Protein AF-A0A918XNC2-F1 (afdb_monomer)

Nearest PDB structures (foldseek):
  1omj-assembly1_A  TM=8.671E-01  e=4.650E-04  Pseudomonas sp. 'TAC II 18'
  7usl-assembly1_C  TM=2.680E-01  e=1.022E-06  Bordetella pertussis
  1af0-assembly1_A  TM=7.422E-01  e=6.118E-03  Serratia marcescens
  7rah-assembly1_E  TM=3.497E-01  e=1.943E-05  Bordetella pertussis
  5cxl-assembly2_B  TM=3.955E-01  e=1.218E-01  Bordetella pertussis Tohama I

Structure (mmCIF, N/CA/C/O backbone):
data_AF-A0A918XNC2-F1
#
_entry.id   AF-A0A918XNC2-F1
#
loop_
_atom_site.group_PDB
_atom_site.id
_atom_site.type_symbol
_atom_site.label_atom_id
_atom_site.label_alt_id
_atom_site.label_comp_id
_atom_site.label_asym_id
_atom_site.label_entity_id
_atom_site.label_seq_id
_atom_site.pdbx_PDB_ins_code
_atom_site.Cartn_x
_atom_site.Cartn_y
_atom_site.Cartn_z
_atom_site.occupancy
_atom_site.B_iso_or_equiv
_atom_site.auth_seq_id
_atom_site.auth_comp_id
_atom_site.auth_asym_id
_atom_site.auth_atom_id
_atom_site.pdbx_PDB_model_num
ATOM 1 N N . MET A 1 1 ? 1.686 5.655 -58.170 1.00 87.06 1 MET A N 1
ATOM 2 C CA . MET A 1 1 ? 1.444 5.160 -56.796 1.00 87.06 1 MET A CA 1
ATOM 3 C C . MET A 1 1 ? 0.431 4.028 -56.811 1.00 87.06 1 MET A C 1
ATOM 5 O O . MET A 1 1 ? -0.743 4.266 -57.095 1.00 87.06 1 MET A O 1
ATOM 9 N N . LEU A 1 2 ? 0.915 2.822 -56.535 1.00 92.19 2 LEU A N 1
ATOM 10 C CA . LEU A 1 2 ? 0.178 1.571 -56.367 1.00 92.19 2 LEU A CA 1
ATOM 11 C C . LEU A 1 2 ? 0.489 1.044 -54.958 1.00 92.19 2 LEU A C 1
ATOM 13 O O . LEU A 1 2 ? 1.611 1.211 -54.494 1.00 92.19 2 LEU A O 1
ATOM 17 N N . SER A 1 3 ? -0.498 0.458 -54.287 1.00 93.25 3 SER A N 1
ATOM 18 C CA . SER A 1 3 ? -0.344 -0.104 -52.941 1.00 93.25 3 SER A CA 1
ATOM 19 C C . SER A 1 3 ? -1.076 -1.437 -52.876 1.00 93.25 3 SER A C 1
ATOM 21 O O . SER A 1 3 ? -2.236 -1.491 -53.307 1.00 93.25 3 SER A O 1
ATOM 23 N N . GLY A 1 4 ? -0.407 -2.462 -52.362 1.00 91.00 4 GLY A N 1
ATOM 24 C CA . GLY A 1 4 ? -0.988 -3.749 -52.005 1.00 91.00 4 GLY A CA 1
ATOM 25 C C . GLY A 1 4 ? -1.605 -3.737 -50.603 1.00 91.00 4 GLY A C 1
ATOM 26 O O . GLY A 1 4 ? -1.755 -2.678 -49.976 1.00 91.00 4 GLY A O 1
ATOM 27 N N . GLY A 1 5 ? -2.094 -4.903 -50.194 1.00 85.38 5 GLY A N 1
ATOM 28 C CA . GLY A 1 5 ? -2.739 -5.200 -48.921 1.00 85.38 5 GLY A CA 1
ATOM 29 C C . GLY A 1 5 ? -1.841 -6.040 -48.013 1.00 85.38 5 GLY A C 1
ATOM 30 O O . GLY A 1 5 ? -0.660 -5.778 -47.903 1.00 85.38 5 GLY A O 1
ATOM 31 N N . ALA A 1 6 ? -2.429 -7.001 -47.298 1.00 90.50 6 ALA A N 1
ATOM 32 C CA . ALA A 1 6 ? -1.711 -7.905 -46.385 1.00 90.50 6 ALA A CA 1
ATOM 33 C C . ALA A 1 6 ? -1.581 -9.339 -46.942 1.00 90.50 6 ALA A C 1
ATOM 35 O O . ALA A 1 6 ? -1.271 -10.268 -46.199 1.00 90.50 6 ALA A O 1
ATOM 36 N N . ASP A 1 7 ? -1.912 -9.524 -48.222 1.00 94.31 7 ASP A N 1
ATOM 37 C CA . ASP A 1 7 ? -1.807 -10.786 -48.950 1.00 94.31 7 ASP A CA 1
ATOM 38 C C . ASP A 1 7 ? -0.800 -10.598 -50.096 1.00 94.31 7 ASP A C 1
ATOM 40 O O . ASP A 1 7 ? -0.662 -9.491 -50.592 1.00 94.31 7 ASP A O 1
ATOM 44 N N . ALA A 1 8 ? -0.231 -11.693 -50.611 1.00 94.38 8 ALA A N 1
ATOM 45 C CA . ALA A 1 8 ? 0.672 -11.664 -51.765 1.00 94.38 8 ALA A CA 1
ATOM 46 C C . ALA A 1 8 ? 0.061 -10.969 -53.003 1.00 94.38 8 ALA A C 1
ATOM 48 O O . ALA A 1 8 ? -0.864 -11.487 -53.652 1.00 94.38 8 ALA A O 1
ATOM 49 N N . ASP A 1 9 ? 0.643 -9.835 -53.367 1.00 95.25 9 ASP A N 1
ATOM 50 C CA . ASP A 1 9 ? 0.221 -8.919 -54.408 1.00 95.25 9 ASP A CA 1
ATOM 51 C C . ASP A 1 9 ? 1.178 -8.906 -55.610 1.00 95.25 9 ASP A C 1
ATOM 53 O O . ASP A 1 9 ? 2.337 -9.315 -55.573 1.00 95.25 9 ASP A O 1
ATOM 57 N N . SER A 1 10 ? 0.660 -8.448 -56.753 1.00 96.44 10 SER A N 1
ATOM 58 C CA . SER A 1 10 ? 1.456 -8.247 -57.966 1.00 96.44 10 SER A CA 1
ATOM 59 C C . SER A 1 10 ? 1.188 -6.864 -58.539 1.00 96.44 10 SER A C 1
ATOM 61 O O . SER A 1 10 ? 0.093 -6.585 -59.048 1.00 96.44 10 SER A O 1
ATOM 63 N N . LEU A 1 11 ? 2.194 -5.995 -58.445 1.00 95.19 11 LEU A N 1
ATOM 64 C CA . LEU A 1 11 ? 2.107 -4.576 -58.781 1.00 95.19 11 LEU A CA 1
ATOM 65 C C . LEU A 1 11 ? 3.068 -4.233 -59.926 1.00 95.19 11 LEU A C 1
ATOM 67 O O . LEU A 1 11 ? 4.197 -4.708 -59.974 1.00 95.19 11 LEU A O 1
ATOM 71 N N . SER A 1 12 ? 2.618 -3.390 -60.862 1.00 95.88 12 SER A N 1
ATOM 72 C CA . SER A 1 12 ? 3.438 -2.928 -61.990 1.00 95.88 12 SER A CA 1
ATOM 73 C C . SER A 1 12 ? 3.177 -1.449 -62.295 1.00 95.88 12 SER A C 1
ATOM 75 O O . SER A 1 12 ? 2.021 -1.089 -62.548 1.00 95.88 12 SER A O 1
ATOM 77 N N . GLY A 1 13 ? 4.227 -0.617 -62.253 1.00 92.62 13 GLY A N 1
ATOM 78 C CA . GLY A 1 13 ? 4.177 0.839 -62.474 1.00 92.62 13 GLY A CA 1
ATOM 79 C C . GLY A 1 13 ? 4.018 1.217 -63.948 1.00 92.62 13 GLY A C 1
ATOM 80 O O . GLY A 1 13 ? 3.048 1.875 -64.337 1.00 92.62 13 GLY A O 1
ATOM 81 N N . GLY A 1 14 ? 4.859 0.650 -64.812 1.00 91.06 14 GLY A N 1
ATOM 82 C CA . GLY A 1 14 ? 4.747 0.787 -66.261 1.00 91.06 14 GLY A CA 1
ATOM 83 C C . GLY A 1 14 ? 5.755 1.776 -66.835 1.00 91.06 14 GLY A C 1
ATOM 84 O O . GLY A 1 14 ? 6.889 1.395 -67.061 1.00 91.06 14 GLY A O 1
ATOM 85 N N . SER A 1 15 ? 5.335 2.989 -67.204 1.00 93.56 15 SER A N 1
ATOM 86 C CA . SER A 1 15 ? 6.259 4.014 -67.718 1.00 93.56 15 SER A CA 1
ATOM 87 C C . SER A 1 15 ? 6.060 5.335 -66.975 1.00 93.56 15 SER A C 1
ATOM 89 O O . SER A 1 15 ? 4.929 5.827 -66.904 1.00 93.56 15 SER A O 1
ATOM 91 N N . GLY A 1 16 ? 7.163 5.988 -66.616 1.00 93.19 16 GLY A N 1
ATOM 92 C CA . GLY A 1 16 ? 7.232 7.183 -65.775 1.00 93.19 16 GLY A CA 1
ATOM 93 C C . GLY A 1 16 ? 7.634 6.841 -64.338 1.00 93.19 16 GLY A C 1
ATOM 94 O O . GLY A 1 16 ? 7.610 5.687 -63.970 1.00 93.19 16 GLY A O 1
ATOM 95 N N . ASP A 1 17 ? 7.967 7.864 -63.550 1.00 96.69 17 ASP A N 1
ATOM 96 C CA . ASP A 1 17 ? 8.388 7.708 -62.151 1.00 96.69 17 ASP A CA 1
ATOM 97 C C . ASP A 1 17 ? 7.206 7.258 -61.271 1.00 96.69 17 ASP A C 1
ATOM 99 O O . ASP A 1 17 ? 6.263 8.026 -61.006 1.00 96.69 17 ASP A O 1
ATOM 103 N N . ASP A 1 18 ? 7.250 6.012 -60.822 1.00 95.56 18 ASP A N 1
ATOM 104 C CA . ASP A 1 18 ? 6.209 5.343 -60.063 1.00 95.56 18 ASP A CA 1
ATOM 105 C C . ASP A 1 18 ? 6.592 5.119 -58.590 1.00 95.56 18 ASP A C 1
ATOM 107 O O . ASP A 1 18 ? 7.724 5.262 -58.141 1.00 95.56 18 ASP A O 1
ATOM 111 N N . THR A 1 19 ? 5.579 4.818 -57.778 1.00 96.38 19 THR A N 1
ATOM 112 C CA . THR A 1 19 ? 5.758 4.438 -56.369 1.00 96.38 19 THR A CA 1
ATOM 113 C C . THR A 1 19 ? 4.922 3.199 -56.125 1.00 96.38 19 THR A C 1
ATOM 115 O O . THR A 1 19 ? 3.707 3.246 -56.352 1.00 96.38 19 THR A O 1
ATOM 118 N N . LEU A 1 20 ? 5.541 2.102 -55.721 1.00 95.94 20 LEU A N 1
ATOM 119 C CA . LEU A 1 20 ? 4.896 0.824 -55.451 1.00 95.94 20 LEU A CA 1
ATOM 120 C C . LEU A 1 20 ? 5.161 0.460 -53.988 1.00 95.94 20 LEU A C 1
ATOM 122 O O . LEU A 1 20 ? 6.293 0.569 -53.534 1.00 95.94 20 LEU A O 1
ATOM 126 N N . ILE A 1 21 ? 4.115 0.062 -53.267 1.00 96.75 21 ILE A N 1
ATOM 127 C CA . ILE A 1 21 ? 4.198 -0.403 -51.877 1.00 96.75 21 ILE A CA 1
ATOM 128 C C . ILE A 1 21 ? 3.485 -1.754 -51.808 1.00 96.75 21 ILE A C 1
ATOM 130 O O . ILE A 1 21 ? 2.306 -1.806 -52.161 1.00 96.75 21 ILE A O 1
ATOM 134 N N . GLY A 1 22 ? 4.187 -2.813 -51.416 1.00 91.44 22 GLY A N 1
ATOM 135 C CA . GLY A 1 22 ? 3.682 -4.185 -51.331 1.00 91.44 22 GLY A CA 1
ATOM 136 C C . GLY A 1 22 ? 2.703 -4.339 -50.176 1.00 91.44 22 GLY A C 1
ATOM 137 O O . GLY A 1 22 ? 1.495 -4.401 -50.399 1.00 91.44 22 GLY A O 1
ATOM 138 N N . GLY A 1 23 ? 3.202 -4.184 -48.952 1.00 89.12 23 GLY A N 1
ATOM 139 C CA . GLY A 1 23 ? 2.403 -4.281 -47.737 1.00 89.12 23 GLY A CA 1
ATOM 140 C C . GLY A 1 23 ? 2.787 -5.528 -46.953 1.00 89.12 23 GLY A C 1
ATOM 141 O O . GLY A 1 23 ? 3.908 -5.622 -46.484 1.00 89.12 23 GLY A O 1
ATOM 142 N N . GLY A 1 24 ? 1.854 -6.441 -46.716 1.00 88.06 24 GLY A N 1
ATOM 143 C CA . GLY A 1 24 ? 2.170 -7.713 -46.068 1.00 88.06 24 GLY A CA 1
ATOM 144 C C . GLY A 1 24 ? 2.040 -8.878 -47.039 1.00 88.06 24 GLY A C 1
ATOM 145 O O . GLY A 1 24 ? 1.103 -8.907 -47.834 1.00 88.06 24 GLY A O 1
ATOM 146 N N . GLY A 1 25 ? 2.885 -9.892 -46.879 1.00 94.06 25 GLY A N 1
ATOM 147 C CA . GLY A 1 25 ? 2.891 -11.091 -47.717 1.00 94.06 25 GLY A CA 1
ATOM 148 C C . GLY A 1 25 ? 3.968 -11.032 -48.798 1.00 94.06 25 GLY A C 1
ATOM 149 O O . GLY A 1 25 ? 4.604 -10.019 -48.988 1.00 94.06 25 GLY A O 1
ATOM 150 N N . ASN A 1 26 ? 4.189 -12.154 -49.487 1.00 97.06 26 ASN A N 1
ATOM 151 C CA . ASN A 1 26 ? 5.270 -12.273 -50.470 1.00 97.06 26 ASN A CA 1
ATOM 152 C C . ASN A 1 26 ? 4.850 -11.672 -51.816 1.00 97.06 26 ASN A C 1
ATOM 154 O O . ASN A 1 26 ? 4.156 -12.324 -52.616 1.00 97.06 26 ASN A O 1
ATOM 158 N N . ASP A 1 27 ? 5.284 -10.452 -52.066 1.00 95.44 27 ASP A N 1
ATOM 159 C CA . ASP A 1 27 ? 4.835 -9.605 -53.152 1.00 95.44 27 ASP A CA 1
ATOM 160 C C . ASP A 1 27 ? 5.763 -9.656 -54.372 1.00 95.44 27 ASP A C 1
ATOM 162 O O . ASP A 1 27 ? 6.948 -9.982 -54.316 1.00 95.44 27 ASP A O 1
ATOM 166 N N . SER A 1 28 ? 5.210 -9.330 -55.542 1.00 96.62 28 SER A N 1
ATOM 167 C CA . SER A 1 28 ? 5.969 -9.175 -56.786 1.00 96.62 28 SER A CA 1
ATOM 168 C C . SER A 1 28 ? 5.746 -7.783 -57.362 1.00 96.62 28 SER A C 1
ATOM 170 O O . SER A 1 28 ? 4.681 -7.484 -57.920 1.00 96.62 28 SER A O 1
ATOM 172 N N . LEU A 1 29 ? 6.762 -6.931 -57.240 1.00 96.69 29 LEU A N 1
ATOM 173 C CA . LEU A 1 29 ? 6.691 -5.516 -57.578 1.00 96.69 29 LEU A CA 1
ATOM 174 C C . LEU A 1 29 ? 7.632 -5.188 -58.739 1.00 96.69 29 LEU A C 1
ATOM 176 O O . LEU A 1 29 ? 8.803 -5.556 -58.731 1.00 96.69 29 LEU A O 1
ATOM 180 N N . SER A 1 30 ? 7.124 -4.471 -59.744 1.00 96.06 30 SER A N 1
ATOM 181 C CA . SER A 1 30 ? 7.909 -4.041 -60.906 1.00 96.06 30 SER A CA 1
ATOM 182 C C . SER A 1 30 ? 7.679 -2.561 -61.224 1.00 96.06 30 SER A C 1
ATOM 184 O O . SER A 1 30 ? 6.563 -2.186 -61.591 1.00 96.06 30 SER A O 1
ATOM 186 N N . GLY A 1 31 ? 8.720 -1.733 -61.102 1.00 93.94 31 GLY A N 1
ATOM 187 C CA . GLY A 1 31 ? 8.690 -0.296 -61.403 1.00 93.94 31 GLY A CA 1
ATOM 188 C C . GLY A 1 31 ? 8.383 -0.035 -62.878 1.00 93.94 31 GLY A C 1
ATOM 189 O O . GLY A 1 31 ? 7.278 0.402 -63.217 1.00 93.94 31 GLY A O 1
ATOM 190 N N . GLY A 1 32 ? 9.265 -0.481 -63.771 1.00 93.62 32 GLY A N 1
ATOM 191 C CA . GLY A 1 32 ? 9.098 -0.350 -65.219 1.00 93.62 32 GLY A CA 1
ATOM 192 C C . GLY A 1 32 ? 10.123 0.605 -65.824 1.00 93.62 32 GLY A C 1
ATOM 193 O O . GLY A 1 32 ? 11.305 0.458 -65.567 1.00 93.62 32 GLY A O 1
ATOM 194 N N . ASP A 1 33 ? 9.714 1.507 -66.717 1.00 94.94 33 ASP A N 1
ATOM 195 C CA . ASP A 1 33 ? 10.599 2.580 -67.194 1.00 94.94 33 ASP A CA 1
ATOM 196 C C . ASP A 1 33 ? 10.407 3.812 -66.293 1.00 94.94 33 ASP A C 1
ATOM 198 O O . ASP A 1 33 ? 9.296 4.333 -66.276 1.00 94.94 33 ASP A O 1
ATOM 202 N N . GLY A 1 34 ? 11.434 4.399 -65.682 1.00 95.06 34 GLY A N 1
ATOM 203 C CA . GLY A 1 34 ? 11.236 5.557 -64.796 1.00 95.06 34 GLY A CA 1
ATOM 204 C C . GLY A 1 34 ? 12.312 5.679 -63.729 1.00 95.06 34 GLY A C 1
ATOM 205 O O . GLY A 1 34 ? 13.247 4.904 -63.723 1.00 95.06 34 GLY A O 1
ATOM 206 N N . ALA A 1 35 ? 12.235 6.703 -62.879 1.00 95.62 35 ALA A N 1
ATOM 207 C CA . ALA A 1 35 ? 12.927 6.683 -61.590 1.00 95.62 35 ALA A CA 1
ATOM 208 C C . ALA A 1 35 ? 11.908 6.297 -60.513 1.00 95.62 35 ALA A C 1
ATOM 210 O O . ALA A 1 35 ? 11.160 7.149 -60.017 1.00 95.62 35 ALA A O 1
ATOM 211 N N . ASP A 1 36 ? 11.854 5.011 -60.205 1.00 95.44 36 ASP A N 1
ATOM 212 C CA . ASP A 1 36 ? 10.796 4.387 -59.429 1.00 95.44 36 ASP A CA 1
ATOM 213 C C . ASP A 1 36 ? 11.193 4.206 -57.959 1.00 95.44 36 ASP A C 1
ATOM 215 O O . ASP A 1 36 ? 12.361 4.078 -57.598 1.00 95.44 36 ASP A O 1
ATOM 219 N N . SER A 1 37 ? 10.196 4.198 -57.077 1.00 96.50 37 SER A N 1
ATOM 220 C CA . SER A 1 37 ? 10.351 3.829 -55.667 1.00 96.50 37 SER A CA 1
ATOM 221 C C . SER A 1 37 ? 9.527 2.578 -55.396 1.00 96.50 37 SER A C 1
ATOM 223 O O . SER A 1 37 ? 8.297 2.620 -55.463 1.00 96.50 37 SER A O 1
ATOM 225 N N . VAL A 1 38 ? 10.198 1.465 -55.118 1.00 96.06 38 VAL A N 1
ATOM 226 C CA . VAL A 1 38 ? 9.575 0.150 -54.938 1.00 96.06 38 VAL A CA 1
ATOM 227 C C . VAL A 1 38 ? 9.862 -0.333 -53.521 1.00 96.06 38 VAL A C 1
ATOM 229 O O . VAL A 1 38 ? 11.021 -0.466 -53.145 1.00 96.06 38 VAL A O 1
ATOM 232 N N . VAL A 1 39 ? 8.810 -0.553 -52.734 1.00 97.31 39 VAL A N 1
ATOM 233 C CA . VAL A 1 39 ? 8.890 -0.927 -51.315 1.00 97.31 39 VAL A CA 1
ATOM 234 C C . VAL A 1 39 ? 8.127 -2.232 -51.096 1.00 97.31 39 VAL A C 1
ATOM 236 O O . VAL A 1 39 ? 6.921 -2.246 -51.340 1.00 97.31 39 VAL A O 1
ATOM 239 N N . GLY A 1 40 ? 8.804 -3.293 -50.657 1.00 91.12 40 GLY A N 1
ATOM 240 C CA . GLY A 1 40 ? 8.215 -4.600 -50.331 1.00 91.12 40 GLY A CA 1
ATOM 241 C C . GLY A 1 40 ? 7.408 -4.545 -49.033 1.00 91.12 40 GLY A C 1
ATOM 242 O O . GLY A 1 40 ? 6.178 -4.511 -49.071 1.00 91.12 40 GLY A O 1
ATOM 243 N N . SER A 1 41 ? 8.091 -4.216 -47.933 1.00 94.19 41 SER A N 1
ATOM 244 C CA . SER A 1 41 ? 7.587 -4.161 -46.547 1.00 94.19 41 SER A CA 1
ATOM 245 C C . SER A 1 41 ? 7.701 -5.516 -45.831 1.00 94.19 41 SER A C 1
ATOM 247 O O . SER A 1 41 ? 8.828 -5.902 -45.569 1.00 94.19 41 SER A O 1
ATOM 249 N N . ASP A 1 42 ? 6.630 -6.212 -45.440 1.00 93.50 42 ASP A N 1
ATOM 250 C CA . ASP A 1 42 ? 6.758 -7.481 -44.698 1.00 93.50 42 ASP A CA 1
ATOM 251 C C . ASP A 1 42 ? 6.547 -8.683 -45.634 1.00 93.50 42 ASP A C 1
ATOM 253 O O . ASP A 1 42 ? 5.429 -8.886 -46.111 1.00 93.50 42 ASP A O 1
ATOM 257 N N . GLY A 1 43 ? 7.532 -9.566 -45.803 1.00 93.56 43 GLY A N 1
ATOM 258 C CA . GLY A 1 43 ? 7.397 -10.744 -46.668 1.00 93.56 43 GLY A CA 1
ATOM 259 C C . GLY A 1 43 ? 8.710 -11.154 -47.324 1.00 93.56 43 GLY A C 1
ATOM 260 O O . GLY A 1 43 ? 9.716 -10.488 -47.173 1.00 93.56 43 GLY A O 1
ATOM 261 N N . GLU A 1 44 ? 8.726 -12.287 -48.033 1.00 96.69 44 GLU A N 1
ATOM 262 C CA . GLU A 1 44 ? 9.828 -12.574 -48.970 1.00 96.69 44 GLU A CA 1
ATOM 263 C C . GLU A 1 44 ? 9.437 -12.036 -50.349 1.00 96.69 44 GLU A C 1
ATOM 265 O O . GLU A 1 44 ? 8.710 -12.706 -51.102 1.00 96.69 44 GLU A O 1
ATOM 270 N N . ASP A 1 45 ? 9.897 -10.831 -50.664 1.00 95.81 45 ASP A N 1
ATOM 271 C CA . ASP A 1 45 ? 9.427 -10.064 -51.808 1.00 95.81 45 ASP A CA 1
ATOM 272 C C . ASP A 1 45 ? 10.367 -10.158 -53.012 1.00 95.81 45 ASP A C 1
ATOM 274 O O . ASP A 1 45 ? 11.575 -10.384 -52.913 1.00 95.81 45 ASP A O 1
ATOM 278 N N . VAL A 1 46 ? 9.801 -9.975 -54.207 1.00 96.56 46 VAL A N 1
ATOM 279 C CA . VAL A 1 46 ? 10.559 -9.867 -55.460 1.00 96.56 46 VAL A CA 1
ATOM 280 C C . VAL A 1 46 ? 10.388 -8.468 -56.030 1.00 96.56 46 VAL A C 1
ATOM 282 O O . VAL A 1 46 ? 9.321 -8.125 -56.553 1.00 96.56 46 VAL A O 1
ATOM 285 N N . LEU A 1 47 ? 11.461 -7.680 -55.973 1.00 97.00 47 LEU A N 1
ATOM 286 C CA . LEU A 1 47 ? 11.489 -6.285 -56.402 1.00 97.00 47 LEU A CA 1
ATOM 287 C C . LEU A 1 47 ? 12.290 -6.137 -57.695 1.00 97.00 47 LEU A C 1
ATOM 289 O O . LEU A 1 47 ? 13.446 -6.542 -57.771 1.00 97.00 47 LEU A O 1
ATOM 293 N N . VAL A 1 48 ? 11.678 -5.511 -58.699 1.00 96.00 48 VAL A N 1
ATOM 294 C CA . VAL A 1 48 ? 12.310 -5.157 -59.977 1.00 96.00 48 VAL A CA 1
ATOM 295 C C . VAL A 1 48 ? 12.167 -3.649 -60.180 1.00 96.00 48 VAL A C 1
ATOM 297 O O . VAL A 1 48 ? 11.043 -3.179 -60.355 1.00 96.00 48 VAL A O 1
ATOM 300 N N . GLY A 1 49 ? 13.273 -2.900 -60.181 1.00 92.88 49 GLY A N 1
ATOM 301 C CA . GLY A 1 49 ? 13.275 -1.469 -60.528 1.00 92.88 49 GLY A CA 1
ATOM 302 C C . GLY A 1 49 ? 12.876 -1.277 -61.987 1.00 92.88 49 GLY A C 1
ATOM 303 O O . GLY A 1 49 ? 11.738 -0.915 -62.292 1.00 92.88 49 GLY A O 1
ATOM 304 N N . GLY A 1 50 ? 13.744 -1.737 -62.885 1.00 92.38 50 GLY A N 1
ATOM 305 C CA . GLY A 1 50 ? 13.529 -1.680 -64.323 1.00 92.38 50 GLY A CA 1
ATOM 306 C C . GLY A 1 50 ? 14.486 -0.683 -64.963 1.00 92.38 50 GLY A C 1
ATOM 307 O O . GLY A 1 50 ? 15.653 -0.620 -64.608 1.00 92.38 50 GLY A O 1
ATOM 308 N N . ALA A 1 51 ? 14.039 0.033 -65.988 1.00 93.12 51 ALA A N 1
ATOM 309 C CA . ALA A 1 51 ? 14.903 0.956 -66.705 1.00 93.12 51 ALA A CA 1
ATOM 310 C C . ALA A 1 51 ? 14.864 2.351 -66.071 1.00 93.12 51 ALA A C 1
ATOM 312 O O . ALA A 1 51 ? 13.934 3.118 -66.325 1.00 93.12 51 ALA A O 1
ATOM 313 N N . GLY A 1 52 ? 15.948 2.740 -65.408 1.00 93.56 52 GLY A N 1
ATOM 314 C CA . GLY A 1 52 ? 16.163 4.098 -64.926 1.00 93.56 52 GLY A CA 1
ATOM 315 C C . GLY A 1 52 ? 17.055 4.123 -63.699 1.00 93.56 52 GLY A C 1
ATOM 316 O O . GLY A 1 52 ? 18.061 3.437 -63.699 1.00 93.56 52 GLY A O 1
ATOM 317 N N . THR A 1 53 ? 16.769 5.006 -62.744 1.00 95.25 53 THR A N 1
ATOM 318 C CA . THR A 1 53 ? 17.517 5.069 -61.477 1.00 95.25 53 THR A CA 1
ATOM 319 C C . THR A 1 53 ? 16.517 4.929 -60.351 1.00 95.25 53 THR A C 1
ATOM 321 O O . THR A 1 53 ? 15.851 5.910 -59.988 1.00 95.25 53 THR A O 1
ATOM 324 N N . ASP A 1 54 ? 16.409 3.718 -59.841 1.00 95.94 54 ASP A N 1
ATOM 325 C CA . ASP A 1 54 ? 15.334 3.299 -58.962 1.00 95.94 54 ASP A CA 1
ATOM 326 C C . ASP A 1 54 ? 15.808 3.217 -57.509 1.00 95.94 54 ASP A C 1
ATOM 328 O O . ASP A 1 54 ? 16.998 3.135 -57.198 1.00 95.94 54 ASP A O 1
ATOM 332 N N . THR A 1 55 ? 14.861 3.292 -56.579 1.00 96.50 55 THR A N 1
ATOM 333 C CA . THR A 1 55 ? 15.093 3.057 -55.151 1.00 96.50 55 THR A CA 1
ATOM 334 C C . THR A 1 55 ? 14.272 1.856 -54.714 1.00 96.50 55 THR A C 1
ATOM 336 O O . THR A 1 55 ? 13.040 1.909 -54.735 1.00 96.50 55 THR A O 1
ATOM 339 N N . LEU A 1 56 ? 14.961 0.793 -54.310 1.00 95.88 56 LEU A N 1
ATOM 340 C CA . LEU A 1 56 ? 14.375 -0.475 -53.892 1.00 95.88 56 LEU A CA 1
ATOM 341 C C . LEU A 1 56 ? 14.537 -0.631 -52.377 1.00 95.88 56 LEU A C 1
ATOM 343 O O . LEU A 1 56 ? 15.625 -0.407 -51.845 1.00 95.88 56 LEU A O 1
ATOM 347 N N . VAL A 1 57 ? 13.449 -0.984 -51.700 1.00 96.25 57 VAL A N 1
ATOM 348 C CA . VAL A 1 57 ? 13.392 -1.202 -50.249 1.00 96.25 57 VAL A CA 1
ATOM 349 C C . VAL A 1 57 ? 12.724 -2.554 -50.021 1.00 96.25 57 VAL A C 1
ATOM 351 O O . VAL A 1 57 ? 11.539 -2.674 -50.326 1.00 96.25 57 VAL A O 1
ATOM 354 N N . GLY A 1 58 ? 13.471 -3.558 -49.571 1.00 88.81 58 GLY A N 1
ATOM 355 C CA . GLY A 1 58 ? 12.950 -4.912 -49.340 1.00 88.81 58 GLY A CA 1
ATOM 356 C C . GLY A 1 58 ? 11.994 -4.943 -48.150 1.00 88.81 58 GLY A C 1
ATOM 357 O O . GLY A 1 58 ? 10.804 -5.199 -48.313 1.00 88.81 58 GLY A O 1
ATOM 358 N N . GLY A 1 59 ? 12.472 -4.471 -47.000 1.00 88.12 59 GLY A N 1
ATOM 359 C CA . GLY A 1 59 ? 11.780 -4.533 -45.723 1.00 88.12 59 GLY A CA 1
ATOM 360 C C . GLY A 1 59 ? 12.182 -5.766 -44.910 1.00 88.12 59 GLY A C 1
ATOM 361 O O . GLY A 1 59 ? 13.363 -6.077 -44.781 1.00 88.12 59 GLY A O 1
ATOM 362 N N . ALA A 1 60 ? 11.219 -6.400 -44.247 1.00 89.19 60 ALA A N 1
ATOM 363 C CA . ALA A 1 60 ? 11.448 -7.552 -43.388 1.00 89.19 60 ALA A CA 1
ATOM 364 C C . ALA A 1 60 ? 11.218 -8.861 -44.153 1.00 89.19 60 ALA A C 1
ATOM 366 O O . ALA A 1 60 ? 10.084 -9.195 -44.482 1.00 89.19 60 ALA A O 1
ATOM 367 N N . GLY A 1 61 ? 12.270 -9.661 -44.315 1.00 91.44 61 GLY A N 1
ATOM 368 C CA . GLY A 1 61 ? 12.209 -10.965 -44.969 1.00 91.44 61 GLY A CA 1
ATOM 369 C C . GLY A 1 61 ? 13.526 -11.307 -45.650 1.00 91.44 61 GLY A C 1
ATOM 370 O O . GLY A 1 61 ? 14.539 -10.677 -45.377 1.00 91.44 61 GLY A O 1
ATOM 371 N N . ASN A 1 62 ? 13.521 -12.353 -46.480 1.00 94.25 62 ASN A N 1
ATOM 372 C CA . ASN A 1 62 ? 14.633 -12.633 -47.389 1.00 94.25 62 ASN A CA 1
ATOM 373 C C . ASN A 1 62 ? 14.206 -12.194 -48.786 1.00 94.25 62 ASN A C 1
ATOM 375 O O . ASN A 1 62 ? 13.493 -12.933 -49.479 1.00 94.25 62 ASN A O 1
ATOM 379 N N . ASP A 1 63 ? 14.638 -11.010 -49.189 1.00 95.81 63 ASP A N 1
ATOM 380 C CA . ASP A 1 63 ? 14.131 -10.373 -50.394 1.00 95.81 63 ASP A CA 1
ATOM 381 C C . ASP A 1 63 ? 15.011 -10.643 -51.612 1.00 95.81 63 ASP A C 1
ATOM 383 O O . ASP A 1 63 ? 16.226 -10.862 -51.539 1.00 95.81 63 ASP A O 1
ATOM 387 N N . THR A 1 64 ? 14.377 -10.640 -52.782 1.00 95.56 64 THR A N 1
ATOM 388 C CA . THR A 1 64 ? 15.053 -10.791 -54.070 1.00 95.56 64 THR A CA 1
ATOM 389 C C . THR A 1 64 ? 14.952 -9.502 -54.873 1.00 95.56 64 THR A C 1
ATOM 391 O O . THR A 1 64 ? 13.909 -9.179 -55.447 1.00 95.56 64 THR A O 1
ATOM 394 N N . PHE A 1 65 ? 16.078 -8.805 -55.002 1.00 95.75 65 PHE A N 1
ATOM 395 C CA . PHE A 1 65 ? 16.231 -7.666 -55.905 1.00 95.75 65 PHE A CA 1
ATOM 396 C C . PHE A 1 65 ? 16.587 -8.198 -57.294 1.00 95.75 65 PHE A C 1
ATOM 398 O O . PHE A 1 65 ? 17.744 -8.511 -57.590 1.00 95.75 65 PHE A O 1
ATOM 405 N N . ALA A 1 66 ? 15.563 -8.391 -58.122 1.00 91.81 66 ALA A N 1
ATOM 406 C CA . ALA A 1 66 ? 15.673 -9.057 -59.408 1.00 91.81 66 ALA A CA 1
ATOM 407 C C . ALA A 1 66 ? 15.865 -8.055 -60.551 1.00 91.81 66 ALA A C 1
ATOM 409 O O . ALA A 1 66 ? 15.095 -7.112 -60.729 1.00 91.81 66 ALA A O 1
ATOM 410 N N . ALA A 1 67 ? 16.853 -8.331 -61.395 1.00 87.75 67 ALA A N 1
ATOM 411 C CA . ALA A 1 67 ? 17.156 -7.558 -62.583 1.00 87.75 67 ALA A CA 1
ATOM 412 C C . ALA A 1 67 ? 17.188 -8.456 -63.819 1.00 87.75 67 ALA A C 1
ATOM 414 O O . ALA A 1 67 ? 17.940 -9.434 -63.896 1.00 87.75 67 ALA A O 1
ATOM 415 N N . GLY A 1 68 ? 16.378 -8.098 -64.818 1.00 82.06 68 GLY A N 1
ATOM 416 C CA . GLY A 1 68 ? 16.336 -8.818 -66.091 1.00 82.06 68 GLY A CA 1
ATOM 417 C C . GLY A 1 68 ? 17.631 -8.671 -66.893 1.00 82.06 68 GLY A C 1
ATOM 418 O O . GLY A 1 68 ? 17.988 -9.558 -67.664 1.00 82.06 68 GLY A O 1
ATOM 419 N N . SER A 1 69 ? 18.352 -7.566 -66.706 1.00 87.12 69 SER A N 1
ATOM 420 C CA . SER A 1 69 ? 19.664 -7.322 -67.293 1.00 87.12 69 SER A CA 1
ATOM 421 C C . SER A 1 69 ? 20.504 -6.413 -66.397 1.00 87.12 69 SER A C 1
ATOM 423 O O . SER A 1 69 ? 19.971 -5.703 -65.552 1.00 87.12 69 SER A O 1
ATOM 425 N N . LEU A 1 70 ? 21.823 -6.373 -66.617 1.00 86.50 70 LEU A N 1
ATOM 426 C CA . LEU A 1 70 ? 22.712 -5.445 -65.900 1.00 86.50 70 LEU A CA 1
ATOM 427 C C . LEU A 1 70 ? 22.322 -3.972 -66.087 1.00 86.50 70 LEU A C 1
ATOM 429 O O . LEU A 1 70 ? 22.566 -3.160 -65.205 1.00 86.50 70 LEU A O 1
ATOM 433 N N . ALA A 1 71 ? 21.715 -3.628 -67.225 1.00 87.19 71 ALA A N 1
ATOM 434 C CA . ALA A 1 71 ? 21.275 -2.265 -67.498 1.00 87.19 71 ALA A CA 1
ATOM 435 C C . ALA A 1 71 ? 20.088 -1.838 -66.623 1.00 87.19 71 ALA A C 1
ATOM 437 O O . ALA A 1 71 ? 19.907 -0.642 -66.433 1.00 87.19 71 ALA A O 1
ATOM 438 N N . ASP A 1 72 ? 19.319 -2.799 -66.103 1.00 90.25 72 ASP A N 1
ATOM 439 C CA . ASP A 1 72 ? 18.171 -2.549 -65.226 1.00 90.25 72 ASP A CA 1
ATOM 440 C C . ASP A 1 72 ? 18.582 -2.414 -63.746 1.00 90.25 72 ASP A C 1
ATOM 442 O O . ASP A 1 72 ? 17.718 -2.346 -62.889 1.00 90.25 72 ASP A O 1
ATOM 446 N N . LEU A 1 73 ? 19.888 -2.460 -63.443 1.00 90.12 73 LEU A N 1
ATOM 447 C CA . LEU A 1 73 ? 20.454 -2.120 -62.128 1.00 90.12 73 LEU A CA 1
ATOM 448 C C . LEU A 1 73 ? 21.303 -0.847 -62.180 1.00 90.12 73 LEU A C 1
ATOM 450 O O . LEU A 1 73 ? 21.714 -0.339 -61.141 1.00 90.12 73 LEU A O 1
ATOM 454 N N . ASP A 1 74 ? 21.675 -0.370 -63.371 1.00 92.81 74 ASP A N 1
ATOM 455 C CA . ASP A 1 74 ? 22.673 0.691 -63.494 1.00 92.81 74 ASP A CA 1
ATOM 456 C C . ASP A 1 74 ? 22.131 2.039 -62.999 1.00 92.81 74 ASP A C 1
ATOM 458 O O . ASP A 1 74 ? 21.322 2.690 -63.655 1.00 92.81 74 ASP A O 1
ATOM 462 N N . GLY A 1 75 ? 22.655 2.493 -61.863 1.00 90.62 75 GLY A N 1
ATOM 463 C CA . GLY A 1 75 ? 22.267 3.721 -61.181 1.00 90.62 75 GLY A CA 1
ATOM 464 C C . GLY A 1 75 ? 21.219 3.536 -60.083 1.00 90.62 75 GLY A C 1
ATOM 465 O O . GLY A 1 75 ? 20.830 4.537 -59.476 1.00 90.62 75 GLY A O 1
ATOM 466 N N . ASP A 1 76 ? 20.802 2.302 -59.805 1.00 96.25 76 ASP A N 1
ATOM 467 C CA . ASP A 1 76 ? 19.826 1.996 -58.762 1.00 96.25 76 ASP A CA 1
ATOM 468 C C . ASP A 1 76 ? 20.424 2.064 -57.357 1.00 96.25 76 ASP A C 1
ATOM 470 O O . ASP A 1 76 ? 21.637 1.969 -57.146 1.00 96.25 76 ASP A O 1
ATOM 474 N N . THR A 1 77 ? 19.546 2.221 -56.369 1.00 96.25 77 THR A N 1
ATOM 475 C CA . THR A 1 77 ? 19.876 2.158 -54.945 1.00 96.25 77 THR A CA 1
ATOM 476 C C . THR A 1 77 ? 19.006 1.123 -54.246 1.00 96.25 77 THR A C 1
ATOM 478 O O . THR A 1 77 ? 17.783 1.256 -54.219 1.00 96.25 77 THR A O 1
ATOM 481 N N . ILE A 1 78 ? 19.638 0.144 -53.603 1.00 96.62 78 ILE A N 1
ATOM 482 C CA . ILE A 1 78 ? 18.980 -0.736 -52.634 1.00 96.62 78 ILE A CA 1
ATOM 483 C C . ILE A 1 78 ? 19.212 -0.134 -51.246 1.00 96.62 78 ILE A C 1
ATOM 485 O O . ILE A 1 78 ? 20.355 0.042 -50.803 1.00 96.62 78 ILE A O 1
ATOM 489 N N . ALA A 1 79 ? 18.130 0.279 -50.592 1.00 90.06 79 ALA A N 1
ATOM 490 C CA . ALA A 1 79 ? 18.195 1.158 -49.428 1.00 90.06 79 ALA A CA 1
ATOM 491 C C . ALA A 1 79 ? 18.366 0.427 -48.085 1.00 90.06 79 ALA A C 1
ATOM 493 O O . ALA A 1 79 ? 18.740 1.071 -47.106 1.00 90.06 79 ALA A O 1
ATOM 494 N N . ASP A 1 80 ? 18.103 -0.876 -48.032 1.00 86.62 80 ASP A N 1
ATOM 495 C CA . ASP A 1 80 ? 17.992 -1.643 -46.785 1.00 86.62 80 ASP A CA 1
ATOM 496 C C . ASP A 1 80 ? 18.477 -3.100 -46.901 1.00 86.62 80 ASP A C 1
ATOM 498 O O . ASP A 1 80 ? 18.038 -3.947 -46.136 1.00 86.62 80 ASP A O 1
ATOM 502 N N . TYR A 1 81 ? 19.413 -3.386 -47.815 1.00 90.94 81 TYR A N 1
ATOM 503 C CA . TYR A 1 81 ? 19.916 -4.747 -48.058 1.00 90.94 81 TYR A CA 1
ATOM 504 C C . TYR A 1 81 ? 20.348 -5.464 -46.759 1.00 90.94 81 TYR A C 1
ATOM 506 O O . TYR A 1 81 ? 21.313 -5.063 -46.096 1.00 90.94 81 TYR A O 1
ATOM 514 N N . ALA A 1 82 ? 19.680 -6.557 -46.411 1.00 85.88 82 ALA A N 1
ATOM 515 C CA . ALA A 1 82 ? 19.846 -7.277 -45.156 1.00 85.88 82 ALA A CA 1
ATOM 516 C C . ALA A 1 82 ? 20.494 -8.663 -45.340 1.00 85.88 82 ALA A C 1
ATOM 518 O O . ALA A 1 82 ? 20.768 -9.140 -46.443 1.00 85.88 82 ALA A O 1
ATOM 519 N N . ALA A 1 83 ? 20.810 -9.319 -44.220 1.00 82.69 83 ALA A N 1
ATOM 520 C CA . ALA A 1 83 ? 21.323 -10.684 -44.241 1.00 82.69 83 ALA A CA 1
ATOM 521 C C . ALA A 1 83 ? 20.202 -11.658 -44.628 1.00 82.69 83 ALA A C 1
ATOM 523 O O . ALA A 1 83 ? 19.234 -11.791 -43.892 1.00 82.69 83 ALA A O 1
ATOM 524 N N . GLY A 1 84 ? 20.379 -12.374 -45.741 1.00 82.38 84 GLY A N 1
ATOM 525 C CA . GLY A 1 84 ? 19.351 -13.256 -46.305 1.00 82.38 84 GLY A CA 1
ATOM 526 C C . GLY A 1 84 ? 18.865 -12.799 -47.680 1.00 82.38 84 GLY A C 1
ATOM 527 O O . GLY A 1 84 ? 18.462 -13.642 -48.482 1.00 82.38 84 GLY A O 1
ATOM 528 N N . ASP A 1 85 ? 19.030 -11.511 -47.986 1.00 93.25 85 ASP A N 1
ATOM 529 C CA . ASP A 1 85 ? 18.672 -10.926 -49.276 1.00 93.25 85 ASP A CA 1
ATOM 530 C C . ASP A 1 85 ? 19.625 -11.334 -50.394 1.00 93.25 85 ASP A C 1
ATOM 532 O O . ASP A 1 85 ? 20.821 -11.595 -50.196 1.00 93.25 85 ASP A O 1
ATOM 536 N N . VAL A 1 86 ? 19.113 -11.303 -51.621 1.00 93.81 86 VAL A N 1
ATOM 537 C CA . VAL A 1 86 ? 19.878 -11.640 -52.821 1.00 93.81 86 VAL A CA 1
ATOM 538 C C . VAL A 1 86 ? 19.624 -10.619 -53.923 1.00 93.81 86 VAL A C 1
ATOM 540 O O . VAL A 1 86 ? 18.488 -10.236 -54.197 1.00 93.81 86 VAL A O 1
ATOM 543 N N . VAL A 1 87 ? 20.694 -10.216 -54.613 1.00 94.00 87 VAL A N 1
ATOM 544 C CA . VAL A 1 87 ? 20.582 -9.504 -55.893 1.00 94.00 87 VAL A CA 1
ATOM 545 C C . VAL A 1 87 ? 20.702 -10.524 -57.022 1.00 94.00 87 VAL A C 1
ATOM 547 O O . VAL A 1 87 ? 21.764 -11.122 -57.219 1.00 94.00 87 VAL A O 1
ATOM 550 N N . GLN A 1 88 ? 19.613 -10.740 -57.758 1.00 92.00 88 GLN A N 1
ATOM 551 C CA . GLN A 1 88 ? 19.556 -11.703 -58.857 1.00 92.00 88 GLN A CA 1
ATOM 552 C C . GLN A 1 88 ? 19.661 -10.981 -60.202 1.00 92.00 88 GLN A C 1
ATOM 554 O O . GLN A 1 88 ? 18.857 -10.102 -60.504 1.00 92.00 88 GLN A O 1
ATOM 559 N N . VAL A 1 89 ? 20.611 -11.395 -61.044 1.00 89.62 89 VAL A N 1
ATOM 560 C CA . VAL A 1 89 ? 20.812 -10.816 -62.382 1.00 89.62 89 VAL A CA 1
ATOM 561 C C . VAL A 1 89 ? 20.759 -11.910 -63.439 1.00 89.62 89 VAL A C 1
ATOM 563 O O . VAL A 1 89 ? 21.600 -12.810 -63.444 1.00 89.62 89 VAL A O 1
ATOM 566 N N . ASP A 1 90 ? 19.792 -11.828 -64.354 1.00 84.38 90 ASP A N 1
ATOM 567 C CA . ASP A 1 90 ? 19.506 -12.903 -65.317 1.00 84.38 90 ASP A CA 1
ATOM 568 C C . ASP A 1 90 ? 20.553 -13.062 -66.440 1.00 84.38 90 ASP A C 1
ATOM 570 O O . ASP A 1 90 ? 20.689 -14.157 -66.986 1.00 84.38 90 ASP A O 1
ATOM 574 N N . ASP A 1 91 ? 21.308 -12.004 -66.761 1.00 79.75 91 ASP A N 1
ATOM 575 C CA . ASP A 1 91 ? 22.286 -11.950 -67.866 1.00 79.75 91 ASP A CA 1
ATOM 576 C C . ASP A 1 91 ? 23.756 -11.806 -67.379 1.00 79.75 91 ASP A C 1
ATOM 578 O O . ASP A 1 91 ? 24.610 -11.267 -68.090 1.00 79.75 91 ASP A O 1
ATOM 582 N N . LEU A 1 92 ? 24.080 -12.277 -66.167 1.00 82.19 92 LEU A N 1
ATOM 583 C CA . LEU A 1 92 ? 25.425 -12.202 -65.574 1.00 82.19 92 LEU A CA 1
ATOM 584 C C . LEU A 1 92 ? 26.122 -13.578 -65.521 1.00 82.19 92 LEU A C 1
ATOM 586 O O . LEU A 1 92 ? 25.766 -14.443 -64.725 1.00 82.19 92 LEU A O 1
ATOM 590 N N . ASP A 1 93 ? 27.172 -13.774 -66.332 1.00 77.00 93 ASP A N 1
ATOM 591 C CA . ASP A 1 93 ? 28.013 -14.984 -66.290 1.00 77.00 93 ASP A CA 1
ATOM 592 C C . ASP A 1 93 ? 29.045 -14.891 -65.149 1.00 77.00 93 ASP A C 1
ATOM 594 O O . ASP A 1 93 ? 30.054 -14.180 -65.247 1.00 77.00 93 ASP A O 1
ATOM 598 N N . SER A 1 94 ? 28.814 -15.650 -64.073 1.00 66.50 94 SER A N 1
ATOM 599 C CA . SER A 1 94 ? 29.674 -15.672 -62.882 1.00 66.50 94 SER A CA 1
ATOM 600 C C . SER A 1 94 ? 31.104 -16.167 -63.140 1.00 66.50 94 SER A C 1
ATOM 602 O O . SER A 1 94 ? 31.993 -15.972 -62.309 1.00 66.50 94 SER A O 1
ATOM 604 N N . GLY A 1 95 ? 31.370 -16.782 -64.299 1.00 65.81 95 GLY A N 1
ATOM 605 C CA . GLY A 1 95 ? 32.703 -17.242 -64.688 1.00 65.81 95 GLY A CA 1
ATOM 606 C C . GLY A 1 95 ? 33.611 -16.165 -65.293 1.00 65.81 95 GLY A C 1
ATOM 607 O O . GLY A 1 95 ? 34.831 -16.369 -65.334 1.00 65.81 95 GLY A O 1
ATOM 608 N N . THR A 1 96 ? 33.054 -15.053 -65.789 1.00 69.12 96 THR A N 1
ATOM 609 C CA . THR A 1 96 ? 33.818 -13.974 -66.452 1.00 69.12 96 THR A CA 1
ATOM 610 C C . THR A 1 96 ? 33.644 -12.602 -65.821 1.00 69.12 96 THR A C 1
ATOM 612 O O . THR A 1 96 ? 34.508 -11.754 -66.038 1.00 69.12 96 THR A O 1
ATOM 615 N N . ALA A 1 97 ? 32.589 -12.396 -65.033 1.00 78.19 97 ALA A N 1
ATOM 616 C CA . ALA A 1 97 ? 32.324 -11.120 -64.391 1.00 78.19 97 ALA A CA 1
ATOM 617 C C . ALA A 1 97 ? 33.309 -10.807 -63.252 1.00 78.19 97 ALA A C 1
ATOM 619 O O . ALA A 1 97 ? 33.626 -11.657 -62.417 1.00 78.19 97 ALA A O 1
ATOM 620 N N . ALA A 1 98 ? 33.762 -9.557 -63.188 1.00 82.75 98 ALA A N 1
ATOM 621 C CA . ALA A 1 98 ? 34.514 -9.003 -62.074 1.00 82.75 98 ALA A CA 1
ATOM 622 C C . ALA A 1 98 ? 33.652 -7.975 -61.332 1.00 82.75 98 ALA A C 1
ATOM 624 O O . ALA A 1 98 ? 33.249 -6.964 -61.902 1.00 82.75 98 ALA A O 1
ATOM 625 N N . VAL A 1 99 ? 33.405 -8.208 -60.041 1.00 88.00 99 VAL A N 1
ATOM 626 C CA . VAL A 1 99 ? 32.688 -7.255 -59.182 1.00 88.00 99 VAL A CA 1
ATOM 627 C C . VAL A 1 99 ? 33.665 -6.554 -58.250 1.00 88.00 99 VAL A C 1
ATOM 629 O O . VAL A 1 99 ? 34.475 -7.195 -57.571 1.00 88.00 99 VAL A O 1
ATOM 632 N N . THR A 1 100 ? 33.586 -5.226 -58.225 1.00 87.75 100 THR A N 1
ATOM 633 C CA . THR A 1 100 ? 34.385 -4.348 -57.365 1.00 87.75 100 THR A CA 1
ATOM 634 C C . THR A 1 100 ? 33.470 -3.588 -56.416 1.00 87.75 100 THR A C 1
ATOM 636 O O . THR A 1 100 ? 32.443 -3.065 -56.831 1.00 87.75 100 THR A O 1
ATOM 639 N N . LEU A 1 101 ? 33.871 -3.495 -55.148 1.00 85.31 101 LEU A N 1
ATOM 640 C CA . LEU A 1 101 ? 33.151 -2.752 -54.117 1.00 85.31 101 LEU A CA 1
ATOM 641 C C . LEU A 1 101 ? 33.934 -1.488 -53.750 1.00 85.31 101 LEU A C 1
ATOM 643 O O . LEU A 1 101 ? 35.085 -1.575 -53.308 1.00 85.31 101 LEU A O 1
ATOM 647 N N . SER A 1 102 ? 33.312 -0.321 -53.906 1.00 82.00 102 SER A N 1
ATOM 648 C CA . SER A 1 102 ? 33.826 0.962 -53.415 1.00 82.00 102 SER A CA 1
ATOM 649 C C . SER A 1 102 ? 32.942 1.464 -52.283 1.00 82.00 102 SER A C 1
ATOM 651 O O . SER A 1 102 ? 31.732 1.297 -52.343 1.00 82.00 102 SER A O 1
ATOM 653 N N . ARG A 1 103 ? 33.521 2.047 -51.231 1.00 81.69 103 ARG A N 1
ATOM 654 C CA . ARG A 1 103 ? 32.761 2.480 -50.050 1.00 81.69 103 ARG A CA 1
ATOM 655 C C . ARG A 1 103 ? 33.048 3.938 -49.748 1.00 81.69 103 ARG A C 1
ATOM 657 O O . ARG A 1 103 ? 34.214 4.330 -49.674 1.00 81.69 103 ARG A O 1
ATOM 664 N N . ALA A 1 104 ? 31.998 4.724 -49.548 1.00 64.50 104 ALA A N 1
ATOM 665 C CA . ALA A 1 104 ? 32.102 6.114 -49.127 1.00 64.50 104 ALA A CA 1
ATOM 666 C C . ALA A 1 104 ? 30.821 6.550 -48.407 1.00 64.50 104 ALA A C 1
ATOM 668 O O . ALA A 1 104 ? 29.726 6.240 -48.855 1.00 64.50 104 ALA A O 1
ATOM 669 N N . ASN A 1 105 ? 30.960 7.311 -47.315 1.00 68.06 105 ASN A N 1
ATOM 670 C CA . ASN A 1 105 ? 29.849 7.974 -46.612 1.00 68.06 105 ASN A CA 1
ATOM 671 C C . ASN A 1 105 ? 28.655 7.061 -46.247 1.00 68.06 105 ASN A C 1
ATOM 673 O O . ASN A 1 105 ? 27.518 7.516 -46.284 1.00 68.06 105 ASN A O 1
ATOM 677 N N . GLY A 1 106 ? 28.906 5.795 -45.892 1.00 57.97 106 GLY A N 1
ATOM 678 C CA . GLY A 1 106 ? 27.850 4.845 -45.512 1.00 57.97 106 GLY A CA 1
ATOM 679 C C . GLY A 1 106 ? 27.161 4.135 -46.682 1.00 57.97 106 GLY A C 1
ATOM 680 O O . GLY A 1 106 ? 26.212 3.399 -46.449 1.00 57.97 106 GLY A O 1
ATOM 681 N N . THR A 1 107 ? 27.651 4.306 -47.911 1.00 72.06 107 THR A N 1
ATOM 682 C CA . THR A 1 107 ? 27.163 3.617 -49.114 1.00 72.06 107 THR A CA 1
ATOM 683 C C . THR A 1 107 ? 28.267 2.736 -49.698 1.00 72.06 107 THR A C 1
ATOM 685 O O . THR A 1 107 ? 29.438 3.140 -49.755 1.00 72.06 107 THR A O 1
ATOM 688 N N . THR A 1 108 ? 27.899 1.536 -50.142 1.00 85.25 108 THR A N 1
ATOM 689 C CA . THR A 1 108 ? 28.755 0.638 -50.921 1.00 85.25 108 THR A CA 1
ATOM 690 C C . THR A 1 108 ? 28.305 0.651 -52.377 1.00 85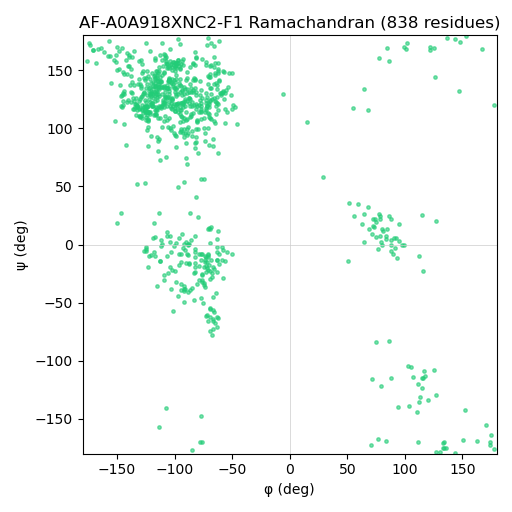.25 108 THR A C 1
ATOM 692 O O . THR A 1 108 ? 27.270 0.087 -52.709 1.00 85.25 108 THR A O 1
ATOM 695 N N . THR A 1 109 ? 29.105 1.252 -53.254 1.00 89.19 109 THR A N 1
ATOM 696 C CA . THR A 1 109 ? 28.900 1.180 -54.702 1.00 89.19 109 THR A CA 1
ATOM 697 C C . THR A 1 109 ? 29.449 -0.145 -55.222 1.00 89.19 109 THR A C 1
ATOM 699 O O . THR A 1 109 ? 30.651 -0.429 -55.107 1.00 89.19 109 THR A O 1
ATOM 702 N N . VAL A 1 110 ? 28.571 -0.946 -55.814 1.00 93.56 110 VAL A N 1
ATOM 703 C CA . VAL A 1 110 ? 28.885 -2.204 -56.490 1.00 93.56 110 VAL A CA 1
ATOM 704 C C . VAL A 1 110 ? 29.097 -1.901 -57.967 1.00 93.56 110 VAL A C 1
ATOM 706 O O . VAL A 1 110 ? 28.225 -1.352 -58.624 1.00 93.56 110 VAL A O 1
ATOM 709 N N . SER A 1 111 ? 30.268 -2.229 -58.507 1.00 91.88 111 SER A N 1
ATOM 710 C CA . SER A 1 111 ? 30.591 -2.049 -59.928 1.00 91.88 111 SER A CA 1
ATOM 711 C C . SER A 1 111 ? 30.866 -3.401 -60.573 1.00 91.88 111 SER A C 1
ATOM 713 O O . SER A 1 111 ? 31.756 -4.122 -60.112 1.00 91.88 111 SER A O 1
ATOM 715 N N . ILE A 1 112 ? 30.125 -3.736 -61.629 1.00 90.81 112 ILE A N 1
ATOM 716 C CA . ILE A 1 112 ? 30.193 -5.029 -62.319 1.00 90.81 112 ILE A CA 1
ATOM 717 C C . ILE A 1 112 ? 30.800 -4.826 -63.710 1.00 90.81 112 ILE A C 1
ATOM 719 O O . ILE A 1 112 ? 30.243 -4.102 -64.526 1.00 90.81 112 ILE A O 1
ATOM 723 N N . ASP A 1 113 ? 31.930 -5.475 -63.980 1.00 89.38 113 ASP A N 1
ATOM 724 C CA . ASP A 1 113 ? 32.574 -5.593 -65.297 1.00 89.38 113 ASP A CA 1
ATOM 725 C C . ASP A 1 113 ? 32.327 -7.018 -65.816 1.00 89.38 113 ASP A C 1
ATOM 727 O O . ASP A 1 113 ? 32.938 -7.976 -65.337 1.00 89.38 113 ASP A O 1
ATOM 731 N N . SER A 1 114 ? 31.369 -7.187 -66.727 1.00 85.00 114 SER A N 1
ATOM 732 C CA . SER A 1 114 ? 30.909 -8.501 -67.190 1.00 85.00 114 SER A CA 1
ATOM 733 C C . SER A 1 114 ? 31.787 -9.104 -68.293 1.00 85.00 114 SER A C 1
ATOM 735 O O . SER A 1 114 ? 31.834 -10.334 -68.432 1.00 85.00 114 SER A O 1
ATOM 737 N N . ASP A 1 115 ? 32.503 -8.271 -69.061 1.00 83.19 115 ASP A N 1
ATOM 738 C CA . ASP A 1 115 ? 33.351 -8.699 -70.183 1.00 83.19 115 ASP A CA 1
ATOM 739 C C . ASP A 1 115 ? 34.864 -8.704 -69.875 1.00 83.19 115 ASP A C 1
ATOM 741 O O . ASP A 1 115 ? 35.665 -9.244 -70.657 1.00 83.19 115 ASP A O 1
ATOM 745 N N . GLY A 1 116 ? 35.244 -8.199 -68.698 1.00 80.44 116 GLY A N 1
ATOM 746 C CA . GLY A 1 116 ? 36.600 -8.190 -68.160 1.00 80.44 116 GLY A CA 1
ATOM 747 C C . GLY A 1 116 ? 37.521 -7.171 -68.834 1.00 80.44 116 GLY A C 1
ATOM 748 O O . GLY A 1 116 ? 38.748 -7.365 -68.826 1.00 80.44 116 GLY A O 1
ATOM 749 N N . ASP A 1 117 ? 36.974 -6.133 -69.477 1.00 82.06 117 ASP A N 1
ATOM 750 C CA . ASP A 1 117 ? 37.757 -5.097 -70.158 1.00 82.06 117 ASP A CA 1
ATOM 751 C C . ASP A 1 117 ? 38.362 -4.039 -69.212 1.00 82.06 117 ASP A C 1
ATOM 753 O O . ASP A 1 117 ? 39.238 -3.260 -69.626 1.00 82.06 117 ASP A O 1
ATOM 757 N N . GLY A 1 118 ? 37.980 -4.079 -67.931 1.00 80.88 118 GLY A N 1
ATOM 758 C CA . GLY A 1 118 ? 38.424 -3.186 -66.866 1.00 80.88 118 GLY A CA 1
ATOM 759 C C . GLY A 1 118 ? 37.534 -1.959 -66.652 1.00 80.88 118 GLY A C 1
ATOM 760 O O . GLY A 1 118 ? 37.916 -1.095 -65.855 1.00 80.88 118 GLY A O 1
ATOM 761 N N . ASN A 1 119 ? 36.399 -1.845 -67.348 1.00 84.31 119 ASN A N 1
ATOM 762 C CA . ASN A 1 119 ? 35.365 -0.838 -67.108 1.00 84.31 119 ASN A CA 1
ATOM 763 C C . ASN A 1 119 ? 34.087 -1.515 -66.597 1.00 84.31 119 ASN A C 1
ATOM 765 O O . ASN A 1 119 ? 33.744 -2.605 -67.025 1.00 84.31 119 ASN A O 1
ATOM 769 N N . ALA A 1 120 ? 33.367 -0.852 -65.693 1.00 86.25 120 ALA A N 1
ATOM 770 C CA . ALA A 1 120 ? 32.081 -1.362 -65.233 1.00 86.25 120 ALA A CA 1
ATOM 771 C C . ALA A 1 120 ? 31.015 -1.208 -66.332 1.00 86.25 120 ALA A C 1
ATOM 773 O O . ALA A 1 120 ? 30.863 -0.118 -66.891 1.00 86.25 120 ALA A O 1
ATOM 774 N N . ASP A 1 121 ? 30.285 -2.288 -66.606 1.00 87.38 121 ASP A N 1
ATOM 775 C CA . ASP A 1 121 ? 29.105 -2.321 -67.473 1.00 87.38 121 ASP A CA 1
ATOM 776 C C . ASP A 1 121 ? 27.857 -1.792 -66.758 1.00 87.38 121 ASP A C 1
ATOM 778 O O . ASP A 1 121 ? 26.983 -1.221 -67.407 1.00 87.38 121 ASP A O 1
ATOM 782 N N . ALA A 1 122 ? 27.790 -1.977 -65.436 1.00 90.81 122 ALA A N 1
ATOM 783 C CA . ALA A 1 122 ? 26.749 -1.440 -64.567 1.00 90.81 122 ALA A CA 1
ATOM 784 C C . ALA A 1 122 ? 27.297 -1.143 -63.166 1.00 90.81 122 ALA A C 1
ATOM 786 O O . ALA A 1 122 ? 28.233 -1.803 -62.687 1.00 90.81 122 ALA A O 1
ATOM 787 N N . SER A 1 123 ? 26.698 -0.164 -62.497 1.00 93.12 123 SER A N 1
ATOM 788 C CA . SER A 1 123 ? 26.961 0.144 -61.095 1.00 93.12 123 SER A CA 1
ATOM 789 C C . SER A 1 123 ? 25.686 0.477 -60.338 1.00 93.12 123 SER A C 1
ATOM 791 O O . SER A 1 123 ? 24.884 1.249 -60.838 1.00 93.12 123 SER A O 1
ATOM 793 N N . PHE A 1 124 ? 25.541 -0.041 -59.124 1.00 94.88 124 PHE A N 1
ATOM 794 C CA . PHE A 1 124 ? 24.427 0.282 -58.232 1.00 94.88 124 PHE A CA 1
ATOM 795 C C . PHE A 1 124 ? 24.932 0.487 -56.809 1.00 94.88 124 PHE A C 1
ATOM 797 O O . PHE A 1 124 ? 26.038 0.058 -56.458 1.00 94.88 124 PHE A O 1
ATOM 804 N N . ASP A 1 125 ? 24.125 1.150 -55.995 1.00 94.31 125 ASP A N 1
ATOM 805 C CA . ASP A 1 125 ? 24.468 1.492 -54.625 1.00 94.31 125 ASP A CA 1
ATOM 806 C C . ASP A 1 125 ? 23.695 0.623 -53.626 1.00 94.31 125 ASP A C 1
ATOM 808 O O . ASP A 1 125 ? 22.485 0.432 -53.727 1.00 94.31 125 ASP A O 1
ATOM 812 N N . LEU A 1 126 ? 24.412 0.123 -52.622 1.00 92.31 126 LEU A N 1
ATOM 813 C CA . LEU A 1 126 ? 23.846 -0.454 -51.407 1.00 92.31 126 LEU A CA 1
ATOM 814 C C . LEU A 1 126 ? 24.004 0.556 -50.276 1.00 92.31 126 LEU A C 1
ATOM 816 O O . LEU A 1 126 ? 25.121 1.009 -49.993 1.00 92.31 126 LEU A O 1
ATOM 820 N N . THR A 1 127 ? 22.916 0.893 -49.594 1.00 83.50 127 THR A N 1
ATOM 821 C CA . THR A 1 127 ? 23.008 1.650 -48.340 1.00 83.50 127 THR A CA 1
ATOM 822 C C . THR A 1 127 ? 23.536 0.712 -47.254 1.00 83.50 127 THR A C 1
ATOM 824 O O . THR A 1 127 ? 22.930 -0.311 -46.971 1.00 83.50 127 THR A O 1
ATOM 827 N N . GLY A 1 128 ? 24.706 1.019 -46.689 1.00 72.38 128 GLY A N 1
ATOM 828 C CA . GLY A 1 128 ? 25.444 0.135 -45.781 1.00 72.38 128 GLY A CA 1
ATOM 829 C C . GLY A 1 128 ? 26.893 -0.129 -46.215 1.00 72.38 128 GLY A C 1
ATOM 830 O O . GLY A 1 128 ? 27.329 0.218 -47.319 1.00 72.38 128 GLY A O 1
ATOM 831 N N . LEU A 1 129 ? 27.682 -0.736 -45.319 1.00 72.06 129 LEU A N 1
ATOM 832 C CA . LEU A 1 129 ? 29.097 -1.059 -45.544 1.00 72.06 129 LEU A CA 1
ATOM 833 C C . LEU A 1 129 ? 29.296 -2.566 -45.754 1.00 72.06 129 LEU A C 1
ATOM 835 O O . LEU A 1 129 ? 29.301 -3.333 -44.794 1.00 72.06 129 LEU A O 1
ATOM 839 N N . TYR A 1 130 ? 29.569 -2.979 -46.995 1.00 76.81 130 TYR A N 1
ATOM 840 C CA . TYR A 1 130 ? 29.828 -4.382 -47.342 1.00 76.81 130 TYR A CA 1
ATOM 841 C C . TYR A 1 130 ? 31.276 -4.571 -47.797 1.00 76.81 130 TYR A C 1
ATOM 843 O O . TYR A 1 130 ? 31.804 -3.866 -48.671 1.00 76.81 130 TYR A O 1
ATOM 851 N N . THR A 1 131 ? 31.962 -5.530 -47.173 1.00 69.19 131 THR A N 1
ATOM 852 C CA . THR A 1 131 ? 33.407 -5.739 -47.367 1.00 69.19 131 THR A CA 1
ATOM 853 C C . THR A 1 131 ? 33.736 -6.862 -48.338 1.00 69.19 131 THR A C 1
ATOM 855 O O . THR A 1 131 ? 34.798 -6.829 -48.967 1.00 69.19 131 THR A O 1
ATOM 858 N N . SER A 1 132 ? 32.813 -7.800 -48.525 1.00 77.12 132 SER A N 1
ATOM 859 C CA . SER A 1 132 ? 32.956 -8.909 -49.465 1.00 77.12 132 SER A CA 1
ATOM 860 C C . SER A 1 132 ? 31.613 -9.291 -50.083 1.00 77.12 132 SER A C 1
ATOM 862 O O . SER A 1 132 ? 30.563 -8.814 -49.657 1.00 77.12 132 SER A O 1
ATOM 864 N N . TYR A 1 133 ? 31.662 -10.125 -51.115 1.00 85.06 133 TYR A N 1
ATOM 865 C CA . TYR A 1 133 ? 30.492 -10.702 -51.760 1.00 85.06 133 TYR A CA 1
ATOM 866 C C . TYR A 1 133 ? 30.771 -12.167 -52.096 1.00 85.06 133 TYR A C 1
ATOM 868 O O . TYR A 1 133 ? 31.928 -12.550 -52.304 1.00 85.06 133 TYR A O 1
ATOM 876 N N . THR A 1 134 ? 29.717 -12.968 -52.181 1.00 84.25 134 THR A N 1
ATOM 877 C CA . THR A 1 134 ? 29.732 -14.240 -52.904 1.00 84.25 134 THR A CA 1
ATOM 878 C C . THR A 1 134 ? 28.889 -14.094 -54.158 1.00 84.25 134 THR A C 1
ATOM 880 O O . THR A 1 134 ? 27.941 -13.312 -54.200 1.00 84.25 134 THR A O 1
ATOM 883 N N . MET A 1 135 ? 29.281 -14.813 -55.202 1.00 84.12 135 MET A N 1
ATOM 884 C CA . MET A 1 135 ? 28.542 -14.882 -56.451 1.00 84.12 135 MET A CA 1
ATOM 885 C C . MET A 1 135 ? 28.393 -16.352 -56.815 1.00 84.12 135 MET A C 1
ATOM 887 O O . MET A 1 135 ? 29.401 -17.025 -57.046 1.00 84.12 135 MET A O 1
ATOM 891 N N . ASP A 1 136 ? 27.154 -16.823 -56.865 1.00 81.81 136 ASP A N 1
ATOM 892 C CA . ASP A 1 136 ? 26.818 -18.198 -57.228 1.00 81.81 136 ASP A CA 1
ATOM 893 C C . ASP A 1 136 ? 26.118 -18.242 -58.599 1.00 81.81 136 ASP A C 1
ATOM 895 O O . ASP A 1 136 ? 25.522 -17.261 -59.051 1.00 81.81 136 ASP A O 1
ATOM 899 N N . GLU A 1 137 ? 26.226 -19.376 -59.308 1.00 77.56 137 GLU A N 1
ATOM 900 C CA . GLU A 1 137 ? 25.423 -19.613 -60.519 1.00 77.56 137 GLU A CA 1
ATOM 901 C C . GLU A 1 137 ? 23.942 -19.673 -60.119 1.00 77.56 137 GLU A C 1
ATOM 903 O O . GLU A 1 137 ? 23.543 -20.550 -59.350 1.00 77.56 137 GLU A O 1
ATOM 908 N N . GLY A 1 138 ? 23.134 -18.759 -60.659 1.00 61.59 138 GLY A N 1
ATOM 909 C CA . GLY A 1 138 ? 21.702 -18.707 -60.389 1.00 61.59 138 GLY A CA 1
ATOM 910 C C . GLY A 1 138 ? 20.946 -19.901 -60.982 1.00 61.59 138 GLY A C 1
ATOM 911 O O . GLY A 1 138 ? 21.474 -20.721 -61.742 1.00 61.59 138 GLY A O 1
ATOM 912 N N . SER A 1 139 ? 19.656 -19.999 -60.657 1.00 60.41 139 SER A N 1
ATOM 913 C CA . SER A 1 139 ? 18.792 -21.135 -61.030 1.00 60.41 139 SER A CA 1
ATOM 914 C C . SER A 1 139 ? 18.628 -21.346 -62.553 1.00 60.41 139 SER A C 1
ATOM 916 O O . SER A 1 139 ? 18.222 -22.426 -63.007 1.00 60.41 139 SER A O 1
ATOM 918 N N . VAL A 1 140 ? 18.968 -20.340 -63.372 1.00 64.56 140 VAL A N 1
ATOM 919 C CA . VAL A 1 140 ? 18.905 -20.365 -64.841 1.00 64.56 140 VAL A CA 1
ATOM 920 C C . VAL A 1 140 ? 20.313 -20.240 -65.443 1.00 64.56 140 VAL A C 1
ATOM 922 O O . VAL A 1 140 ? 21.167 -19.505 -64.967 1.00 64.56 140 VAL A O 1
ATOM 925 N N . VAL A 1 141 ? 20.585 -20.967 -66.533 1.00 61.66 141 VAL A N 1
ATOM 926 C CA . VAL A 1 141 ? 21.883 -20.884 -67.227 1.00 61.66 141 VAL A CA 1
ATOM 927 C C . VAL A 1 141 ? 22.074 -19.474 -67.792 1.00 61.66 141 VAL A C 1
ATOM 929 O O . VAL A 1 141 ? 21.391 -19.123 -68.754 1.00 61.66 141 VAL A O 1
ATOM 932 N N . GLY A 1 142 ? 23.030 -18.729 -67.234 1.00 66.94 142 GLY A N 1
ATOM 933 C CA . GLY A 1 142 ? 23.324 -17.339 -67.599 1.00 66.94 142 GLY A CA 1
ATOM 934 C C . GLY A 1 142 ? 22.995 -16.311 -66.512 1.00 66.94 142 GLY A C 1
ATOM 935 O O . GLY A 1 142 ? 23.428 -15.177 -66.665 1.00 66.94 142 GLY A O 1
ATOM 936 N N . SER A 1 143 ? 22.306 -16.712 -65.434 1.00 77.50 143 SER A N 1
ATOM 937 C CA . SER A 1 143 ? 22.011 -15.851 -64.281 1.00 77.50 143 SER A CA 1
ATOM 938 C C . SER A 1 143 ? 23.031 -16.017 -63.153 1.00 77.50 143 SER A C 1
ATOM 940 O O . SER A 1 143 ? 23.549 -17.123 -62.961 1.00 77.50 143 SER A O 1
ATOM 942 N N . ALA A 1 144 ? 23.240 -14.969 -62.356 1.00 83.81 144 ALA A N 1
ATOM 943 C CA . ALA A 1 144 ? 24.027 -15.015 -61.126 1.00 83.81 144 ALA A CA 1
ATOM 944 C C . ALA A 1 144 ? 23.255 -14.430 -59.938 1.00 83.81 144 ALA A C 1
ATOM 946 O O . ALA A 1 144 ? 22.470 -13.492 -60.091 1.00 83.81 144 ALA A O 1
ATOM 947 N N . GLU A 1 145 ? 23.522 -14.986 -58.760 1.00 89.50 145 GLU A N 1
ATOM 948 C CA . GLU A 1 145 ? 23.028 -14.498 -57.472 1.00 89.50 145 GLU A CA 1
ATOM 949 C C . GLU A 1 145 ? 24.198 -13.886 -56.699 1.00 89.50 145 GLU A C 1
ATOM 951 O O . GLU A 1 145 ? 25.221 -14.538 -56.467 1.00 89.50 145 GLU A O 1
ATOM 956 N N . LEU A 1 146 ? 24.065 -12.610 -56.348 1.00 89.44 146 LEU A N 1
ATOM 957 C CA . LEU A 1 146 ? 25.039 -11.832 -55.592 1.00 89.44 146 LEU A CA 1
ATOM 958 C C . LEU A 1 146 ? 24.572 -11.702 -54.142 1.00 89.44 146 LEU A C 1
ATOM 960 O O . LEU A 1 146 ? 23.480 -11.194 -53.890 1.00 89.44 146 LEU A O 1
ATOM 964 N N . VAL A 1 147 ? 25.431 -12.111 -53.205 1.00 88.56 147 VAL A N 1
ATOM 965 C CA . VAL A 1 147 ? 25.196 -11.973 -51.760 1.00 88.56 147 VAL A CA 1
ATOM 966 C C . VAL A 1 147 ? 26.308 -11.141 -51.136 1.00 88.56 147 VAL A C 1
ATOM 968 O O . VAL A 1 147 ? 27.488 -11.502 -51.223 1.00 88.56 147 VAL A O 1
ATOM 971 N N . PHE A 1 148 ? 25.962 -10.023 -50.503 1.00 86.19 148 PHE A N 1
ATOM 972 C CA . PHE A 1 148 ? 26.932 -9.087 -49.927 1.00 86.19 148 PHE A CA 1
ATOM 973 C C . PHE A 1 148 ? 27.085 -9.293 -48.419 1.00 86.19 148 PHE A C 1
ATOM 975 O O . PHE A 1 148 ? 26.120 -9.520 -47.702 1.00 86.19 148 PHE A O 1
ATOM 982 N N . HIS A 1 149 ? 28.322 -9.201 -47.924 1.00 75.75 149 HIS A N 1
ATOM 983 C CA . HIS A 1 149 ? 28.650 -9.486 -46.528 1.00 75.75 149 HIS A CA 1
ATOM 984 C C . HIS A 1 149 ? 29.266 -8.258 -45.850 1.00 75.75 149 HIS A C 1
ATOM 986 O O . HIS A 1 149 ? 30.257 -7.682 -46.327 1.00 75.75 149 HIS A O 1
ATOM 992 N N . ALA A 1 150 ? 28.697 -7.884 -44.706 1.00 64.50 150 ALA A N 1
ATOM 993 C CA . ALA A 1 150 ? 29.234 -6.868 -43.808 1.00 64.50 150 ALA A CA 1
ATOM 994 C C . ALA A 1 150 ? 30.595 -7.305 -43.206 1.00 64.50 150 ALA A C 1
ATOM 996 O O . ALA A 1 150 ? 30.899 -8.503 -43.166 1.00 64.50 150 ALA A O 1
ATOM 997 N N . PRO A 1 151 ? 31.460 -6.365 -42.774 1.00 56.41 151 PRO A N 1
ATOM 998 C CA . PRO A 1 151 ? 32.724 -6.695 -42.115 1.00 56.41 151 PRO A CA 1
ATOM 999 C C . PRO A 1 151 ? 32.517 -7.576 -40.877 1.00 56.41 151 PRO A C 1
ATOM 1001 O O . PRO A 1 151 ? 31.734 -7.242 -39.998 1.00 56.41 151 PRO A O 1
ATOM 1004 N N . GLN A 1 152 ? 33.274 -8.671 -40.790 1.00 46.00 152 GLN A N 1
ATOM 1005 C CA . GLN A 1 152 ? 33.405 -9.493 -39.584 1.00 46.00 152 GLN A CA 1
ATOM 1006 C C . GLN A 1 152 ? 34.756 -9.138 -38.934 1.00 46.00 152 GLN A C 1
ATOM 1008 O O . GLN A 1 152 ? 35.800 -9.275 -39.577 1.00 46.00 152 GLN A O 1
ATOM 1013 N N . GLY A 1 153 ? 34.741 -8.589 -37.716 1.00 40.56 153 GLY A N 1
ATOM 1014 C CA . GLY A 1 153 ? 35.915 -7.987 -37.061 1.00 40.56 153 GLY A CA 1
ATOM 1015 C C . GLY A 1 153 ? 37.057 -8.960 -36.710 1.00 40.56 153 GLY A C 1
ATOM 1016 O O . GLY A 1 153 ? 36.874 -10.173 -36.634 1.00 40.56 153 GLY A O 1
ATOM 1017 N N . LEU A 1 154 ? 38.261 -8.413 -36.486 1.00 42.78 154 LEU A N 1
ATOM 1018 C CA . LEU A 1 154 ? 39.385 -9.107 -35.833 1.00 42.78 154 LEU A CA 1
ATOM 1019 C C . LEU A 1 154 ? 39.066 -9.307 -34.344 1.00 42.78 154 LEU A C 1
ATOM 1021 O O . LEU A 1 154 ? 38.510 -8.399 -33.733 1.00 42.78 154 LEU A O 1
ATOM 1025 N N . SER A 1 155 ? 39.476 -10.428 -33.739 1.00 40.62 155 SER A N 1
ATOM 1026 C CA . SER A 1 155 ? 39.367 -10.591 -32.282 1.00 40.62 155 SER A CA 1
ATOM 1027 C C . SER A 1 155 ? 40.691 -10.282 -31.589 1.00 40.62 155 SER A C 1
ATOM 1029 O O . SER A 1 155 ? 41.769 -10.692 -32.032 1.00 40.62 155 SER A O 1
ATOM 1031 N N . VAL A 1 156 ? 40.612 -9.524 -30.499 1.00 43.62 156 VAL A N 1
ATOM 1032 C CA . VAL A 1 156 ? 41.758 -9.081 -29.708 1.00 43.62 156 VAL A CA 1
ATOM 1033 C C . VAL A 1 156 ? 41.511 -9.491 -28.259 1.00 43.62 156 VAL A C 1
ATOM 1035 O O . VAL A 1 156 ? 40.519 -9.097 -27.666 1.00 43.62 156 VAL A O 1
ATOM 1038 N N . GLU A 1 157 ? 42.393 -10.317 -27.702 1.00 42.69 157 GLU A N 1
ATOM 1039 C CA . GLU A 1 157 ? 42.257 -10.911 -26.368 1.00 42.69 157 GLU A CA 1
ATOM 1040 C C . GLU A 1 157 ? 43.437 -10.478 -25.484 1.00 42.69 157 GLU A C 1
ATOM 1042 O O . GLU A 1 157 ? 44.601 -10.729 -25.816 1.00 42.69 157 GLU A O 1
ATOM 1047 N N . ALA A 1 158 ? 43.165 -9.838 -24.345 1.00 44.88 158 ALA A N 1
ATOM 1048 C CA . ALA A 1 158 ? 44.192 -9.519 -23.356 1.00 44.88 158 ALA A CA 1
ATOM 1049 C C . ALA A 1 158 ? 44.612 -10.797 -22.608 1.00 44.88 158 ALA A C 1
ATOM 1051 O O . ALA A 1 158 ? 43.836 -11.386 -21.861 1.00 44.88 158 ALA A O 1
ATOM 1052 N N . MET A 1 159 ? 45.861 -11.234 -22.785 1.00 45.22 159 MET A N 1
ATOM 1053 C CA . MET A 1 159 ? 46.366 -12.499 -22.228 1.00 45.22 159 MET A CA 1
ATOM 1054 C C . MET A 1 159 ? 46.946 -12.370 -20.811 1.00 45.22 159 MET A C 1
ATOM 1056 O O . MET A 1 159 ? 47.414 -13.357 -20.237 1.00 45.22 159 MET A O 1
ATOM 1060 N N . GLY A 1 160 ? 46.933 -11.159 -20.250 1.00 49.59 160 GLY A N 1
ATOM 1061 C CA . GLY A 1 160 ? 47.456 -10.834 -18.926 1.00 49.59 160 GLY A CA 1
ATOM 1062 C C . GLY A 1 160 ? 48.704 -9.956 -18.971 1.00 49.59 160 GLY A C 1
ATOM 1063 O O . GLY A 1 160 ? 49.075 -9.405 -20.009 1.00 49.59 160 GLY A O 1
ATOM 1064 N N . THR A 1 161 ? 49.342 -9.810 -17.811 1.00 45.25 161 THR A N 1
ATOM 1065 C CA . THR A 1 161 ? 50.557 -9.014 -17.652 1.00 45.25 161 THR A CA 1
ATOM 1066 C C . THR A 1 161 ? 51.709 -9.896 -17.182 1.00 45.25 161 THR A C 1
ATOM 1068 O O . THR A 1 161 ? 51.538 -10.790 -16.347 1.00 45.25 161 THR A O 1
ATOM 1071 N N . VAL A 1 162 ? 52.889 -9.714 -17.764 1.00 45.91 162 VAL A N 1
ATOM 1072 C CA . VAL A 1 162 ? 54.058 -10.539 -17.458 1.00 45.91 162 VAL A CA 1
ATOM 1073 C C . VAL A 1 162 ? 55.294 -9.653 -17.508 1.00 45.91 162 VAL A C 1
ATOM 1075 O O . VAL A 1 162 ? 55.430 -8.890 -18.445 1.00 45.91 162 VAL A O 1
ATOM 1078 N N . ASP A 1 163 ? 56.159 -9.741 -16.496 1.00 49.47 163 ASP A N 1
ATOM 1079 C CA . ASP A 1 163 ? 57.429 -9.000 -16.436 1.00 49.47 163 ASP A CA 1
ATOM 1080 C C . ASP A 1 163 ? 58.482 -9.757 -17.270 1.00 49.47 163 ASP A C 1
ATOM 1082 O O . ASP A 1 163 ? 59.151 -10.682 -16.784 1.00 49.47 163 ASP A O 1
ATOM 1086 N N . LEU A 1 164 ? 58.547 -9.462 -18.572 1.00 48.66 164 LEU A N 1
ATOM 1087 C CA . LEU A 1 164 ? 59.419 -10.147 -19.536 1.00 48.66 164 LEU A CA 1
ATOM 1088 C C . LEU A 1 164 ? 60.877 -9.712 -19.414 1.00 48.66 164 LEU A C 1
ATOM 1090 O O . LEU A 1 164 ? 61.784 -10.502 -19.717 1.00 48.66 164 LEU A O 1
ATOM 1094 N N . ASN A 1 165 ? 61.110 -8.464 -19.012 1.00 48.44 165 ASN A N 1
ATOM 1095 C CA . ASN A 1 165 ? 62.444 -7.875 -18.939 1.00 48.44 165 ASN A CA 1
ATOM 1096 C C . ASN A 1 165 ? 63.056 -7.960 -17.513 1.00 48.44 165 ASN A C 1
ATOM 1098 O O . ASN A 1 165 ? 64.267 -7.762 -17.337 1.00 48.44 165 ASN A O 1
ATOM 1102 N N . ASN A 1 166 ? 62.252 -8.390 -16.534 1.00 48.19 166 ASN A N 1
ATOM 1103 C CA . ASN A 1 166 ? 62.565 -8.594 -15.123 1.00 48.19 166 ASN A CA 1
ATOM 1104 C C . ASN A 1 166 ? 63.043 -7.307 -14.419 1.00 48.19 166 ASN A C 1
ATOM 1106 O O . ASN A 1 166 ? 63.930 -7.360 -13.548 1.00 48.19 166 ASN A O 1
ATOM 1110 N N . ASP A 1 167 ? 62.492 -6.161 -14.820 1.00 53.22 167 ASP A N 1
ATOM 1111 C CA . ASP A 1 167 ? 62.755 -4.839 -14.246 1.00 53.22 167 ASP A CA 1
ATOM 1112 C C . ASP A 1 167 ? 61.823 -4.482 -13.073 1.00 53.22 167 ASP A C 1
ATOM 1114 O O . ASP A 1 167 ? 62.104 -3.532 -12.332 1.00 53.22 167 ASP A O 1
ATOM 1118 N N . GLY A 1 168 ? 60.801 -5.309 -12.826 1.00 46.22 168 GLY A N 1
ATOM 1119 C CA . GLY A 1 168 ? 59.818 -5.142 -11.761 1.00 46.22 168 GLY A CA 1
ATOM 1120 C C . GLY A 1 168 ? 58.509 -4.481 -12.199 1.00 46.22 168 GLY A C 1
ATOM 1121 O O . GLY A 1 168 ? 57.627 -4.333 -11.348 1.00 46.22 168 GLY A O 1
ATOM 1122 N N . ASN A 1 169 ? 58.368 -4.108 -13.473 1.00 46.56 169 ASN A N 1
ATOM 1123 C CA . ASN A 1 169 ? 57.128 -3.640 -14.086 1.00 46.56 169 ASN A CA 1
ATOM 1124 C C . ASN A 1 169 ? 56.499 -4.766 -14.917 1.00 46.56 169 ASN A C 1
ATOM 1126 O O . ASN A 1 169 ? 57.181 -5.652 -15.415 1.00 46.56 169 ASN A O 1
ATOM 1130 N N . LEU A 1 170 ? 55.173 -4.768 -15.026 1.00 44.94 170 LEU A N 1
ATOM 1131 C CA . LEU A 1 170 ? 54.444 -5.812 -15.741 1.00 44.94 170 LEU A CA 1
ATOM 1132 C C . LEU A 1 170 ? 54.073 -5.302 -17.140 1.00 44.94 170 LEU A C 1
ATOM 1134 O O . LEU A 1 170 ? 53.309 -4.342 -17.240 1.00 44.94 170 LEU A O 1
ATOM 1138 N N . GLU A 1 171 ? 54.573 -5.934 -18.207 1.00 58.06 171 GLU A N 1
ATOM 1139 C CA . GLU A 1 171 ? 54.167 -5.606 -19.579 1.00 58.06 171 GLU A CA 1
ATOM 1140 C C . GLU A 1 171 ? 52.857 -6.303 -19.955 1.00 58.06 171 GLU A C 1
ATOM 1142 O O . GLU A 1 171 ? 52.619 -7.458 -19.585 1.00 58.06 171 GLU A O 1
ATOM 1147 N N . GLN A 1 172 ? 51.996 -5.616 -20.712 1.00 50.69 172 GLN A N 1
ATOM 1148 C CA . GLN A 1 172 ? 50.707 -6.176 -21.109 1.00 50.69 172 GLN A CA 1
ATOM 1149 C C . GLN A 1 172 ? 50.819 -6.951 -22.421 1.00 50.69 172 GLN A C 1
ATOM 1151 O O . GLN A 1 172 ? 51.374 -6.462 -23.411 1.00 50.69 172 GLN A O 1
ATOM 1156 N N . VAL A 1 173 ? 50.285 -8.174 -22.421 1.00 48.84 173 VAL A N 1
ATOM 1157 C CA . VAL A 1 173 ? 50.337 -9.104 -23.553 1.00 48.84 173 VAL A CA 1
ATOM 1158 C C . VAL A 1 173 ? 48.956 -9.218 -24.182 1.00 48.84 173 VAL A C 1
ATOM 1160 O O . VAL A 1 173 ? 47.971 -9.501 -23.503 1.00 48.84 173 VAL A O 1
ATOM 1163 N N . TRP A 1 174 ? 48.897 -9.012 -25.491 1.00 51.00 174 TRP A N 1
ATOM 1164 C CA . TRP A 1 174 ? 47.678 -9.017 -26.288 1.00 51.00 174 TRP A CA 1
ATOM 1165 C C . TRP A 1 174 ? 47.792 -10.089 -27.367 1.00 51.00 174 TRP A C 1
ATOM 1167 O O . TRP A 1 174 ? 48.844 -10.237 -27.991 1.00 51.00 174 TRP A O 1
ATOM 1177 N N . LYS A 1 175 ? 46.713 -10.823 -27.617 1.00 49.56 175 LYS A N 1
ATOM 1178 C CA . LYS A 1 175 ? 46.616 -11.810 -28.690 1.00 49.56 175 LYS A CA 1
ATOM 1179 C C . LYS A 1 175 ? 45.616 -11.345 -29.717 1.00 49.56 175 LYS A C 1
ATOM 1181 O O . LYS A 1 175 ? 44.440 -11.183 -29.424 1.00 49.56 175 LYS A O 1
ATOM 1186 N N . ILE A 1 176 ? 46.091 -11.170 -30.935 1.00 49.97 176 ILE A N 1
ATOM 1187 C CA . ILE A 1 176 ? 45.270 -10.739 -32.058 1.00 49.97 176 ILE A CA 1
ATOM 1188 C C . ILE A 1 176 ? 45.027 -11.965 -32.928 1.00 49.97 176 ILE A C 1
ATOM 1190 O O . ILE A 1 176 ? 45.992 -12.593 -33.368 1.00 49.97 176 ILE A O 1
ATOM 1194 N N . THR A 1 177 ? 43.763 -12.317 -33.158 1.00 47.00 177 THR A N 1
ATOM 1195 C CA . THR A 1 177 ? 43.354 -13.480 -33.955 1.00 47.00 177 THR A CA 1
ATOM 1196 C C . THR A 1 177 ? 42.574 -13.029 -35.185 1.00 47.00 177 THR A C 1
ATOM 1198 O O . THR A 1 177 ? 41.666 -12.202 -35.104 1.00 47.00 177 THR A O 1
ATOM 1201 N N . ASN A 1 178 ? 42.950 -13.560 -36.348 1.00 45.38 178 ASN A N 1
ATOM 1202 C CA . ASN A 1 178 ? 42.255 -13.282 -37.600 1.00 45.38 178 ASN A CA 1
ATOM 1203 C C . ASN A 1 178 ? 41.001 -14.174 -37.768 1.00 45.38 178 ASN A C 1
ATOM 1205 O O . ASN A 1 178 ? 40.880 -15.199 -37.091 1.00 45.38 178 ASN A O 1
ATOM 1209 N N . PRO A 1 179 ? 40.092 -13.857 -38.710 1.00 38.19 179 PRO A N 1
ATOM 1210 C CA . PRO A 1 179 ? 38.877 -14.648 -38.953 1.00 38.19 179 PRO A CA 1
ATOM 1211 C C . PRO A 1 179 ? 39.139 -16.088 -39.433 1.00 38.19 179 PRO A C 1
ATOM 1213 O O . PRO A 1 179 ? 38.242 -16.925 -39.410 1.00 38.19 179 PRO A O 1
ATOM 1216 N N . ASN A 1 180 ? 40.377 -16.403 -39.836 1.00 37.25 180 ASN A N 1
ATOM 1217 C CA . ASN A 1 180 ? 40.803 -17.751 -40.222 1.00 37.25 180 ASN A CA 1
ATOM 1218 C C . ASN A 1 180 ? 41.313 -18.583 -39.023 1.00 37.25 180 ASN A C 1
ATOM 1220 O O . ASN A 1 180 ? 41.708 -19.737 -39.205 1.00 37.25 180 ASN A O 1
ATOM 1224 N N . GLY A 1 181 ? 41.315 -18.020 -37.806 1.00 37.97 181 GLY A N 1
ATOM 1225 C CA . GLY A 1 181 ? 41.743 -18.682 -36.569 1.00 37.97 181 GLY A CA 1
ATOM 1226 C C . GLY A 1 181 ? 43.251 -18.640 -36.294 1.00 37.97 181 GLY A C 1
ATOM 1227 O O . GLY A 1 181 ? 43.735 -19.379 -35.434 1.00 37.97 181 GLY A O 1
ATOM 1228 N N . GLU A 1 182 ? 44.014 -17.806 -37.007 1.00 43.59 182 GLU A N 1
ATOM 1229 C CA . GLU A 1 182 ? 45.456 -17.635 -36.794 1.00 43.59 182 GLU A CA 1
ATOM 1230 C C . GLU A 1 182 ? 45.725 -16.460 -35.847 1.00 43.59 182 GLU A C 1
ATOM 1232 O O . GLU A 1 182 ? 45.175 -15.376 -36.036 1.00 43.59 182 GLU A O 1
ATOM 1237 N N . SER A 1 183 ? 46.586 -16.658 -34.842 1.00 43.91 183 SER A N 1
ATOM 1238 C CA . SER A 1 183 ? 46.825 -15.672 -33.782 1.00 43.91 183 SER A CA 1
ATOM 1239 C C . SER A 1 183 ? 48.285 -15.237 -33.648 1.00 43.91 183 SER A C 1
ATOM 1241 O O . SER A 1 183 ? 49.189 -16.070 -33.761 1.00 43.91 183 SER A O 1
ATOM 1243 N N . VAL A 1 184 ? 48.508 -13.963 -33.311 1.00 46.06 184 VAL A N 1
ATOM 1244 C CA . VAL A 1 184 ? 49.821 -13.380 -32.985 1.00 46.06 184 VAL A CA 1
ATOM 1245 C C . VAL A 1 184 ? 49.776 -12.718 -31.609 1.00 46.06 184 VAL A C 1
ATOM 1247 O O . VAL A 1 184 ? 48.844 -11.979 -31.306 1.00 46.06 184 VAL A O 1
ATOM 1250 N N . GLU A 1 185 ? 50.802 -12.967 -30.795 1.00 47.84 185 GLU A N 1
ATOM 1251 C CA . GLU A 1 185 ? 50.997 -12.313 -29.497 1.00 47.84 185 GLU A CA 1
ATOM 1252 C C . GLU A 1 185 ? 51.860 -11.052 -29.661 1.00 47.84 185 GLU A C 1
ATOM 1254 O O . GLU A 1 185 ? 52.937 -11.091 -30.269 1.00 47.84 185 GLU A O 1
ATOM 1259 N N . VAL A 1 186 ? 51.382 -9.936 -29.114 1.00 49.44 186 VAL A N 1
ATOM 1260 C CA . VAL A 1 186 ? 52.037 -8.626 -29.112 1.00 49.44 186 VAL A CA 1
ATOM 1261 C C . VAL A 1 186 ? 52.204 -8.175 -27.665 1.00 49.44 186 VAL A C 1
ATOM 1263 O O . VAL A 1 186 ? 51.284 -8.291 -26.860 1.00 49.44 186 VAL A O 1
ATOM 1266 N N . THR A 1 187 ? 53.385 -7.664 -27.324 1.00 46.81 187 THR A N 1
ATOM 1267 C CA . THR A 1 187 ? 53.685 -7.159 -25.979 1.00 46.81 187 THR A CA 1
ATOM 1268 C C . THR A 1 187 ? 54.101 -5.698 -26.054 1.00 46.81 187 THR A C 1
ATOM 1270 O O . THR A 1 187 ? 54.900 -5.339 -26.925 1.00 46.81 187 THR A O 1
ATOM 1273 N N . LEU A 1 188 ? 53.564 -4.875 -25.152 1.00 48.59 188 LEU A N 1
ATOM 1274 C CA . LEU A 1 188 ? 53.849 -3.444 -25.067 1.00 48.59 188 LEU A CA 1
ATOM 1275 C C . LEU A 1 188 ? 54.413 -3.098 -23.681 1.00 48.59 188 LEU A C 1
ATOM 1277 O O . LEU A 1 188 ? 53.769 -3.356 -22.664 1.00 48.59 188 LEU A O 1
ATOM 1281 N N . ASP A 1 189 ? 55.613 -2.516 -23.662 1.00 46.69 189 ASP A N 1
ATOM 1282 C CA . ASP A 1 189 ? 56.247 -1.955 -22.467 1.00 46.69 189 ASP A CA 1
ATOM 1283 C C . ASP A 1 189 ? 55.909 -0.460 -22.373 1.00 46.69 189 ASP A C 1
ATOM 1285 O O . ASP A 1 189 ? 56.229 0.314 -23.278 1.00 46.69 189 ASP A O 1
ATOM 1289 N N . LEU A 1 190 ? 55.219 -0.067 -21.301 1.00 48.53 190 LEU A N 1
ATOM 1290 C CA . LEU A 1 190 ? 54.753 1.304 -21.062 1.00 48.53 190 LEU A CA 1
ATOM 1291 C C . LEU A 1 190 ? 55.481 1.985 -19.888 1.00 48.53 190 LEU A C 1
ATOM 1293 O O . LEU A 1 190 ? 55.148 3.118 -19.531 1.00 48.53 190 LEU A O 1
ATOM 1297 N N . ALA A 1 191 ? 56.473 1.339 -19.266 1.00 39.19 191 ALA A N 1
ATOM 1298 C CA . ALA A 1 191 ? 57.103 1.875 -18.064 1.00 39.19 191 ALA A CA 1
ATOM 1299 C C . ALA A 1 191 ? 58.342 2.738 -18.380 1.00 39.19 191 ALA A C 1
ATOM 1301 O O . ALA A 1 191 ? 59.417 2.245 -18.703 1.00 39.19 191 ALA A O 1
ATOM 1302 N N . GLY A 1 192 ? 58.220 4.059 -18.188 1.00 41.72 192 GLY A N 1
ATOM 1303 C CA . GLY A 1 192 ? 59.366 4.986 -18.134 1.00 41.72 192 GLY A CA 1
ATOM 1304 C C . GLY A 1 192 ? 59.742 5.693 -19.441 1.00 41.72 192 GLY A C 1
ATOM 1305 O O . GLY A 1 192 ? 60.845 6.232 -19.544 1.00 41.72 192 GLY A O 1
ATOM 1306 N N . VAL A 1 193 ? 58.839 5.729 -20.418 1.00 39.66 193 VAL A N 1
ATOM 1307 C CA . VAL A 1 193 ? 59.060 6.381 -21.714 1.00 39.66 193 VAL A CA 1
ATOM 1308 C C . VAL A 1 193 ? 58.604 7.850 -21.644 1.00 39.66 193 VAL A C 1
ATOM 1310 O O . VAL A 1 193 ? 57.465 8.173 -21.957 1.00 39.66 193 VAL A O 1
ATOM 1313 N N . ASP A 1 194 ? 59.498 8.753 -21.222 1.00 38.25 194 ASP A N 1
ATOM 1314 C CA . ASP A 1 194 ? 59.281 10.220 -21.275 1.00 38.25 194 ASP A CA 1
ATOM 1315 C C . ASP A 1 194 ? 59.326 10.774 -22.731 1.00 38.25 194 ASP A C 1
ATOM 1317 O O . ASP A 1 194 ? 59.043 11.951 -22.961 1.00 38.25 194 ASP A O 1
ATOM 1321 N N . ASP A 1 195 ? 59.702 9.944 -23.717 1.00 36.88 195 ASP A N 1
ATOM 1322 C CA . ASP A 1 195 ? 59.787 10.257 -25.155 1.00 36.88 195 ASP A CA 1
ATOM 1323 C C . ASP A 1 195 ? 59.423 8.999 -25.978 1.00 36.88 195 ASP A C 1
ATOM 1325 O O . ASP A 1 195 ? 60.138 8.001 -25.864 1.00 36.88 195 ASP A O 1
ATOM 1329 N N . PRO A 1 196 ? 58.366 9.003 -26.819 1.00 37.44 196 PRO A N 1
ATOM 1330 C CA . PRO A 1 196 ? 57.871 7.827 -27.560 1.00 37.44 196 PRO A CA 1
ATOM 1331 C C . PRO A 1 196 ? 58.890 7.151 -28.504 1.00 37.44 196 PRO A C 1
ATOM 1333 O O . PRO A 1 196 ? 58.586 6.125 -29.110 1.00 37.44 196 PRO A O 1
ATOM 1336 N N . GLN A 1 197 ? 60.109 7.684 -28.621 1.00 37.12 197 GLN A N 1
ATOM 1337 C CA . GLN A 1 197 ? 61.231 7.102 -29.363 1.00 37.12 197 GLN A CA 1
ATOM 1338 C C . GLN A 1 197 ? 61.900 5.881 -28.698 1.00 37.12 197 GLN A C 1
ATOM 1340 O O . GLN A 1 197 ? 62.660 5.190 -29.380 1.00 37.12 197 GLN A O 1
ATOM 1345 N N . ASP A 1 198 ? 61.635 5.599 -27.416 1.00 36.72 198 ASP A N 1
ATOM 1346 C CA . ASP A 1 198 ? 62.321 4.531 -26.660 1.00 36.72 198 ASP A CA 1
ATOM 1347 C C . ASP A 1 198 ? 61.484 3.245 -26.447 1.00 36.72 198 ASP A C 1
ATOM 1349 O O . ASP A 1 198 ? 61.976 2.286 -25.849 1.00 36.72 198 ASP A O 1
ATOM 1353 N N . ALA A 1 199 ? 60.254 3.166 -26.972 1.00 37.78 199 ALA A N 1
ATOM 1354 C CA . ALA A 1 199 ? 59.433 1.953 -26.891 1.00 37.78 199 ALA A CA 1
ATOM 1355 C C . ALA A 1 199 ? 60.033 0.810 -27.739 1.00 37.78 199 ALA A C 1
ATOM 1357 O O . ALA A 1 199 ? 60.266 0.961 -28.942 1.00 37.78 199 ALA A O 1
ATOM 1358 N N . THR A 1 200 ? 60.271 -0.361 -27.135 1.00 38.22 200 THR A N 1
ATOM 1359 C CA . THR A 1 200 ? 60.787 -1.542 -27.853 1.00 38.22 200 THR A CA 1
ATOM 1360 C C . THR A 1 200 ? 59.780 -2.688 -27.854 1.00 38.22 200 THR A C 1
ATOM 1362 O O . THR A 1 200 ? 59.317 -3.121 -26.807 1.00 38.22 200 THR A O 1
ATOM 1365 N N . VAL A 1 201 ? 59.460 -3.208 -29.044 1.00 39.47 201 VAL A N 1
ATOM 1366 C CA . VAL A 1 201 ? 58.537 -4.339 -29.247 1.00 39.47 201 VAL A CA 1
ATOM 1367 C C . VAL A 1 201 ? 59.329 -5.555 -29.728 1.00 39.47 201 VAL A C 1
ATOM 1369 O O . VAL A 1 201 ? 60.092 -5.462 -30.694 1.00 39.47 201 VAL A O 1
ATOM 1372 N N . THR A 1 202 ? 59.144 -6.711 -29.085 1.00 39.53 202 THR A N 1
ATOM 1373 C CA . THR A 1 202 ? 59.787 -7.975 -29.487 1.00 39.53 202 THR A CA 1
ATOM 1374 C C . THR A 1 202 ? 58.728 -9.000 -29.887 1.00 39.53 202 THR A C 1
ATOM 1376 O O . THR A 1 202 ? 57.990 -9.481 -29.039 1.00 39.53 202 THR A O 1
ATOM 1379 N N . ALA A 1 203 ? 58.670 -9.369 -31.170 1.00 36.38 203 ALA A N 1
ATOM 1380 C CA . ALA A 1 203 ? 57.754 -10.395 -31.675 1.00 36.38 203 ALA A CA 1
ATOM 1381 C C . ALA A 1 203 ? 58.432 -11.774 -31.777 1.00 36.38 203 ALA A C 1
ATOM 1383 O O . ALA A 1 203 ? 59.568 -11.900 -32.249 1.00 36.38 203 ALA A O 1
ATOM 1384 N N . ALA A 1 204 ? 57.715 -12.833 -31.399 1.00 36.66 204 ALA A N 1
ATOM 1385 C CA . ALA A 1 204 ? 58.189 -14.215 -31.444 1.00 36.66 204 ALA A CA 1
ATOM 1386 C C . ALA A 1 204 ? 57.836 -14.936 -32.762 1.00 36.66 204 ALA A C 1
ATOM 1388 O O . ALA A 1 204 ? 57.253 -16.009 -32.736 1.00 36.66 204 ALA A O 1
ATOM 1389 N N . SER A 1 205 ? 58.188 -14.387 -33.930 1.00 38.69 205 SER A N 1
ATOM 1390 C CA . SER A 1 205 ? 58.422 -15.167 -35.167 1.00 38.69 205 SER A CA 1
ATOM 1391 C C . SER A 1 205 ? 58.750 -14.263 -36.360 1.00 38.69 205 SER A C 1
ATOM 1393 O O . SER A 1 205 ? 57.944 -13.437 -36.745 1.00 38.69 205 SER A O 1
ATOM 1395 N N . GLY A 1 206 ? 59.937 -14.452 -36.951 1.00 34.16 206 GLY A N 1
ATOM 1396 C CA . GLY A 1 206 ? 60.265 -14.373 -38.392 1.00 34.16 206 GLY A CA 1
ATOM 1397 C C . GLY A 1 206 ? 59.881 -13.188 -39.303 1.00 34.16 206 GLY A C 1
ATOM 1398 O O . GLY A 1 206 ? 60.440 -13.118 -40.398 1.00 34.16 206 GLY A O 1
ATOM 1399 N N . THR A 1 207 ? 58.992 -12.277 -38.925 1.00 35.56 207 THR A N 1
ATOM 1400 C CA . THR A 1 207 ? 58.460 -11.207 -39.780 1.00 35.56 207 THR A CA 1
ATOM 1401 C C . THR A 1 207 ? 59.375 -9.982 -39.735 1.00 35.56 207 THR A C 1
ATOM 1403 O O . THR A 1 207 ? 59.913 -9.627 -38.688 1.00 35.56 207 THR A O 1
ATOM 1406 N N . THR A 1 208 ? 59.619 -9.353 -40.889 1.00 29.72 208 THR A N 1
ATOM 1407 C CA . THR A 1 208 ? 60.494 -8.170 -40.993 1.00 29.72 208 THR A CA 1
ATOM 1408 C C . THR A 1 208 ? 59.637 -6.908 -41.060 1.00 29.72 208 THR A C 1
ATOM 1410 O O . THR A 1 208 ? 58.844 -6.776 -41.986 1.00 29.72 208 THR A O 1
ATOM 1413 N N . TYR A 1 209 ? 59.818 -5.983 -40.115 1.00 36.09 209 TYR A N 1
ATOM 1414 C CA . TYR A 1 209 ? 59.054 -4.732 -40.021 1.00 36.09 209 TYR A CA 1
ATOM 1415 C C . TYR A 1 209 ? 59.891 -3.531 -40.489 1.00 36.09 209 TYR A C 1
ATOM 1417 O O . TYR A 1 209 ? 61.102 -3.481 -40.253 1.00 36.09 209 TYR A O 1
ATOM 1425 N N . HIS A 1 210 ? 59.252 -2.565 -41.154 1.00 30.81 210 HIS A N 1
ATOM 1426 C CA . HIS A 1 210 ? 59.860 -1.305 -41.591 1.00 30.81 210 HIS A CA 1
ATOM 1427 C C . HIS A 1 210 ? 59.201 -0.122 -40.875 1.00 30.81 210 HIS A C 1
ATOM 1429 O O . HIS A 1 210 ? 57.982 -0.009 -40.874 1.00 30.81 210 HIS A O 1
ATOM 1435 N N . TRP A 1 211 ? 60.026 0.770 -40.324 1.00 35.56 211 TRP A N 1
ATOM 1436 C CA . TRP A 1 211 ? 59.610 1.979 -39.611 1.00 35.56 211 TRP A CA 1
ATOM 1437 C C . TRP A 1 211 ? 59.948 3.218 -40.447 1.00 35.56 211 TRP A C 1
ATOM 1439 O O . TRP A 1 211 ? 61.061 3.309 -40.979 1.00 35.56 211 TRP A O 1
ATOM 1449 N N . THR A 1 212 ? 59.037 4.189 -40.532 1.00 32.00 212 THR A N 1
ATOM 1450 C CA . THR A 1 212 ? 59.331 5.523 -41.085 1.00 32.00 212 THR A CA 1
ATOM 1451 C C . THR A 1 212 ? 58.624 6.594 -40.262 1.00 32.00 212 THR A C 1
ATOM 1453 O O . THR A 1 212 ? 57.412 6.530 -40.102 1.00 32.00 212 THR A O 1
ATOM 1456 N N . GLU A 1 213 ? 59.388 7.562 -39.747 1.00 31.72 213 GLU A N 1
ATOM 1457 C CA . GLU A 1 213 ? 58.879 8.725 -39.006 1.00 31.72 213 GLU A CA 1
ATOM 1458 C C . GLU A 1 213 ? 57.953 9.599 -39.867 1.00 31.72 213 GLU A C 1
ATOM 1460 O O . GLU A 1 213 ? 58.265 9.892 -41.026 1.00 31.72 213 GLU A O 1
ATOM 1465 N N . ALA A 1 214 ? 56.884 10.112 -39.255 1.00 33.41 214 ALA A N 1
ATOM 1466 C CA . ALA A 1 214 ? 56.247 11.365 -39.652 1.00 33.41 214 ALA A CA 1
ATOM 1467 C C . ALA A 1 214 ? 56.619 12.453 -38.624 1.00 33.41 214 ALA A C 1
ATOM 1469 O O . ALA A 1 214 ? 56.710 12.170 -37.432 1.00 33.41 214 ALA A O 1
ATOM 1470 N N . GLU A 1 215 ? 56.851 13.691 -39.078 1.00 33.22 215 GLU A N 1
ATOM 1471 C CA . GLU A 1 215 ? 57.422 14.826 -38.314 1.00 33.22 215 GLU A CA 1
ATOM 1472 C C . GLU A 1 215 ? 56.593 15.311 -37.089 1.00 33.22 215 GLU A C 1
ATOM 1474 O O . GLU A 1 215 ? 56.891 16.365 -36.527 1.00 33.22 215 GLU A O 1
ATOM 1479 N N . SER A 1 216 ? 55.569 14.572 -36.653 1.00 30.58 216 SER A N 1
ATOM 1480 C CA . SER A 1 216 ? 54.565 14.972 -35.654 1.00 30.58 216 SER A CA 1
ATOM 1481 C C . SER A 1 216 ? 54.530 14.141 -34.362 1.00 30.58 216 SER A C 1
ATOM 1483 O O . SER A 1 216 ? 53.656 14.380 -33.538 1.00 30.58 216 SER A O 1
ATOM 1485 N N . GLY A 1 217 ? 55.466 13.210 -34.133 1.00 33.38 217 GLY A N 1
ATOM 1486 C CA . GLY A 1 217 ? 55.477 12.399 -32.899 1.00 33.38 217 GLY A CA 1
ATOM 1487 C C . GLY A 1 217 ? 54.446 11.263 -32.887 1.00 33.38 217 GLY A C 1
ATOM 1488 O O . GLY A 1 217 ? 54.003 10.838 -31.830 1.00 33.38 217 GLY A O 1
ATOM 1489 N N . THR A 1 218 ? 54.061 10.785 -34.069 1.00 32.50 218 THR A N 1
ATOM 1490 C CA . THR A 1 218 ? 52.997 9.797 -34.282 1.00 32.50 218 THR A CA 1
ATOM 1491 C C . THR A 1 218 ? 53.577 8.383 -34.416 1.00 32.50 218 THR A C 1
ATOM 1493 O O . THR A 1 218 ? 54.485 8.167 -35.223 1.00 32.50 218 THR A O 1
ATOM 1496 N N . LEU A 1 219 ? 53.047 7.410 -33.666 1.00 34.69 219 LEU A N 1
ATOM 1497 C CA . LEU A 1 219 ? 53.467 6.003 -33.715 1.00 34.69 219 LEU A CA 1
ATOM 1498 C C . LEU A 1 219 ? 52.537 5.218 -34.658 1.00 34.69 219 LEU A C 1
ATOM 1500 O O . LEU A 1 219 ? 51.393 4.947 -34.321 1.00 34.69 219 LEU A O 1
ATOM 1504 N N . GLN A 1 220 ? 53.014 4.866 -35.858 1.00 37.44 220 GLN A N 1
ATOM 1505 C CA . GLN A 1 220 ? 52.234 4.077 -36.822 1.00 37.44 220 GLN A CA 1
ATOM 1506 C C . GLN A 1 220 ? 52.614 2.599 -36.788 1.00 37.44 220 GLN A C 1
ATOM 1508 O O . GLN A 1 220 ? 53.783 2.247 -36.957 1.00 37.44 220 GLN A O 1
ATOM 1513 N N . ILE A 1 221 ? 51.610 1.733 -36.642 1.00 36.34 221 ILE A N 1
ATOM 1514 C CA . ILE A 1 221 ? 51.764 0.279 -36.724 1.00 36.34 221 ILE A CA 1
ATOM 1515 C C . ILE A 1 221 ? 51.187 -0.183 -38.064 1.00 36.34 221 ILE A C 1
ATOM 1517 O O . ILE A 1 221 ? 50.049 0.126 -38.395 1.00 36.34 221 ILE A O 1
ATOM 1521 N N . SER A 1 222 ? 51.971 -0.922 -38.847 1.00 37.09 222 SER A N 1
ATOM 1522 C CA . SER A 1 222 ? 51.504 -1.562 -40.082 1.00 37.09 222 SER A CA 1
ATOM 1523 C C . SER A 1 222 ? 51.941 -3.026 -40.123 1.00 37.09 222 SER A C 1
ATOM 1525 O O . SER A 1 222 ? 53.069 -3.369 -39.760 1.00 37.09 222 SER A O 1
ATOM 1527 N N . TRP A 1 223 ? 51.036 -3.902 -40.560 1.00 36.88 223 TRP A N 1
ATOM 1528 C CA . TRP A 1 223 ? 51.254 -5.345 -40.690 1.00 36.88 223 TRP A CA 1
ATOM 1529 C C . TRP A 1 223 ? 50.979 -5.811 -42.123 1.00 36.88 223 TRP A C 1
ATOM 1531 O O . TRP A 1 223 ? 50.142 -5.252 -42.823 1.00 36.88 223 TRP A O 1
ATOM 1541 N N . SER A 1 224 ? 51.681 -6.855 -42.572 1.00 35.19 224 SER A N 1
ATOM 1542 C CA . SER A 1 224 ? 51.370 -7.539 -43.834 1.00 35.19 224 SER A CA 1
ATOM 1543 C C . SER A 1 224 ? 51.455 -9.047 -43.642 1.00 35.19 224 SER A C 1
ATOM 1545 O O . SER A 1 224 ? 52.484 -9.530 -43.162 1.00 35.19 224 SER A O 1
ATOM 1547 N N . TRP A 1 225 ? 50.427 -9.777 -44.069 1.00 31.64 225 TRP A N 1
ATOM 1548 C CA . TRP A 1 225 ? 50.490 -11.231 -44.222 1.00 31.64 225 TRP A CA 1
ATOM 1549 C C . TRP A 1 225 ? 50.971 -11.582 -45.636 1.00 31.64 225 TRP A C 1
ATOM 1551 O O . TRP A 1 225 ? 50.771 -10.811 -46.577 1.00 31.64 225 TRP A O 1
ATOM 1561 N N . ASP A 1 226 ? 51.681 -12.695 -45.799 1.00 34.34 226 ASP A N 1
ATOM 1562 C CA . ASP A 1 226 ? 52.352 -13.014 -47.053 1.00 34.34 226 ASP A CA 1
ATOM 1563 C C . ASP A 1 226 ? 51.386 -13.265 -48.226 1.00 34.34 226 ASP A C 1
ATOM 1565 O O . ASP A 1 226 ? 50.548 -14.158 -48.211 1.00 34.34 226 ASP A O 1
ATOM 1569 N N . GLY A 1 227 ? 51.598 -12.534 -49.327 1.00 37.56 227 GLY A N 1
ATOM 1570 C CA . GLY A 1 227 ? 51.438 -13.151 -50.643 1.00 37.56 227 GLY A CA 1
ATOM 1571 C C . GLY A 1 227 ? 50.530 -12.515 -51.691 1.00 37.56 227 GLY A C 1
ATOM 1572 O O . GLY A 1 227 ? 50.246 -13.210 -52.660 1.00 37.56 227 GLY A O 1
ATOM 1573 N N . GLY A 1 228 ? 50.169 -11.229 -51.626 1.00 32.94 228 GLY A N 1
ATOM 1574 C CA . GLY A 1 228 ? 49.812 -10.502 -52.856 1.00 32.94 228 GLY A CA 1
ATOM 1575 C C . GLY A 1 228 ? 48.741 -9.427 -52.729 1.00 32.94 228 GLY A C 1
ATOM 1576 O O . GLY A 1 228 ? 47.661 -9.680 -52.222 1.00 32.94 228 GLY A O 1
ATOM 1577 N N . THR A 1 229 ? 49.064 -8.262 -53.299 1.00 36.44 229 THR A N 1
ATOM 1578 C CA . THR A 1 229 ? 48.298 -7.004 -53.385 1.00 36.44 229 THR A CA 1
ATOM 1579 C C . THR A 1 229 ? 48.091 -6.266 -52.059 1.00 36.44 229 THR A C 1
ATOM 1581 O O . THR A 1 229 ? 47.495 -6.754 -51.114 1.00 36.44 229 THR A O 1
ATOM 1584 N N . THR A 1 230 ? 48.686 -5.074 -52.010 1.00 34.97 230 THR A N 1
ATOM 1585 C CA . THR A 1 230 ? 48.732 -4.108 -50.907 1.00 34.97 230 THR A CA 1
ATOM 1586 C C . THR A 1 230 ? 47.355 -3.832 -50.310 1.00 34.97 230 THR A C 1
ATOM 1588 O O . THR A 1 230 ? 46.487 -3.331 -51.020 1.00 34.97 230 THR A O 1
ATOM 1591 N N . VAL A 1 231 ? 47.210 -4.114 -49.013 1.00 34.91 231 VAL A N 1
ATOM 1592 C CA . VAL A 1 231 ? 46.062 -3.753 -48.174 1.00 34.91 231 VAL A CA 1
ATOM 1593 C C . VAL A 1 231 ? 46.443 -2.560 -47.295 1.00 34.91 231 VAL A C 1
ATOM 1595 O O . VAL A 1 231 ? 47.581 -2.453 -46.841 1.00 34.91 231 VAL A O 1
ATOM 1598 N N . ASP A 1 232 ? 45.461 -1.675 -47.175 1.00 35.69 232 ASP A N 1
ATOM 1599 C CA . ASP A 1 232 ? 45.297 -0.463 -46.375 1.00 35.69 232 ASP A CA 1
ATOM 1600 C C . ASP A 1 232 ? 46.364 -0.077 -45.339 1.00 35.69 232 ASP A C 1
ATOM 1602 O O . ASP A 1 232 ? 46.718 -0.824 -44.428 1.00 35.69 232 ASP A O 1
ATOM 1606 N N . THR A 1 233 ? 46.800 1.178 -45.432 1.00 29.77 233 THR A N 1
ATOM 1607 C CA . THR A 1 233 ? 47.532 1.880 -44.376 1.00 29.77 233 THR A CA 1
ATOM 1608 C C . THR A 1 233 ? 46.530 2.554 -43.440 1.00 29.77 233 THR A C 1
ATOM 1610 O O . THR A 1 233 ? 46.029 3.628 -43.764 1.00 29.77 233 THR A O 1
ATOM 1613 N N . GLY A 1 234 ? 46.270 1.958 -42.276 1.00 33.59 234 GLY A N 1
ATOM 1614 C CA . GLY A 1 234 ? 45.610 2.640 -41.162 1.00 33.59 234 GLY A CA 1
ATOM 1615 C C . GLY A 1 234 ? 46.632 3.418 -40.333 1.00 33.59 234 GLY A C 1
ATOM 1616 O O . GLY A 1 234 ? 47.610 2.849 -39.854 1.00 33.59 234 GLY A O 1
ATOM 1617 N N . SER A 1 235 ? 46.436 4.726 -40.185 1.00 32.00 235 SER A N 1
ATOM 1618 C CA . SER A 1 235 ? 47.215 5.577 -39.284 1.00 32.00 235 SER A CA 1
ATOM 1619 C C . SER A 1 235 ? 46.452 5.787 -37.980 1.00 32.00 235 SER A C 1
ATOM 1621 O O . SER A 1 235 ? 45.361 6.348 -38.029 1.00 32.00 235 SER A O 1
ATOM 1623 N N . ALA A 1 236 ? 47.026 5.410 -36.838 1.00 34.78 236 ALA A N 1
ATOM 1624 C CA . ALA A 1 236 ? 46.549 5.849 -35.527 1.00 34.78 236 ALA A CA 1
ATOM 1625 C C . ALA A 1 236 ? 47.506 6.916 -34.977 1.00 34.78 236 ALA A C 1
ATOM 1627 O O . ALA A 1 236 ? 48.728 6.752 -35.047 1.00 34.78 236 ALA A O 1
ATOM 1628 N N . GLU A 1 237 ? 46.956 8.028 -34.488 1.00 31.22 237 GLU A N 1
ATOM 1629 C CA . GLU A 1 237 ? 47.699 8.998 -33.687 1.00 31.22 237 GLU A CA 1
ATOM 1630 C C . GLU A 1 237 ? 47.652 8.542 -32.228 1.00 31.22 237 GLU A C 1
ATOM 1632 O O . GLU A 1 237 ? 46.589 8.184 -31.739 1.00 31.22 237 GLU A O 1
ATOM 1637 N N . ALA A 1 238 ? 48.802 8.503 -31.559 1.00 35.22 238 ALA A N 1
ATOM 1638 C CA . ALA A 1 238 ? 48.878 8.296 -30.121 1.00 35.22 238 ALA A CA 1
ATOM 1639 C C . ALA A 1 238 ? 49.770 9.399 -29.565 1.00 35.22 238 ALA A C 1
ATOM 1641 O O . ALA A 1 238 ? 50.973 9.433 -29.849 1.00 35.22 238 ALA A O 1
ATOM 1642 N N . SER A 1 239 ? 49.171 10.327 -28.825 1.00 34.53 239 SER A N 1
ATOM 1643 C CA . SER A 1 239 ? 49.894 11.358 -28.089 1.00 34.53 239 SER A CA 1
ATOM 1644 C C . SER A 1 239 ? 49.493 11.348 -26.618 1.00 34.53 239 SER A C 1
ATOM 1646 O O . SER A 1 239 ? 49.143 12.383 -26.071 1.00 34.53 239 SER A O 1
ATOM 1648 N N . GLY A 1 240 ? 49.586 10.185 -25.973 1.00 36.28 240 GLY A N 1
ATOM 1649 C CA . GLY A 1 240 ? 49.898 10.039 -24.548 1.00 36.28 240 GLY A CA 1
ATOM 1650 C C . GLY A 1 240 ? 49.001 10.771 -23.543 1.00 36.28 240 GLY A C 1
ATOM 1651 O O . GLY A 1 240 ? 49.475 11.051 -22.445 1.00 36.28 240 GLY A O 1
ATOM 1652 N N . ASP A 1 241 ? 47.749 11.079 -23.881 1.00 32.19 241 ASP A N 1
ATOM 1653 C CA . ASP A 1 241 ? 46.770 11.650 -22.950 1.00 32.19 241 ASP A CA 1
ATOM 1654 C C . ASP A 1 241 ? 45.376 11.060 -23.228 1.00 32.19 241 ASP A C 1
ATOM 1656 O O . ASP A 1 241 ? 45.114 10.559 -24.321 1.00 32.19 241 ASP A O 1
ATOM 1660 N N . ALA A 1 242 ? 44.472 11.121 -22.244 1.00 32.00 242 ALA A N 1
ATOM 1661 C CA . ALA A 1 242 ? 43.163 10.438 -22.214 1.00 32.00 242 ALA A CA 1
ATOM 1662 C C . ALA A 1 242 ? 42.211 10.689 -23.415 1.00 32.00 242 ALA A C 1
ATOM 1664 O O . ALA A 1 242 ? 41.186 10.026 -23.527 1.00 32.00 242 ALA A O 1
ATOM 1665 N N . ALA A 1 243 ? 42.553 11.599 -24.332 1.00 32.75 243 ALA A N 1
ATOM 1666 C CA . ALA A 1 243 ? 41.844 11.835 -25.592 1.00 32.75 243 ALA A CA 1
ATOM 1667 C C . ALA A 1 243 ? 42.061 10.732 -26.658 1.00 32.75 243 ALA A C 1
ATOM 1669 O O . ALA A 1 243 ? 41.374 10.725 -27.679 1.00 32.75 243 ALA A O 1
ATOM 1670 N N . ASP A 1 244 ? 42.996 9.802 -26.435 1.00 45.59 244 ASP A N 1
ATOM 1671 C CA . ASP A 1 244 ? 43.358 8.758 -27.409 1.00 45.59 244 ASP A CA 1
ATOM 1672 C C . ASP A 1 244 ? 42.359 7.576 -27.468 1.00 45.59 244 ASP A C 1
ATOM 1674 O O . ASP A 1 244 ? 42.309 6.870 -28.477 1.00 45.59 244 ASP A O 1
ATOM 1678 N N . LEU A 1 245 ? 41.509 7.368 -26.452 1.00 37.53 245 LEU A N 1
ATOM 1679 C CA . LEU A 1 245 ? 40.488 6.303 -26.482 1.00 37.53 245 LEU A CA 1
ATOM 1680 C C . LEU A 1 245 ? 39.310 6.666 -27.405 1.00 37.53 245 LEU A C 1
ATOM 1682 O O . LEU A 1 245 ? 38.789 5.816 -28.128 1.00 37.53 245 LEU A O 1
ATOM 1686 N N . ASP A 1 246 ? 38.953 7.951 -27.455 1.00 38.59 246 ASP A N 1
ATOM 1687 C CA . ASP A 1 246 ? 37.873 8.473 -28.299 1.00 38.59 246 ASP A CA 1
ATOM 1688 C C . ASP A 1 246 ? 38.223 8.417 -29.795 1.00 38.59 246 ASP A C 1
ATOM 1690 O O . ASP A 1 246 ? 37.350 8.217 -30.640 1.00 38.59 246 ASP A O 1
ATOM 1694 N N . ALA A 1 247 ? 39.512 8.524 -30.140 1.00 36.84 247 ALA A N 1
ATOM 1695 C CA . ALA A 1 247 ? 39.992 8.396 -31.516 1.00 36.84 247 ALA A CA 1
ATOM 1696 C C . ALA A 1 247 ? 39.991 6.935 -32.011 1.00 36.84 247 ALA A C 1
ATOM 1698 O O . ALA A 1 247 ? 39.715 6.682 -33.185 1.00 36.84 247 ALA A O 1
ATOM 1699 N N . LEU A 1 248 ? 40.242 5.970 -31.116 1.00 37.78 248 LEU A N 1
ATOM 1700 C CA . LEU A 1 248 ? 40.107 4.532 -31.387 1.00 37.78 248 LEU A CA 1
ATOM 1701 C C . LEU A 1 248 ? 38.629 4.091 -31.456 1.00 37.78 248 LEU A C 1
ATOM 1703 O O . LEU A 1 248 ? 38.287 3.288 -32.329 1.00 37.78 248 LEU A O 1
ATOM 1707 N N . ARG A 1 249 ? 37.751 4.679 -30.623 1.00 42.31 249 ARG A N 1
ATOM 1708 C CA . ARG A 1 249 ? 36.277 4.535 -30.666 1.00 42.31 249 ARG A CA 1
ATOM 1709 C C . ARG A 1 249 ? 35.671 5.099 -31.960 1.00 42.31 249 ARG A C 1
ATOM 1711 O O . ARG A 1 249 ? 34.850 4.439 -32.587 1.00 42.31 249 ARG A O 1
ATOM 1718 N N . ALA A 1 250 ? 36.139 6.258 -32.435 1.00 36.50 250 ALA A N 1
ATOM 1719 C CA . ALA A 1 250 ? 35.693 6.859 -33.701 1.00 36.50 250 ALA A CA 1
ATOM 1720 C C . ALA A 1 250 ? 36.159 6.094 -34.960 1.00 36.50 250 ALA A C 1
ATOM 1722 O O . ALA A 1 250 ? 35.610 6.298 -36.044 1.00 36.50 250 ALA A O 1
ATOM 1723 N N . ALA A 1 251 ? 37.171 5.230 -34.828 1.00 35.69 251 ALA A N 1
ATOM 1724 C CA . ALA A 1 251 ? 37.745 4.445 -35.920 1.00 35.69 251 ALA A CA 1
ATOM 1725 C C . ALA A 1 251 ? 37.251 2.982 -35.972 1.00 35.69 251 ALA A C 1
ATOM 1727 O O . ALA A 1 251 ? 37.653 2.253 -36.877 1.00 35.69 251 ALA A O 1
ATOM 1728 N N . GLY A 1 252 ? 36.388 2.551 -35.038 1.00 32.06 252 GLY A N 1
ATOM 1729 C CA . GLY A 1 252 ? 35.732 1.235 -35.071 1.00 32.06 252 GLY A CA 1
ATOM 1730 C C . GLY A 1 252 ? 36.637 0.033 -34.763 1.00 32.06 252 GLY A C 1
ATOM 1731 O O . GLY A 1 252 ? 36.331 -1.081 -35.180 1.00 32.06 252 GLY A O 1
ATOM 1732 N N . PHE A 1 253 ? 37.762 0.240 -34.068 1.00 35.56 253 PHE A N 1
ATOM 1733 C CA . PHE A 1 253 ? 38.717 -0.829 -33.718 1.00 35.56 253 PHE A CA 1
ATOM 1734 C C . PHE A 1 253 ? 38.471 -1.473 -32.342 1.00 35.56 253 PHE A C 1
ATOM 1736 O O . PHE A 1 253 ? 39.154 -2.433 -31.989 1.00 35.56 253 PHE A O 1
ATOM 1743 N N . VAL A 1 254 ? 37.489 -0.973 -31.590 1.00 30.41 254 VAL A N 1
ATOM 1744 C CA . VAL A 1 254 ? 36.953 -1.571 -30.360 1.00 30.41 254 VAL A CA 1
ATOM 1745 C C . VAL A 1 254 ? 35.436 -1.589 -30.520 1.00 30.41 254 VAL A C 1
ATOM 1747 O O . VAL A 1 254 ? 34.883 -0.620 -31.047 1.00 30.41 254 VAL A O 1
ATOM 1750 N N . ASN A 1 255 ? 34.771 -2.673 -30.119 1.00 35.56 255 ASN A N 1
ATOM 1751 C CA . ASN A 1 255 ? 33.314 -2.686 -30.050 1.00 35.56 255 ASN A CA 1
ATOM 1752 C C . ASN A 1 255 ? 32.893 -1.537 -29.111 1.00 35.56 255 ASN A C 1
ATOM 1754 O O . ASN A 1 255 ? 33.410 -1.496 -27.995 1.00 35.56 255 ASN A O 1
ATOM 1758 N N . PRO A 1 256 ? 32.026 -0.589 -29.509 1.00 39.41 256 PRO A N 1
ATOM 1759 C CA . PRO A 1 256 ? 31.606 0.517 -28.639 1.00 39.41 256 PRO A CA 1
ATOM 1760 C C . PRO A 1 256 ? 30.833 0.075 -27.377 1.00 39.41 256 PRO A C 1
ATOM 1762 O O . PRO A 1 256 ? 30.395 0.935 -26.626 1.00 39.41 256 PRO A O 1
ATOM 1765 N N . TYR A 1 257 ? 30.705 -1.236 -27.146 1.00 48.47 257 TYR A N 1
ATOM 1766 C CA . TYR A 1 257 ? 29.908 -1.900 -26.118 1.00 48.47 257 TYR A CA 1
ATOM 1767 C C . TYR A 1 257 ? 30.734 -2.730 -25.122 1.00 48.47 257 TYR A C 1
ATOM 1769 O O . TYR A 1 257 ? 30.170 -3.627 -24.511 1.00 48.47 257 TYR A O 1
ATOM 1777 N N . ASP A 1 258 ? 32.052 -2.518 -24.993 1.00 58.56 258 ASP A N 1
ATOM 1778 C CA . ASP A 1 258 ? 32.766 -3.098 -23.843 1.00 58.56 258 ASP A CA 1
ATOM 1779 C C . ASP A 1 258 ? 32.523 -2.185 -22.626 1.00 58.56 258 ASP A C 1
ATOM 1781 O O . ASP A 1 258 ? 33.076 -1.078 -22.607 1.00 58.56 258 ASP A O 1
ATOM 1785 N N . PRO A 1 259 ? 31.692 -2.615 -21.660 1.00 65.06 259 PRO A N 1
ATOM 1786 C CA . PRO A 1 259 ? 31.386 -1.860 -20.449 1.00 65.06 259 PRO A CA 1
ATOM 1787 C C . PRO A 1 259 ? 32.656 -1.643 -19.617 1.00 65.06 259 PRO A C 1
ATOM 1789 O O . PRO A 1 259 ? 33.589 -2.461 -19.625 1.00 65.06 259 PRO A O 1
ATOM 1792 N N . THR A 1 260 ? 32.712 -0.533 -18.898 1.00 78.31 260 THR A N 1
ATOM 1793 C CA . THR A 1 260 ? 33.817 -0.127 -18.029 1.00 78.31 260 THR A CA 1
ATOM 1794 C C . THR A 1 260 ? 33.309 0.135 -16.611 1.00 78.31 260 THR A C 1
ATOM 1796 O O . THR A 1 260 ? 32.121 0.109 -16.369 1.00 78.31 260 THR A O 1
ATOM 1799 N N . ASP A 1 261 ? 34.202 0.386 -15.645 1.00 82.31 261 ASP A N 1
ATOM 1800 C CA . ASP A 1 261 ? 33.791 0.827 -14.294 1.00 82.31 261 ASP A CA 1
ATOM 1801 C C . ASP A 1 261 ? 33.457 2.346 -14.250 1.00 82.31 261 ASP A C 1
ATOM 1803 O O . ASP A 1 261 ? 33.631 3.003 -13.216 1.00 82.31 261 ASP A O 1
ATOM 1807 N N . GLY A 1 262 ? 33.106 2.963 -15.381 1.00 75.19 262 GLY A N 1
ATOM 1808 C CA . GLY A 1 262 ? 32.655 4.352 -15.436 1.00 75.19 262 GLY A CA 1
ATOM 1809 C C . GLY A 1 262 ? 31.525 4.535 -16.444 1.00 75.19 262 GLY A C 1
ATOM 1810 O O . GLY A 1 262 ? 31.361 3.707 -17.317 1.00 75.19 262 GLY A O 1
ATOM 1811 N N . ALA A 1 263 ? 30.825 5.672 -16.356 1.00 77.25 263 ALA A N 1
ATOM 1812 C CA . ALA A 1 263 ? 29.608 5.947 -17.125 1.00 77.25 263 ALA A CA 1
ATOM 1813 C C . ALA A 1 263 ? 29.715 5.630 -18.630 1.00 77.25 263 ALA A C 1
ATOM 1815 O O . ALA A 1 263 ? 30.477 6.278 -19.367 1.00 77.25 263 ALA A O 1
ATOM 1816 N N . ASP A 1 264 ? 28.877 4.702 -19.074 1.00 76.56 264 ASP A N 1
ATOM 1817 C CA . ASP A 1 264 ? 28.803 4.159 -20.418 1.00 76.56 264 ASP A CA 1
ATOM 1818 C C . ASP A 1 264 ? 27.415 4.370 -21.055 1.00 76.56 264 ASP A C 1
ATOM 1820 O O . ASP A 1 264 ? 26.430 4.786 -20.444 1.00 76.56 264 ASP A O 1
ATOM 1824 N N . THR A 1 265 ? 27.337 4.153 -22.369 1.00 79.50 265 THR A N 1
ATOM 1825 C CA . THR A 1 265 ? 26.066 4.122 -23.102 1.00 79.50 265 THR A CA 1
ATOM 1826 C C . THR A 1 265 ? 26.025 2.864 -23.946 1.00 79.50 265 THR A C 1
ATOM 1828 O O . THR A 1 265 ? 26.769 2.745 -24.925 1.00 79.50 265 THR A O 1
ATOM 1831 N N . LEU A 1 266 ? 25.154 1.934 -23.569 1.00 76.06 266 LEU A N 1
ATOM 1832 C CA . LEU A 1 266 ? 25.071 0.595 -24.136 1.00 76.06 266 LEU A CA 1
ATOM 1833 C C . LEU A 1 266 ? 23.750 0.430 -24.893 1.00 76.06 266 LEU A C 1
ATOM 1835 O O . LEU A 1 266 ? 22.696 0.899 -24.465 1.00 76.06 266 LEU A O 1
ATOM 1839 N N . LEU A 1 267 ? 23.814 -0.212 -26.058 1.00 76.62 267 LEU A N 1
ATOM 1840 C CA . LEU A 1 267 ? 22.652 -0.468 -26.906 1.00 76.62 267 LEU A CA 1
ATOM 1841 C C . LEU A 1 267 ? 22.635 -1.941 -27.294 1.00 76.62 267 LEU A C 1
ATOM 1843 O O . LEU A 1 267 ? 23.605 -2.413 -27.891 1.00 76.62 267 LEU A O 1
ATOM 1847 N N . GLY A 1 268 ? 21.523 -2.609 -27.013 1.00 72.12 268 GLY A N 1
ATOM 1848 C CA . GLY A 1 268 ? 21.209 -3.937 -27.519 1.00 72.12 268 GLY A CA 1
ATOM 1849 C C . GLY A 1 268 ? 20.759 -3.922 -28.982 1.00 72.12 268 GLY A C 1
ATOM 1850 O O . GLY A 1 268 ? 20.894 -2.933 -29.730 1.00 72.12 268 GLY A O 1
ATOM 1851 N N . THR A 1 269 ? 20.260 -5.065 -29.411 1.00 72.94 269 THR A N 1
ATOM 1852 C CA . THR A 1 269 ? 19.843 -5.427 -30.760 1.00 72.94 269 THR A CA 1
ATOM 1853 C C . THR A 1 269 ? 18.332 -5.654 -30.786 1.00 72.94 269 THR A C 1
ATOM 1855 O O . THR A 1 269 ? 17.623 -5.009 -30.041 1.00 72.94 269 THR A O 1
ATOM 1858 N N . ALA A 1 270 ? 17.803 -6.413 -31.743 1.00 75.12 270 ALA A N 1
ATOM 1859 C CA . ALA A 1 270 ? 16.387 -6.800 -31.733 1.00 75.12 270 ALA A CA 1
ATOM 1860 C C . ALA A 1 270 ? 16.208 -8.285 -31.358 1.00 75.12 270 ALA A C 1
ATOM 1862 O O . ALA A 1 270 ? 15.116 -8.835 -31.502 1.00 75.12 270 ALA A O 1
ATOM 1863 N N . ASP A 1 271 ? 17.307 -8.930 -30.963 1.00 75.94 271 ASP A N 1
ATOM 1864 C CA . ASP A 1 271 ? 17.370 -10.296 -30.470 1.00 75.94 271 ASP A CA 1
ATOM 1865 C C . ASP A 1 271 ? 17.618 -10.257 -28.956 1.00 75.94 271 ASP A C 1
ATOM 1867 O O . ASP A 1 271 ? 18.162 -9.285 -28.456 1.00 75.94 271 ASP A O 1
ATOM 1871 N N . ALA A 1 272 ? 17.329 -11.361 -28.261 1.00 74.50 272 ALA A N 1
ATOM 1872 C CA . ALA A 1 272 ? 17.617 -11.503 -26.834 1.00 74.50 272 ALA A CA 1
ATOM 1873 C C . ALA A 1 272 ? 19.106 -11.270 -26.505 1.00 74.50 272 ALA A C 1
ATOM 1875 O O . ALA A 1 272 ? 19.981 -12.061 -26.895 1.00 74.50 272 ALA A O 1
ATOM 1876 N N . ASP A 1 273 ? 19.369 -10.230 -25.726 1.00 74.50 273 ASP A N 1
ATOM 1877 C CA . ASP A 1 273 ? 20.683 -9.750 -25.336 1.00 74.50 273 ASP A CA 1
ATOM 1878 C C . ASP A 1 273 ? 21.005 -10.040 -23.862 1.00 74.50 273 ASP A C 1
ATOM 1880 O O . ASP A 1 273 ? 20.150 -10.258 -23.007 1.00 74.50 273 ASP A O 1
ATOM 1884 N N . SER A 1 274 ? 22.302 -10.058 -23.549 1.00 87.06 274 SER A N 1
ATOM 1885 C CA . SER A 1 274 ? 22.798 -10.099 -22.173 1.00 87.06 274 SER A CA 1
ATOM 1886 C C . SER A 1 274 ? 23.814 -8.982 -21.995 1.00 87.06 274 SER A C 1
ATOM 1888 O O . SER A 1 274 ? 24.914 -9.040 -22.554 1.00 87.06 274 SER A O 1
ATOM 1890 N N . ILE A 1 275 ? 23.423 -7.959 -21.239 1.00 81.69 275 ILE A N 1
ATOM 1891 C CA . ILE A 1 275 ? 24.160 -6.709 -21.070 1.00 81.69 275 ILE A CA 1
ATOM 1892 C C . ILE A 1 275 ? 24.531 -6.564 -19.593 1.00 81.69 275 ILE A C 1
ATOM 1894 O O . ILE A 1 275 ? 23.680 -6.683 -18.722 1.00 81.69 275 ILE A O 1
ATOM 1898 N N . ALA A 1 276 ? 25.805 -6.301 -19.314 1.00 88.25 276 ALA A N 1
ATOM 1899 C CA . ALA A 1 276 ? 26.282 -5.936 -17.983 1.00 88.25 276 ALA A CA 1
ATOM 1900 C C . ALA A 1 276 ? 27.027 -4.606 -18.102 1.00 88.25 276 ALA A C 1
ATOM 1902 O O . ALA A 1 276 ? 27.999 -4.559 -18.851 1.00 88.25 276 ALA A O 1
ATOM 1903 N N . ALA A 1 277 ? 26.581 -3.550 -17.425 1.00 84.50 277 ALA A N 1
ATOM 1904 C CA . ALA A 1 277 ? 27.169 -2.212 -17.524 1.00 84.50 277 ALA A CA 1
ATOM 1905 C C . ALA A 1 277 ? 28.331 -1.981 -16.535 1.00 84.50 277 ALA A C 1
ATOM 1907 O O . ALA A 1 277 ? 29.231 -1.202 -16.820 1.00 84.50 277 ALA A O 1
ATOM 1908 N N . LEU A 1 278 ? 28.444 -2.852 -15.523 1.00 88.69 278 LEU A N 1
ATOM 1909 C CA . LEU A 1 278 ? 29.503 -2.917 -14.507 1.00 88.69 278 LEU A CA 1
ATOM 1910 C C . LEU A 1 278 ? 29.398 -1.823 -13.450 1.00 88.69 278 LEU A C 1
ATOM 1912 O O . LEU A 1 278 ? 28.943 -2.108 -12.347 1.00 88.69 278 LEU A O 1
ATOM 1916 N N . GLY A 1 279 ? 29.917 -0.632 -13.693 1.00 84.44 279 GLY A N 1
ATOM 1917 C CA . GLY A 1 279 ? 29.762 0.447 -12.734 1.00 84.44 279 GLY A CA 1
ATOM 1918 C C . GLY A 1 279 ? 30.064 1.791 -13.354 1.00 84.44 279 GLY A C 1
ATOM 1919 O O . GLY A 1 279 ? 30.653 1.868 -14.419 1.00 84.44 279 GLY A O 1
ATOM 1920 N N . GLY A 1 280 ? 29.743 2.865 -12.646 1.00 87.19 280 GLY A N 1
ATOM 1921 C CA . GLY A 1 280 ? 29.499 4.151 -13.287 1.00 87.19 280 GLY A CA 1
ATOM 1922 C C . GLY A 1 280 ? 28.001 4.413 -13.376 1.00 87.19 280 GLY A C 1
ATOM 1923 O O . GLY A 1 280 ? 27.215 3.576 -12.983 1.00 87.19 280 GLY A O 1
ATOM 1924 N N . ASP A 1 281 ? 27.636 5.616 -13.817 1.00 91.12 281 ASP A N 1
ATOM 1925 C CA . ASP A 1 281 ? 26.235 5.984 -14.034 1.00 91.12 281 ASP A CA 1
ATOM 1926 C C . ASP A 1 281 ? 25.916 5.714 -15.515 1.00 91.12 281 ASP A C 1
ATOM 1928 O O . ASP A 1 281 ? 26.281 6.520 -16.386 1.00 91.12 281 ASP A O 1
ATOM 1932 N N . ASP A 1 282 ? 25.309 4.571 -15.812 1.00 87.94 282 ASP A N 1
ATOM 1933 C CA . ASP A 1 282 ? 25.197 4.022 -17.161 1.00 87.94 282 ASP A CA 1
ATOM 1934 C C . ASP A 1 282 ? 23.835 4.291 -17.812 1.00 87.94 282 ASP A C 1
ATOM 1936 O O . ASP A 1 282 ? 22.804 4.446 -17.163 1.00 87.94 282 ASP A O 1
ATOM 1940 N N . LEU A 1 283 ? 23.814 4.354 -19.146 1.00 87.38 283 LEU A N 1
ATOM 1941 C CA . LEU A 1 283 ? 22.583 4.420 -19.938 1.00 87.38 283 LEU A CA 1
ATOM 1942 C C . LEU A 1 283 ? 22.482 3.193 -20.845 1.00 87.38 283 LEU A C 1
ATOM 1944 O O . LEU A 1 283 ? 23.228 3.086 -21.822 1.00 87.38 283 LEU A O 1
ATOM 1948 N N . VAL A 1 284 ? 21.526 2.306 -20.575 1.00 87.44 284 VAL A N 1
ATOM 1949 C CA . VAL A 1 284 ? 21.334 1.055 -21.319 1.00 87.44 284 VAL A CA 1
ATOM 1950 C C . VAL A 1 284 ? 19.964 1.018 -21.994 1.00 87.44 284 VAL A C 1
ATOM 1952 O O . VAL A 1 284 ? 18.944 1.313 -21.379 1.00 87.44 284 VAL A O 1
ATOM 1955 N N . SER A 1 285 ? 19.926 0.624 -23.268 1.00 89.25 285 SER A N 1
ATOM 1956 C CA . SER A 1 285 ? 18.680 0.315 -23.984 1.00 89.25 285 SER A CA 1
ATOM 1957 C C . SER A 1 285 ? 18.832 -0.994 -24.752 1.00 89.25 285 SER A C 1
ATOM 1959 O O . SER A 1 285 ? 19.605 -1.046 -25.711 1.00 89.25 285 SER A O 1
ATOM 1961 N N . ALA A 1 286 ? 18.118 -2.034 -24.319 1.00 82.69 286 ALA A N 1
ATOM 1962 C CA . ALA A 1 286 ? 18.217 -3.387 -24.868 1.00 82.69 286 ALA A CA 1
ATOM 1963 C C . ALA A 1 286 ? 17.411 -3.550 -26.176 1.00 82.69 286 ALA A C 1
ATOM 1965 O O . ALA A 1 286 ? 17.950 -4.045 -27.161 1.00 82.69 286 ALA A O 1
ATOM 1966 N N . LYS A 1 287 ? 16.278 -2.840 -26.263 1.00 85.56 287 LYS A N 1
ATOM 1967 C CA . LYS A 1 287 ? 15.399 -2.610 -27.426 1.00 85.56 287 LYS A CA 1
ATOM 1968 C C . LYS A 1 287 ? 14.345 -3.685 -27.642 1.00 85.56 287 LYS A C 1
ATOM 1970 O O . LYS A 1 287 ? 13.195 -3.379 -27.398 1.00 85.56 287 LYS A O 1
ATOM 1975 N N . ALA A 1 288 ? 14.638 -4.805 -28.284 1.00 84.81 288 ALA A N 1
ATOM 1976 C CA . ALA A 1 288 ? 13.628 -5.826 -28.537 1.00 84.81 288 ALA A CA 1
ATOM 1977 C C . ALA A 1 288 ? 14.264 -7.198 -28.369 1.00 84.81 288 ALA A C 1
ATOM 1979 O O . ALA A 1 288 ? 15.416 -7.367 -28.752 1.00 84.81 288 ALA A O 1
ATOM 1980 N N . GLY A 1 289 ? 13.494 -8.170 -27.900 1.00 82.25 289 GLY A N 1
ATOM 1981 C CA . GLY A 1 289 ? 14.025 -9.446 -27.436 1.00 82.25 289 GLY A CA 1
ATOM 1982 C C . GLY A 1 289 ? 13.621 -9.682 -25.985 1.00 82.25 289 GLY A C 1
ATOM 1983 O O . GLY A 1 289 ? 13.102 -8.792 -25.341 1.00 82.25 289 GLY A O 1
ATOM 1984 N N . ASP A 1 290 ? 13.809 -10.906 -25.493 1.00 92.81 290 ASP A N 1
ATOM 1985 C CA . ASP A 1 290 ? 13.718 -11.172 -24.052 1.00 92.81 290 ASP A CA 1
ATOM 1986 C C . ASP A 1 290 ? 15.129 -10.954 -23.470 1.00 92.81 290 ASP A C 1
ATOM 1988 O O . ASP A 1 290 ? 15.983 -11.853 -23.542 1.00 92.81 290 ASP A O 1
ATOM 1992 N N . ASP A 1 291 ? 15.404 -9.754 -22.971 1.00 88.62 291 ASP A N 1
ATOM 1993 C CA . ASP A 1 291 ? 16.741 -9.266 -22.638 1.00 88.62 291 ASP A CA 1
ATOM 1994 C C . ASP A 1 291 ? 17.088 -9.441 -21.151 1.00 88.62 291 ASP A C 1
ATOM 1996 O O . ASP A 1 291 ? 16.238 -9.479 -20.264 1.00 88.62 291 ASP A O 1
ATOM 2000 N N . ALA A 1 292 ? 18.382 -9.551 -20.843 1.00 92.38 292 ALA A N 1
ATOM 2001 C CA . ALA A 1 292 ? 18.890 -9.549 -19.472 1.00 92.38 292 ALA A CA 1
ATOM 2002 C C . ALA A 1 292 ? 19.906 -8.417 -19.283 1.00 92.38 292 ALA A C 1
ATOM 2004 O O . ALA A 1 292 ? 20.999 -8.467 -19.857 1.00 92.38 292 ALA A O 1
ATOM 2005 N N . VAL A 1 293 ? 19.569 -7.430 -18.454 1.00 93.56 293 VAL A N 1
ATOM 2006 C CA . VAL A 1 293 ? 20.368 -6.219 -18.222 1.00 93.56 293 VAL A CA 1
ATOM 2007 C C . VAL A 1 293 ? 20.737 -6.084 -16.744 1.00 93.56 293 VAL A C 1
ATOM 2009 O O . VAL A 1 293 ? 19.873 -6.127 -15.873 1.00 93.56 293 VAL A O 1
ATOM 2012 N N . ASP A 1 294 ? 22.026 -5.894 -16.473 1.00 96.00 294 ASP A N 1
ATOM 2013 C CA . ASP A 1 294 ? 22.594 -5.617 -15.147 1.00 96.00 294 ASP A CA 1
ATOM 2014 C C . ASP A 1 294 ? 23.333 -4.270 -15.195 1.00 96.00 294 ASP A C 1
ATOM 2016 O O . ASP A 1 294 ? 24.326 -4.159 -15.918 1.00 96.00 294 ASP A O 1
ATOM 2020 N N . GLY A 1 295 ? 22.831 -3.250 -14.491 1.00 93.31 295 GLY A N 1
ATOM 2021 C CA . GLY A 1 295 ? 23.445 -1.917 -14.390 1.00 93.31 295 GLY A CA 1
ATOM 2022 C C . GLY A 1 295 ? 24.743 -1.973 -13.589 1.00 93.31 295 GLY A C 1
ATOM 2023 O O . GLY A 1 295 ? 25.834 -1.741 -14.108 1.00 93.31 295 GLY A O 1
ATOM 2024 N N . GLY A 1 296 ? 24.657 -2.508 -12.377 1.00 94.00 296 GLY A N 1
ATOM 2025 C CA . GLY A 1 296 ? 25.809 -2.823 -11.553 1.00 94.00 296 GLY A CA 1
ATOM 2026 C C . GLY A 1 296 ? 25.983 -1.817 -10.424 1.00 94.00 296 GLY A C 1
ATOM 2027 O O . GLY A 1 296 ? 25.339 -1.965 -9.392 1.00 94.00 296 GLY A O 1
ATOM 2028 N N . ALA A 1 297 ? 26.945 -0.901 -10.504 1.00 94.19 297 ALA A N 1
ATOM 2029 C CA . ALA A 1 297 ? 27.202 0.052 -9.423 1.00 94.19 297 ALA A CA 1
ATOM 2030 C C . ALA A 1 297 ? 27.309 1.496 -9.912 1.00 94.19 297 ALA A C 1
ATOM 2032 O O . ALA A 1 297 ? 28.315 1.863 -10.505 1.00 94.19 297 ALA A O 1
ATOM 2033 N N . GLY A 1 298 ? 26.402 2.351 -9.472 1.00 93.88 298 GLY A N 1
ATOM 2034 C CA . GLY A 1 298 ? 26.259 3.749 -9.857 1.00 93.88 298 GLY A CA 1
ATOM 2035 C C . GLY A 1 298 ? 24.783 4.036 -10.090 1.00 93.88 298 GLY A C 1
ATOM 2036 O O . GLY A 1 298 ? 23.954 3.207 -9.762 1.00 93.88 298 GLY A O 1
ATOM 2037 N N . ASN A 1 299 ? 24.447 5.238 -10.544 1.00 95.94 299 ASN A N 1
ATOM 2038 C CA . ASN A 1 299 ? 23.051 5.597 -10.783 1.00 95.94 299 ASN A CA 1
ATOM 2039 C C . ASN A 1 299 ? 22.711 5.367 -12.256 1.00 95.94 299 ASN A C 1
ATOM 2041 O O . ASN A 1 299 ? 22.973 6.235 -13.101 1.00 95.94 299 ASN A O 1
ATOM 2045 N N . ASP A 1 300 ? 22.124 4.219 -12.549 1.00 97.00 300 ASP A N 1
ATOM 2046 C CA . ASP A 1 300 ? 21.918 3.720 -13.897 1.00 97.00 300 ASP A CA 1
ATOM 2047 C C . ASP A 1 300 ? 20.535 4.079 -14.450 1.00 97.00 300 ASP A C 1
ATOM 2049 O O . ASP A 1 300 ? 19.565 4.345 -13.742 1.00 97.00 300 ASP A O 1
ATOM 2053 N N . THR A 1 301 ? 20.422 4.127 -15.774 1.00 96.56 301 THR A N 1
ATOM 2054 C CA . THR A 1 301 ? 19.146 4.228 -16.488 1.00 96.56 301 THR A CA 1
ATOM 2055 C C . THR A 1 301 ? 19.037 3.078 -17.476 1.00 96.56 301 THR A C 1
ATOM 2057 O O . THR A 1 301 ? 19.739 3.064 -18.490 1.00 96.56 301 THR A O 1
ATOM 2060 N N . LEU A 1 302 ? 18.141 2.132 -17.205 1.00 96.06 302 LEU A N 1
ATOM 2061 C CA . LEU A 1 302 ? 17.979 0.900 -17.973 1.00 96.06 302 LEU A CA 1
ATOM 2062 C C . LEU A 1 302 ? 16.616 0.864 -18.673 1.00 96.06 302 LEU A C 1
ATOM 2064 O O . LEU A 1 302 ? 15.592 1.264 -18.121 1.00 96.06 302 LEU A O 1
ATOM 2068 N N . SER A 1 303 ? 16.600 0.357 -19.900 1.00 95.62 303 SER A N 1
ATOM 2069 C CA . SER A 1 303 ? 15.393 0.142 -20.696 1.00 95.62 303 SER A CA 1
ATOM 2070 C C . SER A 1 303 ? 15.432 -1.254 -21.307 1.00 95.62 303 SER A C 1
ATOM 2072 O O . SER A 1 303 ? 16.343 -1.518 -22.097 1.00 95.62 303 SER A O 1
ATOM 2074 N N . GLY A 1 304 ? 14.429 -2.077 -20.994 1.00 92.25 304 GLY A N 1
ATOM 2075 C CA . GLY A 1 304 ? 14.185 -3.386 -21.609 1.00 92.25 304 GLY A CA 1
ATOM 2076 C C . GLY A 1 304 ? 13.732 -3.220 -23.057 1.00 92.25 304 GLY A C 1
ATOM 2077 O O . GLY A 1 304 ? 14.554 -3.242 -23.975 1.00 92.25 304 GLY A O 1
ATOM 2078 N N . GLY A 1 305 ? 12.488 -2.790 -23.250 1.00 91.56 305 GLY A N 1
ATOM 2079 C CA . GLY A 1 305 ? 11.926 -2.480 -24.558 1.00 91.56 305 GLY A CA 1
ATOM 2080 C C . GLY A 1 305 ? 10.791 -3.434 -24.925 1.00 91.56 305 GLY A C 1
ATOM 2081 O O . GLY A 1 305 ? 9.774 -3.448 -24.254 1.00 91.56 305 GLY A O 1
ATOM 2082 N N . LEU A 1 306 ? 10.876 -4.125 -26.060 1.00 91.75 306 LEU A N 1
ATOM 2083 C CA . LEU A 1 306 ? 9.852 -5.085 -26.480 1.00 91.75 306 LEU A CA 1
ATOM 2084 C C . LEU A 1 306 ? 10.273 -6.509 -26.116 1.00 91.75 306 LEU A C 1
ATOM 2086 O O . LEU A 1 306 ? 11.204 -7.018 -26.731 1.00 91.75 306 LEU A O 1
ATOM 2090 N N . GLY A 1 307 ? 9.491 -7.215 -25.312 1.00 94.06 307 GLY A N 1
ATOM 2091 C CA . GLY A 1 307 ? 9.759 -8.597 -24.916 1.00 94.06 307 GLY A CA 1
ATOM 2092 C C . GLY A 1 307 ? 9.726 -8.747 -23.403 1.00 94.06 307 GLY A C 1
ATOM 2093 O O . GLY A 1 307 ? 9.385 -7.814 -22.705 1.00 94.06 307 GLY A O 1
ATOM 2094 N N . ASN A 1 308 ? 9.977 -9.955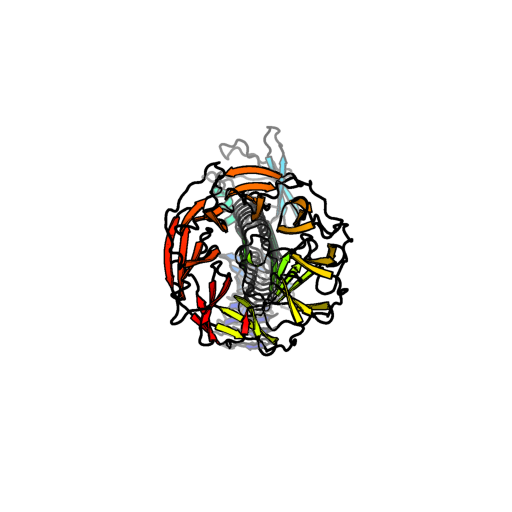 -22.899 1.00 97.56 308 ASN A N 1
ATOM 2095 C CA . ASN A 1 308 ? 9.952 -10.217 -21.458 1.00 97.56 308 ASN A CA 1
ATOM 2096 C C . ASN A 1 308 ? 11.372 -10.084 -20.908 1.00 97.56 308 ASN A C 1
ATOM 2098 O O . ASN A 1 308 ? 12.181 -11.017 -21.020 1.00 97.56 308 ASN A O 1
ATOM 2102 N N . ASP A 1 309 ? 11.657 -8.941 -20.311 1.00 97.69 309 ASP A N 1
ATOM 2103 C CA . ASP A 1 309 ? 12.991 -8.518 -19.928 1.00 97.69 309 ASP A CA 1
ATOM 2104 C C . ASP A 1 309 ? 13.287 -8.777 -18.445 1.00 97.69 309 ASP A C 1
ATOM 2106 O O . ASP A 1 309 ? 12.412 -8.895 -17.589 1.00 97.69 309 ASP A O 1
ATOM 2110 N N . SER A 1 310 ? 14.573 -8.885 -18.116 1.00 97.94 310 SER A N 1
ATOM 2111 C CA . SER A 1 310 ? 15.079 -8.989 -16.749 1.00 97.94 310 SER A CA 1
ATOM 2112 C C . SER A 1 310 ? 16.076 -7.865 -16.494 1.00 97.94 310 SER A C 1
ATOM 2114 O O . SER A 1 310 ? 17.216 -7.932 -16.954 1.00 97.94 310 SER A O 1
ATOM 2116 N N . LEU A 1 311 ? 15.676 -6.873 -15.704 1.00 97.75 311 LEU A N 1
ATOM 2117 C CA . LEU A 1 311 ? 16.452 -5.684 -15.362 1.00 97.75 311 LEU A CA 1
ATOM 2118 C C . LEU A 1 311 ? 16.902 -5.724 -13.891 1.00 97.75 311 LEU A C 1
ATOM 2120 O O . LEU A 1 311 ? 16.124 -6.050 -12.993 1.00 97.75 311 LEU A O 1
ATOM 2124 N N . SER A 1 312 ? 18.166 -5.389 -13.642 1.00 98.38 312 SER A N 1
ATOM 2125 C CA . SER A 1 312 ? 18.756 -5.250 -12.306 1.00 98.38 312 SER A CA 1
ATOM 2126 C C . SER A 1 312 ? 19.534 -3.939 -12.231 1.00 98.38 312 SER A C 1
ATOM 2128 O O . SER A 1 312 ? 20.488 -3.783 -12.990 1.00 98.38 312 SER A O 1
ATOM 2130 N N . GLY A 1 313 ? 19.150 -3.032 -11.329 1.00 97.19 313 GLY A N 1
ATOM 2131 C CA . GLY A 1 313 ? 19.848 -1.762 -11.086 1.00 97.19 313 GLY A CA 1
ATOM 2132 C C . GLY A 1 313 ? 21.181 -1.986 -10.373 1.00 97.19 313 GLY A C 1
ATOM 2133 O O . GLY A 1 313 ? 22.249 -1.824 -10.955 1.00 97.19 313 GLY A O 1
ATOM 2134 N N . GLY A 1 314 ? 21.124 -2.566 -9.174 1.00 97.12 314 GLY A N 1
ATOM 2135 C CA . GLY A 1 314 ? 22.294 -2.975 -8.407 1.00 97.12 314 GLY A CA 1
ATOM 2136 C C . GLY A 1 314 ? 22.551 -2.067 -7.207 1.00 97.12 314 GLY A C 1
ATOM 2137 O O . GLY A 1 314 ? 21.843 -2.162 -6.207 1.00 97.12 314 GLY A O 1
ATOM 2138 N N . LEU A 1 315 ? 23.655 -1.320 -7.209 1.00 96.31 315 LEU A N 1
ATOM 2139 C CA . LEU A 1 315 ? 23.984 -0.352 -6.159 1.00 96.31 315 LEU A CA 1
ATOM 2140 C C . LEU A 1 315 ? 23.863 1.062 -6.714 1.00 96.31 315 LEU A C 1
ATOM 2142 O O . LEU A 1 315 ? 24.684 1.421 -7.546 1.00 96.31 315 LEU A O 1
ATOM 2146 N N . GLY A 1 316 ? 23.043 1.911 -6.114 1.00 97.19 316 GLY A N 1
ATOM 2147 C CA . GLY A 1 316 ? 22.852 3.288 -6.556 1.00 97.19 316 GLY A CA 1
ATOM 2148 C C . GLY A 1 316 ? 21.374 3.629 -6.614 1.00 97.19 316 GLY A C 1
ATOM 2149 O O . GLY A 1 316 ? 20.554 2.870 -6.135 1.00 97.19 316 GLY A O 1
ATOM 2150 N N . SER A 1 317 ? 21.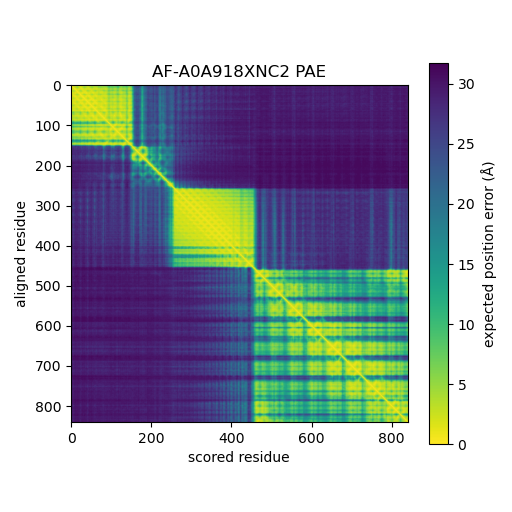059 4.822 -7.103 1.00 98.12 317 SER A N 1
ATOM 2151 C CA . SER A 1 317 ? 19.676 5.230 -7.356 1.00 98.12 317 SER A CA 1
ATOM 2152 C C . SER A 1 317 ? 19.401 5.105 -8.844 1.00 98.12 317 SER A C 1
ATOM 2154 O O . SER A 1 317 ? 19.820 5.977 -9.622 1.00 98.12 317 SER A O 1
ATOM 2156 N N . ASP A 1 318 ? 18.709 4.040 -9.215 1.00 98.50 318 ASP A N 1
ATOM 2157 C CA . ASP A 1 318 ? 18.541 3.587 -10.587 1.00 98.50 318 ASP A CA 1
ATOM 2158 C C . ASP A 1 318 ? 17.161 3.944 -11.147 1.00 98.50 318 ASP A C 1
ATOM 2160 O O . ASP A 1 318 ? 16.176 4.129 -10.431 1.00 98.50 318 ASP A O 1
ATOM 2164 N N . VAL A 1 319 ? 17.072 4.057 -12.471 1.00 98.19 319 VAL A N 1
ATOM 2165 C CA . VAL A 1 319 ? 15.813 4.255 -13.195 1.00 98.19 319 VAL A CA 1
ATOM 2166 C C . VAL A 1 319 ? 15.643 3.135 -14.211 1.00 98.19 319 VAL A C 1
ATOM 2168 O O . VAL A 1 319 ? 16.442 3.009 -15.136 1.00 98.19 319 VAL A O 1
ATOM 2171 N N . MET A 1 320 ? 14.579 2.350 -14.089 1.00 98.31 320 MET A N 1
ATOM 2172 C CA . MET A 1 320 ? 14.317 1.200 -14.954 1.00 98.31 320 MET A CA 1
ATOM 2173 C C . MET A 1 320 ? 12.956 1.293 -15.639 1.00 98.31 320 MET A C 1
ATOM 2175 O O . MET A 1 320 ? 11.957 1.643 -15.013 1.00 98.31 320 MET A O 1
ATOM 2179 N N . TYR A 1 321 ? 12.933 0.941 -16.924 1.00 97.06 321 TYR A N 1
ATOM 2180 C CA . TYR A 1 321 ? 11.731 0.856 -17.752 1.00 97.06 321 TYR A CA 1
ATOM 2181 C C . TYR A 1 321 ? 11.655 -0.523 -18.422 1.00 97.06 321 TYR A C 1
ATOM 2183 O O . TYR A 1 321 ? 12.493 -0.800 -19.285 1.00 97.06 321 TYR A O 1
ATOM 2191 N N . GLY A 1 322 ? 10.668 -1.344 -18.061 1.00 97.19 322 GLY A N 1
ATOM 2192 C CA . GLY A 1 322 ? 10.365 -2.619 -18.724 1.00 97.19 322 GLY A CA 1
ATOM 2193 C C . GLY A 1 322 ? 9.867 -2.407 -20.159 1.00 97.19 322 GLY A C 1
ATOM 2194 O O . GLY A 1 322 ? 10.583 -2.715 -21.106 1.00 97.19 322 GLY A O 1
ATOM 2195 N N . GLN A 1 323 ? 8.795 -1.619 -20.302 1.00 96.69 323 GLN A N 1
ATOM 2196 C CA . GLN A 1 323 ? 8.025 -1.329 -21.521 1.00 96.69 323 GLN A CA 1
ATOM 2197 C C . GLN A 1 323 ? 7.041 -2.442 -21.901 1.00 96.69 323 GLN A C 1
ATOM 2199 O O . GLN A 1 323 ? 6.104 -2.641 -21.145 1.00 96.69 323 GLN A O 1
ATOM 2204 N N . ASP A 1 324 ? 7.116 -3.039 -23.092 1.00 96.56 324 ASP A N 1
ATOM 2205 C CA . ASP A 1 324 ? 6.079 -3.972 -23.552 1.00 96.56 324 ASP A CA 1
ATOM 2206 C C . ASP A 1 324 ? 6.531 -5.414 -23.285 1.00 96.56 324 ASP A C 1
ATOM 2208 O O . ASP A 1 324 ? 7.436 -5.898 -23.959 1.00 96.56 324 ASP A O 1
ATOM 2212 N N . GLY A 1 325 ? 5.810 -6.160 -22.458 1.00 97.62 325 GLY A N 1
ATOM 2213 C CA . GLY A 1 325 ? 6.081 -7.558 -22.135 1.00 97.62 325 GLY A CA 1
ATOM 2214 C C . GLY A 1 325 ? 5.929 -7.824 -20.644 1.00 97.62 325 GLY A C 1
ATOM 2215 O O . GLY A 1 325 ? 5.587 -6.934 -19.892 1.00 97.62 325 GLY A O 1
ATOM 2216 N N . ASN A 1 326 ? 6.097 -9.080 -20.227 1.00 98.44 326 ASN A N 1
ATOM 2217 C CA . ASN A 1 326 ? 6.019 -9.445 -18.814 1.00 98.44 326 ASN A CA 1
ATOM 2218 C C . ASN A 1 326 ? 7.424 -9.404 -18.202 1.00 98.44 326 ASN A C 1
ATOM 2220 O O . ASN A 1 326 ? 8.170 -10.391 -18.288 1.00 98.44 326 ASN A O 1
ATOM 2224 N N . ASP A 1 327 ? 7.764 -8.294 -17.570 1.00 98.50 327 ASP A N 1
ATOM 2225 C CA . ASP A 1 327 ? 9.121 -7.958 -17.166 1.00 98.50 327 ASP A CA 1
ATOM 2226 C C . ASP A 1 327 ? 9.421 -8.293 -15.700 1.00 98.50 327 ASP A C 1
ATOM 2228 O O . ASP A 1 327 ? 8.554 -8.386 -14.829 1.00 98.50 327 ASP A O 1
ATOM 2232 N N . LEU A 1 328 ? 10.706 -8.477 -15.401 1.00 98.44 328 LEU A N 1
ATOM 2233 C CA . LEU A 1 328 ? 11.252 -8.558 -14.049 1.00 98.44 328 LEU A CA 1
ATOM 2234 C C . LEU A 1 328 ? 12.202 -7.381 -13.828 1.00 98.44 328 LEU A C 1
ATOM 2236 O O . LEU A 1 328 ? 13.275 -7.354 -14.424 1.00 98.44 328 LEU A O 1
ATOM 2240 N N . ALA A 1 329 ? 11.878 -6.475 -12.907 1.00 98.38 329 ALA A N 1
ATOM 2241 C CA . ALA A 1 329 ? 12.752 -5.363 -12.528 1.00 98.38 329 ALA A CA 1
ATOM 2242 C C . ALA A 1 329 ? 13.117 -5.416 -11.036 1.00 98.38 329 ALA A C 1
ATOM 2244 O O . ALA A 1 329 ? 12.249 -5.564 -10.171 1.00 98.38 329 ALA A O 1
ATOM 2245 N N . ILE A 1 330 ? 14.411 -5.304 -10.726 1.00 98.69 330 ILE A N 1
ATOM 2246 C CA . ILE A 1 330 ? 14.942 -5.311 -9.355 1.00 98.69 330 ILE A CA 1
ATOM 2247 C C . ILE A 1 330 ? 15.838 -4.084 -9.160 1.00 98.69 330 ILE A C 1
ATOM 2249 O O . ILE A 1 330 ? 16.869 -3.994 -9.821 1.00 98.69 330 ILE A O 1
ATOM 2253 N N . GLY A 1 331 ? 15.456 -3.178 -8.256 1.00 98.19 331 GLY A N 1
ATOM 2254 C CA . GLY A 1 331 ? 16.202 -1.963 -7.900 1.00 98.19 331 GLY A CA 1
ATOM 2255 C C . GLY A 1 331 ? 17.546 -2.298 -7.279 1.00 98.19 331 GLY A C 1
ATOM 2256 O O . GLY A 1 331 ? 18.581 -2.274 -7.940 1.00 98.19 331 GLY A O 1
ATOM 2257 N N . GLY A 1 332 ? 17.506 -2.813 -6.055 1.00 97.94 332 GLY A N 1
ATOM 2258 C CA . GLY A 1 332 ? 18.692 -3.234 -5.331 1.00 97.94 332 GLY A CA 1
ATOM 2259 C C . GLY A 1 332 ? 18.885 -2.397 -4.081 1.00 97.94 332 GLY A C 1
ATOM 2260 O O . GLY A 1 332 ? 18.211 -2.650 -3.086 1.00 97.94 332 GLY A O 1
ATOM 2261 N N . ALA A 1 333 ? 19.891 -1.531 -4.063 1.00 97.69 333 ALA A N 1
ATOM 2262 C CA . ALA A 1 333 ? 20.161 -0.674 -2.917 1.00 97.69 333 ALA A CA 1
ATOM 2263 C C . ALA A 1 333 ? 20.339 0.779 -3.337 1.00 97.69 333 ALA A C 1
ATOM 2265 O O . ALA A 1 333 ? 21.311 1.075 -4.032 1.00 97.69 333 ALA A O 1
ATOM 2266 N N . GLY A 1 334 ? 19.534 1.662 -2.751 1.00 98.06 334 GLY A N 1
ATOM 2267 C CA . GLY A 1 334 ? 19.470 3.089 -3.043 1.00 98.06 334 GLY A CA 1
ATOM 2268 C C . GLY A 1 334 ? 18.057 3.465 -3.484 1.00 98.06 334 GLY A C 1
ATOM 2269 O O . GLY A 1 334 ? 17.225 2.599 -3.669 1.00 98.06 334 GLY A O 1
ATOM 2270 N N . ASP A 1 335 ? 17.770 4.765 -3.589 1.00 98.50 335 ASP A N 1
ATOM 2271 C CA . ASP A 1 335 ? 16.412 5.221 -3.920 1.00 98.50 335 ASP A CA 1
ATOM 2272 C C . ASP A 1 335 ? 16.119 4.985 -5.419 1.00 98.50 335 ASP A C 1
ATOM 2274 O O . ASP A 1 335 ? 16.561 5.790 -6.255 1.00 98.50 335 ASP A O 1
ATOM 2278 N N . ASP A 1 336 ? 15.397 3.918 -5.765 1.00 98.69 336 ASP A N 1
ATOM 2279 C CA . ASP A 1 336 ? 15.192 3.470 -7.147 1.00 98.69 336 ASP A CA 1
ATOM 2280 C C . ASP A 1 336 ? 13.835 3.898 -7.738 1.00 98.69 336 ASP A C 1
ATOM 2282 O O . ASP A 1 336 ? 12.853 4.172 -7.047 1.00 98.69 336 ASP A O 1
ATOM 2286 N N . THR A 1 337 ? 13.749 3.978 -9.068 1.00 98.62 337 THR A N 1
ATOM 2287 C CA . THR A 1 337 ? 12.498 4.193 -9.814 1.00 98.62 337 THR A CA 1
ATOM 2288 C C . THR A 1 337 ? 12.289 3.088 -10.841 1.00 98.62 337 THR A C 1
ATOM 2290 O O . THR A 1 337 ? 13.024 3.004 -11.823 1.00 98.62 337 THR A O 1
ATOM 2293 N N . LEU A 1 338 ? 11.257 2.268 -10.659 1.00 98.62 338 LEU A N 1
ATOM 2294 C CA . LEU A 1 338 ? 10.934 1.131 -11.522 1.00 98.62 338 LEU A CA 1
ATOM 2295 C C . LEU A 1 338 ? 9.578 1.351 -12.195 1.00 98.62 338 LEU A C 1
ATOM 2297 O O . LEU A 1 338 ? 8.582 1.636 -11.531 1.00 98.62 338 LEU A O 1
ATOM 2301 N N . VAL A 1 339 ? 9.531 1.184 -13.513 1.00 98.69 339 VAL A N 1
ATOM 2302 C CA . VAL A 1 339 ? 8.299 1.228 -14.306 1.00 98.69 339 VAL A CA 1
ATOM 2303 C C . VAL A 1 339 ? 8.210 -0.055 -15.127 1.00 98.69 339 VAL A C 1
ATOM 2305 O O . VAL A 1 339 ? 9.101 -0.283 -15.943 1.00 98.69 339 VAL A O 1
ATOM 2308 N N . GLY A 1 340 ? 7.168 -0.858 -14.904 1.00 98.12 340 GLY A N 1
ATOM 2309 C CA . GLY A 1 340 ? 6.879 -2.098 -15.632 1.00 98.12 340 GLY A CA 1
ATOM 2310 C C . GLY A 1 340 ? 6.510 -1.787 -17.077 1.00 98.12 340 GLY A C 1
ATOM 2311 O O . GLY A 1 340 ? 7.389 -1.748 -17.928 1.00 98.12 340 GLY A O 1
ATOM 2312 N N . GLY A 1 341 ? 5.282 -1.345 -17.325 1.00 98.19 341 GLY A N 1
ATOM 2313 C CA . GLY A 1 341 ? 4.820 -0.924 -18.645 1.00 98.19 341 GLY A CA 1
ATOM 2314 C C . GLY A 1 341 ? 3.545 -1.653 -19.043 1.00 98.19 341 GLY A C 1
ATOM 2315 O O . GLY A 1 341 ? 2.572 -1.589 -18.307 1.00 98.19 341 GLY A O 1
ATOM 2316 N N . ASP A 1 342 ? 3.504 -2.236 -20.237 1.00 97.94 342 ASP A N 1
ATOM 2317 C CA . ASP A 1 342 ? 2.397 -3.065 -20.715 1.00 97.94 342 ASP A CA 1
ATOM 2318 C C . ASP A 1 342 ? 2.767 -4.552 -20.539 1.00 97.94 342 ASP A C 1
ATOM 2320 O O . ASP A 1 342 ? 3.597 -5.054 -21.283 1.00 97.94 342 ASP A O 1
ATOM 2324 N N . GLY A 1 343 ? 2.076 -5.310 -19.694 1.00 98.31 343 GLY A N 1
ATOM 2325 C CA . GLY A 1 343 ? 2.288 -6.741 -19.460 1.00 98.31 343 GLY A CA 1
ATOM 2326 C C . GLY A 1 343 ? 2.076 -7.103 -17.994 1.00 98.31 343 GLY A C 1
ATOM 2327 O O . GLY A 1 343 ? 1.738 -6.246 -17.201 1.00 98.31 343 GLY A O 1
ATOM 2328 N N . ASP A 1 344 ? 2.167 -8.390 -17.644 1.00 98.62 344 ASP A N 1
ATOM 2329 C CA . ASP A 1 344 ? 2.093 -8.806 -16.232 1.00 98.62 344 ASP A CA 1
ATOM 2330 C C . ASP A 1 344 ? 3.515 -8.794 -15.626 1.00 98.62 344 ASP A C 1
ATOM 2332 O O . ASP A 1 344 ? 4.272 -9.759 -15.819 1.00 98.62 344 ASP A O 1
ATOM 2336 N N . ASP A 1 345 ? 3.865 -7.736 -14.895 1.00 98.69 345 ASP A N 1
ATOM 2337 C CA . ASP A 1 345 ? 5.233 -7.440 -14.454 1.00 98.69 345 ASP A CA 1
ATOM 2338 C C . ASP A 1 345 ? 5.523 -7.831 -12.991 1.00 98.69 345 ASP A C 1
ATOM 2340 O O . ASP A 1 345 ? 4.640 -7.934 -12.136 1.00 98.69 345 ASP A O 1
ATOM 2344 N N . LEU A 1 346 ? 6.803 -8.040 -12.663 1.00 98.69 346 LEU A N 1
ATOM 2345 C CA . LEU A 1 346 ? 7.298 -8.267 -11.300 1.00 98.69 346 LEU A CA 1
ATOM 2346 C C . LEU A 1 346 ? 8.365 -7.229 -10.928 1.00 98.69 346 LEU A C 1
ATOM 2348 O O . LEU A 1 346 ? 9.510 -7.310 -11.374 1.00 98.69 346 LEU A O 1
ATOM 2352 N N . LEU A 1 347 ? 8.013 -6.297 -10.043 1.00 98.75 347 LEU A N 1
ATOM 2353 C CA . LEU A 1 347 ? 8.866 -5.180 -9.627 1.00 98.75 347 LEU A CA 1
ATOM 2354 C C . LEU A 1 347 ? 9.269 -5.317 -8.156 1.00 98.75 347 LEU A C 1
ATOM 2356 O O . LEU A 1 347 ? 8.436 -5.587 -7.285 1.00 98.75 347 LEU A O 1
ATOM 2360 N N . ARG A 1 348 ? 10.556 -5.117 -7.855 1.00 98.69 348 ARG A N 1
ATOM 2361 C CA . ARG A 1 348 ? 11.089 -5.157 -6.484 1.00 98.69 348 ARG A CA 1
ATOM 2362 C C . ARG A 1 348 ? 12.048 -3.991 -6.257 1.00 98.69 348 ARG A C 1
ATOM 2364 O O . ARG A 1 348 ? 13.087 -3.975 -6.909 1.00 98.69 348 ARG A O 1
ATOM 2371 N N . GLY A 1 349 ? 11.718 -3.077 -5.345 1.00 98.19 349 GLY A N 1
ATOM 2372 C CA . GLY A 1 349 ? 12.543 -1.913 -5.001 1.00 98.19 349 GLY A CA 1
ATOM 2373 C C . GLY A 1 349 ? 13.848 -2.339 -4.335 1.00 98.19 349 GLY A C 1
ATOM 2374 O O . GLY A 1 349 ? 14.876 -2.455 -4.995 1.00 98.19 349 GLY A O 1
ATOM 2375 N N . GLY A 1 350 ? 13.776 -2.796 -3.088 1.00 97.81 350 GLY A N 1
ATOM 2376 C CA . GLY A 1 350 ? 14.913 -3.372 -2.382 1.00 97.81 350 GLY A CA 1
ATOM 2377 C C . GLY A 1 350 ? 15.178 -2.688 -1.052 1.00 97.81 350 GLY A C 1
ATOM 2378 O O . GLY A 1 350 ? 14.503 -2.998 -0.072 1.00 97.81 350 GLY A O 1
ATOM 2379 N N . LEU A 1 351 ? 16.256 -1.914 -0.978 1.00 97.31 351 LEU A N 1
ATOM 2380 C CA . LEU A 1 351 ? 16.636 -1.143 0.203 1.00 97.31 351 LEU A CA 1
ATOM 2381 C C . LEU A 1 351 ? 16.543 0.345 -0.115 1.00 97.31 351 LEU A C 1
ATOM 2383 O O . LEU A 1 351 ? 17.009 0.746 -1.172 1.00 97.31 351 LEU A O 1
ATOM 2387 N N . ASP A 1 352 ? 16.197 1.132 0.902 1.00 98.12 352 ASP A N 1
ATOM 2388 C CA . ASP A 1 352 ? 16.025 2.587 0.830 1.00 98.12 352 ASP A CA 1
ATOM 2389 C C . ASP A 1 352 ? 14.692 2.967 0.150 1.00 98.12 352 ASP A C 1
ATOM 2391 O O . ASP A 1 352 ? 13.776 2.160 0.162 1.00 98.12 352 ASP A O 1
ATOM 2395 N N . ALA A 1 353 ? 14.477 4.231 -0.233 1.00 98.12 353 ALA A N 1
ATOM 2396 C CA . ALA A 1 353 ? 13.133 4.710 -0.574 1.00 98.12 353 ALA A CA 1
ATOM 2397 C C . ALA A 1 353 ? 12.847 4.615 -2.079 1.00 98.12 353 ALA A C 1
ATOM 2399 O O . ALA A 1 353 ? 13.343 5.437 -2.856 1.00 98.12 353 ALA A O 1
ATOM 2400 N N . ASP A 1 354 ? 11.969 3.691 -2.463 1.00 98.62 354 ASP A N 1
ATOM 2401 C CA . ASP A 1 354 ? 11.737 3.328 -3.861 1.00 98.62 354 ASP A CA 1
ATOM 2402 C C . ASP A 1 354 ? 10.406 3.848 -4.431 1.00 98.62 354 ASP A C 1
ATOM 2404 O O . ASP A 1 354 ? 9.422 4.079 -3.722 1.00 98.62 354 ASP A O 1
ATOM 2408 N N . ALA A 1 355 ? 10.348 4.018 -5.754 1.00 98.56 355 ALA A N 1
ATOM 2409 C CA . ALA A 1 355 ? 9.139 4.367 -6.500 1.00 98.56 355 ALA A CA 1
ATOM 2410 C C . ALA A 1 355 ? 8.856 3.338 -7.605 1.00 98.56 355 ALA A C 1
ATOM 2412 O O . ALA A 1 355 ? 9.583 3.258 -8.594 1.00 98.56 355 ALA A O 1
ATOM 2413 N N . LEU A 1 356 ? 7.781 2.565 -7.462 1.00 98.81 356 LEU A N 1
ATOM 2414 C CA . LEU A 1 356 ? 7.394 1.478 -8.364 1.00 98.81 356 LEU A CA 1
ATOM 2415 C C . LEU A 1 356 ? 6.054 1.790 -9.046 1.00 98.81 356 LEU A C 1
ATOM 2417 O O . LEU A 1 356 ? 5.095 2.199 -8.393 1.00 98.81 356 LEU A O 1
ATOM 2421 N N . SER A 1 357 ? 5.972 1.544 -10.354 1.00 98.69 357 SER A N 1
ATOM 2422 C CA . SER A 1 357 ? 4.739 1.618 -11.145 1.00 98.69 357 SER A CA 1
ATOM 2423 C C . SER A 1 357 ? 4.609 0.370 -12.016 1.00 98.69 357 SER A C 1
ATOM 2425 O O . SER A 1 357 ? 5.456 0.186 -12.884 1.00 98.69 357 SER A O 1
ATOM 2427 N N . GLY A 1 358 ? 3.565 -0.438 -11.823 1.00 98.44 358 GLY A N 1
ATOM 2428 C CA . GLY A 1 358 ? 3.291 -1.636 -12.629 1.00 98.44 358 GLY A CA 1
ATOM 2429 C C . GLY A 1 358 ? 2.948 -1.259 -14.065 1.00 98.44 358 GLY A C 1
ATOM 2430 O O . GLY A 1 358 ? 3.770 -1.420 -14.955 1.00 98.44 358 GLY A O 1
ATOM 2431 N N . GLY A 1 359 ? 1.843 -0.542 -14.258 1.00 98.38 359 GLY A N 1
ATOM 2432 C CA . GLY A 1 359 ? 1.442 -0.046 -15.570 1.00 98.38 359 GLY A CA 1
ATOM 2433 C C . GLY A 1 359 ? 0.132 -0.669 -16.017 1.00 98.38 359 GLY A C 1
ATOM 2434 O O . GLY A 1 359 ? -0.907 -0.317 -15.471 1.00 98.38 359 GLY A O 1
ATOM 2435 N N . ALA A 1 360 ? 0.131 -1.464 -17.076 1.00 98.12 360 ALA A N 1
ATOM 2436 C CA . ALA A 1 360 ? -1.047 -2.131 -17.602 1.00 98.12 360 ALA A CA 1
ATOM 2437 C C . ALA A 1 360 ? -0.817 -3.641 -17.665 1.00 98.12 360 ALA A C 1
ATOM 2439 O O . ALA A 1 360 ? -0.029 -4.096 -18.473 1.00 98.12 360 ALA A O 1
ATOM 2440 N N . GLY A 1 361 ? -1.621 -4.419 -16.957 1.00 98.31 361 GLY A N 1
ATOM 2441 C CA . GLY A 1 361 ? -1.493 -5.862 -16.796 1.00 98.31 361 GLY A CA 1
ATOM 2442 C C . GLY A 1 361 ? -1.677 -6.221 -15.328 1.00 98.31 361 GLY A C 1
ATOM 2443 O O . GLY A 1 361 ? -2.118 -5.387 -14.557 1.00 98.31 361 GLY A O 1
ATOM 2444 N N . ASN A 1 362 ? -1.492 -7.487 -14.963 1.00 98.38 362 ASN A N 1
ATOM 2445 C CA . ASN A 1 362 ? -1.651 -7.937 -13.577 1.00 98.38 362 ASN A CA 1
ATOM 2446 C C . ASN A 1 362 ? -0.272 -8.014 -12.927 1.00 98.38 362 ASN A C 1
ATOM 2448 O O . ASN A 1 362 ? 0.416 -9.038 -13.028 1.00 98.38 362 ASN A O 1
ATOM 2452 N N . ASP A 1 363 ? 0.110 -6.936 -12.265 1.00 98.75 363 ASP A N 1
ATOM 2453 C CA . ASP A 1 363 ? 1.468 -6.710 -11.803 1.00 98.75 363 ASP A CA 1
ATOM 2454 C C . ASP A 1 363 ? 1.675 -7.192 -10.364 1.00 98.75 363 ASP A C 1
ATOM 2456 O O . ASP A 1 363 ? 0.750 -7.357 -9.567 1.00 98.75 363 ASP A O 1
ATOM 2460 N N . THR A 1 364 ? 2.924 -7.462 -9.997 1.00 98.62 364 THR A N 1
ATOM 2461 C CA . THR A 1 364 ? 3.326 -7.780 -8.623 1.00 98.62 364 THR A CA 1
ATOM 2462 C C . THR A 1 364 ? 4.444 -6.845 -8.183 1.00 98.62 364 THR A C 1
ATOM 2464 O O . THR A 1 364 ? 5.558 -6.915 -8.698 1.00 98.62 364 THR A O 1
ATOM 2467 N N . LEU A 1 365 ? 4.172 -5.995 -7.195 1.00 98.69 365 LEU A N 1
ATOM 2468 C CA . LEU A 1 365 ? 5.085 -4.959 -6.714 1.00 98.69 365 LEU A CA 1
ATOM 2469 C C . LEU A 1 365 ? 5.474 -5.207 -5.252 1.00 98.69 365 LEU A C 1
ATOM 2471 O O . LEU A 1 365 ? 4.630 -5.490 -4.400 1.00 98.69 365 LEU A O 1
ATOM 2475 N N . SER A 1 366 ? 6.761 -5.053 -4.945 1.00 98.12 366 SER A N 1
ATOM 2476 C CA . SER A 1 366 ? 7.302 -5.119 -3.583 1.00 98.12 366 SER A CA 1
ATOM 2477 C C . SER A 1 366 ? 8.264 -3.956 -3.344 1.00 98.12 366 SER A C 1
ATOM 2479 O O . SER A 1 366 ? 9.292 -3.908 -4.015 1.00 98.12 366 SER A O 1
ATOM 2481 N N . GLY A 1 367 ? 7.970 -3.078 -2.381 1.00 97.31 367 GLY A N 1
ATOM 2482 C CA . GLY A 1 367 ? 8.839 -1.952 -2.003 1.00 97.31 367 GLY A CA 1
ATOM 2483 C C . GLY A 1 367 ? 10.142 -2.446 -1.382 1.00 97.31 367 GLY A C 1
ATOM 2484 O O . GLY A 1 367 ? 11.174 -2.455 -2.041 1.00 97.31 367 GLY A O 1
ATOM 2485 N N . GLY A 1 368 ? 10.061 -3.071 -0.209 1.00 96.81 368 GLY A N 1
ATOM 2486 C CA . GLY A 1 368 ? 11.214 -3.653 0.473 1.00 96.81 368 GLY A CA 1
ATOM 2487 C C . GLY A 1 368 ? 11.437 -3.021 1.839 1.00 96.81 368 GLY A C 1
ATOM 2488 O O . GLY A 1 368 ? 10.510 -2.973 2.640 1.00 96.81 368 GLY A O 1
ATOM 2489 N N . ASP A 1 369 ? 12.678 -2.658 2.153 1.00 96.12 369 ASP A N 1
ATOM 2490 C CA . ASP A 1 369 ? 12.997 -1.869 3.346 1.00 96.12 369 ASP A CA 1
ATOM 2491 C C . ASP A 1 369 ? 13.064 -0.399 2.925 1.00 96.12 369 ASP A C 1
ATOM 2493 O O . ASP A 1 369 ? 13.969 -0.060 2.173 1.00 96.12 369 ASP A O 1
ATOM 2497 N N . GLY A 1 370 ? 12.230 0.497 3.448 1.00 95.69 370 GLY A N 1
ATOM 2498 C CA . GLY A 1 370 ? 12.185 1.825 2.849 1.00 95.69 370 GLY A CA 1
ATOM 2499 C C . GLY A 1 370 ? 11.077 2.743 3.320 1.00 95.69 370 GLY A C 1
ATOM 2500 O O . GLY A 1 370 ? 10.615 2.711 4.455 1.00 95.69 370 GLY A O 1
ATOM 2501 N N . THR A 1 371 ? 10.735 3.687 2.464 1.00 96.50 371 THR A N 1
ATOM 2502 C CA . THR A 1 371 ? 9.533 4.522 2.560 1.00 96.50 371 THR A CA 1
ATOM 2503 C C . THR A 1 371 ? 9.100 4.662 1.121 1.00 96.50 371 THR A C 1
ATOM 2505 O O . THR A 1 371 ? 9.522 5.588 0.421 1.00 96.50 371 THR A O 1
ATOM 2508 N N . ASP A 1 372 ? 8.331 3.679 0.684 1.00 97.94 372 ASP A N 1
ATOM 2509 C CA . ASP A 1 372 ? 8.186 3.363 -0.725 1.00 97.94 372 ASP A CA 1
ATOM 2510 C C . ASP A 1 372 ? 6.875 3.914 -1.284 1.00 97.94 372 ASP A C 1
ATOM 2512 O O . ASP A 1 372 ? 5.913 4.190 -0.563 1.00 97.94 372 ASP A O 1
ATOM 2516 N N . GLN A 1 373 ? 6.833 4.109 -2.597 1.00 97.94 373 GLN A N 1
ATOM 2517 C CA . GLN A 1 373 ? 5.636 4.497 -3.340 1.00 97.94 373 GLN A CA 1
ATOM 2518 C C . GLN A 1 373 ? 5.342 3.441 -4.397 1.00 97.94 373 GLN A C 1
ATOM 2520 O O . GLN A 1 373 ? 6.116 3.285 -5.338 1.00 97.94 373 GLN A O 1
ATOM 2525 N N . LEU A 1 374 ? 4.223 2.735 -4.260 1.00 98.56 374 LEU A N 1
ATOM 2526 C CA . LEU A 1 374 ? 3.807 1.677 -5.178 1.00 98.56 374 LEU A CA 1
ATOM 2527 C C . LEU A 1 374 ? 2.491 2.059 -5.861 1.00 98.56 374 LEU A C 1
ATOM 2529 O O . LEU A 1 374 ? 1.508 2.377 -5.191 1.00 98.56 374 LEU A O 1
ATOM 2533 N N . LEU A 1 375 ? 2.469 1.989 -7.191 1.00 98.44 375 LEU A N 1
ATOM 2534 C CA . LEU A 1 375 ? 1.279 2.154 -8.025 1.00 98.44 375 LEU A CA 1
ATOM 2535 C C . LEU A 1 375 ? 1.104 0.910 -8.905 1.00 98.44 375 LEU A C 1
ATOM 2537 O O . LEU A 1 375 ? 1.948 0.678 -9.765 1.00 98.44 375 LEU A O 1
ATOM 2541 N N . GLY A 1 376 ? 0.037 0.134 -8.711 1.00 98.25 376 GLY A N 1
ATOM 2542 C CA . GLY A 1 376 ? -0.276 -1.038 -9.540 1.00 98.25 376 GLY A CA 1
ATOM 2543 C C . GLY A 1 376 ? -0.547 -0.619 -10.981 1.00 98.25 376 GLY A C 1
ATOM 2544 O O . GLY A 1 376 ? 0.278 -0.836 -11.863 1.00 98.25 376 GLY A O 1
ATOM 2545 N N . GLY A 1 377 ? -1.592 0.179 -11.185 1.00 98.19 377 GLY A N 1
ATOM 2546 C CA . GLY A 1 377 ? -1.930 0.737 -12.485 1.00 98.19 377 GLY A CA 1
ATOM 2547 C C . GLY A 1 377 ? -3.257 0.196 -12.988 1.00 98.19 377 GLY A C 1
ATOM 2548 O O . GLY A 1 377 ? -4.296 0.586 -12.469 1.00 98.19 377 GLY A O 1
ATOM 2549 N N . ALA A 1 378 ? -3.262 -0.556 -14.080 1.00 97.75 378 ALA A N 1
ATOM 2550 C CA . ALA A 1 378 ? -4.467 -1.091 -14.691 1.00 97.75 378 ALA A CA 1
ATOM 2551 C C . ALA A 1 378 ? -4.369 -2.607 -14.854 1.00 97.75 378 ALA A C 1
ATOM 2553 O O . ALA A 1 378 ? -3.644 -3.074 -15.715 1.00 97.75 378 ALA A O 1
ATOM 2554 N N . GLY A 1 379 ? -5.235 -3.349 -14.187 1.00 97.62 379 GLY A N 1
ATOM 2555 C CA . GLY A 1 379 ? -5.277 -4.802 -14.134 1.00 97.62 379 GLY A CA 1
ATOM 2556 C C . GLY A 1 379 ? -5.454 -5.228 -12.685 1.00 97.62 379 GLY A C 1
ATOM 2557 O O . GLY A 1 379 ? -5.841 -4.416 -11.862 1.00 97.62 379 GLY A O 1
ATOM 2558 N N . ASN A 1 380 ? -5.309 -6.516 -12.399 1.00 97.88 380 ASN A N 1
ATOM 2559 C CA . ASN A 1 380 ? -5.518 -7.034 -11.051 1.00 97.88 380 ASN A CA 1
ATOM 2560 C C . ASN A 1 380 ? -4.160 -7.238 -10.377 1.00 97.88 380 ASN A C 1
ATOM 2562 O O . ASN A 1 380 ? -3.533 -8.289 -10.556 1.00 97.88 380 ASN A O 1
ATOM 2566 N N . ASP A 1 381 ? -3.735 -6.253 -9.602 1.00 98.50 381 ASP A N 1
ATOM 2567 C CA . ASP A 1 381 ? -2.368 -6.124 -9.119 1.00 98.50 381 ASP A CA 1
ATOM 2568 C C . ASP A 1 381 ? -2.186 -6.674 -7.698 1.00 98.50 381 ASP A C 1
ATOM 2570 O O . ASP A 1 381 ? -3.126 -6.823 -6.911 1.00 98.50 381 ASP A O 1
ATOM 2574 N N . VAL A 1 382 ? -0.940 -7.004 -7.351 1.00 98.19 382 VAL A N 1
ATOM 2575 C CA . VAL A 1 382 ? -0.539 -7.459 -6.015 1.00 98.19 382 VAL A CA 1
ATOM 2576 C C . VAL A 1 382 ? 0.576 -6.574 -5.473 1.00 98.19 382 VAL A C 1
ATOM 2578 O O . VAL A 1 382 ? 1.690 -6.599 -5.992 1.00 98.19 382 VAL A O 1
ATOM 2581 N N . LEU A 1 383 ? 0.313 -5.820 -4.406 1.00 98.31 383 LEU A N 1
ATOM 2582 C CA . LEU A 1 383 ? 1.270 -4.858 -3.847 1.00 98.31 383 LEU A CA 1
ATOM 2583 C C . LEU A 1 383 ? 1.664 -5.221 -2.410 1.00 98.31 383 LEU A C 1
ATOM 2585 O O . LEU A 1 383 ? 0.839 -5.688 -1.629 1.00 98.31 383 LEU A O 1
ATOM 2589 N N . SER A 1 384 ? 2.920 -4.963 -2.045 1.00 96.38 384 SER A N 1
ATOM 2590 C CA . SER A 1 384 ? 3.424 -5.035 -0.667 1.00 96.38 384 SER A CA 1
ATOM 2591 C C . SER A 1 384 ? 4.468 -3.943 -0.441 1.00 96.38 384 SER A C 1
ATOM 2593 O O . SER A 1 384 ? 5.508 -3.961 -1.095 1.00 96.38 384 SER A O 1
ATOM 2595 N N . GLY A 1 385 ? 4.229 -3.041 0.513 1.00 93.94 385 GLY A N 1
ATOM 2596 C CA . GLY A 1 385 ? 5.169 -1.967 0.869 1.00 93.94 385 GLY A CA 1
ATOM 2597 C C . GLY A 1 385 ? 6.440 -2.552 1.473 1.00 93.94 385 GLY A C 1
ATOM 2598 O O . GLY A 1 385 ? 7.501 -2.511 0.864 1.00 93.94 385 GLY A O 1
ATOM 2599 N N . GLY A 1 386 ? 6.277 -3.312 2.556 1.00 93.25 386 GLY A N 1
ATOM 2600 C CA . GLY A 1 386 ? 7.371 -4.010 3.218 1.00 93.25 386 GLY A CA 1
ATOM 2601 C C . GLY A 1 386 ? 7.620 -3.419 4.597 1.00 93.25 386 GLY A C 1
ATOM 2602 O O . GLY A 1 386 ? 6.704 -3.353 5.410 1.00 93.25 386 GLY A O 1
ATOM 2603 N N . ALA A 1 387 ? 8.872 -3.112 4.917 1.00 92.06 387 ALA A N 1
ATOM 2604 C CA . ALA A 1 387 ? 9.229 -2.463 6.167 1.00 92.06 387 ALA A CA 1
ATOM 2605 C C . ALA A 1 387 ? 9.423 -0.972 5.911 1.00 92.06 387 ALA A C 1
ATOM 2607 O O . ALA A 1 387 ? 10.389 -0.592 5.263 1.00 92.06 387 ALA A O 1
ATOM 2608 N N . GLY A 1 388 ? 8.588 -0.122 6.493 1.00 91.19 388 GLY A N 1
ATOM 2609 C CA . GLY A 1 388 ? 8.646 1.287 6.143 1.00 91.19 388 GLY A CA 1
ATOM 2610 C C . GLY A 1 388 ? 7.406 2.050 6.544 1.00 91.19 388 GLY A C 1
ATOM 2611 O O . GLY A 1 388 ? 6.593 1.558 7.319 1.00 91.19 388 GLY A O 1
ATOM 2612 N N . VAL A 1 389 ? 7.310 3.278 6.043 1.00 93.12 389 VAL A N 1
ATOM 2613 C CA . VAL A 1 389 ? 6.049 4.024 5.984 1.00 93.12 389 VAL A CA 1
ATOM 2614 C C . VAL A 1 389 ? 5.723 4.177 4.507 1.00 93.12 389 VAL A C 1
ATOM 2616 O O . VAL A 1 389 ? 6.174 5.126 3.867 1.00 93.12 389 VAL A O 1
ATOM 2619 N N . ASP A 1 390 ? 4.978 3.228 3.960 1.00 95.38 390 ASP A N 1
ATOM 2620 C CA . ASP A 1 390 ? 4.824 3.104 2.511 1.00 95.38 390 ASP A CA 1
ATOM 2621 C C . ASP A 1 390 ? 3.513 3.732 2.019 1.00 95.38 390 ASP A C 1
ATOM 2623 O O . ASP A 1 390 ? 2.550 3.880 2.766 1.00 95.38 390 ASP A O 1
ATOM 2627 N N . THR A 1 391 ? 3.461 4.160 0.760 1.00 95.19 391 THR A N 1
ATOM 2628 C CA . THR A 1 391 ? 2.238 4.644 0.098 1.00 95.19 391 THR A CA 1
ATOM 2629 C C . THR A 1 391 ? 1.890 3.698 -1.040 1.00 95.19 391 THR A C 1
ATOM 2631 O O . THR A 1 391 ? 2.718 3.474 -1.923 1.00 95.19 391 THR A O 1
ATOM 2634 N N . LEU A 1 392 ? 0.673 3.156 -1.043 1.00 96.94 392 LEU A N 1
ATOM 2635 C CA . LEU A 1 392 ? 0.272 2.098 -1.971 1.00 96.94 392 LEU A CA 1
ATOM 2636 C C . LEU A 1 392 ? -1.036 2.460 -2.674 1.00 96.94 392 LEU A C 1
ATOM 2638 O O . LEU A 1 392 ? -1.987 2.897 -2.028 1.00 96.94 392 LEU A O 1
ATOM 2642 N N . SER A 1 393 ? -1.097 2.254 -3.987 1.00 97.31 393 SER A N 1
ATOM 2643 C CA . SER A 1 393 ? -2.313 2.432 -4.781 1.00 97.31 393 SER A CA 1
ATOM 2644 C C . SER A 1 393 ? -2.470 1.299 -5.792 1.00 97.31 393 SER A C 1
ATOM 2646 O O . SER A 1 393 ? -1.563 1.097 -6.596 1.00 97.31 393 SER A O 1
ATOM 2648 N N . GLY A 1 394 ? -3.591 0.575 -5.750 1.00 97.06 394 GLY A N 1
ATOM 2649 C CA . GLY A 1 394 ? -3.906 -0.517 -6.681 1.00 97.06 394 GLY A CA 1
ATOM 2650 C C . GLY A 1 394 ? -4.169 0.022 -8.083 1.00 97.06 394 GLY A C 1
ATOM 2651 O O . GLY A 1 394 ? -3.343 -0.138 -8.975 1.00 97.06 394 GLY A O 1
ATOM 2652 N N . GLY A 1 395 ? -5.204 0.845 -8.233 1.00 96.94 395 GLY A N 1
ATOM 2653 C CA . GLY A 1 395 ? -5.465 1.577 -9.469 1.00 96.94 395 GLY A CA 1
ATOM 2654 C C . GLY A 1 395 ? -6.788 1.175 -10.097 1.00 96.94 395 GLY A C 1
ATOM 2655 O O . GLY A 1 395 ? -7.830 1.572 -9.596 1.00 96.94 395 GLY A O 1
ATOM 2656 N N . VAL A 1 396 ? -6.780 0.535 -11.263 1.00 96.38 396 VAL A N 1
ATOM 2657 C CA . VAL A 1 396 ? -7.988 0.081 -11.967 1.00 96.38 396 VAL A CA 1
ATOM 2658 C C . VAL A 1 396 ? -7.939 -1.430 -12.120 1.00 96.38 396 VAL A C 1
ATOM 2660 O O . VAL A 1 396 ? -7.152 -1.911 -12.919 1.00 96.38 396 VAL A O 1
ATOM 2663 N N . GLY A 1 397 ? -8.898 -2.149 -11.554 1.00 94.00 397 GLY A N 1
ATOM 2664 C CA . GLY A 1 397 ? -8.992 -3.609 -11.606 1.00 94.00 397 GLY A CA 1
ATOM 2665 C C . GLY A 1 397 ? -9.218 -4.165 -10.208 1.00 94.00 397 GLY A C 1
ATOM 2666 O O . GLY A 1 397 ? -9.457 -3.395 -9.302 1.00 94.00 397 GLY A O 1
ATOM 2667 N N . ASP A 1 398 ? -9.292 -5.486 -10.051 1.00 95.75 398 ASP A N 1
ATOM 2668 C CA . ASP A 1 398 ? -9.528 -6.088 -8.730 1.00 95.75 398 ASP A CA 1
ATOM 2669 C C . ASP A 1 398 ? -8.173 -6.404 -8.059 1.00 95.75 398 ASP A C 1
ATOM 2671 O O . ASP A 1 398 ? -7.564 -7.439 -8.364 1.00 95.75 398 ASP A O 1
ATOM 2675 N N . ASP A 1 399 ? -7.723 -5.541 -7.150 1.00 97.38 399 ASP A N 1
ATOM 2676 C CA . ASP A 1 399 ? -6.366 -5.534 -6.593 1.00 97.38 399 ASP A CA 1
ATOM 2677 C C . ASP A 1 399 ? -6.249 -6.246 -5.233 1.00 97.38 399 ASP A C 1
ATOM 2679 O O . ASP A 1 399 ? -7.217 -6.445 -4.495 1.00 97.38 399 ASP A O 1
ATOM 2683 N N . THR A 1 400 ? -5.037 -6.672 -4.868 1.00 96.69 400 THR A N 1
ATOM 2684 C CA . THR A 1 400 ? -4.712 -7.243 -3.549 1.00 96.69 400 THR A CA 1
ATOM 2685 C C . THR A 1 400 ? -3.510 -6.533 -2.937 1.00 96.69 400 THR A C 1
ATOM 2687 O O . THR A 1 400 ? -2.391 -6.646 -3.432 1.00 96.69 400 THR A O 1
ATOM 2690 N N . ILE A 1 401 ? -3.710 -5.851 -1.812 1.00 96.69 401 ILE A N 1
ATOM 2691 C CA . ILE A 1 401 ? -2.669 -5.040 -1.174 1.00 96.69 401 ILE A CA 1
ATOM 2692 C C . ILE A 1 401 ? -2.330 -5.612 0.202 1.00 96.69 401 ILE A C 1
ATOM 2694 O O . ILE A 1 401 ? -3.181 -5.672 1.085 1.00 96.69 401 ILE A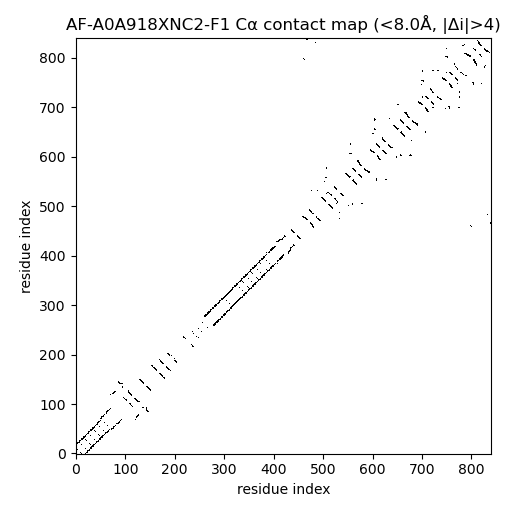 O 1
ATOM 2698 N N . TRP A 1 402 ? -1.077 -6.027 0.394 1.00 94.19 402 TRP A N 1
ATOM 2699 C CA . TRP A 1 402 ? -0.523 -6.391 1.697 1.00 94.19 402 TRP A CA 1
ATOM 2700 C C . TRP A 1 402 ? -0.032 -5.147 2.428 1.00 94.19 402 TRP A C 1
ATOM 2702 O O . TRP A 1 402 ? 0.961 -4.541 2.023 1.00 94.19 402 TRP A O 1
ATOM 2712 N N . ALA A 1 403 ? -0.707 -4.819 3.526 1.00 89.25 403 ALA A N 1
ATOM 2713 C CA . ALA A 1 403 ? -0.357 -3.699 4.384 1.00 89.25 403 ALA A CA 1
ATOM 2714 C C . ALA A 1 403 ? 0.396 -4.161 5.638 1.00 89.25 403 ALA A C 1
ATOM 2716 O O . ALA A 1 403 ? 0.079 -5.195 6.243 1.00 89.25 403 ALA A O 1
ATOM 2717 N N . ALA A 1 404 ? 1.380 -3.366 6.042 1.00 84.06 404 ALA A N 1
ATOM 2718 C CA . ALA A 1 404 ? 2.106 -3.484 7.292 1.00 84.06 404 ALA A CA 1
ATOM 2719 C C . ALA A 1 404 ? 1.685 -2.380 8.278 1.00 84.06 404 ALA A C 1
ATOM 2721 O O . ALA A 1 404 ? 1.203 -1.309 7.914 1.00 84.06 404 ALA A O 1
ATOM 2722 N N . VAL A 1 405 ? 1.868 -2.644 9.574 1.00 75.56 405 VAL A N 1
ATOM 2723 C CA . VAL A 1 405 ? 1.604 -1.642 10.617 1.00 75.56 405 VAL A CA 1
ATOM 2724 C C . VAL A 1 405 ? 2.577 -0.476 10.452 1.00 75.56 405 VAL A C 1
ATOM 2726 O O . VAL A 1 405 ? 3.789 -0.674 10.543 1.00 75.56 405 VAL A O 1
ATOM 2729 N N . GLY A 1 406 ? 2.041 0.734 10.299 1.00 75.81 406 GLY A N 1
ATOM 2730 C CA . GLY A 1 406 ? 2.831 1.950 10.101 1.00 75.81 406 GLY A CA 1
ATOM 2731 C C . GLY A 1 406 ? 2.938 2.402 8.646 1.00 75.81 406 GLY A C 1
ATOM 2732 O O . GLY A 1 406 ? 3.530 3.457 8.418 1.00 75.81 406 GLY A O 1
ATOM 2733 N N . ASP A 1 407 ? 2.338 1.672 7.701 1.00 84.25 407 ASP A N 1
ATOM 2734 C CA . ASP A 1 407 ? 2.161 2.156 6.333 1.00 84.25 407 ASP A CA 1
ATOM 2735 C C . ASP A 1 407 ? 1.382 3.480 6.318 1.00 84.25 407 ASP A C 1
ATOM 2737 O O . ASP A 1 407 ? 0.560 3.779 7.191 1.00 84.25 407 ASP A O 1
ATOM 2741 N N . GLY A 1 408 ? 1.697 4.309 5.328 1.00 81.94 408 GLY A N 1
ATOM 2742 C CA . GLY A 1 408 ? 1.012 5.560 5.047 1.00 81.94 408 GLY A CA 1
ATOM 2743 C C . GLY A 1 408 ? -0.337 5.338 4.348 1.00 81.94 408 GLY A C 1
ATOM 2744 O O . GLY A 1 408 ? -1.033 4.363 4.616 1.00 81.94 408 GLY A O 1
ATOM 2745 N N . PRO A 1 409 ? -0.767 6.265 3.474 1.00 86.38 409 PRO A N 1
ATOM 2746 C CA . PRO A 1 409 ? -2.025 6.121 2.749 1.00 86.38 409 PRO A CA 1
ATOM 2747 C C . PRO A 1 409 ? -2.035 4.900 1.817 1.00 86.38 409 PRO A C 1
ATOM 2749 O O . PRO A 1 409 ? -1.109 4.710 1.025 1.00 86.38 409 PRO A O 1
ATOM 2752 N N . ILE A 1 410 ? -3.122 4.133 1.872 1.00 92.44 410 ILE A N 1
ATOM 2753 C CA . ILE A 1 410 ? -3.362 2.936 1.063 1.00 92.44 410 ILE A CA 1
ATOM 2754 C C . ILE A 1 410 ? -4.680 3.114 0.297 1.00 92.44 410 ILE A C 1
ATOM 2756 O O . ILE A 1 410 ? -5.702 3.427 0.900 1.00 92.44 410 ILE A O 1
ATOM 2760 N N . ASP A 1 411 ? -4.689 2.913 -1.017 1.00 92.94 411 ASP A N 1
ATOM 2761 C CA . ASP A 1 411 ? -5.888 3.074 -1.853 1.00 92.94 411 ASP A CA 1
ATOM 2762 C C . ASP A 1 411 ? -6.064 1.881 -2.802 1.00 92.94 411 ASP A C 1
ATOM 2764 O O . ASP A 1 411 ? -5.190 1.636 -3.629 1.00 92.94 411 ASP A O 1
ATOM 2768 N N . GLY A 1 412 ? -7.169 1.139 -2.712 1.00 91.62 412 GLY A N 1
ATOM 2769 C CA . GLY A 1 412 ? -7.460 0.048 -3.657 1.00 91.62 412 GLY A CA 1
ATOM 2770 C C . GLY A 1 412 ? -7.729 0.577 -5.068 1.00 91.62 412 GLY A C 1
ATOM 2771 O O . GLY A 1 412 ? -7.069 0.171 -6.015 1.00 91.62 412 GLY A O 1
ATOM 2772 N N . GLY A 1 413 ? -8.541 1.630 -5.184 1.00 91.88 413 GLY A N 1
ATOM 2773 C CA . GLY A 1 413 ? -8.830 2.300 -6.451 1.00 91.88 413 GLY A CA 1
ATOM 2774 C C . GLY A 1 413 ? -10.207 1.953 -7.031 1.00 91.88 413 GLY A C 1
ATOM 2775 O O . GLY A 1 413 ? -11.224 2.013 -6.339 1.00 91.88 413 GLY A O 1
ATOM 2776 N N . GLU A 1 414 ? -10.282 1.758 -8.351 1.00 91.00 414 GLU A N 1
ATOM 2777 C CA . GLU A 1 414 ? -11.485 1.320 -9.062 1.00 91.00 414 GLU A CA 1
ATOM 2778 C C . GLU A 1 414 ? -11.486 -0.206 -9.200 1.00 91.00 414 GLU A C 1
ATOM 2780 O O . GLU A 1 414 ? -10.834 -0.724 -10.100 1.00 91.00 414 GLU A O 1
ATOM 2785 N N . GLY A 1 415 ? -12.319 -0.922 -8.449 1.00 87.44 415 GLY A N 1
ATOM 2786 C CA . GLY A 1 415 ? -12.249 -2.379 -8.500 1.00 87.44 415 GLY A CA 1
ATOM 2787 C C . GLY A 1 415 ? -13.154 -3.093 -7.525 1.00 87.44 415 GLY A C 1
ATOM 2788 O O . GLY A 1 415 ? -14.124 -2.518 -7.041 1.00 87.44 415 GLY A O 1
ATOM 2789 N N . ASN A 1 416 ? -12.878 -4.380 -7.316 1.00 88.38 416 ASN A N 1
ATOM 2790 C CA . ASN A 1 416 ? -13.215 -5.086 -6.085 1.00 88.38 416 ASN A CA 1
ATOM 2791 C C . ASN A 1 416 ? -11.906 -5.503 -5.412 1.00 88.38 416 ASN A C 1
ATOM 2793 O O . ASN A 1 416 ? -11.376 -6.583 -5.689 1.00 88.38 416 ASN A O 1
ATOM 2797 N N . ASP A 1 417 ? -11.427 -4.657 -4.521 1.00 92.44 417 ASP A N 1
ATOM 2798 C CA . ASP A 1 417 ? -10.084 -4.689 -3.980 1.00 92.44 417 ASP A CA 1
ATOM 2799 C C . ASP A 1 417 ? -10.055 -5.354 -2.601 1.00 92.44 417 ASP A C 1
ATOM 2801 O O . ASP A 1 417 ? -11.013 -5.329 -1.811 1.00 92.44 417 ASP A O 1
ATOM 2805 N N . VAL A 1 418 ? -8.924 -5.990 -2.308 1.00 93.25 418 VAL A N 1
ATOM 2806 C CA . VAL A 1 418 ? -8.685 -6.740 -1.077 1.00 93.25 418 VAL A CA 1
ATOM 2807 C C . VAL A 1 418 ? -7.503 -6.140 -0.328 1.00 93.25 418 VAL A C 1
ATOM 2809 O O . VAL A 1 418 ? -6.371 -6.173 -0.806 1.00 93.25 418 VAL A O 1
ATOM 2812 N N . LEU A 1 419 ? -7.749 -5.669 0.891 1.00 94.00 419 LEU A N 1
ATOM 2813 C CA . LEU A 1 419 ? -6.696 -5.320 1.839 1.00 94.00 419 LEU A CA 1
ATOM 2814 C C . LEU A 1 419 ? -6.307 -6.569 2.635 1.00 94.00 419 LEU A C 1
ATOM 2816 O O . LEU A 1 419 ? -7.173 -7.269 3.154 1.00 94.00 419 LEU A O 1
ATOM 2820 N N . VAL A 1 420 ? -5.022 -6.876 2.763 1.00 93.69 420 VAL A N 1
ATOM 2821 C CA . VAL A 1 420 ? -4.537 -8.027 3.533 1.00 93.69 420 VAL A CA 1
ATOM 2822 C C . VAL A 1 420 ? -3.632 -7.545 4.657 1.00 93.69 420 VAL A C 1
ATOM 2824 O O . VAL A 1 420 ? -2.608 -6.913 4.408 1.00 93.69 420 VAL A O 1
ATOM 2827 N N . VAL A 1 421 ? -3.991 -7.883 5.895 1.00 90.38 421 VAL A N 1
ATOM 2828 C CA . VAL A 1 421 ? -3.299 -7.449 7.120 1.00 90.38 421 VAL A CA 1
ATOM 2829 C C . VAL A 1 421 ? -3.021 -8.631 8.044 1.00 90.38 421 VAL A C 1
ATOM 2831 O O . VAL A 1 421 ? -3.681 -9.671 7.970 1.00 90.38 421 VAL A O 1
ATOM 2834 N N . LEU A 1 422 ? -2.037 -8.492 8.933 1.00 84.81 422 LEU A N 1
ATOM 2835 C CA . LEU A 1 422 ? -1.785 -9.493 9.969 1.00 84.81 422 LEU A CA 1
ATOM 2836 C C . LEU A 1 422 ? -2.921 -9.498 11.003 1.00 84.81 422 LEU A C 1
ATOM 2838 O O . LEU A 1 422 ? -3.533 -8.476 11.307 1.00 84.81 422 LEU A O 1
ATOM 2842 N N . GLN A 1 423 ? -3.219 -10.672 11.553 1.00 80.94 423 GLN A N 1
ATOM 2843 C CA . GLN A 1 423 ? -4.230 -10.812 12.594 1.00 80.94 423 GLN A CA 1
ATOM 2844 C C . GLN A 1 423 ? -3.869 -9.958 13.824 1.00 80.94 423 GLN A C 1
ATOM 2846 O O . GLN A 1 423 ? -2.757 -10.056 14.342 1.00 80.94 423 GLN A O 1
ATOM 2851 N N . GLY A 1 424 ? -4.830 -9.163 14.308 1.00 67.88 424 GLY A N 1
ATOM 2852 C CA . GLY A 1 424 ? -4.644 -8.240 15.435 1.00 67.88 424 GLY A CA 1
ATOM 2853 C C . GLY A 1 424 ? -4.126 -6.852 15.041 1.00 67.88 424 GLY A C 1
ATOM 2854 O O . GLY A 1 424 ? -3.853 -6.044 15.924 1.00 67.88 424 GLY A O 1
ATOM 2855 N N . THR A 1 425 ? -3.973 -6.567 13.742 1.00 72.44 425 THR A N 1
ATOM 2856 C CA . THR A 1 425 ? -3.769 -5.201 13.248 1.00 72.44 425 THR A CA 1
ATOM 2857 C C . THR A 1 425 ? -5.074 -4.415 13.344 1.00 72.44 425 THR A C 1
ATOM 2859 O O . THR A 1 425 ? -6.087 -4.834 12.790 1.00 72.44 425 THR A O 1
ATOM 2862 N N . ASP A 1 426 ? -5.018 -3.278 14.033 1.00 70.06 426 ASP A N 1
ATOM 2863 C CA . ASP A 1 426 ? -6.078 -2.274 14.047 1.00 70.06 426 ASP A CA 1
ATOM 2864 C C . ASP A 1 426 ? -6.144 -1.566 12.682 1.00 70.06 426 ASP A C 1
ATOM 2866 O O . ASP A 1 426 ? -5.141 -1.011 12.221 1.00 70.06 426 ASP A O 1
ATOM 2870 N N . LEU A 1 427 ? -7.304 -1.632 12.022 1.00 70.88 427 LEU A N 1
ATOM 2871 C CA . LEU A 1 427 ? -7.528 -0.979 10.731 1.00 70.88 427 LEU A CA 1
ATOM 2872 C C . LEU A 1 427 ? -7.724 0.532 10.875 1.00 70.88 427 LEU A C 1
ATOM 2874 O O . LEU A 1 427 ? -7.369 1.252 9.945 1.00 70.88 427 LEU A O 1
ATOM 2878 N N . ASP A 1 428 ? -8.195 1.023 12.025 1.00 63.28 428 ASP A N 1
ATOM 2879 C CA . ASP A 1 428 ? -8.409 2.459 12.252 1.00 63.28 428 ASP A CA 1
ATOM 2880 C C . ASP A 1 428 ? -7.070 3.221 12.297 1.00 63.28 428 ASP A C 1
ATOM 2882 O O . ASP A 1 428 ? -6.986 4.404 11.959 1.00 63.28 428 ASP A O 1
ATOM 2886 N N . GLY A 1 429 ? -5.984 2.515 12.633 1.00 59.34 429 GLY A N 1
ATOM 2887 C CA . GLY A 1 429 ? -4.608 3.002 12.528 1.00 59.34 429 GLY A CA 1
ATOM 2888 C C . GLY A 1 429 ? -4.029 3.019 11.104 1.00 59.34 429 GLY A C 1
ATOM 2889 O O . GLY A 1 429 ? -2.930 3.548 10.913 1.00 59.34 429 GLY A O 1
ATOM 2890 N N . LEU A 1 430 ? -4.728 2.458 10.109 1.00 64.81 430 LEU A N 1
ATOM 2891 C CA . LEU A 1 430 ? -4.320 2.429 8.703 1.00 64.81 430 LEU A CA 1
ATOM 2892 C C . LEU A 1 430 ? -5.177 3.408 7.893 1.00 64.81 430 LEU A C 1
ATOM 2894 O O . LEU A 1 430 ? -6.387 3.260 7.760 1.00 64.81 430 LEU A O 1
ATOM 2898 N N . SER A 1 431 ? -4.547 4.405 7.273 1.00 79.75 431 SER A N 1
ATOM 2899 C CA . SER A 1 431 ? -5.253 5.323 6.373 1.00 79.75 431 SER A CA 1
ATOM 2900 C C . SER A 1 431 ? -5.587 4.620 5.052 1.00 79.75 431 SER A C 1
ATOM 2902 O O . SER A 1 431 ? -4.804 4.724 4.107 1.00 79.75 431 SER A O 1
ATOM 2904 N N . HIS A 1 432 ? -6.740 3.952 4.952 1.00 78.94 432 HIS A N 1
ATOM 2905 C CA . HIS A 1 432 ? -7.129 3.191 3.759 1.00 78.94 432 HIS A CA 1
ATOM 2906 C C . HIS A 1 432 ? -8.400 3.701 3.038 1.00 78.94 432 HIS A C 1
ATOM 2908 O O . HIS A 1 432 ? -9.360 4.147 3.667 1.00 78.94 432 HIS A O 1
ATOM 2914 N N . THR A 1 433 ? -8.450 3.590 1.705 1.00 84.88 433 THR A N 1
ATOM 2915 C CA . THR A 1 433 ? -9.634 3.877 0.865 1.00 84.88 433 THR A CA 1
ATOM 2916 C C . THR A 1 433 ? -9.801 2.866 -0.271 1.00 84.88 433 THR A C 1
ATOM 2918 O O . THR A 1 433 ? -8.865 2.158 -0.610 1.00 84.88 433 THR A O 1
ATOM 2921 N N . GLY A 1 434 ? -11.002 2.784 -0.856 1.00 83.00 434 GLY A N 1
ATOM 2922 C CA . GLY A 1 434 ? -11.230 2.024 -2.092 1.00 83.00 434 GLY A CA 1
ATOM 2923 C C . GLY A 1 434 ? -11.093 0.506 -1.957 1.00 83.00 434 GLY A C 1
ATOM 2924 O O . GLY A 1 434 ? -10.640 -0.113 -2.896 1.00 83.00 434 GLY A O 1
ATOM 2925 N N . PHE A 1 435 ? -11.437 -0.082 -0.807 1.00 85.31 435 PHE A N 1
ATOM 2926 C CA . PHE A 1 435 ? -11.407 -1.535 -0.613 1.00 85.31 435 PHE A CA 1
ATOM 2927 C C . PHE A 1 435 ? -12.798 -2.107 -0.375 1.00 85.31 435 PHE A C 1
ATOM 2929 O O . PHE A 1 435 ? -13.624 -1.500 0.308 1.00 85.31 435 PHE A O 1
ATOM 2936 N N . GLU A 1 436 ? -13.015 -3.326 -0.863 1.00 87.62 436 GLU A N 1
ATOM 2937 C CA . GLU A 1 436 ? -14.261 -4.066 -0.718 1.00 87.62 436 GLU A CA 1
ATOM 2938 C C . GLU A 1 436 ? -14.192 -5.081 0.418 1.00 87.62 436 GLU A C 1
ATOM 2940 O O . GLU A 1 436 ? -15.205 -5.357 1.054 1.00 87.62 436 GLU A O 1
ATOM 2945 N N . THR A 1 437 ? -13.021 -5.660 0.689 1.00 86.38 437 THR A N 1
ATOM 2946 C CA . THR A 1 437 ? -12.840 -6.574 1.826 1.00 86.38 437 THR A CA 1
ATOM 2947 C C . THR A 1 437 ? -11.458 -6.435 2.452 1.00 86.38 437 THR A C 1
ATOM 2949 O O . THR A 1 437 ? -10.483 -6.201 1.745 1.00 86.38 437 THR A O 1
ATOM 2952 N N . ALA A 1 438 ? -11.361 -6.654 3.764 1.00 88.69 438 ALA A N 1
ATOM 2953 C CA . ALA A 1 438 ? -10.094 -6.871 4.458 1.00 88.69 438 ALA A CA 1
ATOM 2954 C C . ALA A 1 438 ? -9.949 -8.345 4.859 1.00 88.69 438 ALA A C 1
ATOM 2956 O O . ALA A 1 438 ? -10.894 -8.960 5.356 1.00 88.69 438 ALA A O 1
ATOM 2957 N N . TRP A 1 439 ? -8.785 -8.948 4.624 1.00 90.31 439 TRP A N 1
ATOM 2958 C CA . TRP A 1 439 ? -8.453 -10.322 5.006 1.00 90.31 439 TRP A CA 1
ATOM 2959 C C . TRP A 1 439 ? -7.382 -10.299 6.093 1.00 90.31 439 TRP A C 1
ATOM 2961 O O . TRP A 1 439 ? -6.259 -9.854 5.863 1.00 90.31 439 TRP A O 1
ATOM 2971 N N . PHE A 1 440 ? -7.707 -10.848 7.259 1.00 88.69 440 PHE A N 1
ATOM 2972 C CA . PHE A 1 440 ? -6.765 -10.985 8.363 1.00 88.69 440 PHE A CA 1
ATOM 2973 C C . PHE A 1 440 ? -6.063 -12.332 8.258 1.00 88.69 440 PHE A C 1
ATOM 2975 O O . PHE A 1 440 ? -6.720 -13.379 8.222 1.00 88.69 440 PHE A O 1
ATOM 2982 N N . VAL A 1 441 ? -4.733 -12.323 8.204 1.00 87.00 441 VAL A N 1
ATOM 2983 C CA . VAL A 1 441 ? -3.914 -13.529 8.036 1.00 87.00 441 VAL A CA 1
ATOM 2984 C C . VAL A 1 441 ? -3.039 -13.818 9.256 1.00 87.00 441 VAL A C 1
ATOM 2986 O O . VAL A 1 441 ? -2.604 -12.911 9.958 1.00 87.00 441 VAL A O 1
ATOM 2989 N N . ASP A 1 442 ? -2.761 -15.097 9.513 1.00 85.06 442 ASP A N 1
ATOM 2990 C CA . ASP A 1 442 ? -1.765 -15.505 10.510 1.00 85.06 442 ASP A CA 1
ATOM 2991 C C . ASP A 1 442 ? -0.325 -15.223 10.028 1.00 85.06 442 ASP A C 1
ATOM 2993 O O . ASP A 1 442 ? -0.091 -14.944 8.851 1.00 85.06 442 ASP A O 1
ATOM 2997 N N . ASP A 1 443 ? 0.674 -15.387 10.906 1.00 82.44 443 ASP A N 1
ATOM 2998 C CA . ASP A 1 443 ? 2.108 -15.245 10.570 1.00 82.44 443 ASP A CA 1
ATOM 2999 C C . ASP A 1 443 ? 2.581 -16.152 9.410 1.00 82.44 443 ASP A C 1
ATOM 3001 O O . ASP A 1 443 ? 3.698 -16.018 8.906 1.00 82.44 443 ASP A O 1
ATOM 3005 N N . SER A 1 444 ? 1.782 -17.153 9.026 1.00 83.44 444 SER A N 1
ATOM 3006 C CA . SER A 1 444 ? 2.062 -18.063 7.911 1.00 83.44 444 SER A CA 1
ATOM 3007 C C . SER A 1 444 ? 1.322 -17.678 6.622 1.00 83.44 444 SER A C 1
ATOM 3009 O O . SER A 1 444 ? 1.460 -18.395 5.627 1.00 83.44 444 SER A O 1
ATOM 3011 N N . GLY A 1 445 ? 0.559 -16.581 6.630 1.00 76.88 445 GLY A N 1
ATOM 3012 C CA . GLY A 1 445 ? -0.221 -16.069 5.504 1.00 76.88 445 GLY A CA 1
ATOM 3013 C C . GLY A 1 445 ? -1.565 -16.770 5.284 1.00 76.88 445 GLY A C 1
ATOM 3014 O O . GLY A 1 445 ? -2.155 -16.625 4.214 1.00 76.88 445 GLY A O 1
ATOM 3015 N N . ASN A 1 446 ? -2.060 -17.570 6.237 1.00 82.12 446 ASN A N 1
ATOM 3016 C CA . ASN A 1 446 ? -3.383 -18.188 6.109 1.00 82.12 446 ASN A CA 1
ATOM 3017 C C . ASN A 1 446 ? -4.465 -17.213 6.569 1.00 82.12 446 ASN A C 1
ATOM 3019 O O . ASN A 1 446 ? -4.365 -16.676 7.666 1.00 82.12 446 ASN A O 1
ATOM 3023 N N . VAL A 1 447 ? -5.533 -17.065 5.781 1.00 84.62 447 VAL A N 1
ATOM 3024 C CA . VAL A 1 447 ? -6.704 -16.259 6.157 1.00 84.62 447 VAL A CA 1
ATOM 3025 C C . VAL A 1 447 ? -7.376 -16.854 7.394 1.00 84.62 447 VAL A C 1
ATOM 3027 O O . VAL A 1 447 ? -7.798 -18.016 7.385 1.00 84.62 447 VAL A O 1
ATOM 3030 N N . VAL A 1 448 ? -7.467 -16.044 8.444 1.00 83.88 448 VAL A N 1
ATOM 3031 C CA . VAL A 1 448 ? -8.100 -16.360 9.727 1.00 83.88 448 VAL A CA 1
ATOM 3032 C C . VAL A 1 448 ? -9.525 -15.809 9.765 1.00 83.88 448 VAL A C 1
ATOM 3034 O O . VAL A 1 448 ? -10.445 -16.539 10.134 1.00 83.88 448 VAL A O 1
ATOM 3037 N N . SER A 1 449 ? -9.719 -14.569 9.313 1.00 81.94 449 SER A N 1
ATOM 3038 C CA . SER A 1 449 ? -11.023 -13.902 9.209 1.00 81.94 449 SER A CA 1
ATOM 3039 C C . SER A 1 449 ? -11.052 -12.919 8.032 1.00 81.94 449 SER A C 1
ATOM 3041 O O . SER A 1 449 ? -10.020 -12.611 7.432 1.00 81.94 449 SER A O 1
ATOM 3043 N N . THR A 1 450 ? -12.250 -12.459 7.666 1.00 79.31 450 THR A N 1
ATOM 3044 C CA . THR A 1 450 ? -12.468 -11.458 6.612 1.00 79.31 450 THR A CA 1
ATOM 3045 C C . THR A 1 450 ? -13.514 -10.448 7.064 1.00 79.31 450 THR A C 1
ATOM 3047 O O . THR A 1 450 ? -14.532 -10.865 7.617 1.00 79.31 450 THR A O 1
ATOM 3050 N N . GLN A 1 451 ? -13.311 -9.174 6.756 1.00 81.50 451 GLN A N 1
ATOM 3051 C CA . GLN A 1 451 ? -14.244 -8.076 6.997 1.00 81.50 451 GLN A CA 1
ATOM 3052 C C . GLN A 1 451 ? -14.725 -7.505 5.658 1.00 81.50 451 GLN A C 1
ATOM 3054 O O . GLN A 1 451 ? -13.944 -7.388 4.715 1.00 81.50 451 GLN A O 1
ATOM 3059 N N . ASP A 1 452 ? -16.018 -7.202 5.557 1.00 79.31 452 ASP A N 1
ATOM 3060 C CA . ASP A 1 452 ? -16.625 -6.566 4.382 1.00 79.31 452 ASP A CA 1
ATOM 3061 C C . ASP A 1 452 ? -16.526 -5.042 4.522 1.00 79.31 452 ASP A C 1
ATOM 3063 O O . ASP A 1 452 ? -16.949 -4.478 5.528 1.00 79.31 452 ASP A O 1
ATOM 3067 N N . LEU A 1 453 ? -15.953 -4.396 3.511 1.00 74.75 453 LEU A N 1
ATOM 3068 C CA . LEU A 1 453 ? -15.738 -2.955 3.409 1.00 74.75 453 LEU A CA 1
ATOM 3069 C C . LEU A 1 453 ? -16.628 -2.316 2.314 1.00 74.75 453 LEU A C 1
ATOM 3071 O O . LEU A 1 453 ? -16.607 -1.099 2.154 1.00 74.75 453 LEU A O 1
ATOM 3075 N N . THR A 1 454 ? -17.471 -3.090 1.597 1.00 57.94 454 THR A N 1
ATOM 3076 C CA . THR A 1 454 ? -18.287 -2.663 0.423 1.00 57.94 454 THR A CA 1
ATOM 3077 C C . THR A 1 454 ? -19.441 -1.679 0.710 1.00 57.94 454 THR A C 1
ATOM 3079 O O . THR A 1 454 ? -20.331 -1.462 -0.126 1.00 57.94 454 THR A O 1
ATOM 3082 N N . GLY A 1 455 ? -19.459 -1.040 1.879 1.00 47.41 455 GLY A N 1
ATOM 3083 C CA . GLY A 1 455 ? -20.375 0.061 2.178 1.00 47.41 455 GLY A CA 1
ATOM 3084 C C . GLY A 1 455 ? -19.861 1.399 1.620 1.00 47.41 455 GLY A C 1
ATOM 3085 O O . GLY A 1 455 ? -18.653 1.577 1.499 1.00 47.41 455 GLY A O 1
ATOM 3086 N N . PRO A 1 456 ? -20.724 2.402 1.317 1.00 32.53 456 PRO A N 1
ATOM 3087 C CA . PRO A 1 456 ? -20.239 3.797 1.309 1.00 32.53 456 PRO A CA 1
ATOM 3088 C C . PRO A 1 456 ? -19.493 4.035 2.626 1.00 32.53 456 PRO A C 1
ATOM 3090 O O . PRO A 1 456 ? -19.946 3.413 3.578 1.00 32.53 456 PRO A O 1
ATOM 3093 N N . PRO A 1 457 ? -18.432 4.872 2.712 1.00 35.38 457 PRO A N 1
ATOM 3094 C CA . PRO A 1 457 ? -17.636 5.023 3.931 1.00 35.38 457 PRO A CA 1
ATOM 3095 C C . PRO A 1 457 ? -18.590 5.151 5.100 1.00 35.38 457 PRO A C 1
ATOM 3097 O O . PRO A 1 457 ? -19.298 6.153 5.235 1.00 35.38 457 PRO A O 1
ATOM 3100 N N . GLN A 1 458 ? -18.710 4.061 5.845 1.00 40.50 458 GLN A N 1
ATOM 3101 C CA . GLN A 1 458 ? -19.598 4.028 6.967 1.00 40.50 458 GLN A CA 1
ATOM 3102 C C . GLN A 1 458 ? -18.758 4.691 8.037 1.00 40.50 458 GLN A C 1
ATOM 3104 O O . GLN A 1 458 ? -18.036 4.034 8.776 1.00 40.50 458 GLN A O 1
ATOM 3109 N N . LEU A 1 459 ? -18.826 6.021 8.093 1.00 40.47 459 LEU A N 1
ATOM 3110 C CA . LEU A 1 459 ? -18.736 6.683 9.382 1.00 40.47 459 LEU A CA 1
ATOM 3111 C C . LEU A 1 459 ? -19.957 6.167 10.134 1.00 40.47 459 LEU A C 1
ATOM 3113 O O . LEU A 1 459 ? -21.021 6.791 10.117 1.00 40.47 459 LEU A O 1
ATOM 3117 N N . PHE A 1 460 ? -19.844 4.946 10.660 1.00 45.28 460 PHE A N 1
ATOM 3118 C CA . PHE A 1 460 ? -20.827 4.397 11.555 1.00 45.28 460 PHE A CA 1
ATOM 3119 C C . PHE A 1 460 ? -20.721 5.258 12.796 1.00 45.28 460 PHE A C 1
ATOM 3121 O O . PHE A 1 460 ? -19.961 4.983 13.718 1.00 45.28 460 PHE A O 1
ATOM 3128 N N . GLY A 1 461 ? -21.519 6.322 12.813 1.00 52.88 461 GLY A N 1
ATOM 3129 C CA . GLY A 1 461 ? -21.948 6.858 14.076 1.00 52.88 461 GLY A CA 1
ATOM 3130 C C . GLY A 1 461 ? -22.562 5.704 14.877 1.00 52.88 461 GLY A C 1
ATOM 3131 O O . GLY A 1 461 ? -23.142 4.764 14.311 1.00 52.88 461 GLY A O 1
ATOM 3132 N N . PRO A 1 462 ? -22.435 5.738 16.201 1.00 64.06 462 PRO A N 1
ATOM 3133 C CA . PRO A 1 462 ? -22.782 4.619 17.051 1.00 64.06 462 PRO A CA 1
ATOM 3134 C C . PRO A 1 462 ? -24.244 4.197 16.893 1.00 64.06 462 PRO A C 1
ATOM 3136 O O . PRO A 1 462 ? -25.145 5.010 16.648 1.00 64.06 462 PRO A O 1
ATOM 3139 N N . THR A 1 463 ? -24.490 2.901 17.084 1.00 72.88 463 THR A N 1
ATOM 3140 C CA . THR A 1 463 ? -25.845 2.350 17.133 1.00 72.88 463 THR A CA 1
ATOM 3141 C C . THR A 1 463 ? -26.449 2.554 18.522 1.00 72.88 463 THR A C 1
ATOM 3143 O O . THR A 1 463 ? -25.852 2.244 19.550 1.00 72.88 463 THR A O 1
ATOM 3146 N N . PHE A 1 464 ? -27.676 3.064 18.553 1.00 76.56 464 PHE A N 1
ATOM 3147 C CA . PHE A 1 464 ? -28.462 3.312 19.754 1.00 76.56 464 PHE A CA 1
ATOM 3148 C C . PHE A 1 464 ? -29.692 2.417 19.783 1.00 76.56 464 PHE A C 1
ATOM 3150 O O . PHE A 1 464 ? -30.483 2.386 18.838 1.00 76.56 464 PHE A O 1
ATOM 3157 N N . LEU A 1 465 ? -29.911 1.731 20.901 1.00 77.25 465 LEU A N 1
ATOM 3158 C CA . LEU A 1 465 ? -31.044 0.832 21.063 1.00 77.25 465 LEU A CA 1
ATOM 3159 C C . LEU A 1 465 ? -32.127 1.478 21.930 1.00 77.25 465 LEU A C 1
ATOM 3161 O O . LEU A 1 465 ? -31.898 1.817 23.085 1.00 77.25 465 LEU A O 1
ATOM 3165 N N . PHE A 1 466 ? -33.335 1.622 21.394 1.00 80.69 466 PHE A N 1
ATOM 3166 C CA . PHE A 1 466 ? -34.469 2.200 22.114 1.00 80.69 466 PHE A CA 1
ATOM 3167 C C . PHE A 1 466 ? -35.506 1.142 22.447 1.00 80.69 466 PHE A C 1
ATOM 3169 O O . PHE A 1 466 ? -35.755 0.224 21.663 1.00 80.69 466 PHE A O 1
ATOM 3176 N N . ARG A 1 467 ? -36.194 1.312 23.578 1.00 83.56 467 ARG A N 1
ATOM 3177 C CA . ARG A 1 467 ? -37.265 0.420 24.019 1.00 83.56 467 ARG A CA 1
ATOM 3178 C C . ARG A 1 467 ? -38.542 1.167 24.353 1.00 83.56 467 ARG A C 1
ATOM 3180 O O . ARG A 1 467 ? -38.555 2.046 25.205 1.00 83.56 467 ARG A O 1
ATOM 3187 N N . SER A 1 468 ? -39.660 0.713 23.794 1.00 85.12 468 SER A N 1
ATOM 3188 C CA . SER A 1 468 ? -40.977 1.202 24.197 1.00 85.12 468 SER A CA 1
ATOM 3189 C C . SER A 1 468 ? -41.339 0.725 25.604 1.00 85.12 468 SER A C 1
ATOM 3191 O O . SER A 1 468 ? -41.518 -0.474 25.851 1.00 85.12 468 SER A O 1
ATOM 3193 N N . ALA A 1 469 ? -41.582 1.665 26.512 1.00 81.94 469 ALA A N 1
ATOM 3194 C CA . ALA A 1 469 ? -42.120 1.399 27.841 1.00 81.94 469 ALA A CA 1
ATOM 3195 C C . ALA A 1 469 ? -43.539 0.796 27.797 1.00 81.94 469 ALA A C 1
ATOM 3197 O O . ALA A 1 469 ? -43.972 0.132 28.746 1.00 81.94 469 ALA A O 1
ATOM 3198 N N . SER A 1 470 ? -44.292 1.022 26.712 1.00 83.00 470 SER A N 1
ATOM 3199 C CA . SER A 1 470 ? -45.686 0.588 26.591 1.00 83.00 470 SER A CA 1
ATOM 3200 C C . SER A 1 470 ? -45.850 -0.799 25.958 1.00 83.00 470 SER A C 1
ATOM 3202 O O . SER A 1 470 ? -46.690 -1.580 26.425 1.00 83.00 470 SER A O 1
ATOM 3204 N N . SER A 1 471 ? -45.061 -1.127 24.927 1.00 80.88 471 SER A N 1
ATOM 3205 C CA . SER A 1 471 ? -45.120 -2.420 24.225 1.00 80.88 471 SER A CA 1
ATOM 3206 C C . SER A 1 471 ? -44.000 -3.384 24.630 1.00 80.88 471 SER A C 1
ATOM 3208 O O . SER A 1 471 ? -44.159 -4.600 24.489 1.00 80.88 471 SER A O 1
ATOM 3210 N N . GLY A 1 472 ? -42.890 -2.865 25.164 1.00 75.25 472 GLY A N 1
ATOM 3211 C CA . GLY A 1 472 ? -41.655 -3.612 25.387 1.00 75.25 472 GLY A CA 1
ATOM 3212 C C . GLY A 1 472 ? -40.901 -3.949 24.100 1.00 75.25 472 GLY A C 1
ATOM 3213 O O . GLY A 1 472 ? -39.982 -4.764 24.170 1.00 75.25 472 GLY A O 1
ATOM 3214 N N . ALA A 1 473 ? -41.314 -3.389 22.958 1.00 79.19 473 ALA A N 1
ATOM 3215 C CA . ALA A 1 473 ? -40.619 -3.533 21.688 1.00 79.19 473 ALA A CA 1
ATOM 3216 C C . ALA A 1 473 ? -39.321 -2.726 21.674 1.00 79.19 473 ALA A C 1
ATOM 3218 O O . ALA A 1 473 ? -39.178 -1.776 22.446 1.00 79.19 473 ALA A O 1
ATOM 3219 N N . VAL A 1 474 ? -38.396 -3.137 20.816 1.00 77.94 474 VAL A N 1
ATOM 3220 C CA . VAL A 1 474 ? -37.047 -2.584 20.721 1.00 77.94 474 VAL A CA 1
ATOM 3221 C C . VAL A 1 474 ? -36.772 -2.163 19.284 1.00 77.94 474 VAL A C 1
ATOM 3223 O O . VAL A 1 474 ? -37.237 -2.826 18.359 1.00 77.94 474 VAL A O 1
ATOM 3226 N N . GLN A 1 475 ? -36.055 -1.063 19.094 1.00 79.25 475 GLN A N 1
ATOM 3227 C CA . GLN A 1 475 ? -35.724 -0.519 17.783 1.00 79.25 475 GLN A CA 1
ATOM 3228 C C . GLN A 1 475 ? -34.326 0.096 17.831 1.00 79.25 475 GLN A C 1
ATOM 3230 O O . GLN A 1 475 ? -34.035 0.879 18.732 1.00 79.25 475 GLN A O 1
ATOM 3235 N N . ALA A 1 476 ? -33.483 -0.263 16.867 1.00 76.38 476 ALA A N 1
ATOM 3236 C CA . ALA A 1 476 ? -32.170 0.344 16.694 1.00 76.38 476 ALA A CA 1
ATOM 3237 C C . ALA A 1 476 ? -32.283 1.655 15.902 1.00 76.38 476 ALA A C 1
ATOM 3239 O O . ALA A 1 476 ? -33.099 1.769 14.981 1.00 76.38 476 ALA A O 1
ATOM 3240 N N . MET A 1 477 ? -31.464 2.631 16.266 1.00 77.88 477 MET A N 1
ATOM 3241 C CA . MET A 1 477 ? -31.245 3.878 15.549 1.00 77.88 477 MET A CA 1
ATOM 3242 C C . MET A 1 477 ? -29.746 4.049 15.363 1.00 77.88 477 MET A C 1
ATOM 3244 O O . MET A 1 477 ? -29.008 4.019 16.338 1.00 77.88 477 MET A O 1
ATOM 3248 N N . GLN A 1 478 ? -29.315 4.274 14.138 1.00 76.81 478 GLN A N 1
ATOM 3249 C CA . GLN A 1 478 ? -27.927 4.525 13.803 1.00 76.81 478 GLN A CA 1
ATOM 3250 C C . GLN A 1 478 ? -27.759 5.957 13.316 1.00 76.81 478 GLN A C 1
ATOM 3252 O O . GLN A 1 478 ? -28.630 6.469 12.606 1.00 76.81 478 GLN A O 1
ATOM 3257 N N . ILE A 1 479 ? -26.662 6.601 13.704 1.00 71.00 479 ILE A N 1
ATOM 3258 C CA . ILE A 1 479 ? -26.301 7.928 13.205 1.00 71.00 479 ILE A CA 1
ATOM 3259 C C . ILE A 1 479 ? -25.461 7.750 11.937 1.00 71.00 479 ILE A C 1
ATOM 3261 O O . ILE A 1 479 ? -24.457 7.053 11.947 1.00 71.00 479 ILE A O 1
ATOM 3265 N N . ASP A 1 480 ? -25.916 8.358 10.843 1.00 64.88 480 ASP A N 1
ATOM 3266 C CA . ASP A 1 480 ? -25.310 8.291 9.508 1.00 64.88 480 ASP A CA 1
ATOM 3267 C C . ASP A 1 480 ? -24.772 9.693 9.178 1.00 64.88 480 ASP A C 1
ATOM 3269 O O . ASP A 1 480 ? -25.387 10.491 8.455 1.00 64.88 480 ASP A O 1
ATOM 3273 N N . GLY A 1 481 ? -23.677 10.044 9.858 1.00 58.22 481 GLY A N 1
ATOM 3274 C CA . GLY A 1 481 ? -23.081 11.378 9.845 1.00 58.22 481 GLY A CA 1
ATOM 3275 C C . GLY A 1 481 ? -23.895 12.471 10.571 1.00 58.22 481 GLY A C 1
ATOM 3276 O O . GLY A 1 481 ? -24.918 12.209 11.208 1.00 58.22 481 GLY A O 1
A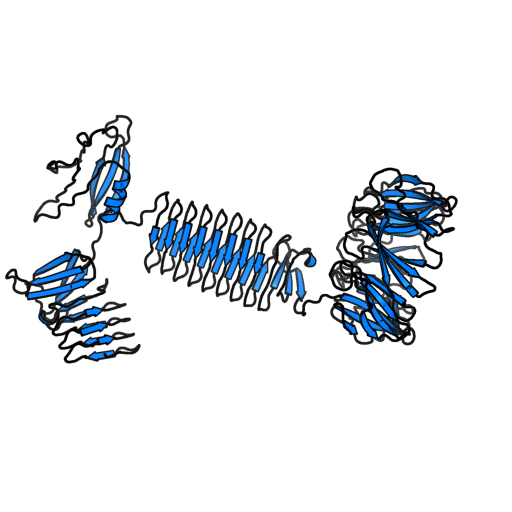TOM 3277 N N . PRO A 1 482 ? -23.471 13.747 10.466 1.00 54.91 482 PRO A N 1
ATOM 3278 C CA . PRO A 1 482 ? -23.954 14.835 11.327 1.00 54.91 482 PRO A CA 1
ATOM 3279 C C . PRO A 1 482 ? -25.403 15.290 11.068 1.00 54.91 482 PRO A C 1
ATOM 3281 O O . PRO A 1 482 ? -25.936 16.086 11.839 1.00 54.91 482 PRO A O 1
ATOM 3284 N N . GLU A 1 483 ? -26.060 14.830 9.994 1.00 62.03 483 GLU A N 1
ATOM 3285 C CA . GLU A 1 483 ? -27.376 15.343 9.567 1.00 62.03 483 GLU A CA 1
ATOM 3286 C C . GLU A 1 483 ? -28.481 14.280 9.425 1.00 62.03 483 GLU A C 1
ATOM 3288 O O . GLU A 1 483 ? -29.631 14.638 9.139 1.00 62.03 483 GLU A O 1
ATOM 3293 N N . ALA A 1 484 ? -28.193 12.988 9.614 1.00 66.12 484 ALA A N 1
ATOM 3294 C CA . ALA A 1 484 ? -29.174 11.930 9.382 1.00 66.12 484 ALA A CA 1
ATOM 3295 C C . ALA A 1 484 ? -29.054 10.770 10.377 1.00 66.12 484 ALA A C 1
ATOM 3297 O O . ALA A 1 484 ? -27.972 10.407 10.817 1.00 66.12 484 ALA A O 1
ATOM 3298 N N . ALA A 1 485 ? -30.198 10.167 10.704 1.00 69.88 485 ALA A N 1
ATOM 3299 C CA . ALA A 1 485 ? -30.262 8.904 11.423 1.00 69.88 485 ALA A CA 1
ATOM 3300 C C . ALA A 1 485 ? -31.102 7.886 10.650 1.00 69.88 485 ALA A C 1
ATOM 3302 O O . ALA A 1 485 ? -32.148 8.222 10.076 1.00 69.88 485 ALA A O 1
ATOM 3303 N N . GLN A 1 486 ? -30.669 6.630 10.673 1.00 73.94 486 GLN A N 1
ATOM 3304 C CA . GLN A 1 486 ? -31.411 5.493 10.147 1.00 73.94 486 GLN A CA 1
ATOM 3305 C C . GLN A 1 486 ? -32.080 4.737 11.298 1.00 73.94 486 GLN A C 1
ATOM 3307 O O . GLN A 1 486 ? -31.471 4.485 12.329 1.00 73.94 486 GLN A O 1
ATOM 3312 N N . PHE A 1 487 ? -33.351 4.366 11.135 1.00 71.75 487 PHE A N 1
ATOM 3313 C CA . PHE A 1 487 ? -34.091 3.583 12.128 1.00 71.75 487 PHE A CA 1
ATOM 3314 C C . PHE A 1 487 ? -34.348 2.180 11.585 1.00 71.75 487 PHE A C 1
ATOM 3316 O O . PHE A 1 487 ? -34.967 2.033 10.528 1.00 71.75 487 PHE A O 1
ATOM 3323 N N . GLY A 1 488 ? -33.916 1.163 12.329 1.00 66.06 488 GLY A N 1
ATOM 3324 C CA . GLY A 1 488 ? -34.180 -0.241 12.025 1.00 66.06 488 GLY A CA 1
ATOM 3325 C C . GLY A 1 488 ? -35.645 -0.636 12.247 1.00 66.06 488 GLY A C 1
ATOM 3326 O O . GLY A 1 488 ? -36.474 0.160 12.697 1.00 66.06 488 GLY A O 1
ATOM 3327 N N . ASP A 1 489 ? -35.981 -1.890 11.946 1.00 68.56 489 ASP A N 1
ATOM 3328 C CA . ASP A 1 489 ? -37.323 -2.434 12.184 1.00 68.56 489 ASP A CA 1
ATOM 3329 C C . ASP A 1 489 ? -37.610 -2.643 13.688 1.00 68.56 489 ASP A C 1
ATOM 3331 O O . ASP A 1 489 ? -36.742 -3.039 14.463 1.00 68.56 489 ASP A O 1
ATOM 3335 N N . GLU A 1 490 ? -38.864 -2.425 14.104 1.00 73.62 490 GLU A N 1
ATOM 3336 C CA . GLU A 1 490 ? -39.328 -2.676 15.478 1.00 73.62 490 GLU A CA 1
ATOM 3337 C C . GLU A 1 490 ? -39.393 -4.189 15.782 1.00 73.62 490 GLU A C 1
ATOM 3339 O O . GLU A 1 490 ? -40.182 -4.933 15.187 1.00 73.62 490 GLU A O 1
ATOM 3344 N N . GLN A 1 491 ? -38.611 -4.640 16.768 1.00 71.94 491 GLN A N 1
ATOM 3345 C CA . GLN A 1 491 ? -38.524 -6.029 17.225 1.00 71.94 491 GLN A CA 1
ATOM 3346 C C . GLN A 1 491 ? -39.368 -6.279 18.484 1.00 71.94 491 GLN A C 1
ATOM 3348 O O . GLN A 1 491 ? -39.264 -5.589 19.501 1.00 71.94 491 GLN A O 1
ATOM 3353 N N . ALA A 1 492 ? -40.199 -7.325 18.459 1.00 70.69 492 ALA A N 1
ATOM 3354 C CA . ALA A 1 492 ? -41.117 -7.661 19.549 1.00 70.69 492 ALA A CA 1
ATOM 3355 C C . ALA A 1 492 ? -40.563 -8.767 20.472 1.00 70.69 492 ALA A C 1
ATOM 3357 O O . ALA A 1 492 ? -40.942 -9.933 20.350 1.00 70.69 492 ALA A O 1
ATOM 3358 N N . LEU A 1 493 ? -39.725 -8.402 21.448 1.00 67.06 493 LEU A N 1
ATOM 3359 C CA . LEU A 1 493 ? -39.204 -9.334 22.465 1.00 67.06 493 LEU A CA 1
ATOM 3360 C C . LEU A 1 493 ? -40.226 -9.695 23.564 1.00 67.06 493 LEU A C 1
ATOM 3362 O O . LEU A 1 493 ? -40.166 -10.768 24.164 1.00 67.06 493 LEU A O 1
ATOM 3366 N N . GLY A 1 494 ? -41.210 -8.826 23.816 1.00 67.19 494 GLY A N 1
ATOM 3367 C CA . GLY A 1 494 ? -42.169 -8.975 24.914 1.00 67.19 494 GLY A CA 1
ATOM 3368 C C . GLY A 1 494 ? -41.586 -8.593 26.284 1.00 67.19 494 GLY A C 1
ATOM 3369 O O . GLY A 1 494 ? -40.381 -8.540 26.496 1.00 67.19 494 GLY A O 1
ATOM 3370 N N . SER A 1 495 ? -42.453 -8.315 27.260 1.00 74.38 495 SER A N 1
ATOM 3371 C CA . SER A 1 495 ? -42.065 -7.633 28.510 1.00 74.38 495 SER A CA 1
ATOM 3372 C C . SER A 1 495 ? -41.218 -8.448 29.502 1.00 74.38 495 SER A C 1
ATOM 3374 O O . SER A 1 495 ? -40.767 -7.887 30.496 1.00 74.38 495 SER A O 1
ATOM 3376 N N . ALA A 1 496 ? -41.063 -9.761 29.302 1.00 77.75 496 ALA A N 1
ATOM 3377 C CA . ALA A 1 496 ? -40.316 -10.639 30.215 1.00 77.75 496 ALA A CA 1
ATOM 3378 C C . ALA A 1 496 ? -38.797 -10.603 29.981 1.00 77.75 496 ALA A C 1
ATOM 3380 O O . ALA A 1 496 ? -38.035 -10.915 30.898 1.00 77.75 496 ALA A O 1
ATOM 3381 N N . TRP A 1 497 ? -38.367 -10.223 28.775 1.00 77.69 497 TRP A N 1
ATOM 3382 C CA . TRP A 1 497 ? -36.963 -10.022 28.435 1.00 77.69 497 TRP A CA 1
ATOM 3383 C C . TRP A 1 497 ? -36.505 -8.634 28.887 1.00 77.69 497 TRP A C 1
ATOM 3385 O O . TRP A 1 497 ? -37.217 -7.639 28.716 1.00 77.69 497 TRP A O 1
ATOM 3395 N N . GLN A 1 498 ? -35.340 -8.576 29.515 1.00 78.44 498 GLN A N 1
ATOM 3396 C CA . GLN A 1 498 ? -34.703 -7.358 30.003 1.00 78.44 498 GLN A CA 1
ATOM 3397 C C . GLN A 1 498 ? -33.253 -7.349 29.535 1.00 78.44 498 GLN A C 1
ATOM 3399 O O . GLN A 1 498 ? -32.633 -8.411 29.516 1.00 78.44 498 GLN A O 1
ATOM 3404 N N . LEU A 1 499 ? -32.737 -6.176 29.169 1.00 79.06 499 LEU A N 1
ATOM 3405 C CA . LEU A 1 499 ? -31.310 -6.008 28.935 1.00 79.06 499 LEU A CA 1
ATOM 3406 C C . LEU A 1 499 ? -30.572 -6.344 30.238 1.00 79.06 499 LEU A C 1
ATOM 3408 O O . LEU A 1 499 ? -30.983 -5.918 31.321 1.00 79.06 499 LEU A O 1
ATOM 3412 N N . ALA A 1 500 ? -29.565 -7.196 30.129 1.00 76.00 500 ALA A N 1
ATOM 3413 C CA . ALA A 1 500 ? -28.788 -7.733 31.234 1.00 76.00 500 ALA A CA 1
ATOM 3414 C C . ALA A 1 500 ? -27.366 -7.164 31.268 1.00 76.00 500 ALA A C 1
ATOM 3416 O O . ALA A 1 500 ? -26.829 -7.023 32.361 1.00 76.00 500 ALA A O 1
ATOM 3417 N N . GLY A 1 501 ? -26.805 -6.822 30.108 1.00 75.75 501 GLY A N 1
ATOM 3418 C CA . GLY A 1 501 ? -25.477 -6.235 29.933 1.00 75.75 501 GLY A CA 1
ATOM 3419 C C . GLY A 1 501 ? -25.244 -5.860 28.468 1.00 75.75 501 GLY A C 1
ATOM 3420 O O . GLY A 1 501 ? -26.094 -6.180 27.627 1.00 75.75 501 GLY A O 1
ATOM 3421 N N . LYS A 1 502 ? -24.127 -5.184 28.198 1.00 78.62 502 LYS A N 1
ATOM 3422 C CA . LYS A 1 502 ? -23.647 -4.840 26.859 1.00 78.62 502 LYS A CA 1
ATOM 3423 C C . LYS A 1 502 ? -22.125 -4.988 26.779 1.00 78.62 502 LYS A C 1
ATOM 3425 O O . LYS A 1 502 ? -21.505 -4.784 27.820 1.00 78.62 502 LYS A O 1
ATOM 3430 N N . GLY A 1 503 ? -21.613 -5.251 25.585 1.00 73.00 503 GLY A N 1
ATOM 3431 C CA . GLY A 1 503 ? -20.208 -5.146 25.176 1.00 73.00 503 GLY A CA 1
ATOM 3432 C C . GLY A 1 503 ? -19.818 -6.251 24.189 1.00 73.00 503 GLY A C 1
ATOM 3433 O O . GLY A 1 503 ? -20.691 -7.018 23.779 1.00 73.00 503 GLY A O 1
ATOM 3434 N N . ASP A 1 504 ? -18.568 -6.265 23.752 1.00 73.12 504 ASP A N 1
ATOM 3435 C CA . ASP A 1 504 ? -18.133 -6.862 22.481 1.00 73.12 504 ASP A CA 1
ATOM 3436 C C . ASP A 1 504 ? -17.857 -8.370 22.608 1.00 73.12 504 ASP A C 1
ATOM 3438 O O . ASP A 1 504 ? -16.804 -8.786 23.091 1.00 73.12 504 ASP A O 1
ATOM 3442 N N . VAL A 1 505 ? -18.816 -9.224 22.226 1.00 70.94 505 VAL A N 1
ATOM 3443 C CA . VAL A 1 505 ? -18.688 -10.683 22.424 1.00 70.94 505 VAL A CA 1
ATOM 3444 C C . VAL A 1 505 ? -18.139 -11.423 21.211 1.00 70.94 505 VAL A C 1
ATOM 3446 O O . VAL A 1 505 ? -17.825 -12.617 21.322 1.00 70.94 505 VAL A O 1
ATOM 3449 N N . ASP A 1 506 ? -18.120 -10.783 20.043 1.00 66.31 506 ASP A N 1
ATOM 3450 C CA . ASP A 1 506 ? -17.614 -11.362 18.799 1.00 66.31 506 ASP A CA 1
ATOM 3451 C C . ASP A 1 506 ? -16.316 -10.713 18.293 1.00 66.31 506 ASP A C 1
ATOM 3453 O O . ASP A 1 506 ? -15.702 -11.258 17.368 1.00 66.31 506 ASP A O 1
ATOM 3457 N N . GLY A 1 507 ? -15.821 -9.697 19.005 1.00 67.19 507 GLY A N 1
ATOM 3458 C CA . GLY A 1 507 ? -14.527 -9.052 18.799 1.00 67.19 507 GLY A CA 1
ATOM 3459 C C . GLY A 1 507 ? -14.539 -8.068 17.636 1.00 67.19 507 GLY A C 1
ATOM 3460 O O . GLY A 1 507 ? -13.498 -7.882 16.999 1.00 67.19 507 GLY A O 1
ATOM 3461 N N . ASP A 1 508 ? -15.709 -7.524 17.289 1.00 60.62 508 ASP A N 1
ATOM 3462 C CA . ASP A 1 508 ? -15.880 -6.593 16.171 1.00 60.62 508 ASP A CA 1
ATOM 3463 C C . ASP A 1 508 ? -15.707 -5.115 16.571 1.00 60.62 508 ASP A C 1
ATOM 3465 O O . ASP A 1 508 ? -15.829 -4.223 15.727 1.00 60.62 508 ASP A O 1
ATOM 3469 N N . GLY A 1 509 ? -15.379 -4.857 17.841 1.00 65.69 509 GLY A N 1
ATOM 3470 C CA . GLY A 1 509 ? -15.209 -3.529 18.422 1.00 65.69 509 GLY A CA 1
ATOM 3471 C C . GLY A 1 509 ? -16.524 -2.840 18.794 1.00 65.69 509 GLY A C 1
ATOM 3472 O O . GLY A 1 509 ? -16.502 -1.715 19.305 1.00 65.69 509 GLY A O 1
ATOM 3473 N N . THR A 1 510 ? -17.676 -3.476 18.559 1.00 66.12 510 THR A N 1
ATOM 3474 C CA . THR A 1 510 ? -19.000 -2.918 18.842 1.00 66.12 510 THR A CA 1
ATOM 3475 C C . THR A 1 510 ? -19.661 -3.621 20.023 1.00 66.12 510 THR A C 1
ATOM 3477 O O . THR A 1 510 ? -19.715 -4.838 20.128 1.00 66.12 510 THR A O 1
ATOM 3480 N N . ASP A 1 511 ? -20.242 -2.833 20.935 1.00 72.38 511 ASP A N 1
ATOM 3481 C CA . ASP A 1 511 ? -20.992 -3.396 22.055 1.00 72.38 511 ASP A CA 1
ATOM 3482 C C . ASP A 1 511 ? -22.208 -4.212 21.577 1.00 72.38 511 ASP A C 1
ATOM 3484 O O . ASP A 1 511 ? -23.216 -3.654 21.120 1.00 72.38 511 ASP A O 1
ATOM 3488 N N . ASP A 1 512 ? -22.193 -5.515 21.840 1.00 73.56 512 ASP A N 1
ATOM 3489 C CA . ASP A 1 512 ? -23.352 -6.383 21.673 1.00 73.56 512 ASP A CA 1
ATOM 3490 C C . ASP A 1 512 ? -24.306 -6.286 22.858 1.00 73.56 512 ASP A C 1
ATOM 3492 O O . ASP A 1 512 ? -23.952 -5.887 23.967 1.00 73.56 512 ASP A O 1
ATOM 3496 N N . TYR A 1 513 ? -25.559 -6.705 22.673 1.00 76.75 513 TYR A N 1
ATOM 3497 C CA . TYR A 1 513 ? -26.573 -6.616 23.723 1.00 76.75 513 TYR A CA 1
ATOM 3498 C C . TYR A 1 513 ? -26.915 -7.984 24.310 1.00 76.75 513 TYR A C 1
ATOM 3500 O O . TYR A 1 513 ? -27.353 -8.909 23.628 1.00 76.75 513 TYR A O 1
ATOM 3508 N N . MET A 1 514 ? -26.840 -8.121 25.631 1.00 77.38 514 MET A N 1
ATOM 3509 C CA . MET A 1 514 ? -27.261 -9.347 26.303 1.00 77.38 514 MET A CA 1
ATOM 3510 C C . MET A 1 514 ? -28.671 -9.200 26.870 1.00 77.38 514 MET A C 1
ATOM 3512 O O . MET A 1 514 ? -28.934 -8.392 27.758 1.00 77.38 514 MET A O 1
ATOM 3516 N N . TRP A 1 515 ? -29.591 -10.056 26.444 1.00 78.31 515 TRP A N 1
ATOM 3517 C CA . TRP A 1 515 ? -30.965 -10.096 26.931 1.00 78.31 515 TRP A CA 1
ATOM 3518 C C . TRP A 1 515 ? -31.184 -11.267 27.870 1.00 78.31 515 TRP A C 1
ATOM 3520 O O . TRP A 1 515 ? -30.846 -12.399 27.547 1.00 78.31 515 TRP A O 1
ATOM 3530 N N . ARG A 1 516 ? -31.850 -11.035 29.004 1.00 80.00 516 ARG A N 1
ATOM 3531 C CA . ARG A 1 516 ? -32.240 -12.077 29.959 1.00 80.00 516 ARG A CA 1
ATOM 3532 C C . ARG A 1 516 ? -33.745 -12.128 30.148 1.00 80.00 516 ARG A C 1
ATOM 3534 O O . ARG A 1 516 ? -34.405 -11.129 30.434 1.00 80.00 516 ARG A O 1
ATOM 3541 N N . ASN A 1 517 ? -34.301 -13.326 30.045 1.00 80.50 517 ASN A N 1
ATOM 3542 C CA . ASN A 1 517 ? -35.691 -13.584 30.357 1.00 80.50 517 ASN A CA 1
ATOM 3543 C C . ASN A 1 517 ? -35.867 -13.758 31.869 1.00 80.50 517 ASN A C 1
ATOM 3545 O O . ASN A 1 517 ? -35.368 -14.708 32.472 1.00 80.50 517 ASN A O 1
ATOM 3549 N N . THR A 1 518 ? -36.621 -12.859 32.489 1.00 78.19 518 THR A N 1
ATOM 3550 C CA . THR A 1 518 ? -36.850 -12.870 33.943 1.00 78.19 518 THR A CA 1
ATOM 3551 C C . THR A 1 518 ? -37.755 -14.005 34.429 1.00 78.19 518 THR A C 1
ATOM 3553 O O . THR A 1 518 ? -37.692 -14.369 35.604 1.00 78.19 518 THR A O 1
ATOM 3556 N N . ASP A 1 519 ? -38.570 -14.597 33.551 1.00 78.94 519 ASP A N 1
ATOM 3557 C CA . ASP A 1 519 ? -39.462 -15.703 33.907 1.00 78.94 519 ASP A CA 1
ATOM 3558 C C . ASP A 1 519 ? -38.751 -17.064 33.840 1.00 78.94 519 ASP A C 1
ATOM 3560 O O . ASP A 1 519 ? -39.031 -17.947 34.658 1.00 78.94 519 ASP A O 1
ATOM 3564 N N . THR A 1 520 ? -37.863 -17.258 32.859 1.00 75.81 520 THR A N 1
ATOM 3565 C CA . THR A 1 520 ? -37.204 -18.552 32.603 1.00 75.81 520 THR A CA 1
ATOM 3566 C C . THR A 1 520 ? -35.742 -18.599 33.038 1.00 75.81 520 THR A C 1
ATOM 3568 O O . THR A 1 520 ? -35.244 -19.682 33.348 1.00 75.81 520 THR A O 1
ATOM 3571 N N . GLY A 1 521 ? -35.073 -17.447 33.118 1.00 71.50 521 GLY A N 1
ATOM 3572 C CA . GLY A 1 521 ? -33.629 -17.342 33.323 1.00 71.50 521 GLY A CA 1
ATOM 3573 C C . GLY A 1 521 ? -32.801 -17.576 32.057 1.00 71.50 521 GLY A C 1
ATOM 3574 O O . GLY A 1 521 ? -31.577 -17.552 32.153 1.00 71.50 521 GLY A O 1
ATOM 3575 N N . ASP A 1 522 ? -33.442 -17.796 30.905 1.00 76.38 522 ASP A N 1
ATOM 3576 C CA . ASP A 1 522 ? -32.758 -17.904 29.613 1.00 76.38 522 ASP A CA 1
ATOM 3577 C C . ASP A 1 522 ? -32.123 -16.564 29.230 1.00 76.38 522 ASP A C 1
ATOM 3579 O O . ASP A 1 522 ? -32.624 -15.505 29.622 1.00 76.38 522 ASP A O 1
ATOM 3583 N N . PHE A 1 523 ? -31.054 -16.607 28.440 1.00 74.88 523 PHE A N 1
ATOM 3584 C CA . PHE A 1 523 ? -30.464 -15.414 27.850 1.00 74.88 523 PHE A CA 1
ATOM 3585 C C . PHE A 1 523 ? -30.261 -15.560 26.341 1.00 74.88 523 PHE A C 1
ATOM 3587 O O . PHE A 1 523 ? -30.248 -16.672 25.808 1.00 74.88 523 PHE A O 1
ATOM 3594 N N . ALA A 1 524 ? -30.155 -14.425 25.664 1.00 73.50 524 ALA A N 1
ATOM 3595 C CA . ALA A 1 524 ? -29.851 -14.306 24.247 1.00 73.50 524 ALA A CA 1
ATOM 3596 C C . ALA A 1 524 ? -28.854 -13.164 24.066 1.00 73.50 524 ALA A C 1
ATOM 3598 O O . ALA A 1 524 ? -28.936 -12.173 24.790 1.00 73.50 524 ALA A O 1
ATOM 3599 N N . VAL A 1 525 ? -27.944 -13.319 23.115 1.00 73.12 525 VAL A N 1
ATOM 3600 C CA . VAL A 1 525 ? -27.025 -12.260 22.705 1.00 73.12 525 VAL A CA 1
ATOM 3601 C C . VAL A 1 525 ? -27.506 -11.717 21.373 1.00 73.12 525 VAL A C 1
ATOM 3603 O O . VAL A 1 525 ? -28.071 -12.452 20.557 1.00 73.12 525 VAL A O 1
ATOM 3606 N N . TRP A 1 526 ? -27.393 -10.413 21.244 1.00 71.94 526 TRP A N 1
ATOM 3607 C CA . TRP A 1 526 ? -27.892 -9.593 20.167 1.00 71.94 526 TRP A CA 1
ATOM 3608 C C . TRP A 1 526 ? -26.674 -8.902 19.572 1.00 71.94 526 TRP A C 1
ATOM 3610 O O . TRP A 1 526 ? -26.284 -7.867 20.106 1.00 71.94 526 TRP A O 1
ATOM 3620 N N . SER A 1 527 ? -26.090 -9.511 18.535 1.00 65.56 527 SER A N 1
ATOM 3621 C CA . SER A 1 527 ? -24.889 -8.966 17.903 1.00 65.56 527 SER A CA 1
ATOM 3622 C C . SER A 1 527 ? -25.212 -7.674 17.164 1.00 65.56 527 SER A C 1
ATOM 3624 O O . SER A 1 527 ? -26.240 -7.605 16.471 1.00 65.56 527 SER A O 1
ATOM 3626 N N . ALA A 1 528 ? -24.381 -6.657 17.342 1.00 63.72 528 ALA A N 1
ATOM 3627 C CA . ALA A 1 528 ? -24.549 -5.339 16.758 1.00 63.72 528 ALA A CA 1
ATOM 3628 C C . ALA A 1 528 ? -23.421 -5.052 15.757 1.00 63.72 528 ALA A C 1
ATOM 3630 O O . ALA A 1 528 ? -22.543 -4.263 16.039 1.00 63.72 528 ALA A O 1
ATOM 3631 N N . ASP A 1 529 ? -23.532 -5.579 14.536 1.00 56.72 529 ASP A N 1
ATOM 3632 C CA . ASP A 1 529 ? -22.528 -5.427 13.459 1.00 56.72 529 ASP A CA 1
ATOM 3633 C C . ASP A 1 529 ? -22.424 -4.017 12.835 1.00 56.72 529 ASP A C 1
ATOM 3635 O O . ASP A 1 529 ? -21.925 -3.840 11.722 1.00 56.72 529 ASP A O 1
ATOM 3639 N N . GLY A 1 530 ? -23.023 -3.012 13.475 1.00 50.41 530 GLY A N 1
ATOM 3640 C CA . GLY A 1 530 ? -23.091 -1.655 12.946 1.00 50.41 530 GLY A CA 1
ATOM 3641 C C . GLY A 1 530 ? -23.890 -1.483 11.645 1.00 50.41 530 GLY A C 1
ATOM 3642 O O . GLY A 1 530 ? -23.966 -0.364 11.171 1.00 50.41 530 GLY A O 1
ATOM 3643 N N . THR A 1 531 ? -24.533 -2.491 11.041 1.00 40.59 531 THR A N 1
ATOM 3644 C CA . THR A 1 531 ? -25.163 -2.338 9.703 1.00 40.59 531 THR A CA 1
ATOM 3645 C C . THR A 1 531 ? -26.681 -2.537 9.676 1.00 40.59 531 THR A C 1
ATOM 3647 O O . THR A 1 531 ? -27.334 -2.298 8.650 1.00 40.59 531 THR A O 1
ATOM 3650 N N . GLY A 1 532 ? -27.299 -2.959 10.785 1.00 44.09 532 GLY A N 1
ATOM 3651 C CA . GLY A 1 532 ? -28.738 -3.214 10.800 1.00 44.09 532 GLY A CA 1
ATOM 3652 C C . GLY A 1 532 ? -29.304 -3.821 12.086 1.00 44.09 532 GLY A C 1
ATOM 3653 O O . GLY A 1 532 ? -28.640 -3.893 13.116 1.00 44.09 532 GLY A O 1
ATOM 3654 N N . PRO A 1 533 ? -30.595 -4.218 12.081 1.00 40.59 533 PRO A N 1
ATOM 3655 C CA . PRO A 1 533 ? -31.245 -4.747 13.269 1.00 40.59 533 PRO A CA 1
ATOM 3656 C C . PRO A 1 533 ? -30.717 -6.144 13.605 1.00 40.59 533 PRO A C 1
ATOM 3658 O O . PRO A 1 533 ? -31.178 -7.135 13.046 1.00 40.59 533 PRO A O 1
ATOM 3661 N N . VAL A 1 534 ? -29.814 -6.174 14.577 1.00 49.31 534 VAL A N 1
ATOM 3662 C CA . VAL A 1 534 ? -29.595 -7.190 15.607 1.00 49.31 534 VAL A CA 1
ATOM 3663 C C . VAL A 1 534 ? -30.269 -8.552 15.368 1.00 49.31 534 VAL A C 1
ATOM 3665 O O . VAL A 1 534 ? -31.478 -8.727 15.597 1.00 49.31 534 VAL A O 1
ATOM 3668 N N . GLU A 1 535 ? -29.480 -9.557 14.985 1.00 45.97 535 GLU A N 1
ATOM 3669 C CA . GLU A 1 535 ? -29.954 -10.940 14.941 1.00 45.97 535 GLU A CA 1
ATOM 3670 C C . GLU A 1 535 ? -30.002 -11.555 16.352 1.00 45.97 535 GLU A C 1
ATOM 3672 O O . GLU A 1 535 ? -29.075 -11.468 17.154 1.00 45.97 535 GLU A O 1
ATOM 3677 N N . LEU A 1 536 ? -31.119 -12.218 16.673 1.00 48.50 536 LEU A N 1
ATOM 3678 C CA . LEU A 1 536 ? -31.227 -13.060 17.865 1.00 48.50 536 LEU A CA 1
ATOM 3679 C C . LEU A 1 536 ? -30.261 -14.245 17.729 1.00 48.50 536 LEU A C 1
ATOM 3681 O O . LEU A 1 536 ? -30.582 -15.214 17.032 1.00 48.50 536 LEU A O 1
ATOM 3685 N N . GLY A 1 537 ? -29.145 -14.204 18.456 1.00 53.38 537 GLY A N 1
ATOM 3686 C CA . GLY A 1 537 ? -28.268 -15.353 18.646 1.00 53.38 537 GLY A CA 1
ATOM 3687 C C . GLY A 1 537 ? -28.972 -16.526 19.341 1.00 53.38 537 GLY A C 1
ATOM 3688 O O . GLY A 1 537 ? -30.133 -16.454 19.774 1.00 53.38 537 GLY A O 1
ATOM 3689 N N . ASN A 1 538 ? -28.267 -17.653 19.460 1.00 55.69 538 ASN A N 1
ATOM 3690 C CA . ASN A 1 538 ? -28.796 -18.850 20.112 1.00 55.69 538 ASN A CA 1
ATOM 3691 C C . ASN A 1 538 ? -29.279 -18.535 21.543 1.00 55.69 538 ASN A C 1
ATOM 3693 O O . ASN A 1 538 ? -28.586 -17.905 22.338 1.00 55.69 538 ASN A O 1
ATOM 3697 N N . ILE A 1 539 ? -30.485 -19.002 21.892 1.00 58.91 539 ILE A N 1
ATOM 3698 C CA . ILE A 1 539 ? -30.985 -18.900 23.268 1.00 58.91 539 ILE A CA 1
ATOM 3699 C C . ILE A 1 539 ? -30.224 -19.908 24.123 1.00 58.91 539 ILE A C 1
ATOM 3701 O O . ILE A 1 539 ? -30.369 -21.125 23.961 1.00 58.91 539 ILE A O 1
ATOM 3705 N N . HIS A 1 540 ? -29.467 -19.388 25.076 1.00 65.81 540 HIS A N 1
ATOM 3706 C CA . HIS A 1 540 ? -28.695 -20.168 26.020 1.00 65.81 540 HIS A CA 1
ATOM 3707 C C . HIS A 1 540 ? -29.445 -20.264 27.353 1.00 65.81 540 HIS A C 1
ATOM 3709 O O . HIS A 1 540 ? -29.978 -19.287 27.882 1.00 65.81 540 HIS A O 1
ATOM 3715 N N . SER A 1 541 ? -29.493 -21.468 27.923 1.00 65.81 541 SER A N 1
ATOM 3716 C CA . SER A 1 541 ? -30.125 -21.698 29.225 1.00 65.81 541 SER A CA 1
ATOM 3717 C C . SER A 1 541 ? -29.067 -21.847 30.314 1.00 65.81 541 SER A C 1
ATOM 3719 O O . SER A 1 541 ? -28.304 -22.818 30.331 1.00 65.81 541 SER A O 1
ATOM 3721 N N . ILE A 1 542 ? -29.080 -20.933 31.283 1.00 67.69 542 ILE A N 1
ATOM 3722 C CA . ILE A 1 542 ? -28.346 -21.066 32.543 1.00 67.69 542 ILE A CA 1
ATOM 3723 C C . ILE A 1 542 ? -29.300 -21.472 33.674 1.00 67.69 542 ILE A C 1
ATOM 3725 O O . ILE A 1 542 ? -30.503 -21.218 33.630 1.00 67.69 542 ILE A O 1
ATOM 3729 N N . GLU A 1 543 ? -28.790 -22.157 34.705 1.00 68.50 543 GLU A N 1
ATOM 3730 C CA . GLU A 1 543 ? -29.602 -22.425 35.894 1.00 68.50 543 GLU A CA 1
ATOM 3731 C C . GLU A 1 543 ? -30.044 -21.097 36.519 1.00 68.50 543 GLU A C 1
ATOM 3733 O O . GLU A 1 543 ? -29.205 -20.267 36.859 1.00 68.50 543 GLU A O 1
ATOM 3738 N N . SER A 1 544 ? -31.346 -20.939 36.771 1.00 71.69 544 SER A N 1
ATOM 3739 C CA . SER A 1 544 ? -31.963 -19.704 37.286 1.00 71.69 544 SER A CA 1
ATOM 3740 C C . SER A 1 544 ? -31.420 -19.196 38.632 1.00 71.69 544 SER A C 1
ATOM 3742 O O . SER A 1 544 ? -31.882 -18.177 39.129 1.00 71.69 544 SER A O 1
ATOM 3744 N N . LYS A 1 545 ? -30.516 -19.943 39.277 1.00 74.56 545 LYS A N 1
ATOM 3745 C CA . LYS A 1 545 ? -29.834 -19.555 40.518 1.00 74.56 545 LYS A CA 1
ATOM 3746 C C . LYS A 1 545 ? -28.626 -18.639 40.277 1.00 74.56 545 LYS A C 1
ATOM 3748 O O . LYS A 1 545 ? -28.137 -18.065 41.242 1.00 74.56 545 LYS A O 1
ATOM 3753 N N . TYR A 1 546 ? -28.124 -18.561 39.042 1.00 77.00 546 TYR A N 1
ATOM 3754 C CA . TYR A 1 546 ? -27.032 -17.670 38.660 1.00 77.00 546 TYR A CA 1
ATOM 3755 C C . TYR A 1 546 ? -27.596 -16.360 38.109 1.00 77.00 546 TYR A C 1
ATOM 3757 O O . TYR A 1 546 ? -28.454 -16.381 37.225 1.00 77.00 546 TYR A O 1
ATOM 3765 N N . GLY A 1 547 ? -27.121 -15.235 38.636 1.00 78.81 547 GLY A N 1
ATOM 3766 C CA . GLY A 1 547 ? -27.285 -13.905 38.051 1.00 78.81 547 GLY A CA 1
ATOM 3767 C C . GLY A 1 547 ? -25.993 -13.460 37.368 1.00 78.81 547 GLY A C 1
ATOM 3768 O O . GLY A 1 547 ? -24.921 -13.938 37.735 1.00 78.81 547 GLY A O 1
ATOM 3769 N N . LEU A 1 548 ? -26.098 -12.574 36.377 1.00 80.38 548 LEU A N 1
ATOM 3770 C CA . LEU A 1 548 ? -24.933 -11.902 35.801 1.00 80.38 548 LEU A CA 1
ATOM 3771 C C . LEU A 1 548 ? -24.354 -10.943 36.852 1.00 80.38 548 LEU A C 1
ATOM 3773 O O . LEU A 1 548 ? -25.113 -10.267 37.551 1.00 80.38 548 LEU A O 1
ATOM 3777 N N . ALA A 1 549 ? -23.038 -10.957 37.018 1.00 80.75 549 ALA A N 1
ATOM 3778 C CA . ALA A 1 549 ? -22.319 -10.216 38.048 1.00 80.75 549 ALA A CA 1
ATOM 3779 C C . ALA A 1 549 ? -21.399 -9.137 37.469 1.00 80.75 549 ALA A C 1
ATOM 3781 O O . ALA A 1 549 ? -21.273 -8.092 38.099 1.00 80.75 549 ALA A O 1
ATOM 3782 N N . ALA A 1 550 ? -20.786 -9.405 36.318 1.00 81.50 550 ALA A N 1
ATOM 3783 C CA . ALA A 1 550 ? -19.981 -8.485 35.519 1.00 81.50 550 ALA A CA 1
ATOM 3784 C C . ALA A 1 550 ? -19.868 -9.039 34.087 1.00 81.50 550 ALA A C 1
ATOM 3786 O O . ALA A 1 550 ? -20.222 -10.205 33.857 1.00 81.50 550 ALA A O 1
ATOM 3787 N N . PHE A 1 551 ? -19.422 -8.201 33.163 1.00 80.12 551 PHE A N 1
ATOM 3788 C CA . PHE A 1 551 ? -19.310 -8.493 31.742 1.00 80.12 551 PHE A CA 1
ATOM 3789 C C . PHE A 1 551 ? -18.165 -7.640 31.189 1.00 80.12 551 PHE A C 1
ATOM 3791 O O . PHE A 1 551 ? -18.316 -6.428 31.202 1.00 80.12 551 PHE A O 1
ATOM 3798 N N . GLU A 1 552 ? -17.025 -8.266 30.905 1.00 83.81 552 GLU A N 1
ATOM 3799 C CA . GLU A 1 552 ? -15.726 -7.620 30.648 1.00 83.81 552 GLU A CA 1
ATOM 3800 C C . GLU A 1 552 ? -14.746 -8.660 30.069 1.00 83.81 552 GLU A C 1
ATOM 3802 O O . GLU A 1 552 ? -14.895 -9.846 30.384 1.00 83.81 552 GLU A O 1
ATOM 3807 N N . ASP A 1 553 ? -13.705 -8.255 29.335 1.00 80.06 553 ASP A N 1
ATOM 3808 C CA . ASP A 1 553 ? -12.607 -9.140 28.897 1.00 80.06 553 ASP A CA 1
ATOM 3809 C C . ASP A 1 553 ? -11.746 -9.641 30.080 1.00 80.06 553 ASP A C 1
ATOM 3811 O O . ASP A 1 553 ? -10.703 -9.089 30.444 1.00 80.06 553 ASP A O 1
ATOM 3815 N N . PHE A 1 554 ? -12.201 -10.719 30.722 1.00 78.81 554 PHE A N 1
ATOM 3816 C CA . PHE A 1 554 ? -11.537 -11.341 31.869 1.00 78.81 554 PHE A CA 1
ATOM 3817 C C . PHE A 1 554 ? -10.325 -12.197 31.483 1.00 78.81 554 PHE A C 1
ATOM 3819 O O . PHE A 1 554 ? -9.660 -12.724 32.381 1.00 78.81 554 PHE A O 1
ATOM 3826 N N . ASN A 1 555 ? -10.076 -12.439 30.196 1.00 73.75 555 ASN A N 1
ATOM 3827 C CA . ASN A 1 555 ? -9.046 -13.378 29.759 1.00 73.75 555 ASN A CA 1
ATOM 3828 C C . ASN A 1 555 ? -7.953 -12.731 28.879 1.00 73.75 555 ASN A C 1
ATOM 3830 O O . ASN A 1 555 ? -6.913 -13.369 28.667 1.00 73.75 555 ASN A O 1
ATOM 3834 N N . GLY A 1 556 ? -8.162 -11.480 28.462 1.00 75.69 556 GLY A N 1
ATOM 3835 C CA . GLY A 1 556 ? -7.257 -10.664 27.664 1.00 75.69 556 GLY A CA 1
ATOM 3836 C C . GLY A 1 556 ? -7.267 -11.004 26.172 1.00 75.69 556 GLY A C 1
ATOM 3837 O O . GLY A 1 556 ? -6.243 -10.784 25.519 1.00 75.69 556 GLY A O 1
ATOM 3838 N N . ASP A 1 557 ? -8.332 -11.622 25.647 1.00 70.44 557 ASP A N 1
ATOM 3839 C CA . ASP A 1 557 ? -8.442 -12.010 24.231 1.00 70.44 557 ASP A CA 1
ATOM 3840 C C . ASP A 1 557 ? -9.108 -10.955 23.341 1.00 70.44 557 ASP A C 1
ATOM 3842 O O . ASP A 1 557 ? -9.187 -11.163 22.127 1.00 70.44 557 ASP A O 1
ATOM 3846 N N . GLY A 1 558 ? -9.505 -9.819 23.920 1.00 75.12 558 GLY A N 1
ATOM 3847 C CA . GLY A 1 558 ? -10.175 -8.733 23.216 1.00 75.12 558 GLY A CA 1
ATOM 3848 C C . GLY A 1 558 ? -11.682 -8.929 23.069 1.00 75.12 558 GLY A C 1
ATOM 3849 O O . GLY A 1 558 ? -12.310 -8.101 22.423 1.00 75.12 558 GLY A O 1
ATOM 3850 N N . THR A 1 559 ? -12.263 -9.986 23.651 1.00 76.31 559 THR A N 1
ATOM 3851 C CA . THR A 1 559 ? -13.718 -10.191 23.700 1.00 76.31 559 THR A CA 1
ATOM 3852 C C . THR A 1 559 ? -14.234 -10.180 25.136 1.00 76.31 559 THR A C 1
ATOM 3854 O O . THR A 1 559 ? -13.593 -10.678 26.064 1.00 76.31 559 THR A O 1
ATOM 3857 N N . ASP A 1 560 ? -15.425 -9.626 25.340 1.00 79.56 560 ASP A N 1
ATOM 3858 C CA . ASP A 1 560 ? -16.025 -9.514 26.660 1.00 79.56 560 ASP A CA 1
ATOM 3859 C C . ASP A 1 560 ? -16.629 -10.839 27.155 1.00 79.56 560 ASP A C 1
ATOM 3861 O O . ASP A 1 560 ? -17.585 -11.404 26.613 1.00 79.56 560 ASP A O 1
ATOM 3865 N N . ASP A 1 561 ? -16.135 -11.288 28.306 1.00 78.31 561 ASP A N 1
ATOM 3866 C CA . ASP A 1 561 ? -16.516 -12.529 28.963 1.00 78.31 561 ASP A CA 1
ATOM 3867 C C . ASP A 1 561 ? -17.659 -12.331 29.988 1.00 78.31 561 ASP A C 1
ATOM 3869 O O . ASP A 1 561 ? -17.817 -11.299 30.649 1.00 78.31 561 ASP A O 1
ATOM 3873 N N . TYR A 1 562 ? -18.437 -13.388 30.262 1.00 80.06 562 TYR A N 1
ATOM 3874 C CA . TYR A 1 562 ? -19.521 -13.334 31.256 1.00 80.06 562 TYR A CA 1
ATOM 3875 C C . TYR A 1 562 ? -19.099 -13.812 32.647 1.00 80.06 562 TYR A C 1
ATOM 3877 O O . TYR A 1 562 ? -18.837 -15.002 32.869 1.00 80.06 562 TYR A O 1
ATOM 3885 N N . LEU A 1 563 ? -19.233 -12.946 33.653 1.00 80.81 563 LEU A N 1
ATOM 3886 C CA . LEU A 1 563 ? -19.111 -13.331 35.057 1.00 80.81 563 LEU A CA 1
ATOM 3887 C C . LEU A 1 563 ? -20.477 -13.651 35.668 1.00 80.81 563 LEU A C 1
ATOM 3889 O O . LEU A 1 563 ? -21.287 -12.775 35.961 1.00 80.81 563 LEU A O 1
ATOM 3893 N N . TRP A 1 564 ? -20.724 -14.919 35.968 1.00 80.12 564 TRP A N 1
ATOM 3894 C CA . TRP A 1 564 ? -21.944 -15.386 36.621 1.00 80.12 564 TRP A CA 1
ATOM 3895 C C . TRP A 1 564 ? -21.749 -15.584 38.115 1.00 80.12 564 TRP A C 1
ATOM 3897 O O . TRP A 1 564 ? -20.737 -16.124 38.551 1.00 80.12 564 TRP A O 1
ATOM 3907 N N . ARG A 1 565 ? -22.765 -15.261 38.919 1.00 82.25 565 ARG A N 1
ATOM 3908 C CA . ARG A 1 565 ? -22.758 -15.451 40.374 1.00 82.25 565 ARG A CA 1
ATOM 3909 C C . ARG A 1 565 ? -23.992 -16.191 40.867 1.00 82.25 565 ARG A C 1
ATOM 3911 O O . ARG A 1 565 ? -25.122 -15.797 40.602 1.00 82.25 565 ARG A O 1
ATOM 3918 N N . ASP A 1 566 ? -23.776 -17.261 41.624 1.00 81.88 566 ASP A N 1
ATOM 3919 C CA . ASP A 1 566 ? -24.837 -18.020 42.287 1.00 81.88 566 ASP A CA 1
ATOM 3920 C C . ASP A 1 566 ? -25.408 -17.190 43.446 1.00 81.88 566 ASP A C 1
ATOM 3922 O O . ASP A 1 566 ? -24.733 -16.953 44.449 1.00 81.88 566 ASP A O 1
ATOM 3926 N N . GLU A 1 567 ? -26.667 -16.773 43.336 1.00 81.00 567 GLU A N 1
ATOM 3927 C CA . GLU A 1 567 ? -27.334 -15.904 44.317 1.00 81.00 567 GLU A CA 1
ATOM 3928 C C . GLU A 1 567 ? -27.544 -16.581 45.685 1.00 81.00 567 GLU A C 1
ATOM 3930 O O . GLU A 1 567 ? -27.768 -15.920 46.703 1.00 81.00 567 GLU A O 1
ATOM 3935 N N . GLY A 1 568 ? -27.500 -17.915 45.737 1.00 80.88 568 GLY A N 1
ATOM 3936 C CA . GLY A 1 568 ? -27.678 -18.679 46.968 1.00 80.88 568 GLY A CA 1
ATOM 3937 C C . GLY A 1 568 ? -26.381 -18.859 47.753 1.00 80.88 568 GLY A C 1
ATOM 3938 O O . GLY A 1 568 ? -26.393 -18.812 48.987 1.00 80.88 568 GLY A O 1
ATOM 3939 N N . THR A 1 569 ? -25.272 -19.091 47.054 1.00 79.38 569 THR A N 1
ATOM 3940 C CA . THR A 1 569 ? -23.982 -19.474 47.651 1.00 79.38 569 THR A CA 1
ATOM 3941 C C . THR A 1 569 ? -22.923 -18.383 47.584 1.00 79.38 569 THR A C 1
ATOM 3943 O O . THR A 1 569 ? -22.058 -18.359 48.457 1.00 79.38 569 THR A O 1
ATOM 3946 N N . GLY A 1 570 ? -23.010 -17.480 46.608 1.00 75.44 570 GLY A N 1
ATOM 3947 C CA . GLY A 1 570 ? -22.031 -16.428 46.353 1.00 75.44 570 GLY A CA 1
ATOM 3948 C C . GLY A 1 570 ? -20.893 -16.852 45.426 1.00 75.44 570 GLY A C 1
ATOM 3949 O O . GLY A 1 570 ? -20.097 -15.992 45.057 1.00 75.44 570 GLY A O 1
ATOM 3950 N N . SER A 1 571 ? -20.834 -18.132 45.038 1.00 76.00 571 SER A N 1
ATOM 3951 C CA . SER A 1 571 ? -19.838 -18.663 44.105 1.00 76.00 571 SER A CA 1
ATOM 3952 C C . SER A 1 571 ? -19.990 -18.053 42.719 1.00 76.00 571 SER A C 1
ATOM 3954 O O . SER A 1 571 ? -21.113 -17.812 42.277 1.00 76.00 571 SER A O 1
ATOM 3956 N N . ILE A 1 572 ? -18.871 -17.871 42.025 1.00 75.06 572 ILE A N 1
ATOM 3957 C CA . ILE A 1 572 ? -18.855 -17.346 40.661 1.00 75.06 572 ILE A CA 1
ATOM 3958 C C . ILE A 1 572 ? -18.508 -18.420 39.623 1.00 75.06 572 ILE A C 1
ATOM 3960 O O . ILE A 1 572 ? -17.996 -19.484 39.983 1.00 75.06 572 ILE A O 1
ATOM 3964 N N . ALA A 1 573 ? -18.802 -18.133 38.359 1.00 74.44 573 ALA A N 1
ATOM 3965 C CA . ALA A 1 573 ? -18.347 -18.860 37.182 1.00 74.44 573 ALA A CA 1
ATOM 3966 C C . ALA A 1 573 ? -18.101 -17.852 36.052 1.00 74.44 573 ALA A C 1
ATOM 3968 O O . ALA A 1 573 ? -18.988 -17.057 35.769 1.00 74.44 573 ALA A O 1
ATOM 3969 N N . VAL A 1 574 ? -16.934 -17.909 35.418 1.00 74.06 574 VAL A N 1
ATOM 3970 C CA . VAL A 1 574 ? -16.618 -17.120 34.216 1.00 74.06 574 VAL A CA 1
ATOM 3971 C C . VAL A 1 574 ? -16.946 -17.976 33.004 1.00 74.06 574 VAL A C 1
ATOM 3973 O O . VAL A 1 574 ? -16.612 -19.171 33.000 1.00 74.06 574 VAL A O 1
ATOM 3976 N N . TRP A 1 575 ? -17.663 -17.410 32.041 1.00 74.25 575 TRP A N 1
ATOM 3977 C CA . TRP A 1 575 ? -17.928 -18.026 30.750 1.00 74.25 575 TRP A CA 1
ATOM 3978 C C . TRP A 1 575 ? -17.265 -17.184 29.678 1.00 74.25 575 TRP A C 1
ATOM 3980 O O . TRP A 1 575 ? -17.676 -16.043 29.506 1.00 74.25 575 TRP A O 1
ATOM 3990 N N . THR A 1 576 ? -16.286 -17.761 28.992 1.00 70.00 576 THR A N 1
ATOM 3991 C CA . THR A 1 576 ? -15.577 -17.048 27.935 1.00 70.00 576 THR A CA 1
ATOM 3992 C C . THR A 1 576 ? -16.313 -17.118 26.606 1.00 70.00 576 THR A C 1
ATOM 3994 O O . THR A 1 576 ? -17.083 -18.067 26.395 1.00 70.00 576 THR A O 1
ATOM 3997 N N . THR A 1 577 ? -16.077 -16.150 25.729 1.00 63.78 577 THR A N 1
ATOM 3998 C CA . THR A 1 577 ? -16.696 -16.051 24.399 1.00 63.78 577 THR A CA 1
ATOM 3999 C C . THR A 1 577 ? -15.652 -16.212 23.300 1.00 63.78 577 THR A C 1
ATOM 4001 O O . THR A 1 577 ? -15.115 -15.255 22.787 1.00 63.78 577 THR A O 1
ATOM 4004 N N . GLY A 1 578 ? -15.385 -17.447 22.860 1.00 52.69 578 GLY A N 1
ATOM 4005 C CA . GLY A 1 578 ? -14.540 -17.693 21.675 1.00 52.69 578 GLY A CA 1
ATOM 4006 C C . GLY A 1 578 ? -15.301 -17.538 20.349 1.00 52.69 578 GLY A C 1
ATOM 4007 O O . GLY A 1 578 ? -15.191 -18.406 19.479 1.00 52.69 578 GLY A O 1
ATOM 4008 N N . GLY A 1 579 ? -16.163 -16.523 20.241 1.00 49.34 579 GLY A N 1
ATOM 4009 C CA . GLY A 1 579 ? -17.242 -16.440 19.252 1.00 49.34 579 GLY A CA 1
ATOM 4010 C C . GLY A 1 579 ? -18.525 -17.177 19.679 1.00 49.34 579 GLY A C 1
ATOM 4011 O O . GLY A 1 579 ? -18.543 -17.948 20.644 1.00 49.34 579 GLY A O 1
ATOM 4012 N N . LEU A 1 580 ? -19.615 -16.946 18.929 1.00 42.81 580 LEU A N 1
ATOM 4013 C CA . LEU A 1 580 ? -21.032 -17.228 19.260 1.00 42.81 580 LEU A CA 1
ATOM 4014 C C . LEU A 1 580 ? -21.405 -18.644 19.780 1.00 42.81 580 LEU A C 1
ATOM 4016 O O . LEU A 1 580 ? -22.546 -18.840 20.212 1.00 42.81 580 LEU A O 1
ATOM 4020 N N . ASP A 1 581 ? -20.497 -19.627 19.765 1.00 41.66 581 ASP A N 1
ATOM 4021 C CA . ASP A 1 581 ? -20.768 -21.031 20.119 1.00 41.66 581 ASP A CA 1
ATOM 4022 C C . ASP A 1 581 ? -19.843 -21.646 21.206 1.00 41.66 581 ASP A C 1
ATOM 4024 O O . ASP A 1 581 ? -20.126 -22.763 21.664 1.00 41.66 581 ASP A O 1
ATOM 4028 N N . ASP A 1 582 ? -18.794 -20.960 21.687 1.00 44.91 582 ASP A N 1
ATOM 4029 C CA . ASP A 1 582 ? -17.766 -21.568 22.559 1.00 44.91 582 ASP A CA 1
ATOM 4030 C C . ASP A 1 582 ? -17.833 -21.116 24.025 1.00 44.91 582 ASP A C 1
ATOM 4032 O O . ASP A 1 582 ? -17.006 -20.377 24.542 1.00 44.91 582 ASP A O 1
ATOM 4036 N N . LEU A 1 583 ? -18.816 -21.657 24.746 1.00 46.88 583 LEU A N 1
ATOM 4037 C CA . LEU A 1 583 ? -19.008 -21.378 26.167 1.00 46.88 583 LEU A CA 1
ATOM 4038 C C . LEU A 1 583 ? -18.216 -22.340 27.079 1.00 46.88 583 LEU A C 1
ATOM 4040 O O . LEU A 1 583 ? -18.698 -23.428 27.440 1.00 46.88 583 LEU A O 1
ATOM 4044 N N . ALA A 1 584 ? -17.023 -21.942 27.524 1.00 46.22 584 ALA A N 1
ATOM 4045 C CA . ALA A 1 584 ? -16.248 -22.699 28.513 1.00 46.22 584 ALA A CA 1
ATOM 4046 C C . ALA A 1 584 ? -16.637 -22.312 29.954 1.00 46.22 584 ALA A C 1
ATOM 4048 O O . ALA A 1 584 ? -16.608 -21.152 30.336 1.00 46.22 584 ALA A O 1
ATOM 4049 N N . LYS A 1 585 ? -16.999 -23.287 30.806 1.00 51.16 585 LYS A N 1
ATOM 4050 C CA . LYS A 1 585 ? -17.309 -23.026 32.228 1.00 51.16 585 LYS A CA 1
ATOM 4051 C C . LYS A 1 585 ? -16.041 -23.057 33.086 1.00 51.16 585 LYS A C 1
ATOM 4053 O O . LYS A 1 585 ? -15.537 -24.150 33.357 1.00 51.16 585 LYS A O 1
ATOM 4058 N N . GLY A 1 586 ? -15.607 -21.901 33.589 1.00 49.16 586 GLY A N 1
ATOM 4059 C CA . GLY A 1 586 ? -14.581 -21.787 34.633 1.00 49.16 586 GLY A CA 1
ATOM 4060 C C . GLY A 1 586 ? -15.044 -22.307 36.007 1.00 49.16 586 GLY A C 1
ATOM 4061 O O . GLY A 1 586 ? -16.242 -22.372 36.306 1.00 49.16 586 GLY A O 1
ATOM 4062 N N . ASN A 1 587 ? -14.093 -22.737 36.844 1.00 48.66 587 ASN A N 1
ATOM 4063 C CA . ASN A 1 587 ? -14.335 -23.417 38.125 1.00 48.66 587 ASN A CA 1
ATOM 4064 C C . ASN A 1 587 ? -15.106 -22.568 39.160 1.00 48.66 587 ASN A C 1
ATOM 4066 O O . ASN A 1 587 ? -14.922 -21.362 39.278 1.00 48.66 587 ASN A O 1
ATOM 4070 N N . LEU A 1 588 ? -15.923 -23.241 39.990 1.00 50.06 588 LEU A N 1
ATOM 4071 C CA . LEU A 1 588 ? -16.586 -22.640 41.156 1.00 50.06 588 LEU A CA 1
ATOM 4072 C C . LEU A 1 588 ? -15.552 -22.224 42.206 1.00 50.06 588 LEU A C 1
ATOM 4074 O O . LEU A 1 588 ? -15.051 -23.060 42.968 1.00 50.06 588 LEU A O 1
ATOM 4078 N N . LEU A 1 589 ? -15.314 -20.925 42.323 1.00 56.19 589 LEU A N 1
ATOM 4079 C CA . LEU A 1 589 ? -14.451 -20.389 43.364 1.00 56.19 589 LEU A CA 1
ATOM 4080 C C . LEU A 1 589 ? -15.244 -20.197 44.664 1.00 56.19 589 LEU A C 1
ATOM 4082 O O . LEU A 1 589 ? -16.357 -19.667 44.686 1.00 56.19 589 LEU A O 1
ATOM 4086 N N . GLY A 1 590 ? -14.677 -20.682 45.771 1.00 56.00 590 GLY A N 1
ATOM 4087 C CA . GLY A 1 590 ? -15.309 -20.747 47.093 1.00 56.00 590 GLY A CA 1
ATOM 4088 C C . GLY A 1 590 ? -15.409 -19.402 47.816 1.00 56.00 590 GLY A C 1
ATOM 4089 O O . GLY A 1 590 ? -14.913 -19.279 48.937 1.00 56.00 590 GLY A O 1
ATOM 4090 N N . ILE A 1 591 ? -16.033 -18.411 47.186 1.00 64.94 591 ILE A N 1
ATOM 4091 C CA . ILE A 1 591 ? -16.481 -17.175 47.825 1.00 64.94 591 ILE A CA 1
ATOM 4092 C C . ILE A 1 591 ? -17.903 -17.384 48.355 1.00 64.94 591 ILE A C 1
ATOM 4094 O O . ILE A 1 591 ? -18.755 -17.948 47.672 1.00 64.94 591 ILE A O 1
ATOM 4098 N N . ASP A 1 592 ? -18.142 -16.960 49.598 1.00 74.44 592 ASP A N 1
ATOM 4099 C CA . ASP A 1 592 ? -19.478 -16.921 50.188 1.00 74.44 592 ASP A CA 1
ATOM 4100 C C . ASP A 1 592 ? -20.118 -15.528 50.037 1.00 74.44 592 ASP A C 1
ATOM 4102 O O . ASP A 1 592 ? -19.480 -14.553 49.641 1.00 74.44 592 ASP A O 1
ATOM 4106 N N . ASN A 1 593 ? -21.395 -15.410 50.395 1.00 81.62 593 ASN A N 1
ATOM 4107 C CA . ASN A 1 593 ? -22.160 -14.162 50.284 1.00 81.62 593 ASN A CA 1
ATOM 4108 C C . ASN A 1 593 ? -21.646 -12.986 51.144 1.00 81.62 593 ASN A C 1
ATOM 4110 O O . ASN A 1 593 ? -22.240 -11.912 51.089 1.00 81.62 593 ASN A O 1
ATOM 4114 N N . THR A 1 594 ? -20.597 -13.155 51.959 1.00 84.44 594 THR A N 1
ATOM 4115 C CA . THR A 1 594 ? -20.010 -12.044 52.730 1.00 84.44 594 THR A CA 1
ATOM 4116 C C . THR A 1 594 ? -19.035 -11.202 51.916 1.00 84.44 594 THR A C 1
ATOM 4118 O O . THR A 1 594 ? -18.635 -10.137 52.381 1.00 84.44 594 THR A O 1
ATOM 4121 N N . TRP A 1 595 ? -18.640 -11.646 50.723 1.00 82.81 595 TRP A N 1
ATOM 4122 C CA . TRP A 1 595 ? -17.849 -10.850 49.788 1.00 82.81 595 TRP A CA 1
ATOM 4123 C C . TRP A 1 595 ? -18.724 -10.355 48.643 1.00 82.81 595 TRP A C 1
ATOM 4125 O O . TRP A 1 595 ? -19.600 -11.069 48.165 1.00 82.81 595 TRP A O 1
ATOM 4135 N N . GLN A 1 596 ? -18.491 -9.130 48.203 1.00 85.62 596 GLN A N 1
ATOM 4136 C CA . GLN A 1 596 ? -19.134 -8.524 47.044 1.00 85.62 596 GLN A CA 1
ATOM 4137 C C . GLN A 1 596 ? -18.057 -7.986 46.107 1.00 85.62 596 GLN A C 1
ATOM 4139 O O . GLN A 1 596 ? -16.993 -7.583 46.583 1.00 85.62 596 GLN A O 1
ATOM 4144 N N . ILE A 1 597 ? -18.346 -7.986 44.811 1.00 86.19 597 ILE A N 1
ATOM 4145 C CA . ILE A 1 597 ? -17.544 -7.264 43.825 1.00 86.19 597 ILE A CA 1
ATOM 4146 C C . ILE A 1 597 ? -17.655 -5.779 44.180 1.00 86.19 597 ILE A C 1
ATOM 4148 O O . ILE A 1 597 ? -18.751 -5.284 44.454 1.00 86.19 597 ILE A O 1
ATOM 4152 N N . ALA A 1 598 ? -16.512 -5.124 44.323 1.00 87.44 598 ALA A N 1
ATOM 4153 C CA . ALA A 1 598 ? -16.403 -3.713 44.660 1.00 87.44 598 ALA A CA 1
ATOM 4154 C C . ALA A 1 598 ? -16.048 -2.876 43.430 1.00 87.44 598 ALA A C 1
ATOM 4156 O O . ALA A 1 598 ? -16.603 -1.793 43.302 1.00 87.44 598 ALA A O 1
ATOM 4157 N N . ALA A 1 599 ? -15.181 -3.400 42.565 1.00 88.69 599 ALA A N 1
ATOM 4158 C CA . ALA A 1 599 ? -14.871 -2.883 41.237 1.00 88.69 599 ALA A CA 1
ATOM 4159 C C . ALA A 1 599 ? -14.417 -4.049 40.343 1.00 88.69 599 ALA A C 1
ATOM 4161 O O . ALA A 1 599 ? -14.006 -5.095 40.868 1.00 88.69 599 ALA A O 1
ATOM 4162 N N . VAL A 1 600 ? -14.523 -3.852 39.036 1.00 88.12 600 VAL A N 1
ATOM 4163 C CA . VAL A 1 600 ? -13.839 -4.634 38.005 1.00 88.12 600 VAL A CA 1
ATOM 4164 C C . VAL A 1 600 ? -13.022 -3.621 37.214 1.00 88.12 600 VAL A C 1
ATOM 4166 O O . VAL A 1 600 ? -13.577 -2.575 36.891 1.00 88.12 600 VAL A O 1
ATOM 4169 N N . ASP A 1 601 ? -11.721 -3.852 37.091 1.00 88.06 601 ASP A N 1
ATOM 4170 C CA . ASP A 1 601 ? -10.772 -2.912 36.478 1.00 88.06 601 ASP A CA 1
ATOM 4171 C C . ASP A 1 601 ? -9.434 -3.619 36.206 1.00 88.06 601 ASP A C 1
ATOM 4173 O O . ASP A 1 601 ? -9.208 -4.700 36.755 1.00 88.06 601 ASP A O 1
ATOM 4177 N N . GLN A 1 602 ? -8.522 -3.017 35.445 1.00 85.81 602 GLN A N 1
ATOM 4178 C CA . GLN A 1 602 ? -7.212 -3.608 35.131 1.00 85.81 602 GLN A CA 1
ATOM 4179 C C . GLN A 1 602 ? -6.203 -3.367 36.265 1.00 85.81 602 GLN A C 1
ATOM 4181 O O . GLN A 1 602 ? -5.415 -2.436 36.227 1.00 85.81 602 GLN A O 1
ATOM 4186 N N . PHE A 1 603 ? -6.210 -4.190 37.317 1.00 79.81 603 PHE A N 1
ATOM 4187 C CA . PHE A 1 603 ? -5.282 -4.046 38.458 1.00 79.81 603 PHE A CA 1
ATOM 4188 C C . PHE A 1 603 ? -3.880 -4.661 38.214 1.00 79.81 603 PHE A C 1
ATOM 4190 O O . PHE A 1 603 ? -3.092 -4.782 39.166 1.00 79.81 603 PHE A O 1
ATOM 4197 N N . GLY A 1 604 ? -3.590 -5.111 36.987 1.00 74.06 604 GLY A N 1
ATOM 4198 C CA . GLY A 1 604 ? -2.348 -5.763 36.578 1.00 74.06 604 GLY A CA 1
ATOM 4199 C C . GLY A 1 604 ? -2.391 -6.293 35.135 1.00 74.06 604 GLY A C 1
ATOM 4200 O O . GLY A 1 604 ? -3.319 -6.050 34.374 1.00 74.06 604 GLY A O 1
ATOM 4201 N N . SER A 1 605 ? -1.383 -7.084 34.746 1.00 64.50 605 SER A N 1
ATOM 4202 C CA . SER A 1 605 ? -1.226 -7.535 33.355 1.00 64.50 605 SER A CA 1
ATOM 4203 C C . SER A 1 605 ? -2.188 -8.663 32.951 1.00 64.50 605 SER A C 1
ATOM 4205 O O . SER A 1 605 ? -2.093 -9.751 33.519 1.00 64.50 605 SER A O 1
ATOM 4207 N N . GLY A 1 606 ? -2.954 -8.487 31.868 1.00 60.84 606 GLY A N 1
ATOM 4208 C CA . GLY A 1 606 ? -3.567 -9.604 31.129 1.00 60.84 606 GLY A CA 1
ATOM 4209 C C . GLY A 1 606 ? -5.095 -9.699 31.137 1.00 60.84 606 GLY A C 1
ATOM 4210 O O . GLY A 1 606 ? -5.597 -10.807 30.960 1.00 60.84 606 GLY A O 1
ATOM 4211 N N . GLY A 1 607 ? -5.803 -8.582 31.325 1.00 73.44 607 GLY A N 1
ATOM 4212 C CA . GLY A 1 607 ? -7.264 -8.490 31.218 1.00 73.44 607 GLY A CA 1
ATOM 4213 C C . GLY A 1 607 ? -7.895 -7.738 32.392 1.00 73.44 607 GLY A C 1
ATOM 4214 O O . GLY A 1 607 ? -7.202 -7.141 33.216 1.00 73.44 607 GLY A O 1
ATOM 4215 N N . GLN A 1 608 ? -9.223 -7.773 32.471 1.00 84.88 608 GLN A N 1
ATOM 4216 C CA . GLN A 1 608 ? -10.006 -7.139 33.531 1.00 84.88 608 GLN A CA 1
ATOM 4217 C C . GLN A 1 608 ? -9.975 -7.973 34.825 1.00 84.88 608 GLN A C 1
ATOM 4219 O O . GLN A 1 608 ? -10.281 -9.168 34.844 1.00 84.88 608 GLN A O 1
ATOM 4224 N N . ASP A 1 609 ? -9.649 -7.339 35.951 1.00 82.94 609 ASP A N 1
ATOM 4225 C CA . ASP A 1 609 ? -9.468 -7.972 37.260 1.00 82.94 609 ASP A CA 1
ATOM 4226 C C . ASP A 1 609 ? -10.608 -7.644 38.232 1.00 82.94 609 ASP A C 1
ATOM 4228 O O . ASP A 1 609 ? -11.331 -6.663 38.097 1.00 82.94 609 ASP A O 1
ATOM 4232 N N . ILE A 1 610 ? -10.775 -8.447 39.293 1.00 83.75 610 ILE A N 1
ATOM 4233 C CA . ILE A 1 610 ? -11.889 -8.261 40.241 1.00 83.75 610 ILE A CA 1
ATOM 4234 C C . ILE A 1 610 ? -11.401 -7.803 41.616 1.00 83.75 610 ILE A C 1
ATOM 4236 O O . ILE A 1 610 ? -10.791 -8.569 42.377 1.00 83.75 610 ILE A O 1
ATOM 4240 N N . LEU A 1 611 ? -11.814 -6.602 42.026 1.00 85.12 611 LEU A N 1
ATOM 4241 C CA . LEU A 1 611 ? -11.661 -6.115 43.394 1.00 85.12 611 LEU A CA 1
ATOM 4242 C C . LEU A 1 611 ? -12.835 -6.574 44.265 1.00 85.12 611 LEU A C 1
ATOM 4244 O O . LEU A 1 611 ? -13.967 -6.108 44.153 1.00 85.12 611 LEU A O 1
ATOM 4248 N N . TRP A 1 612 ? -12.563 -7.446 45.227 1.00 83.62 612 TRP A N 1
ATOM 4249 C CA . TRP A 1 612 ? -13.538 -7.946 46.191 1.00 83.62 612 TRP A CA 1
ATOM 4250 C C . TRP A 1 612 ? -13.517 -7.164 47.494 1.00 83.62 612 TRP A C 1
ATOM 4252 O O . TRP A 1 612 ? -12.457 -6.873 48.047 1.00 83.62 612 TRP A O 1
ATOM 4262 N N . ARG A 1 613 ? -14.697 -6.952 48.086 1.00 85.38 613 ARG A N 1
ATOM 4263 C CA . ARG A 1 613 ? -14.854 -6.381 49.427 1.00 85.38 613 ARG A CA 1
ATOM 4264 C C . ARG A 1 613 ? -15.714 -7.255 50.320 1.00 85.38 613 ARG A C 1
ATOM 4266 O O . ARG A 1 613 ? -16.831 -7.629 49.978 1.00 85.38 613 ARG A O 1
ATOM 4273 N N . ASN A 1 614 ? -15.225 -7.541 51.518 1.00 84.06 614 ASN A N 1
ATOM 4274 C CA . ASN A 1 614 ? -15.982 -8.264 52.522 1.00 84.06 614 ASN A CA 1
ATOM 4275 C C . ASN A 1 614 ? -16.900 -7.309 53.297 1.00 84.06 614 ASN A C 1
ATOM 4277 O O . ASN A 1 614 ? -16.431 -6.394 53.976 1.00 84.06 614 ASN A O 1
ATOM 4281 N N . THR A 1 615 ? -18.207 -7.545 53.252 1.00 83.25 615 THR A N 1
ATOM 4282 C CA . THR A 1 615 ? -19.225 -6.683 53.866 1.00 83.25 615 THR A CA 1
ATOM 4283 C C . THR A 1 615 ? -19.236 -6.745 55.393 1.00 83.25 615 THR A C 1
ATOM 4285 O O . THR A 1 615 ? -19.740 -5.829 56.038 1.00 83.25 615 THR A O 1
ATOM 4288 N N . GLU A 1 616 ? -18.702 -7.812 55.996 1.00 83.19 616 GLU A N 1
ATOM 4289 C CA . GLU A 1 616 ? -18.672 -7.972 57.456 1.00 83.19 616 GLU A CA 1
ATOM 4290 C C . GLU A 1 616 ? -17.400 -7.400 58.089 1.00 83.19 616 GLU A C 1
ATOM 4292 O O . GLU A 1 616 ? -17.442 -6.833 59.183 1.00 83.19 616 GLU A O 1
ATOM 4297 N N . THR A 1 617 ? -16.259 -7.570 57.420 1.00 79.38 617 THR A N 1
ATOM 4298 C CA . THR A 1 617 ? -14.935 -7.209 57.951 1.00 79.38 617 THR A CA 1
ATOM 4299 C C . THR A 1 617 ? -14.365 -5.931 57.348 1.00 79.38 617 THR A C 1
ATOM 4301 O O . THR A 1 617 ? -13.479 -5.335 57.955 1.00 79.38 617 THR A O 1
ATOM 4304 N N . GLY A 1 618 ? -14.859 -5.503 56.184 1.00 77.00 618 GLY A N 1
ATOM 4305 C CA . GLY A 1 618 ? -14.310 -4.386 55.414 1.00 77.00 618 GLY A CA 1
ATOM 4306 C C . GLY A 1 618 ? -13.033 -4.722 54.641 1.00 77.00 618 GLY A C 1
ATOM 4307 O O . GLY A 1 618 ? -12.558 -3.868 53.902 1.00 77.00 618 GLY A O 1
ATOM 4308 N N . ASN A 1 619 ? -12.495 -5.939 54.788 1.00 80.31 619 ASN A N 1
ATOM 4309 C CA . ASN A 1 619 ? -11.301 -6.386 54.073 1.00 80.31 619 ASN A CA 1
ATOM 4310 C C . ASN A 1 619 ? -11.530 -6.392 52.562 1.00 80.31 619 ASN A C 1
ATOM 4312 O O . ASN A 1 619 ? -12.645 -6.664 52.115 1.00 80.31 619 ASN A O 1
ATOM 4316 N N . ILE A 1 620 ? -10.457 -6.189 51.806 1.00 79.62 620 ILE A N 1
ATOM 4317 C CA . ILE A 1 620 ? -10.471 -6.324 50.350 1.00 79.62 620 ILE A CA 1
ATOM 4318 C C . ILE A 1 620 ? -9.549 -7.445 49.877 1.00 79.62 620 ILE A C 1
ATOM 4320 O O . ILE A 1 620 ? -8.664 -7.871 50.626 1.00 79.62 620 ILE A O 1
ATOM 4324 N N . ALA A 1 621 ? -9.771 -7.923 48.659 1.00 78.38 621 ALA A N 1
ATOM 4325 C CA . ALA A 1 621 ? -8.877 -8.825 47.942 1.00 78.38 621 ALA A CA 1
ATOM 4326 C C . ALA A 1 621 ? -8.976 -8.530 46.443 1.00 78.38 621 ALA A C 1
ATOM 4328 O O . ALA A 1 621 ? -10.088 -8.376 45.955 1.00 78.38 621 ALA A O 1
ATOM 4329 N N . ILE A 1 622 ? -7.850 -8.491 45.739 1.00 78.12 622 ILE A N 1
ATOM 4330 C CA . ILE A 1 622 ? -7.819 -8.418 44.274 1.00 78.12 622 ILE A CA 1
ATOM 4331 C C . ILE A 1 622 ? -7.681 -9.846 43.739 1.00 78.12 622 ILE A C 1
ATOM 4333 O O . ILE A 1 622 ? -6.952 -10.668 44.315 1.00 78.12 622 ILE A O 1
ATOM 4337 N N . TRP A 1 623 ? -8.448 -10.173 42.710 1.00 79.12 623 TRP A N 1
ATOM 4338 C CA . TRP A 1 623 ? -8.294 -11.386 41.920 1.00 79.12 623 TRP A CA 1
ATOM 4339 C C . TRP A 1 623 ? -7.765 -11.000 40.555 1.00 79.12 623 TRP A C 1
ATOM 4341 O O . TRP A 1 623 ? -8.532 -10.474 39.760 1.00 79.12 623 TRP A O 1
ATOM 4351 N N . GLU A 1 624 ? -6.481 -11.293 40.351 1.00 75.81 624 GLU A N 1
ATOM 4352 C CA . GLU A 1 624 ? -5.805 -11.138 39.067 1.00 75.81 624 GLU A CA 1
ATOM 4353 C C . GLU A 1 624 ? -6.220 -12.299 38.158 1.00 75.81 624 GLU A C 1
ATOM 4355 O O . GLU A 1 624 ? -5.943 -13.479 38.450 1.00 75.81 624 GLU A O 1
ATOM 4360 N N . MET A 1 625 ? -6.936 -11.964 37.099 1.00 73.38 625 MET A N 1
ATOM 4361 C CA . MET A 1 625 ? -7.494 -12.845 36.091 1.00 73.38 625 MET A CA 1
ATOM 4362 C C . MET A 1 625 ? -6.461 -13.042 34.974 1.00 73.38 625 MET A C 1
ATOM 4364 O O . MET A 1 625 ? -6.616 -12.599 33.852 1.00 73.38 625 MET A O 1
ATOM 4368 N N . ASN A 1 626 ? -5.376 -13.756 35.287 1.00 64.94 626 ASN A N 1
ATOM 4369 C CA . ASN A 1 626 ? -4.317 -14.090 34.324 1.00 64.94 626 ASN A CA 1
ATOM 4370 C C . ASN A 1 626 ? -4.739 -15.249 33.382 1.00 64.94 626 ASN A C 1
ATOM 4372 O O . ASN A 1 626 ? -4.093 -16.307 33.362 1.00 64.94 626 ASN A O 1
ATOM 4376 N N . GLY A 1 627 ? -5.856 -15.093 32.666 1.00 59.44 627 GLY A N 1
ATOM 4377 C CA . GLY A 1 627 ? -6.481 -16.112 31.813 1.00 59.44 627 GLY A CA 1
ATOM 4378 C C . GLY A 1 627 ? -7.405 -17.107 32.547 1.00 59.44 627 GLY A C 1
ATOM 4379 O O . GLY A 1 627 ? -7.749 -16.952 33.719 1.00 59.44 627 GLY A O 1
ATOM 4380 N N . ILE A 1 628 ? -7.813 -18.184 31.856 1.00 53.53 628 ILE A N 1
ATOM 4381 C CA . ILE A 1 628 ? -8.861 -19.130 32.320 1.00 53.53 628 ILE A CA 1
ATOM 4382 C C . ILE A 1 628 ? -8.458 -20.060 33.485 1.00 53.53 628 ILE A C 1
ATOM 4384 O O . ILE A 1 628 ? -9.313 -20.704 34.109 1.00 53.53 628 ILE A O 1
ATOM 4388 N N . ASP A 1 629 ? -7.161 -20.178 33.773 1.00 51.22 629 ASP A N 1
ATOM 4389 C CA . ASP A 1 629 ? -6.612 -21.146 34.726 1.00 51.22 629 ASP A CA 1
ATOM 4390 C C . ASP A 1 629 ? -6.548 -20.567 36.153 1.00 51.22 629 ASP A C 1
ATOM 4392 O O . ASP A 1 629 ? -5.472 -20.308 36.672 1.00 51.22 629 ASP A O 1
ATOM 4396 N N . GLU A 1 630 ? -7.710 -20.453 36.813 1.00 58.72 630 GLU A N 1
ATOM 4397 C CA . GLU A 1 630 ? -7.905 -20.053 38.227 1.00 58.72 630 GLU A CA 1
ATOM 4398 C C . GLU A 1 630 ? -7.273 -18.693 38.628 1.00 58.72 630 GLU A C 1
ATOM 4400 O O . GLU A 1 630 ? -6.049 -18.582 38.705 1.00 58.72 630 GLU A O 1
ATOM 4405 N N . PRO A 1 631 ? -8.064 -17.679 39.042 1.00 62.34 631 PRO A N 1
ATOM 4406 C CA . PRO A 1 631 ? -7.528 -16.369 39.407 1.00 62.34 631 PRO A CA 1
ATOM 4407 C C . PRO A 1 631 ? -6.426 -16.457 40.456 1.00 62.34 631 PRO A C 1
ATOM 4409 O O . PRO A 1 631 ? -6.542 -17.144 41.488 1.00 62.34 631 PRO A O 1
ATOM 4412 N N . THR A 1 632 ? -5.357 -15.700 40.224 1.00 63.19 632 THR A N 1
ATOM 4413 C CA . THR A 1 632 ? -4.265 -15.607 41.184 1.00 63.19 632 THR A CA 1
ATOM 4414 C C . THR A 1 632 ? -4.719 -14.683 42.305 1.00 63.19 632 THR A C 1
ATOM 4416 O O . THR A 1 632 ? -4.916 -13.484 42.148 1.00 63.19 632 THR A O 1
ATOM 4419 N N . ARG A 1 633 ? -4.985 -15.265 43.477 1.00 60.75 633 ARG A N 1
ATOM 4420 C CA . ARG A 1 633 ? -5.510 -14.497 44.608 1.00 60.75 633 ARG A CA 1
ATOM 4421 C C . ARG A 1 633 ? -4.447 -13.547 45.170 1.00 60.75 633 ARG A C 1
ATOM 4423 O O . ARG A 1 633 ? -3.530 -14.010 45.853 1.00 60.75 633 ARG A O 1
ATOM 4430 N N . GLY A 1 634 ? -4.663 -12.244 44.999 1.00 60.88 634 GLY A N 1
ATOM 4431 C CA . GLY A 1 634 ? -3.886 -11.172 45.616 1.00 60.88 634 GLY A CA 1
ATOM 4432 C C . GLY A 1 634 ? -4.027 -11.107 47.145 1.00 60.88 634 GLY A C 1
ATOM 4433 O O . GLY A 1 634 ? -4.839 -11.802 47.779 1.00 60.88 634 GLY A O 1
ATOM 4434 N N . ASN A 1 635 ? -3.202 -10.273 47.781 1.00 62.84 635 ASN A N 1
ATOM 4435 C CA . ASN A 1 635 ? -3.156 -10.148 49.238 1.00 62.84 635 ASN A CA 1
ATOM 4436 C C . ASN A 1 635 ? -4.473 -9.602 49.822 1.00 62.84 635 ASN A C 1
ATOM 4438 O O . ASN A 1 635 ? -5.058 -8.648 49.322 1.00 62.84 635 ASN A O 1
ATOM 4442 N N . VAL A 1 636 ? -4.920 -10.165 50.953 1.00 63.50 636 VAL A N 1
ATOM 4443 C CA . VAL A 1 636 ? -6.056 -9.606 51.706 1.00 63.50 636 VAL A CA 1
ATOM 4444 C C . VAL A 1 636 ? -5.574 -8.415 52.530 1.00 63.50 636 VAL A C 1
ATOM 4446 O O . VAL A 1 636 ? -4.812 -8.590 53.487 1.00 63.50 636 VAL A O 1
ATOM 4449 N N . LEU A 1 637 ? -6.053 -7.218 52.198 1.00 69.19 637 LEU A N 1
ATOM 4450 C CA . LEU A 1 637 ? -5.655 -5.975 52.856 1.00 69.19 637 LEU A CA 1
ATOM 4451 C C . LEU A 1 637 ? -6.718 -5.509 53.856 1.00 69.19 637 LEU A C 1
ATOM 4453 O O . LEU A 1 637 ? -7.924 -5.573 53.616 1.00 69.19 637 LEU A O 1
ATOM 4457 N N . GLY A 1 638 ? -6.251 -5.038 55.015 1.00 68.00 638 GLY A N 1
ATOM 4458 C CA . GLY A 1 638 ? -7.104 -4.485 56.061 1.00 68.00 638 GLY A CA 1
ATOM 4459 C C . GLY A 1 638 ? -7.295 -2.981 55.885 1.00 68.00 638 GLY A C 1
ATOM 4460 O O . GLY A 1 638 ? -6.393 -2.198 56.202 1.00 68.00 638 GLY A O 1
ATOM 4461 N N . ILE A 1 639 ? -8.483 -2.569 55.451 1.00 73.00 639 ILE A N 1
ATOM 4462 C CA . ILE A 1 639 ? -8.952 -1.184 55.530 1.00 73.00 639 ILE A CA 1
ATOM 4463 C C . ILE A 1 639 ? -10.112 -1.104 56.530 1.00 73.00 639 ILE A C 1
ATOM 4465 O O . ILE A 1 639 ? -10.905 -2.038 56.640 1.00 73.00 639 ILE A O 1
ATOM 4469 N N . SER A 1 640 ? -10.174 -0.046 57.351 1.00 75.88 640 SER A N 1
ATOM 4470 C CA . SER A 1 640 ? -11.274 0.068 58.317 1.00 75.88 640 SER A CA 1
ATOM 4471 C C . SER A 1 640 ? -12.586 0.340 57.586 1.00 75.88 640 SER A C 1
ATOM 4473 O O . SER A 1 640 ? -12.601 0.953 56.522 1.00 75.88 640 SER A O 1
ATOM 4475 N N . SER A 1 641 ? -13.706 -0.047 58.195 1.00 79.19 641 SER A N 1
ATOM 4476 C CA . SER A 1 641 ? -15.049 0.227 57.672 1.00 79.19 641 SER A CA 1
ATOM 4477 C C . SER A 1 641 ? -15.389 1.719 57.549 1.00 79.19 641 SER A C 1
ATOM 4479 O O . SER A 1 641 ? -16.443 2.050 57.020 1.00 79.19 641 SER A O 1
ATOM 4481 N N . ASP A 1 642 ? -14.542 2.611 58.071 1.00 84.12 642 ASP A N 1
ATOM 4482 C CA . ASP A 1 642 ? -14.704 4.062 57.934 1.00 84.12 642 ASP A CA 1
ATOM 4483 C C . ASP A 1 642 ? -14.357 4.554 56.525 1.00 84.12 642 ASP A C 1
ATOM 4485 O O . ASP A 1 642 ? -14.759 5.651 56.150 1.00 84.12 642 ASP A O 1
ATOM 4489 N N . TRP A 1 643 ? -13.613 3.764 55.750 1.00 85.25 643 TRP A N 1
ATOM 4490 C CA . TRP A 1 643 ? -13.264 4.069 54.369 1.00 85.25 643 TRP A CA 1
ATOM 4491 C C . TRP A 1 643 ? -14.203 3.326 53.427 1.00 85.25 643 TRP A C 1
ATOM 4493 O O . TRP A 1 643 ? -14.474 2.137 53.606 1.00 85.25 643 TRP A O 1
ATOM 4503 N N . ALA A 1 644 ? -14.714 4.020 52.421 1.00 86.88 644 ALA A N 1
ATOM 4504 C CA . ALA A 1 644 ? -15.435 3.417 51.312 1.00 86.88 644 ALA A CA 1
ATOM 4505 C C . ALA A 1 644 ? -14.635 3.604 50.028 1.00 86.88 644 ALA A C 1
ATOM 4507 O O . ALA A 1 644 ? -13.919 4.597 49.902 1.00 86.88 644 ALA A O 1
ATOM 4508 N N . LEU A 1 645 ? -14.768 2.644 49.114 1.00 88.81 645 LEU A N 1
ATOM 4509 C CA . LEU A 1 645 ? -14.296 2.805 47.748 1.00 88.81 645 LEU A CA 1
ATOM 4510 C C . LEU A 1 645 ? -14.999 4.031 47.159 1.00 88.81 645 LEU A C 1
ATOM 4512 O O . LEU A 1 645 ? -16.206 4.191 47.371 1.00 88.81 645 LEU A O 1
ATOM 4516 N N . ASN A 1 646 ? -14.233 4.914 46.530 1.00 90.00 646 ASN A N 1
ATOM 4517 C CA . ASN A 1 646 ? -14.765 6.070 45.829 1.00 90.00 646 ASN A CA 1
ATOM 4518 C C . ASN A 1 646 ? -14.795 5.813 44.323 1.00 90.00 646 ASN A C 1
ATOM 4520 O O . ASN A 1 646 ? -15.887 5.848 43.773 1.00 90.00 646 ASN A O 1
ATOM 4524 N N . THR A 1 647 ? -13.644 5.499 43.727 1.00 91.06 647 THR A N 1
ATOM 4525 C CA . THR A 1 647 ? -13.501 5.048 42.336 1.00 91.06 647 THR A CA 1
ATOM 4526 C C . THR A 1 647 ? -12.202 4.257 42.173 1.00 91.06 647 THR A C 1
ATOM 4528 O O . THR A 1 647 ? -11.416 4.165 43.128 1.00 91.06 647 THR A O 1
ATOM 4531 N N . THR A 1 648 ? -11.999 3.714 40.983 1.00 90.88 648 THR A N 1
ATOM 4532 C CA . THR A 1 648 ? -10.727 3.217 40.452 1.00 90.88 648 THR A CA 1
ATOM 4533 C C . THR A 1 648 ? -10.382 4.013 39.191 1.00 90.88 648 THR A C 1
ATOM 4535 O O . THR A 1 648 ? -11.305 4.557 38.583 1.00 90.88 648 THR A O 1
ATOM 4538 N N . ALA A 1 649 ? -9.092 4.224 38.925 1.00 89.44 649 ALA A N 1
ATOM 4539 C CA . ALA A 1 649 ? -8.546 4.896 37.735 1.00 89.44 649 ALA A CA 1
ATOM 4540 C C . ALA A 1 649 ? -7.009 4.840 37.785 1.00 89.44 649 ALA A C 1
ATOM 4542 O O . ALA A 1 649 ? -6.473 4.740 38.886 1.00 89.44 649 ALA A O 1
ATOM 4543 N N . ASP A 1 650 ? -6.305 4.972 36.660 1.00 86.94 650 ASP A N 1
ATOM 4544 C CA . ASP A 1 650 ? -4.837 5.081 36.639 1.00 86.94 650 ASP A CA 1
ATOM 4545 C C . ASP A 1 650 ? -4.382 6.469 37.136 1.00 86.94 650 ASP A C 1
ATOM 4547 O O . ASP A 1 650 ? -4.379 7.462 36.410 1.00 86.94 650 ASP A O 1
ATOM 4551 N N . PHE A 1 651 ? -4.042 6.560 38.424 1.00 85.06 651 PHE A N 1
ATOM 4552 C CA . PHE A 1 651 ? -3.660 7.815 39.077 1.00 85.06 651 PHE A CA 1
ATOM 4553 C C . PHE A 1 651 ? -2.158 8.128 38.975 1.00 85.06 651 PHE A C 1
ATOM 4555 O O . PHE A 1 651 ? -1.745 9.216 39.402 1.00 85.06 651 PHE A O 1
ATOM 4562 N N . ASP A 1 652 ? -1.319 7.202 38.497 1.00 80.50 652 ASP A N 1
ATOM 4563 C CA . ASP A 1 652 ? 0.135 7.391 38.441 1.00 80.50 652 ASP A CA 1
ATOM 4564 C C . ASP A 1 652 ? 0.759 7.255 37.039 1.00 80.50 652 ASP A C 1
ATOM 4566 O O . ASP A 1 652 ? 1.883 7.754 36.841 1.00 80.50 652 ASP A O 1
ATOM 4570 N N . GLY A 1 653 ? -0.024 6.786 36.066 1.00 83.25 653 GLY A N 1
ATOM 4571 C CA . GLY A 1 653 ? 0.272 6.704 34.638 1.00 83.25 653 GLY A CA 1
ATOM 4572 C C . GLY A 1 653 ? 1.016 5.430 34.246 1.00 83.25 653 GLY A C 1
ATOM 4573 O O . GLY A 1 653 ? 1.810 5.473 33.299 1.00 83.25 653 GLY A O 1
ATOM 4574 N N . ASP A 1 654 ? 0.895 4.351 35.024 1.00 78.88 654 ASP A N 1
ATOM 4575 C CA . ASP A 1 654 ? 1.562 3.077 34.739 1.00 78.88 654 ASP A CA 1
ATOM 4576 C C . ASP A 1 654 ? 0.729 2.106 33.884 1.00 78.88 654 ASP A C 1
ATOM 4578 O O . ASP A 1 654 ? 1.272 1.098 33.417 1.00 78.88 654 ASP A O 1
ATOM 4582 N N . GLY A 1 655 ? -0.519 2.476 33.584 1.00 82.88 655 GLY A N 1
ATOM 4583 C CA . GLY A 1 655 ? -1.480 1.704 32.804 1.00 82.88 655 GLY A CA 1
ATOM 4584 C C . GLY A 1 655 ? -2.349 0.760 33.637 1.00 82.88 655 GLY A C 1
ATOM 4585 O O . GLY A 1 655 ? -3.299 0.209 33.084 1.00 82.88 655 GLY A O 1
ATOM 4586 N N . ASP A 1 656 ? -2.065 0.585 34.933 1.00 83.12 656 ASP A N 1
ATOM 4587 C CA . ASP A 1 656 ? -2.871 -0.224 35.846 1.00 83.12 656 ASP A CA 1
ATOM 4588 C C . ASP A 1 656 ? -3.811 0.677 36.687 1.00 83.12 656 ASP A C 1
ATOM 4590 O O . ASP A 1 656 ? -3.515 1.808 37.076 1.00 83.12 656 ASP A O 1
ATOM 4594 N N . ALA A 1 657 ? -5.000 0.170 37.004 1.00 87.25 657 ALA A N 1
ATOM 4595 C CA . ALA A 1 657 ? -6.022 0.905 37.731 1.00 87.25 657 ALA A CA 1
ATOM 4596 C C . ALA A 1 657 ? -5.743 0.997 39.237 1.00 87.25 657 ALA A C 1
ATOM 4598 O O . ALA A 1 657 ? -5.881 0.040 40.001 1.00 87.25 657 ALA A O 1
ATOM 4599 N N . ASP A 1 658 ? -5.519 2.208 39.724 1.00 85.88 658 ASP A N 1
ATOM 4600 C CA . ASP A 1 658 ? -5.339 2.498 41.139 1.00 85.88 658 ASP A CA 1
ATOM 4601 C C . ASP A 1 658 ? -6.675 2.616 41.901 1.00 85.88 658 ASP A C 1
ATOM 4603 O O . ASP A 1 658 ? -7.749 2.855 41.347 1.00 85.88 658 ASP A O 1
ATOM 4607 N N . ILE A 1 659 ? -6.642 2.499 43.238 1.00 86.94 659 ILE A N 1
ATOM 4608 C CA . ILE A 1 659 ? -7.855 2.538 44.077 1.00 86.94 659 ILE A CA 1
ATOM 4609 C C . ILE A 1 659 ? -7.949 3.833 44.896 1.00 86.94 659 ILE A C 1
ATOM 4611 O O . ILE A 1 659 ? -7.178 4.052 45.840 1.00 86.94 659 ILE A O 1
ATOM 4615 N N . LEU A 1 660 ? -8.996 4.635 44.667 1.00 87.75 660 LEU A N 1
ATOM 4616 C CA . LEU A 1 660 ? -9.299 5.822 45.469 1.00 87.75 660 LEU A CA 1
ATOM 4617 C C . LEU A 1 660 ? -10.276 5.513 46.611 1.00 87.75 660 LEU A C 1
ATOM 4619 O O . LEU A 1 660 ? -11.435 5.136 46.421 1.00 87.75 660 LEU A O 1
ATOM 4623 N N . TRP A 1 661 ? -9.840 5.757 47.844 1.00 86.56 661 TRP A N 1
ATOM 4624 C CA . TRP A 1 661 ? -10.639 5.579 49.054 1.00 86.56 661 TRP A CA 1
ATOM 4625 C C . TRP A 1 661 ? -11.099 6.906 49.642 1.00 86.56 661 TRP A C 1
ATOM 4627 O O . TRP A 1 661 ? -10.308 7.834 49.783 1.00 86.56 661 TRP A O 1
ATOM 4637 N N . ARG A 1 662 ? -12.344 6.950 50.134 1.00 87.62 662 ARG A N 1
ATOM 4638 C CA . ARG A 1 662 ? -12.897 8.089 50.882 1.00 87.62 662 ARG A CA 1
ATOM 4639 C C . ARG A 1 662 ? -13.312 7.716 52.298 1.00 87.62 662 ARG A C 1
ATOM 4641 O O . ARG A 1 662 ? -14.124 6.813 52.518 1.00 87.62 662 ARG A O 1
ATOM 4648 N N . ASN A 1 663 ? -12.795 8.453 53.274 1.00 87.38 663 ASN A N 1
ATOM 4649 C CA . ASN A 1 663 ? -13.182 8.326 54.670 1.00 87.38 663 ASN A CA 1
ATOM 4650 C C . ASN A 1 663 ? -14.538 8.995 54.913 1.00 87.38 663 ASN A C 1
ATOM 4652 O O . ASN A 1 663 ? -14.698 10.205 54.768 1.00 87.38 663 ASN A O 1
ATOM 4656 N N . GLN A 1 664 ? -15.513 8.212 55.349 1.00 86.75 664 GLN A N 1
ATOM 4657 C CA . GLN A 1 664 ? -16.892 8.648 55.556 1.00 86.75 664 GLN A CA 1
ATOM 4658 C C . GLN A 1 664 ? -17.070 9.548 56.790 1.00 86.75 664 GLN A C 1
ATOM 4660 O O . GLN A 1 664 ? -18.080 10.238 56.910 1.00 86.75 664 GLN A O 1
ATOM 4665 N N . ASN A 1 665 ? -16.115 9.550 57.727 1.00 87.75 665 ASN A N 1
ATOM 4666 C CA . ASN A 1 665 ? -16.224 10.313 58.972 1.00 87.75 665 ASN A CA 1
ATOM 4667 C C . ASN A 1 665 ? -15.618 11.717 58.872 1.00 87.75 665 ASN A C 1
ATOM 4669 O O . ASN A 1 665 ? -16.120 12.639 59.519 1.00 87.75 665 ASN A O 1
ATOM 4673 N N . ASP A 1 666 ? -14.524 11.875 58.125 1.00 87.00 666 ASP A N 1
ATOM 4674 C CA . ASP A 1 666 ? -13.801 13.149 58.019 1.00 87.00 666 ASP A CA 1
ATOM 4675 C C . ASP A 1 666 ? -13.618 13.660 56.583 1.00 87.00 666 ASP A C 1
ATOM 4677 O O . ASP A 1 666 ? -13.187 14.799 56.406 1.00 87.00 666 ASP A O 1
ATOM 4681 N N . GLY A 1 667 ? -14.020 12.878 55.577 1.00 85.19 667 GLY A N 1
ATOM 4682 C CA . GLY A 1 667 ? -13.945 13.245 54.165 1.00 85.19 667 GLY A CA 1
ATOM 4683 C C . GLY A 1 667 ? -12.551 13.113 53.558 1.00 85.19 667 GLY A C 1
ATOM 4684 O O . GLY A 1 667 ? -12.362 13.540 52.426 1.00 85.19 667 GLY A O 1
ATOM 4685 N N . SER A 1 668 ? -11.570 12.557 54.277 1.00 85.50 668 SER A N 1
ATOM 4686 C CA . SER A 1 668 ? -10.219 12.382 53.732 1.00 85.50 668 SER A CA 1
ATOM 4687 C C . SER A 1 668 ? -10.202 11.408 52.553 1.00 85.50 668 SER A C 1
ATOM 4689 O O . SER A 1 668 ? -10.953 10.432 52.564 1.00 85.50 668 SER A O 1
ATOM 4691 N N . LEU A 1 669 ? -9.312 11.632 51.586 1.00 83.56 669 LEU A N 1
ATOM 4692 C CA . LEU A 1 669 ? -9.044 10.702 50.487 1.00 83.56 669 LEU A CA 1
ATOM 4693 C C . LEU A 1 669 ? -7.708 9.981 50.681 1.00 83.56 669 LEU A C 1
ATOM 4695 O O . LEU A 1 669 ? -6.818 10.514 51.349 1.00 83.56 669 LEU A O 1
ATOM 4699 N N . ALA A 1 670 ? -7.585 8.780 50.121 1.00 81.56 670 ALA A N 1
ATOM 4700 C CA . ALA A 1 670 ? -6.343 8.017 50.060 1.00 81.56 670 ALA A CA 1
ATOM 4701 C C . ALA A 1 670 ? -6.284 7.203 48.763 1.00 81.56 670 ALA A C 1
ATOM 4703 O O . ALA A 1 670 ? -7.212 6.443 48.504 1.00 81.56 670 ALA A O 1
ATOM 4704 N N . ILE A 1 671 ? -5.190 7.329 48.014 1.00 81.00 671 ILE A N 1
ATOM 4705 C CA . ILE A 1 671 ? -4.925 6.540 46.801 1.00 81.00 671 ILE A CA 1
ATOM 4706 C C . ILE A 1 671 ? -4.067 5.335 47.171 1.00 81.00 671 ILE A C 1
ATOM 4708 O O . ILE A 1 671 ? -3.181 5.417 48.034 1.00 81.00 671 ILE A O 1
ATOM 4712 N N . TRP A 1 672 ? -4.415 4.194 46.606 1.00 81.56 672 TRP A N 1
ATOM 4713 C CA . TRP A 1 672 ? -3.802 2.895 46.824 1.00 81.56 672 TRP A CA 1
ATOM 4714 C C . TRP A 1 672 ? -3.342 2.397 45.462 1.00 81.56 672 TRP A C 1
ATOM 4716 O O . TRP A 1 672 ? -4.194 1.923 44.718 1.00 81.56 672 TRP A O 1
ATOM 4726 N N . SER A 1 673 ? -2.043 2.521 45.179 1.00 77.25 673 SER A N 1
ATOM 4727 C CA . SER A 1 673 ? -1.529 2.205 43.847 1.00 77.25 673 SER A CA 1
ATOM 4728 C C . SER A 1 673 ? -1.282 0.717 43.643 1.00 77.25 673 SER A C 1
ATOM 4730 O O . SER A 1 673 ? -0.851 0.056 44.602 1.00 77.25 673 SER A O 1
ATOM 4732 N N . SER A 1 674 ? -1.584 0.197 42.455 1.00 73.75 674 SER A N 1
ATOM 4733 C CA . SER A 1 674 ? -1.402 -1.207 42.060 1.00 73.75 674 SER A CA 1
ATOM 4734 C C . SER A 1 674 ? -0.185 -1.369 41.151 1.00 73.75 674 SER A C 1
ATOM 4736 O O . SER A 1 674 ? -0.285 -1.157 39.965 1.00 73.75 674 SER A O 1
ATOM 4738 N N . GLU A 1 675 ? 0.957 -1.822 41.679 1.00 64.06 675 GLU A N 1
ATOM 4739 C CA . GLU A 1 675 ? 2.193 -1.962 40.872 1.00 64.06 675 GLU A CA 1
ATOM 4740 C C . GLU A 1 675 ? 2.309 -3.321 40.127 1.00 64.06 675 GLU A C 1
ATOM 4742 O O . GLU A 1 675 ? 3.419 -3.833 39.933 1.00 64.06 675 GLU A O 1
ATOM 4747 N N . GLY A 1 676 ? 1.188 -3.975 39.797 1.00 52.81 676 GLY A N 1
ATOM 4748 C CA . GLY A 1 676 ? 1.154 -5.355 39.293 1.00 52.81 676 GLY A CA 1
ATOM 4749 C C . GLY A 1 676 ? 1.637 -6.426 40.302 1.00 52.81 676 GLY A C 1
ATOM 4750 O O . GLY A 1 676 ? 2.665 -6.316 40.980 1.00 52.81 676 GLY A O 1
ATOM 4751 N N . GLY A 1 677 ? 0.900 -7.535 40.441 1.00 48.22 677 GLY A N 1
ATOM 4752 C CA . GLY A 1 677 ? 1.255 -8.646 41.345 1.00 48.22 677 GLY A CA 1
ATOM 4753 C C . GLY A 1 677 ? 0.734 -8.510 42.786 1.00 48.22 677 GLY A C 1
ATOM 4754 O O . GLY A 1 677 ? 1.260 -9.140 43.719 1.00 48.22 677 GLY A O 1
ATOM 4755 N N . GLY A 1 678 ? -0.311 -7.701 42.989 1.00 46.97 678 GLY A N 1
ATOM 4756 C CA . GLY A 1 678 ? -1.104 -7.649 44.218 1.00 46.97 678 GLY A CA 1
ATOM 4757 C C . GLY A 1 678 ? -0.441 -6.958 45.416 1.00 46.97 678 GLY A C 1
ATOM 4758 O O . GLY A 1 678 ? -0.841 -7.207 46.569 1.00 46.97 678 GLY A O 1
ATOM 4759 N N . GLU A 1 679 ? 0.578 -6.124 45.186 1.00 46.25 679 GLU A N 1
ATOM 4760 C CA . GLU A 1 679 ? 1.158 -5.236 46.197 1.00 46.25 679 GLU A CA 1
ATOM 4761 C C . GLU A 1 679 ? 0.556 -3.833 46.052 1.00 46.25 679 GLU A C 1
ATOM 4763 O O . GLU A 1 679 ? 0.746 -3.162 45.052 1.00 46.25 679 GLU A O 1
ATOM 4768 N N . VAL A 1 680 ? -0.207 -3.410 47.065 1.00 52.88 680 VAL A N 1
ATOM 4769 C CA . VAL A 1 680 ? -0.845 -2.092 47.084 1.00 52.88 680 VAL A CA 1
ATOM 4770 C C . VAL A 1 680 ? -0.092 -1.166 48.023 1.00 52.88 680 VAL A C 1
ATOM 4772 O O . VAL A 1 680 ? -0.038 -1.410 49.244 1.00 52.88 680 VAL A O 1
ATOM 4775 N N . THR A 1 681 ? 0.442 -0.072 47.492 1.00 54.44 681 THR A N 1
ATOM 4776 C CA . THR A 1 681 ? 1.185 0.908 48.285 1.00 54.44 681 THR A CA 1
ATOM 4777 C C . THR A 1 681 ? 0.234 2.005 48.763 1.00 54.44 681 THR A C 1
ATOM 4779 O O . THR A 1 681 ? -0.440 2.667 47.984 1.00 54.44 681 THR A O 1
ATOM 4782 N N . ARG A 1 682 ? 0.128 2.221 50.085 1.00 53.97 682 ARG A N 1
ATOM 4783 C CA . ARG A 1 682 ? -0.696 3.326 50.617 1.00 53.97 682 ARG A CA 1
ATOM 4784 C C . ARG A 1 682 ? -0.058 4.675 50.265 1.00 53.97 682 ARG A C 1
ATOM 4786 O O . ARG A 1 682 ? 0.926 5.048 50.910 1.00 53.97 682 ARG A O 1
ATOM 4793 N N . GLY A 1 683 ? -0.663 5.401 49.330 1.00 54.62 683 GLY A N 1
ATOM 4794 C CA . GLY A 1 683 ? -0.305 6.760 48.935 1.00 54.62 683 GLY A CA 1
ATOM 4795 C C . GLY A 1 683 ? -0.783 7.846 49.907 1.00 54.62 683 GLY A C 1
ATOM 4796 O O . GLY A 1 683 ? -1.209 7.582 51.042 1.00 54.62 683 GLY A O 1
ATOM 4797 N N . ASN A 1 684 ? -0.664 9.104 49.475 1.00 55.47 684 ASN A N 1
ATOM 4798 C CA . ASN A 1 684 ? -0.950 10.286 50.288 1.00 55.47 684 ASN A CA 1
ATOM 4799 C C . ASN A 1 684 ? -2.396 10.291 50.814 1.00 55.47 684 ASN A C 1
ATOM 4801 O O . ASN A 1 684 ? -3.356 10.117 50.071 1.00 55.47 684 ASN A O 1
ATOM 4805 N N . VAL A 1 685 ? -2.552 10.538 52.118 1.00 58.03 685 VAL A N 1
ATOM 4806 C CA . VAL A 1 685 ? -3.855 10.810 52.738 1.00 58.03 685 VAL A CA 1
ATOM 4807 C C . VAL A 1 685 ? -4.044 12.314 52.780 1.00 58.03 685 VAL A C 1
ATOM 4809 O O . VAL A 1 685 ? -3.246 12.988 53.439 1.00 58.03 685 VAL A O 1
ATOM 4812 N N . MET A 1 686 ? -5.105 12.848 52.171 1.00 69.25 686 MET A N 1
ATOM 4813 C CA . MET A 1 686 ? -5.400 14.275 52.310 1.00 69.25 686 MET A CA 1
ATOM 4814 C C . MET A 1 686 ? -6.795 14.614 52.814 1.00 69.25 686 MET A C 1
ATOM 4816 O O . MET A 1 686 ? -7.777 13.919 52.579 1.00 69.25 686 MET A O 1
ATOM 4820 N N . GLY A 1 687 ? -6.835 15.676 53.624 1.00 69.81 687 GLY A N 1
ATOM 4821 C CA . GLY A 1 687 ? -8.007 16.114 54.370 1.00 69.81 687 GLY A CA 1
ATOM 4822 C C . GLY A 1 687 ? -8.814 17.128 53.576 1.00 69.81 687 GLY A C 1
ATOM 4823 O O . GLY A 1 687 ? -8.563 18.328 53.677 1.00 69.81 687 GLY A O 1
ATOM 4824 N N . LEU A 1 688 ? -9.794 16.637 52.824 1.00 71.88 688 LEU A N 1
ATOM 4825 C CA . LEU A 1 688 ? -10.765 17.445 52.084 1.00 71.88 688 LEU A CA 1
ATOM 4826 C C . LEU A 1 688 ? -11.845 18.047 52.994 1.00 71.88 688 LEU A C 1
ATOM 4828 O O . LEU A 1 688 ? -12.265 19.180 52.781 1.00 71.88 688 LEU A O 1
ATOM 4832 N N . GLY A 1 689 ? -12.214 17.342 54.068 1.00 79.69 689 GLY A N 1
ATOM 4833 C CA . GLY A 1 689 ? -13.389 17.672 54.874 1.00 79.69 689 GLY A CA 1
ATOM 4834 C C . GLY A 1 689 ? -14.656 17.036 54.296 1.00 79.69 689 GLY A C 1
ATOM 4835 O O . GLY A 1 689 ? -14.722 16.681 53.125 1.00 79.69 689 GLY A O 1
ATOM 4836 N N . THR A 1 690 ? -15.683 16.856 55.127 1.00 86.75 690 THR A N 1
ATOM 4837 C CA . THR A 1 690 ? -16.944 16.196 54.710 1.00 86.75 690 THR A CA 1
ATOM 4838 C C . THR A 1 690 ? -17.821 17.048 53.791 1.00 86.75 690 THR A C 1
ATOM 4840 O O . THR A 1 690 ? -18.790 16.541 53.238 1.00 86.75 690 THR A O 1
ATOM 4843 N N . ASP A 1 691 ? -17.496 18.331 53.646 1.00 86.75 691 ASP A N 1
ATOM 4844 C CA . ASP A 1 691 ? -18.155 19.293 52.767 1.00 86.75 691 ASP A CA 1
ATOM 4845 C C . ASP A 1 691 ? -17.586 19.324 51.347 1.00 86.75 691 ASP A C 1
ATOM 4847 O O . ASP A 1 691 ? -18.069 20.103 50.533 1.00 86.75 691 ASP A O 1
ATOM 4851 N N . TRP A 1 692 ? -16.586 18.497 51.050 1.00 86.75 692 TRP A N 1
ATOM 4852 C CA . TRP A 1 692 ? -16.082 18.286 49.701 1.00 86.75 692 TRP A CA 1
ATOM 4853 C C . TRP A 1 692 ? -16.327 16.851 49.244 1.00 86.75 692 TRP A C 1
ATOM 4855 O O . TRP A 1 692 ? -16.210 15.897 50.025 1.00 86.75 692 TRP A O 1
ATOM 4865 N N . GLU A 1 693 ? -16.637 16.702 47.966 1.00 88.44 693 GLU A N 1
ATOM 4866 C CA . GLU A 1 693 ? -16.787 15.423 47.281 1.00 88.44 693 GLU A CA 1
ATOM 4867 C C . GLU A 1 693 ? -15.947 15.386 46.004 1.00 88.44 693 GLU A C 1
ATOM 4869 O O . GLU A 1 693 ? -15.622 16.433 45.443 1.00 88.44 693 GLU A O 1
ATOM 4874 N N . VAL A 1 694 ? -15.586 14.174 45.585 1.00 89.62 694 VAL A N 1
ATOM 4875 C CA . VAL A 1 694 ? -15.057 13.910 44.245 1.00 89.62 694 VAL A CA 1
ATOM 4876 C C . VAL A 1 694 ? -16.255 13.932 43.309 1.00 89.62 694 VAL A C 1
ATOM 4878 O O . VAL A 1 694 ? -17.199 13.168 43.511 1.00 89.62 694 VAL A O 1
ATOM 4881 N N . ALA A 1 695 ? -16.252 14.889 42.392 1.00 89.31 695 ALA A N 1
ATOM 4882 C CA . ALA A 1 695 ? -17.334 15.157 41.461 1.00 89.31 695 ALA A CA 1
ATOM 4883 C C . ALA A 1 695 ? -17.121 14.448 40.118 1.00 89.31 695 ALA A C 1
ATOM 4885 O O . ALA A 1 695 ? -18.104 14.012 39.533 1.00 89.31 695 ALA A O 1
ATOM 4886 N N . ALA A 1 696 ? -15.868 14.316 39.678 1.00 91.19 696 ALA A N 1
ATOM 4887 C CA . ALA A 1 696 ? -15.451 13.512 38.532 1.00 91.19 696 ALA A CA 1
ATOM 4888 C C . ALA A 1 696 ? -13.973 13.116 38.682 1.00 91.19 696 ALA A C 1
ATOM 4890 O O . ALA A 1 696 ? -13.258 13.718 39.496 1.00 91.19 696 ALA A O 1
ATOM 4891 N N . VAL A 1 697 ? -13.559 12.105 37.923 1.00 91.31 697 VAL A N 1
ATOM 4892 C CA . VAL A 1 697 ? -12.181 11.620 37.816 1.00 91.31 697 VAL A CA 1
ATOM 4893 C C . VAL A 1 697 ? -11.895 11.418 36.339 1.00 91.31 697 VAL A C 1
ATOM 4895 O O . VAL A 1 697 ? -12.657 10.686 35.720 1.00 91.31 697 VAL A O 1
ATOM 4898 N N . ASP A 1 698 ? -10.887 12.106 35.811 1.00 92.19 698 ASP A N 1
ATOM 4899 C CA . ASP A 1 698 ? -10.536 12.091 34.384 1.00 92.19 698 ASP A CA 1
ATOM 4900 C C . ASP A 1 698 ? -9.193 12.802 34.141 1.00 92.19 698 ASP A C 1
ATOM 4902 O O . ASP A 1 698 ? -8.728 13.487 35.054 1.00 92.19 698 ASP A O 1
ATOM 4906 N N . ASP A 1 699 ? -8.583 12.686 32.962 1.00 89.94 699 ASP A N 1
ATOM 4907 C CA . ASP A 1 699 ? -7.312 13.349 32.620 1.00 89.94 699 ASP A CA 1
ATOM 4908 C C . ASP A 1 699 ? -7.512 14.823 32.244 1.00 89.94 699 ASP A C 1
ATOM 4910 O O . ASP A 1 699 ? -7.518 15.223 31.085 1.00 89.94 699 ASP A O 1
ATOM 4914 N N . PHE A 1 700 ? -7.670 15.680 33.251 1.00 88.19 700 PHE A N 1
ATOM 4915 C CA . PHE A 1 700 ? -7.788 17.123 33.034 1.00 88.19 700 PHE A CA 1
ATOM 4916 C C . PHE A 1 700 ? -6.484 17.767 32.525 1.00 88.19 700 PHE A C 1
ATOM 4918 O O . PHE A 1 700 ? -6.513 18.946 32.165 1.00 88.19 700 PHE A O 1
ATOM 4925 N N . GLY A 1 701 ? -5.340 17.074 32.592 1.00 82.75 701 GLY A N 1
ATOM 4926 C CA . GLY A 1 701 ? -4.009 17.608 32.291 1.00 82.75 701 GLY A CA 1
ATOM 4927 C C . GLY A 1 701 ? -3.389 17.143 30.971 1.00 82.75 701 GLY A C 1
ATOM 4928 O O . GLY A 1 701 ? -2.339 17.691 30.606 1.00 82.75 701 GLY A O 1
ATOM 4929 N N . GLY A 1 702 ? -3.992 16.153 30.311 1.00 85.69 702 GLY A N 1
ATOM 4930 C CA . GLY A 1 702 ? -3.519 15.537 29.073 1.00 85.69 702 GLY A CA 1
ATOM 4931 C C . GLY A 1 702 ? -2.188 14.800 29.235 1.00 85.69 702 GLY A C 1
ATOM 4932 O O . GLY A 1 702 ? -1.385 14.745 28.297 1.00 85.69 702 GLY A O 1
ATOM 4933 N N . ASP A 1 703 ? -1.876 14.318 30.445 1.00 84.00 703 ASP A N 1
ATOM 4934 C CA . ASP A 1 703 ? -0.619 13.615 30.745 1.00 84.00 703 ASP A CA 1
ATOM 4935 C C . ASP A 1 703 ? -0.765 12.091 30.875 1.00 84.00 703 ASP A C 1
ATOM 4937 O O . ASP A 1 703 ? 0.215 11.403 31.194 1.00 84.00 703 ASP A O 1
ATOM 4941 N N . GLY A 1 704 ? -1.952 11.575 30.550 1.00 85.06 704 GLY A N 1
ATOM 4942 C CA . GLY A 1 704 ? -2.337 10.170 30.604 1.00 85.06 704 GLY A CA 1
ATOM 4943 C C . GLY A 1 704 ? -2.727 9.701 32.002 1.00 85.06 704 GLY A C 1
ATOM 4944 O O . GLY A 1 704 ? -2.802 8.495 32.222 1.00 85.06 704 GLY A O 1
ATOM 4945 N N . LYS A 1 705 ? -2.920 10.614 32.964 1.00 85.94 705 LYS A N 1
ATOM 4946 C CA . LYS A 1 705 ? -3.237 10.267 34.355 1.00 85.94 705 LYS A CA 1
ATOM 4947 C C . LYS A 1 705 ? -4.592 10.790 34.760 1.00 85.94 705 LYS A C 1
ATOM 4949 O O . LYS A 1 705 ? -4.963 11.925 34.488 1.00 85.94 705 LYS A O 1
ATOM 4954 N N . ALA A 1 706 ? -5.290 9.992 35.550 1.00 89.25 706 ALA A N 1
ATOM 4955 C CA . ALA A 1 706 ? -6.541 10.406 36.141 1.00 89.25 706 ALA A CA 1
ATOM 4956 C C . ALA A 1 706 ? -6.332 11.499 37.202 1.00 89.25 706 ALA A C 1
ATOM 4958 O O . ALA A 1 706 ? -5.669 11.308 38.224 1.00 89.25 706 ALA A O 1
ATOM 4959 N N . ASP A 1 707 ? -7.005 12.626 37.014 1.00 87.62 707 ASP A N 1
ATOM 4960 C CA . ASP A 1 707 ? -7.062 13.753 37.934 1.00 87.62 707 ASP A CA 1
ATOM 4961 C C . ASP A 1 707 ? -8.397 13.790 38.692 1.00 87.62 707 ASP A C 1
ATOM 4963 O O . ASP A 1 707 ? -9.352 13.083 38.380 1.00 87.62 707 ASP A O 1
ATOM 4967 N N . LEU A 1 708 ? -8.501 14.624 39.735 1.00 88.12 708 LEU A N 1
ATOM 4968 C CA . LEU A 1 708 ? -9.726 14.744 40.537 1.00 88.12 708 LEU A CA 1
ATOM 4969 C C . LEU A 1 708 ? -10.395 16.107 40.380 1.00 88.12 708 LEU A C 1
ATOM 4971 O O . LEU A 1 708 ? -9.884 17.123 40.860 1.00 88.12 708 LEU A O 1
ATOM 4975 N N . LEU A 1 709 ? -11.629 16.121 39.874 1.00 88.81 709 LEU A N 1
ATOM 4976 C CA . LEU A 1 709 ? -12.517 17.272 40.002 1.00 88.81 709 LEU A CA 1
ATOM 4977 C C . LEU A 1 709 ? -13.253 17.207 41.341 1.00 88.81 709 LEU A C 1
ATOM 4979 O O . LEU A 1 709 ? -14.024 16.295 41.627 1.00 88.81 709 LEU A O 1
ATOM 4983 N N . LEU A 1 710 ? -13.047 18.212 42.181 1.00 86.56 710 LEU A N 1
ATOM 4984 C CA . LEU A 1 710 ? -13.576 18.292 43.537 1.00 86.56 710 LEU A CA 1
ATOM 4985 C C . LEU A 1 710 ? -14.639 19.383 43.627 1.00 86.56 710 LEU A C 1
ATOM 4987 O O . LEU A 1 710 ? -14.421 20.511 43.180 1.00 86.56 710 LEU A O 1
ATOM 4991 N N . ARG A 1 711 ? -15.763 19.090 44.289 1.00 87.12 711 ARG A N 1
ATOM 4992 C CA . ARG A 1 711 ? -16.855 20.050 44.509 1.00 87.12 711 ARG A CA 1
ATOM 4993 C C . ARG A 1 711 ? -17.155 20.229 45.989 1.00 87.12 711 ARG A C 1
ATOM 4995 O O . ARG A 1 711 ? -17.333 19.263 46.728 1.00 87.12 711 ARG A O 1
ATOM 5002 N N . ASN A 1 712 ? -17.265 21.479 46.430 1.00 86.50 712 ASN A N 1
ATOM 5003 C CA . ASN A 1 712 ? -17.767 21.792 47.759 1.00 86.50 712 ASN A CA 1
ATOM 5004 C C . ASN A 1 712 ? -19.299 21.771 47.764 1.00 86.50 712 ASN A C 1
ATOM 5006 O O . ASN A 1 712 ? -19.957 22.554 47.076 1.00 86.50 712 ASN A O 1
ATOM 5010 N N . THR A 1 713 ? -19.884 20.922 48.599 1.00 86.06 713 THR A N 1
ATOM 5011 C CA . THR A 1 713 ? -21.334 20.715 48.664 1.00 86.06 713 THR A CA 1
ATOM 5012 C C . THR A 1 713 ? -22.087 21.871 49.332 1.00 86.06 713 THR A C 1
ATOM 5014 O O . THR A 1 713 ? -23.311 21.938 49.242 1.00 86.06 713 THR A O 1
ATOM 5017 N N . ASN A 1 714 ? -21.401 22.773 50.050 1.00 84.94 714 ASN A N 1
ATOM 5018 C CA . ASN A 1 714 ? -22.046 23.898 50.740 1.00 84.94 714 ASN A CA 1
ATOM 5019 C C . ASN A 1 714 ? -22.178 25.145 49.862 1.00 84.94 714 ASN A C 1
ATOM 5021 O O . ASN A 1 714 ? -23.189 25.846 49.959 1.00 84.94 714 ASN A O 1
ATOM 5025 N N . ASP A 1 715 ? -21.147 25.467 49.081 1.00 83.19 715 ASP A N 1
ATOM 5026 C CA . ASP A 1 715 ? -21.075 26.710 48.305 1.00 83.19 715 ASP A CA 1
ATOM 5027 C C . ASP A 1 715 ? -20.831 26.511 46.802 1.00 83.19 715 ASP A C 1
ATOM 5029 O O . ASP A 1 715 ? -20.868 27.492 46.056 1.00 83.19 715 ASP A O 1
ATOM 5033 N N . GLY A 1 716 ? -20.669 25.264 46.350 1.00 82.25 716 GLY A N 1
ATOM 5034 C CA . GLY A 1 716 ? -20.521 24.917 44.939 1.00 82.25 716 GLY A CA 1
ATOM 5035 C C . GLY A 1 716 ? -19.166 25.294 44.346 1.00 82.25 716 GLY A C 1
ATOM 5036 O O . GLY A 1 716 ? -19.052 25.345 43.123 1.00 82.25 716 GLY A O 1
ATOM 5037 N N . LEU A 1 717 ? -18.162 25.600 45.179 1.00 84.19 717 LEU A N 1
ATOM 5038 C CA . LEU A 1 717 ? -16.793 25.813 44.714 1.00 84.19 717 LEU A CA 1
ATOM 5039 C C . LEU A 1 717 ? -16.230 24.538 44.089 1.00 84.19 717 LEU A C 1
ATOM 5041 O O . LEU A 1 717 ? -16.383 23.456 44.651 1.00 84.19 717 LEU A O 1
ATOM 5045 N N . LEU A 1 718 ? -15.545 24.698 42.964 1.00 84.25 718 LEU A N 1
ATOM 5046 C CA . LEU A 1 718 ? -14.814 23.628 42.293 1.00 84.25 718 LEU A CA 1
ATOM 5047 C C . LEU A 1 718 ? -13.318 23.771 42.509 1.00 84.25 718 LEU A C 1
ATOM 5049 O O . LEU A 1 718 ? -12.840 24.892 42.670 1.00 84.25 718 LEU A O 1
ATOM 5053 N N . ALA A 1 719 ? -12.606 22.651 42.479 1.00 81.88 719 ALA A N 1
ATOM 5054 C CA . ALA A 1 719 ? -11.156 22.578 42.386 1.00 81.88 719 ALA A CA 1
ATOM 5055 C C . ALA A 1 719 ? -10.780 21.345 41.557 1.00 81.88 719 ALA A C 1
ATOM 5057 O O . ALA A 1 719 ? -11.241 20.261 41.884 1.00 81.88 719 ALA A O 1
ATOM 5058 N N . VAL A 1 720 ? -9.945 21.505 40.535 1.00 82.12 720 VAL A N 1
ATOM 5059 C CA . VAL A 1 720 ? -9.248 20.377 39.901 1.00 82.12 720 VAL A CA 1
ATOM 5060 C C . VAL A 1 720 ? -7.999 20.088 40.718 1.00 82.12 720 VAL A C 1
ATOM 5062 O O . VAL A 1 720 ? -7.372 21.016 41.244 1.00 82.12 720 VAL A O 1
ATOM 5065 N N . TRP A 1 721 ? -7.675 18.814 40.875 1.00 80.69 721 TRP A N 1
ATOM 5066 C CA . TRP A 1 721 ? -6.426 18.361 41.447 1.00 80.69 721 TRP A CA 1
ATOM 5067 C C . TRP A 1 721 ? -5.745 17.421 40.463 1.00 80.69 721 TRP A C 1
ATOM 5069 O O . TRP A 1 721 ? -6.163 16.277 40.327 1.00 80.69 721 TRP A O 1
ATOM 5079 N N . GLN A 1 722 ? -4.680 17.942 39.857 1.00 79.69 722 GLN A N 1
ATOM 5080 C CA . GLN A 1 722 ? -3.829 17.201 38.943 1.00 79.69 722 GLN A CA 1
ATOM 5081 C C . GLN A 1 722 ? -2.861 16.259 39.660 1.00 79.69 722 GLN A C 1
ATOM 5083 O O . GLN A 1 722 ? -2.273 16.627 40.689 1.00 79.69 722 GLN A O 1
ATOM 5088 N N . MET A 1 723 ? -2.655 15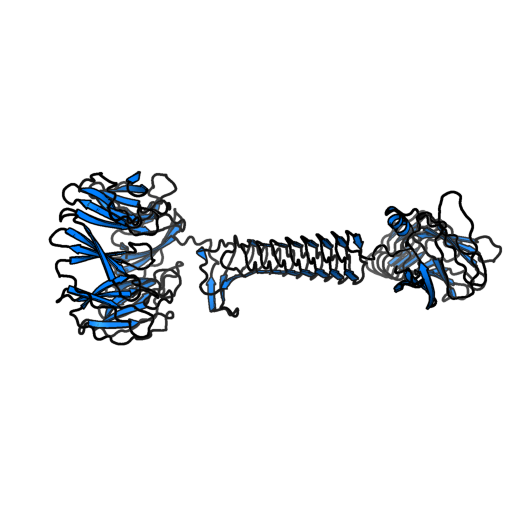.080 39.090 1.00 77.06 723 MET A N 1
ATOM 5089 C CA . MET A 1 723 ? -1.778 14.013 39.557 1.00 77.06 723 MET A CA 1
ATOM 5090 C C . MET A 1 723 ? -0.410 14.065 38.849 1.00 77.06 723 MET A C 1
ATOM 5092 O O . MET A 1 723 ? 0.178 13.061 38.458 1.00 77.06 723 MET A O 1
ATOM 5096 N N . ASP A 1 724 ? 0.192 15.259 38.823 1.00 67.12 724 ASP A N 1
ATOM 5097 C CA . ASP A 1 724 ? 1.453 15.606 38.134 1.00 67.12 724 ASP A CA 1
ATOM 5098 C C . ASP A 1 724 ? 2.748 15.001 38.742 1.00 67.12 724 ASP A C 1
ATOM 5100 O O . ASP A 1 724 ? 3.874 15.445 38.481 1.00 67.12 724 ASP A O 1
ATOM 5104 N N . GLY A 1 725 ? 2.621 14.004 39.624 1.00 58.66 725 GLY A N 1
ATOM 5105 C CA . GLY A 1 725 ? 3.734 13.406 40.366 1.00 58.66 725 GLY A CA 1
ATOM 5106 C C . GLY A 1 725 ? 4.285 14.267 41.515 1.00 58.66 725 GLY A C 1
ATOM 5107 O O . GLY A 1 725 ? 5.286 13.889 42.145 1.00 58.66 725 GLY A O 1
ATOM 5108 N N . THR A 1 726 ? 3.662 15.406 41.846 1.00 49.25 726 THR A N 1
ATOM 5109 C CA . THR A 1 726 ? 4.009 16.201 43.032 1.00 49.25 726 THR A CA 1
ATOM 5110 C C . THR A 1 726 ? 3.025 15.984 44.190 1.00 49.25 726 THR A C 1
ATOM 5112 O O . THR A 1 726 ? 1.813 15.932 44.047 1.00 49.25 726 THR A O 1
ATOM 5115 N N . ASN A 1 727 ? 3.556 15.836 45.410 1.00 46.25 727 ASN A N 1
ATOM 5116 C CA . ASN A 1 727 ? 2.786 15.485 46.617 1.00 46.25 727 ASN A CA 1
ATOM 5117 C C . ASN A 1 727 ? 1.822 16.581 47.136 1.00 46.25 727 ASN A C 1
ATOM 5119 O O . ASN A 1 727 ? 1.391 16.494 48.288 1.00 46.25 727 ASN A O 1
ATOM 5123 N N . GLU A 1 728 ? 1.522 17.636 46.377 1.00 50.88 728 GLU A N 1
ATOM 5124 C CA . GLU A 1 728 ? 0.680 18.735 46.860 1.00 50.88 728 GLU A CA 1
ATOM 5125 C C . GLU A 1 728 ? -0.341 19.172 45.801 1.00 50.88 728 GLU A C 1
ATOM 5127 O O . GLU A 1 728 ? 0.058 19.563 44.709 1.00 50.88 728 GLU A O 1
ATOM 5132 N N . PRO A 1 729 ? -1.644 19.201 46.133 1.00 51.38 729 PRO A N 1
ATOM 5133 C CA . PRO A 1 729 ? -2.683 19.609 45.200 1.00 51.38 729 PRO A CA 1
ATOM 5134 C C . PRO A 1 729 ? -2.500 21.060 44.751 1.00 51.38 729 PRO A C 1
ATOM 5136 O O . PRO A 1 729 ? -2.556 21.990 45.571 1.00 51.38 729 PRO A O 1
ATOM 5139 N N . VAL A 1 730 ? -2.357 21.274 43.445 1.00 52.84 730 VAL A N 1
ATOM 5140 C CA . VAL A 1 730 ? -2.536 22.596 42.845 1.00 52.84 730 VAL A CA 1
ATOM 5141 C C . VAL A 1 730 ? -4.037 22.878 42.816 1.00 52.84 730 VAL A C 1
ATOM 5143 O O . VAL A 1 730 ? -4.794 22.240 42.105 1.00 52.84 730 VAL A O 1
ATOM 5146 N N . ARG A 1 731 ? -4.502 23.808 43.658 1.00 55.41 731 ARG A N 1
ATOM 5147 C CA . ARG A 1 731 ? -5.900 24.270 43.635 1.00 55.41 731 ARG A CA 1
ATOM 5148 C C . ARG A 1 731 ? -6.057 25.322 42.537 1.00 55.41 731 ARG A C 1
ATOM 5150 O O . ARG A 1 731 ? -5.819 26.500 42.820 1.00 55.41 731 ARG A O 1
ATOM 5157 N N . GLY A 1 732 ? -6.444 24.908 41.336 1.00 54.03 732 GLY A N 1
ATOM 5158 C CA . GLY A 1 732 ? -6.575 25.812 40.186 1.00 54.03 732 GLY A CA 1
ATOM 5159 C C . GLY A 1 732 ? -7.889 26.573 40.105 1.00 54.03 732 GLY A C 1
ATOM 5160 O O . GLY A 1 732 ? -7.916 27.802 39.999 1.00 54.03 732 GLY A O 1
ATOM 5161 N N . MET A 1 733 ? -9.013 25.874 40.261 1.00 61.66 733 MET A N 1
ATOM 5162 C CA . MET A 1 733 ? -10.320 26.516 40.173 1.00 61.66 733 MET A CA 1
ATOM 5163 C C . MET A 1 733 ? -10.747 27.114 41.521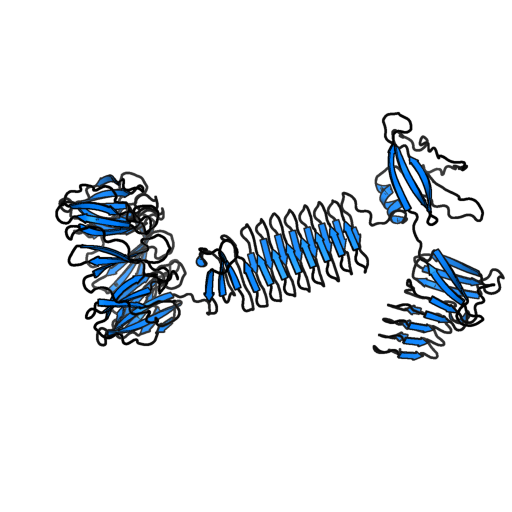 1.00 61.66 733 MET A C 1
ATOM 5165 O O . MET A 1 733 ? -10.646 26.505 42.582 1.00 61.66 733 MET A O 1
ATOM 5169 N N . ALA A 1 734 ? -11.251 28.347 41.495 1.00 57.81 734 ALA A N 1
ATOM 5170 C CA . ALA A 1 734 ? -12.019 28.939 42.592 1.00 57.81 734 ALA A CA 1
ATOM 5171 C C . ALA A 1 734 ? -13.284 29.588 42.021 1.00 57.81 734 ALA A C 1
ATOM 5173 O O . ALA A 1 734 ? -13.566 30.770 42.237 1.00 57.81 734 ALA A O 1
ATOM 5174 N N . HIS A 1 735 ? -14.027 28.810 41.236 1.00 66.50 735 HIS A N 1
ATOM 5175 C CA . HIS A 1 735 ? -15.289 29.224 40.642 1.00 66.50 735 HIS A CA 1
ATOM 5176 C C . HIS A 1 735 ? -16.439 28.535 41.370 1.00 66.50 735 HIS A C 1
ATOM 5178 O O . HIS A 1 735 ? -16.447 27.321 41.533 1.00 66.50 735 HIS A O 1
ATOM 5184 N N . GLY A 1 736 ? -17.392 29.332 41.856 1.00 64.94 736 GLY A N 1
ATOM 5185 C CA . GLY A 1 736 ? -18.622 28.818 42.445 1.00 64.94 736 GLY A CA 1
ATOM 5186 C C . GLY A 1 736 ? -19.663 28.621 41.356 1.00 64.94 736 GLY A C 1
ATOM 5187 O O . GLY A 1 736 ? -20.018 29.588 40.675 1.00 64.94 736 GLY A O 1
ATOM 5188 N N . VAL A 1 737 ? -20.160 27.399 41.214 1.00 75.88 737 VAL A N 1
ATOM 5189 C CA . VAL A 1 737 ? -21.308 27.090 40.359 1.00 75.88 737 VAL A CA 1
ATOM 5190 C C . VAL A 1 737 ? -22.547 26.984 41.246 1.00 75.88 737 VAL A C 1
ATOM 5192 O O . VAL A 1 737 ? -22.509 26.343 42.298 1.00 75.88 737 VAL A O 1
ATOM 5195 N N . SER A 1 738 ? -23.647 27.655 40.876 1.00 79.50 738 SER A N 1
ATOM 5196 C CA . SER A 1 738 ? -24.866 27.602 41.694 1.00 79.50 738 SER A CA 1
ATOM 5197 C C . SER A 1 738 ? -25.408 26.174 41.780 1.00 79.50 738 SER A C 1
ATOM 5199 O O . SER A 1 738 ? -25.191 25.350 40.896 1.00 79.50 738 SER A O 1
ATOM 5201 N N . SER A 1 739 ? -26.173 25.885 42.831 1.00 80.88 739 SER A N 1
ATOM 5202 C CA . SER A 1 739 ? -26.811 24.576 43.034 1.00 80.88 739 SER A CA 1
ATOM 5203 C C . SER A 1 739 ? -27.833 24.191 41.959 1.00 80.88 739 SER A C 1
ATOM 5205 O O . SER A 1 739 ? -28.373 23.094 42.017 1.00 80.88 739 SER A O 1
ATOM 5207 N N . ASP A 1 740 ? -28.156 25.100 41.037 1.00 84.69 740 ASP A N 1
ATOM 5208 C CA . ASP A 1 740 ? -29.076 24.840 39.925 1.00 84.69 740 ASP A CA 1
ATOM 5209 C C . ASP A 1 740 ? -28.379 24.139 38.750 1.00 84.69 740 ASP A C 1
ATOM 5211 O O . ASP A 1 740 ? -29.052 23.760 37.796 1.00 84.69 740 ASP A O 1
ATOM 5215 N N . TRP A 1 741 ? -27.054 23.987 38.815 1.00 86.75 741 TRP A N 1
ATOM 5216 C CA . TRP A 1 741 ? -26.256 23.275 37.827 1.00 86.75 741 TRP A CA 1
ATOM 5217 C C . TRP A 1 741 ? -25.679 21.977 38.399 1.00 86.75 741 TRP A C 1
ATOM 5219 O O . TRP A 1 741 ? -25.128 21.939 39.513 1.00 86.75 741 TRP A O 1
ATOM 5229 N N . SER A 1 742 ? -25.782 20.931 37.596 1.00 87.50 742 SER A N 1
ATOM 5230 C CA . SER A 1 742 ? -25.182 19.613 37.776 1.00 87.50 742 SER A CA 1
ATOM 5231 C C . SER A 1 742 ? -24.138 19.383 36.682 1.00 87.50 742 SER A C 1
ATOM 5233 O O . SER A 1 742 ? -24.221 19.981 35.608 1.00 87.50 742 SER A O 1
ATOM 5235 N N . ILE A 1 743 ? -23.134 18.560 36.981 1.00 88.75 743 ILE A N 1
ATOM 5236 C CA . ILE A 1 743 ? -22.228 18.029 35.960 1.00 88.75 743 ILE A CA 1
ATOM 5237 C C . ILE A 1 743 ? -23.000 16.911 35.264 1.00 88.75 743 ILE A C 1
ATOM 5239 O O . ILE A 1 743 ? -23.545 16.041 35.947 1.00 88.75 743 ILE A O 1
ATOM 5243 N N . ALA A 1 744 ? -23.121 17.003 33.946 1.00 87.12 744 ALA A N 1
ATOM 5244 C CA . ALA A 1 744 ? -23.777 16.006 33.113 1.00 87.12 744 ALA A CA 1
ATOM 5245 C C . ALA A 1 744 ? -22.775 14.971 32.588 1.00 87.12 744 ALA A C 1
ATOM 5247 O O . ALA A 1 744 ? -23.114 13.793 32.576 1.00 87.12 744 ALA A O 1
ATOM 5248 N N . ALA A 1 745 ? -21.566 15.405 32.225 1.00 89.06 745 ALA A N 1
ATOM 5249 C CA . ALA A 1 745 ? -20.443 14.550 31.848 1.00 89.06 745 ALA A CA 1
ATOM 5250 C C . ALA A 1 745 ? -19.112 15.289 32.033 1.00 89.06 745 ALA A C 1
ATOM 5252 O O . ALA A 1 745 ? -19.094 16.520 32.161 1.00 89.06 745 ALA A O 1
ATOM 5253 N N . VAL A 1 746 ? -18.041 14.505 32.068 1.00 90.62 746 VAL A N 1
ATOM 5254 C CA . VAL A 1 746 ? -16.642 14.920 31.967 1.00 90.62 746 VAL A CA 1
ATOM 5255 C C . VAL A 1 746 ? -16.011 13.960 30.969 1.00 90.62 746 VAL A C 1
ATOM 5257 O O . VAL A 1 746 ? -16.264 12.766 31.111 1.00 90.62 746 VAL A O 1
ATOM 5260 N N . ASP A 1 747 ? -15.381 14.511 29.937 1.00 89.88 747 ASP A N 1
ATOM 5261 C CA . ASP A 1 747 ? -14.738 13.795 28.826 1.00 89.88 747 ASP A CA 1
ATOM 5262 C C . ASP A 1 747 ? -14.000 14.816 27.940 1.00 89.88 747 ASP A C 1
ATOM 5264 O O . ASP A 1 747 ? -14.205 16.013 28.144 1.00 89.88 747 ASP A O 1
ATOM 5268 N N . ASP A 1 748 ? -13.209 14.394 26.959 1.00 86.38 748 ASP A N 1
ATOM 5269 C CA . ASP A 1 748 ? -12.558 15.289 25.983 1.00 86.38 748 ASP A CA 1
ATOM 5270 C C . ASP A 1 748 ? -13.557 15.710 24.882 1.00 86.38 748 ASP A C 1
ATOM 5272 O O . ASP A 1 748 ? -13.890 14.930 23.989 1.00 86.38 748 ASP A O 1
ATOM 5276 N N . PHE A 1 749 ? -14.142 16.912 24.981 1.00 85.56 749 PHE A N 1
ATOM 5277 C CA . PHE A 1 749 ? -15.187 17.349 24.040 1.00 85.56 749 PHE A CA 1
ATOM 5278 C C . PHE A 1 749 ? -14.636 18.085 22.816 1.00 85.56 749 PHE A C 1
ATOM 5280 O O . PHE A 1 749 ? -15.403 18.264 21.865 1.00 85.56 749 PHE A O 1
ATOM 5287 N N . ASP A 1 750 ? -13.384 18.542 22.844 1.00 80.94 750 ASP A N 1
ATOM 5288 C CA . ASP A 1 750 ? -12.746 19.282 21.747 1.00 80.94 750 ASP A CA 1
ATOM 5289 C C . ASP A 1 750 ? -11.501 18.594 21.155 1.00 80.94 750 ASP A C 1
ATOM 5291 O O . ASP A 1 750 ? -10.840 19.171 20.286 1.00 80.94 750 ASP A O 1
ATOM 5295 N N . GLY A 1 751 ? -11.204 17.373 21.607 1.00 82.62 751 GLY A N 1
ATOM 5296 C CA . GLY A 1 751 ? -10.159 16.512 21.065 1.00 82.62 751 GLY A CA 1
ATOM 5297 C C . GLY A 1 751 ? -8.745 16.982 21.411 1.00 82.62 751 GLY A C 1
ATOM 5298 O O . GLY A 1 751 ? -7.776 16.582 20.750 1.00 82.62 751 GLY A O 1
ATOM 5299 N N . ASP A 1 752 ? -8.589 17.875 22.396 1.00 81.50 752 ASP A N 1
ATOM 5300 C CA . ASP A 1 752 ? -7.292 18.448 22.760 1.00 81.50 752 ASP A CA 1
ATOM 5301 C C . ASP A 1 752 ? -6.455 17.547 23.692 1.00 81.50 752 ASP A C 1
ATOM 5303 O O . ASP A 1 752 ? -5.277 17.844 23.959 1.00 81.50 752 ASP A O 1
ATOM 5307 N N . GLY A 1 753 ? -7.033 16.418 24.113 1.00 85.31 753 GLY A N 1
ATOM 5308 C CA . GLY A 1 753 ? -6.463 15.432 25.020 1.00 85.31 753 GLY A CA 1
ATOM 5309 C C . GLY A 1 753 ? -6.716 15.726 26.499 1.00 85.31 753 GLY A C 1
ATOM 5310 O O . GLY A 1 753 ? -6.253 14.949 27.334 1.00 85.31 753 GLY A O 1
ATOM 5311 N N . ASN A 1 754 ? -7.399 16.822 26.848 1.00 88.31 754 ASN A N 1
ATOM 5312 C CA . ASN A 1 754 ? -7.787 17.147 28.217 1.00 88.31 754 ASN A CA 1
ATOM 5313 C C . ASN A 1 754 ? -9.282 16.892 28.436 1.00 88.31 754 ASN A C 1
ATOM 5315 O O . ASN A 1 754 ? -10.135 17.235 27.628 1.00 88.31 754 ASN A O 1
ATOM 5319 N N . ALA A 1 755 ? -9.632 16.387 29.614 1.00 90.38 755 ALA A N 1
ATOM 5320 C CA . ALA A 1 755 ? -11.025 16.226 29.991 1.00 90.38 755 ALA A CA 1
ATOM 5321 C C . ALA A 1 755 ? -11.720 17.572 30.278 1.00 90.38 755 ALA A C 1
ATOM 5323 O O . ALA A 1 755 ? -11.331 18.331 31.174 1.00 90.38 755 ALA A O 1
ATOM 5324 N N . ASP A 1 756 ? -12.844 17.813 29.616 1.00 90.31 756 ASP A N 1
ATOM 5325 C CA . ASP A 1 756 ? -13.714 18.973 29.766 1.00 90.31 756 ASP A CA 1
ATOM 5326 C C . ASP A 1 756 ? -14.903 18.719 30.694 1.00 90.31 756 ASP A C 1
ATOM 5328 O O . ASP A 1 756 ? -15.123 17.631 31.217 1.00 90.31 756 ASP A O 1
ATOM 5332 N N . ILE A 1 757 ? -15.722 19.751 30.942 1.00 90.62 757 ILE A N 1
ATOM 5333 C CA . ILE A 1 757 ? -16.907 19.617 31.802 1.00 90.62 757 ILE A CA 1
ATOM 5334 C C . ILE A 1 757 ? -18.176 20.077 31.088 1.00 90.62 757 ILE A C 1
ATOM 5336 O O . ILE A 1 757 ? -18.395 21.278 30.889 1.00 90.62 757 ILE A O 1
ATOM 5340 N N . LEU A 1 758 ? -19.102 19.144 30.858 1.00 90.00 758 LEU A N 1
ATOM 5341 C CA . LEU A 1 758 ? -20.468 19.449 30.443 1.00 90.00 758 LEU A CA 1
ATOM 5342 C C . LEU A 1 758 ? -21.360 19.707 31.662 1.00 90.00 758 LEU A C 1
ATOM 5344 O O . LEU A 1 758 ? -21.629 18.835 32.489 1.00 90.00 758 LEU A O 1
ATOM 5348 N N . TRP A 1 759 ? -21.909 20.912 31.741 1.00 88.38 759 TRP A N 1
ATOM 5349 C CA . TRP A 1 759 ? -22.857 21.337 32.763 1.00 88.38 759 TRP A CA 1
ATOM 5350 C C . TRP A 1 759 ? -24.288 21.343 32.242 1.00 88.38 759 TRP A C 1
ATOM 5352 O O . TRP A 1 759 ? -24.564 21.817 31.141 1.00 88.38 759 TRP A O 1
ATOM 5362 N N . ARG A 1 760 ? -25.237 20.955 33.098 1.00 87.00 760 ARG A N 1
ATOM 5363 C CA . ARG A 1 760 ? -26.674 21.085 32.836 1.00 87.00 760 ARG A CA 1
ATOM 5364 C C . ARG A 1 760 ? -27.351 21.924 33.905 1.00 87.00 760 ARG A C 1
ATOM 5366 O O . ARG A 1 760 ? -27.207 21.680 35.102 1.00 87.00 760 ARG A O 1
ATOM 5373 N N . ASN A 1 761 ? -28.128 22.918 33.482 1.00 86.62 761 ASN A N 1
ATOM 5374 C CA . ASN A 1 761 ? -28.979 23.672 34.387 1.00 86.62 761 ASN A CA 1
ATOM 5375 C C . ASN A 1 761 ? -30.324 22.962 34.562 1.00 86.62 761 ASN A C 1
ATOM 5377 O O . ASN A 1 761 ? -31.176 22.987 33.673 1.00 86.62 761 ASN A O 1
ATOM 5381 N N . GLU A 1 762 ? -30.558 22.413 35.747 1.00 81.00 762 GLU A N 1
ATOM 5382 C CA . GLU A 1 762 ? -31.748 21.615 36.067 1.00 81.00 762 GLU A CA 1
ATOM 5383 C C . GLU A 1 762 ? -33.057 22.427 36.034 1.00 81.00 762 GLU A C 1
ATOM 5385 O O . GLU A 1 762 ? -34.150 21.874 35.906 1.00 81.00 762 GLU A O 1
ATOM 5390 N N . GLN A 1 763 ? -32.985 23.758 36.165 1.00 79.12 763 GLN A N 1
ATOM 5391 C CA . GLN A 1 763 ? -34.169 24.626 36.141 1.00 79.12 763 GLN A CA 1
ATOM 5392 C C . GLN A 1 763 ? -34.468 25.199 34.757 1.00 79.12 763 GLN A C 1
ATOM 5394 O O . GLN A 1 763 ? -35.639 25.359 34.405 1.00 79.12 763 GLN A O 1
ATOM 5399 N N . ALA A 1 764 ? -33.426 25.568 34.015 1.00 76.06 764 ALA A N 1
ATOM 5400 C CA . ALA A 1 764 ? -33.531 26.253 32.735 1.00 76.06 764 ALA A CA 1
ATOM 5401 C C . ALA A 1 764 ? -33.448 25.303 31.532 1.00 76.06 764 ALA A C 1
ATOM 5403 O O . ALA A 1 764 ? -33.828 25.718 30.443 1.00 76.06 764 ALA A O 1
ATOM 5404 N N . GLY A 1 765 ? -32.949 24.074 31.718 1.00 74.31 765 GLY A N 1
ATOM 5405 C CA . GLY A 1 765 ? -32.732 23.113 30.633 1.00 74.31 765 GLY A CA 1
ATOM 5406 C C . GLY A 1 765 ? -31.611 23.507 29.666 1.00 74.31 765 GLY A C 1
ATOM 5407 O O . GLY A 1 765 ? -31.527 22.939 28.585 1.00 74.31 765 GLY A O 1
ATOM 5408 N N . VAL A 1 766 ? -30.788 24.491 30.039 1.00 80.25 766 VAL A N 1
ATOM 5409 C CA . VAL A 1 766 ? -29.641 24.988 29.262 1.00 80.25 766 VAL A CA 1
ATOM 5410 C C . VAL A 1 766 ? -28.402 24.175 29.626 1.00 80.25 766 VAL A C 1
ATOM 5412 O O . VAL A 1 766 ? -28.235 23.816 30.796 1.00 80.25 766 VAL A O 1
ATOM 5415 N N . MET A 1 767 ? -27.546 23.917 28.644 1.00 86.12 767 MET A N 1
ATOM 5416 C CA . MET A 1 767 ? -26.266 23.238 28.811 1.00 86.12 767 MET A CA 1
ATOM 5417 C C . MET A 1 767 ? -25.108 24.226 28.669 1.00 86.12 767 MET A C 1
ATOM 5419 O O . MET A 1 767 ? -25.266 25.304 28.091 1.00 86.12 767 MET A O 1
ATOM 5423 N N . SER A 1 768 ? -23.967 23.888 29.258 1.00 86.38 768 SER A N 1
ATOM 5424 C CA . SER A 1 768 ? -22.748 24.685 29.159 1.00 86.38 768 SER A CA 1
ATOM 5425 C C . SER A 1 768 ? -21.536 23.764 29.147 1.00 86.38 768 SER A C 1
ATOM 5427 O O . SER A 1 768 ? -21.339 23.063 30.134 1.00 86.38 768 SER A O 1
ATOM 5429 N N . VAL A 1 769 ? -20.741 23.754 28.079 1.00 88.00 769 VAL A N 1
ATOM 5430 C CA . VAL A 1 769 ? -19.438 23.062 28.077 1.00 88.00 769 VAL A CA 1
ATOM 5431 C C . VAL A 1 769 ? -18.363 24.031 28.516 1.00 88.00 769 VAL A C 1
ATOM 5433 O O . VAL A 1 769 ? -18.370 25.206 28.133 1.00 88.00 769 VAL A O 1
ATOM 5436 N N . TRP A 1 770 ? -17.507 23.561 29.413 1.00 88.81 770 TRP A N 1
ATOM 5437 C CA . TRP A 1 770 ? -16.307 24.250 29.851 1.00 88.81 770 TRP A CA 1
ATOM 5438 C C . TRP A 1 770 ? -15.124 23.458 29.314 1.00 88.81 770 TRP A C 1
ATOM 5440 O O . TRP A 1 770 ? -14.795 22.447 29.925 1.00 88.81 770 TRP A O 1
ATOM 5450 N N . GLU A 1 771 ? -14.530 23.946 28.227 1.00 88.06 771 GLU A N 1
ATOM 5451 C CA . GLU A 1 771 ? -13.256 23.441 27.703 1.00 88.06 771 GLU A CA 1
ATOM 5452 C C . GLU A 1 771 ? -12.169 23.723 28.745 1.00 88.06 771 GLU A C 1
ATOM 5454 O O . GLU A 1 771 ? -12.027 24.871 29.204 1.00 88.06 771 GLU A O 1
ATOM 5459 N N . MET A 1 772 ? -11.475 22.690 29.199 1.00 86.12 772 MET A N 1
ATOM 5460 C CA . MET A 1 772 ? -10.524 22.689 30.298 1.00 86.12 772 MET A CA 1
ATOM 5461 C C . MET A 1 772 ? -9.106 22.594 29.751 1.00 86.12 772 MET A C 1
ATOM 5463 O O . MET A 1 772 ? -8.790 21.760 28.932 1.00 86.12 772 MET A O 1
ATOM 5467 N N . ASN A 1 773 ? -8.212 23.423 30.278 1.00 82.62 773 ASN A N 1
ATOM 5468 C CA . ASN A 1 773 ? -6.785 23.319 29.995 1.00 82.62 773 ASN A CA 1
ATOM 5469 C C . ASN A 1 773 ? -6.076 23.168 31.335 1.00 82.62 773 ASN A C 1
ATOM 5471 O O . ASN A 1 773 ? -5.711 24.152 32.005 1.00 82.62 773 ASN A O 1
ATOM 5475 N N . GLY A 1 774 ? -6.016 21.929 31.809 1.00 80.06 774 GLY A N 1
ATOM 5476 C CA . GLY A 1 774 ? -5.518 21.635 33.132 1.00 80.06 774 GLY A CA 1
ATOM 5477 C C . GLY A 1 774 ? -6.462 22.065 34.257 1.00 80.06 774 GLY A C 1
ATOM 5478 O O . GLY A 1 774 ? -7.567 21.567 34.454 1.00 80.06 774 GLY A O 1
ATOM 5479 N N . ASP A 1 775 ? -6.001 23.013 35.072 1.00 76.75 775 ASP A N 1
ATOM 5480 C CA . ASP A 1 775 ? -6.661 23.398 36.320 1.00 76.75 775 ASP A CA 1
ATOM 5481 C C . ASP A 1 775 ? -7.632 24.587 36.169 1.00 76.75 775 ASP A C 1
ATOM 5483 O O . ASP A 1 775 ? -8.139 25.127 37.166 1.00 76.75 775 ASP A O 1
ATOM 5487 N N . SER A 1 776 ? -7.904 25.009 34.931 1.00 76.88 776 SER A N 1
ATOM 5488 C CA . SER A 1 776 ? -8.770 26.143 34.617 1.00 76.88 776 SER A CA 1
ATOM 5489 C C . SER A 1 776 ? -9.482 25.981 33.269 1.00 76.88 776 SER A C 1
ATOM 5491 O O . SER A 1 776 ? -8.920 25.370 32.370 1.00 76.88 776 SER A O 1
ATOM 5493 N N . PRO A 1 777 ? -10.691 26.552 33.100 1.00 77.69 777 PRO A N 1
ATOM 5494 C CA . PRO A 1 777 ? -11.398 26.473 31.833 1.00 77.69 777 PRO A CA 1
ATOM 5495 C C . PRO A 1 777 ? -10.870 27.540 30.868 1.00 77.69 777 PRO A C 1
ATOM 5497 O O . PRO A 1 777 ? -10.826 28.726 31.233 1.00 77.69 777 PRO A O 1
ATOM 5500 N N . GLU A 1 778 ? -10.513 27.137 29.653 1.00 78.44 778 GLU A N 1
ATOM 5501 C CA . GLU A 1 778 ? -10.062 28.019 28.577 1.00 78.44 778 GLU A CA 1
ATOM 5502 C C . GLU A 1 778 ? -11.252 28.737 27.928 1.00 78.44 778 GLU A C 1
ATOM 5504 O O . GLU A 1 778 ? -11.245 29.974 27.809 1.00 78.44 778 GLU A O 1
ATOM 5509 N N . GLN A 1 779 ? -12.326 27.999 27.631 1.00 78.19 779 GLN A N 1
ATOM 5510 C CA . GLN A 1 779 ? -13.544 28.536 27.020 1.00 78.19 779 GLN A CA 1
ATOM 5511 C C . GLN A 1 779 ? -14.825 28.021 27.682 1.00 78.19 779 GLN A C 1
ATOM 5513 O O . GLN A 1 779 ? -14.821 27.146 28.545 1.00 78.19 779 GLN A O 1
ATOM 5518 N N . ARG A 1 780 ? -15.949 28.679 27.361 1.00 82.75 780 ARG A N 1
ATOM 5519 C CA . ARG A 1 780 ? -17.282 28.298 27.846 1.00 82.75 780 ARG A CA 1
ATOM 5520 C C . ARG A 1 780 ? -18.340 28.554 26.789 1.00 82.75 780 ARG A C 1
ATOM 5522 O O . ARG A 1 780 ? -18.546 29.710 26.398 1.00 82.75 780 ARG A O 1
ATOM 5529 N N . TYR A 1 781 ? -19.075 27.509 26.444 1.00 80.94 781 TYR A N 1
ATOM 5530 C CA . TYR A 1 781 ? -20.123 27.533 25.433 1.00 80.94 781 TYR A CA 1
ATOM 5531 C C . TYR A 1 781 ? -21.465 27.238 26.084 1.00 80.94 781 TYR A C 1
ATOM 5533 O O . TYR A 1 781 ? -21.699 26.122 26.522 1.00 80.94 781 TYR A O 1
ATOM 5541 N N . ASP A 1 782 ? -22.357 28.229 26.150 1.00 82.19 782 ASP A N 1
ATOM 5542 C CA . ASP A 1 782 ? -23.734 28.026 26.610 1.00 82.19 782 ASP A CA 1
ATOM 5543 C C . ASP A 1 782 ? -24.632 27.708 25.404 1.00 82.19 782 ASP A C 1
ATOM 5545 O O . ASP A 1 782 ? -24.802 28.556 24.521 1.00 82.19 782 ASP A O 1
ATOM 5549 N N . PHE A 1 783 ? -25.257 26.531 25.388 1.00 78.38 783 PHE A N 1
ATOM 5550 C CA . PHE A 1 783 ? -26.113 26.068 24.289 1.00 78.38 783 PHE A CA 1
ATOM 5551 C C . PHE A 1 783 ? -27.373 25.353 24.799 1.00 78.38 783 PHE A C 1
ATOM 5553 O O . PHE A 1 783 ? -27.512 25.001 25.974 1.00 78.38 783 PHE A O 1
ATOM 5560 N N . GLY A 1 784 ? -28.368 25.209 23.925 1.00 70.06 784 GLY A N 1
ATOM 5561 C CA . GLY A 1 784 ? -29.635 24.562 24.258 1.00 70.06 784 GLY A CA 1
ATOM 5562 C C . GLY A 1 784 ? -30.724 24.797 23.216 1.00 70.06 784 GLY A C 1
ATOM 5563 O O . GLY A 1 784 ? -30.604 25.659 22.348 1.00 70.06 784 GLY A O 1
ATOM 5564 N N . PHE A 1 785 ? -31.815 24.041 23.332 1.00 65.00 785 PHE A N 1
ATOM 5565 C CA . PHE A 1 785 ? -32.960 24.082 22.419 1.00 65.00 785 PHE A CA 1
ATOM 5566 C C . PHE A 1 785 ? -34.220 24.634 23.112 1.00 65.00 785 PHE A C 1
ATOM 5568 O O . PHE A 1 785 ? -34.295 24.715 24.340 1.00 65.00 785 PHE A O 1
ATOM 5575 N N . ASP A 1 786 ? -35.224 25.049 22.332 1.00 57.78 786 ASP A N 1
ATOM 5576 C CA . ASP A 1 786 ? -36.473 25.642 22.833 1.00 57.78 786 ASP A CA 1
ATOM 5577 C C . ASP A 1 786 ? -37.338 24.575 23.554 1.00 57.78 786 ASP A C 1
ATOM 5579 O O . ASP A 1 786 ? -38.228 23.946 22.979 1.00 57.78 786 ASP A O 1
ATOM 5583 N N . GLY A 1 787 ? -37.071 24.368 24.846 1.00 60.56 787 GLY A N 1
ATOM 5584 C CA . GLY A 1 787 ? -37.708 23.356 25.698 1.00 60.56 787 GLY A CA 1
ATOM 5585 C C . GLY A 1 787 ? -36.660 22.470 26.371 1.00 60.56 787 GLY A C 1
ATOM 5586 O O . GLY A 1 787 ? -35.627 22.198 25.782 1.00 60.56 787 GLY A O 1
ATOM 5587 N N . ASN A 1 788 ? -36.900 22.040 27.616 1.00 72.62 788 ASN A N 1
ATOM 5588 C CA . ASN A 1 788 ? -35.952 21.204 28.362 1.00 72.62 788 ASN A CA 1
ATOM 5589 C C . ASN A 1 788 ? -35.624 19.926 27.573 1.00 72.62 788 ASN A C 1
ATOM 5591 O O . ASN A 1 788 ? -36.457 19.022 27.536 1.00 72.62 788 ASN A O 1
ATOM 5595 N N . LEU A 1 789 ? -34.435 19.867 26.973 1.00 76.81 789 LEU A N 1
ATOM 5596 C CA . LEU A 1 789 ? -33.911 18.667 26.332 1.00 76.81 789 LEU A CA 1
ATOM 5597 C C . LEU A 1 789 ? -33.569 17.614 27.386 1.00 76.81 789 LEU A C 1
ATOM 5599 O O . LEU A 1 789 ? -33.096 17.941 28.482 1.00 76.81 789 LEU A O 1
ATOM 5603 N N . GLU A 1 790 ? -33.798 16.358 27.040 1.00 83.00 790 GLU A N 1
ATOM 5604 C CA . GLU A 1 790 ? -33.291 15.187 27.740 1.00 83.00 790 GLU A CA 1
ATOM 5605 C C . GLU A 1 790 ? -32.023 14.708 27.032 1.00 83.00 790 GLU A C 1
ATOM 5607 O O . GLU A 1 790 ? -32.056 14.453 25.833 1.00 83.00 790 GLU A O 1
ATOM 5612 N N . ILE A 1 791 ? -30.902 14.650 27.756 1.00 83.75 791 ILE A N 1
ATOM 5613 C CA . ILE A 1 791 ? -29.665 14.048 27.247 1.00 83.75 791 ILE A CA 1
ATOM 5614 C C . ILE A 1 791 ? -29.893 12.541 27.242 1.00 83.75 791 ILE A C 1
ATOM 5616 O O . ILE A 1 791 ? -30.216 11.979 28.289 1.00 83.75 791 ILE A O 1
ATOM 5620 N N . LEU A 1 792 ? -29.764 11.929 26.069 1.00 84.69 792 LEU A N 1
ATOM 5621 C CA . LEU A 1 792 ? -29.894 10.490 25.893 1.00 84.69 792 LEU A CA 1
ATOM 5622 C C . LEU A 1 792 ? -28.528 9.813 26.016 1.00 84.69 792 LEU A C 1
ATOM 5624 O O . LEU A 1 792 ? -28.396 8.872 26.789 1.00 84.69 792 LEU A O 1
ATOM 5628 N N . ALA A 1 793 ? -27.517 10.315 25.305 1.00 84.56 793 ALA A N 1
ATOM 5629 C CA . ALA A 1 793 ? -26.163 9.767 25.326 1.00 84.56 793 ALA A CA 1
ATOM 5630 C C . ALA A 1 793 ? -25.111 10.849 25.060 1.00 84.56 793 ALA A C 1
ATOM 5632 O O . ALA A 1 793 ? -25.416 11.886 24.466 1.00 84.56 793 ALA A O 1
ATOM 5633 N N . ILE A 1 794 ? -23.888 10.581 25.510 1.00 84.56 794 ILE A N 1
ATOM 5634 C CA . ILE A 1 794 ? -22.690 11.389 25.277 1.00 84.56 794 ILE A CA 1
ATOM 5635 C C . ILE A 1 794 ? -21.592 10.394 24.909 1.00 84.56 794 ILE A C 1
ATOM 5637 O O . ILE A 1 794 ? -21.340 9.483 25.697 1.00 84.56 794 ILE A O 1
ATOM 5641 N N . ARG A 1 795 ? -21.070 10.493 23.688 1.00 81.81 795 ARG A N 1
ATOM 5642 C CA . ARG A 1 795 ? -20.005 9.649 23.116 1.00 81.81 795 ARG A CA 1
ATOM 5643 C C . ARG A 1 795 ? -19.560 10.244 21.782 1.00 81.81 795 ARG A C 1
ATOM 5645 O O . ARG A 1 795 ? -20.290 11.063 21.233 1.00 81.81 795 ARG A O 1
ATOM 5652 N N . GLU A 1 796 ? -18.445 9.785 21.242 1.00 77.38 796 GLU A N 1
ATOM 5653 C CA . GLU A 1 796 ? -18.070 9.997 19.840 1.00 77.38 796 GLU A CA 1
ATOM 5654 C C . GLU A 1 796 ? -19.251 9.576 18.926 1.00 77.38 796 GLU A C 1
ATOM 5656 O O . GLU A 1 796 ? -19.833 8.500 19.136 1.00 77.38 796 GLU A O 1
ATOM 5661 N N . LEU A 1 797 ? -19.680 10.452 17.998 1.00 74.94 797 LEU A N 1
ATOM 5662 C CA . LEU A 1 797 ? -20.864 10.223 17.148 1.00 74.94 797 LEU A CA 1
ATOM 5663 C C . LEU A 1 797 ? -20.582 10.126 15.637 1.00 74.94 797 LEU A C 1
ATOM 5665 O O . LEU A 1 797 ? -21.519 9.815 14.891 1.00 74.94 797 LEU A O 1
ATOM 5669 N N . ASN A 1 798 ? -19.381 10.448 15.164 1.00 68.00 798 ASN A N 1
ATOM 5670 C CA . ASN A 1 798 ? -19.073 10.648 13.744 1.00 68.00 798 ASN A CA 1
ATOM 5671 C C . ASN A 1 798 ? -17.629 10.299 13.337 1.00 68.00 798 ASN A C 1
ATOM 5673 O O . ASN A 1 798 ? -17.215 10.728 12.262 1.00 68.00 798 ASN A O 1
ATOM 5677 N N . GLY A 1 799 ? -16.909 9.523 14.139 1.00 65.50 799 GLY A N 1
ATOM 5678 C CA . GLY A 1 799 ? -15.524 9.098 13.954 1.00 65.50 799 GLY A CA 1
ATOM 5679 C C . GLY A 1 799 ? -14.456 10.198 13.944 1.00 65.50 799 GLY A C 1
ATOM 5680 O O . GLY A 1 799 ? -13.383 9.937 13.406 1.00 65.50 799 GLY A O 1
ATOM 5681 N N . ASP A 1 800 ? -14.709 11.416 14.443 1.00 64.69 800 ASP A N 1
ATOM 5682 C CA . ASP A 1 800 ? -13.710 12.507 14.380 1.00 64.69 800 ASP A CA 1
ATOM 5683 C C . ASP A 1 800 ? -12.836 12.647 15.635 1.00 64.69 800 ASP A C 1
ATOM 5685 O O . ASP A 1 800 ? -11.832 13.358 15.594 1.00 64.69 800 ASP A O 1
ATOM 5689 N N . GLY A 1 801 ? -13.164 11.902 16.692 1.00 70.12 801 GLY A N 1
ATOM 5690 C CA . GLY A 1 801 ? -12.473 11.945 17.980 1.00 70.12 801 GLY A CA 1
ATOM 5691 C C . GLY A 1 801 ? -13.110 12.913 18.978 1.00 70.12 801 GLY A C 1
ATOM 5692 O O . GLY A 1 801 ? -12.806 12.809 20.164 1.00 70.12 801 GLY A O 1
ATOM 5693 N N . ASP A 1 802 ? -14.043 13.765 18.540 1.00 76.06 802 ASP A N 1
ATOM 5694 C CA . ASP A 1 802 ? -14.745 14.712 19.401 1.00 76.06 802 ASP A CA 1
ATOM 5695 C C . ASP A 1 802 ? -16.027 14.082 19.975 1.00 76.06 802 ASP A C 1
ATOM 5697 O O . ASP A 1 802 ? -16.801 13.370 19.322 1.00 76.06 802 ASP A O 1
ATOM 5701 N N . MET A 1 803 ? -16.323 14.384 21.237 1.00 81.31 803 MET A N 1
ATOM 5702 C CA . MET A 1 803 ? -17.500 13.828 21.906 1.00 81.31 803 MET A CA 1
ATOM 5703 C C . MET A 1 803 ? -18.789 14.548 21.498 1.00 81.31 803 MET A C 1
ATOM 5705 O O . MET A 1 803 ? -18.988 15.723 21.787 1.00 81.31 803 MET A O 1
ATOM 5709 N N . GLY A 1 804 ? -19.756 13.833 20.923 1.00 82.38 804 GLY A N 1
ATOM 5710 C CA . GLY A 1 804 ? -21.081 14.367 20.604 1.00 82.38 804 GLY A CA 1
ATOM 5711 C C . GLY A 1 804 ? -22.133 14.138 21.701 1.00 82.38 804 GLY A C 1
ATOM 5712 O O . GLY A 1 804 ? -22.031 13.249 22.549 1.00 82.38 804 GLY A O 1
ATOM 5713 N N . ILE A 1 805 ? -23.214 14.930 21.677 1.00 85.88 805 ILE A N 1
ATOM 5714 C CA . ILE A 1 805 ? -24.367 14.767 22.587 1.00 85.88 805 ILE A CA 1
ATOM 5715 C C . ILE A 1 805 ? -25.614 14.399 21.792 1.00 85.88 805 ILE A C 1
ATOM 5717 O O . ILE A 1 805 ? -26.142 15.222 21.045 1.00 85.88 805 ILE A O 1
ATOM 5721 N N . LEU A 1 806 ? -26.169 13.216 22.048 1.00 86.88 806 LEU A N 1
ATOM 5722 C CA . LEU A 1 806 ? -27.493 12.821 21.575 1.00 86.88 806 LEU A CA 1
ATOM 5723 C C . LEU A 1 806 ? -28.564 13.286 22.569 1.00 86.88 806 LEU A C 1
ATOM 5725 O O . LEU A 1 806 ? -28.530 12.935 23.751 1.00 86.88 806 LEU A O 1
ATOM 5729 N N . ALA A 1 807 ? -29.557 14.042 22.099 1.00 86.62 807 ALA A N 1
ATOM 5730 C CA . ALA A 1 807 ? -30.613 14.582 22.950 1.00 86.62 807 ALA A CA 1
ATOM 5731 C C . ALA A 1 807 ? -32.011 14.485 22.324 1.00 86.62 807 ALA A C 1
ATOM 5733 O O . ALA A 1 807 ? -32.191 14.567 21.108 1.00 86.62 807 ALA A O 1
ATOM 5734 N N . GLN A 1 808 ? -33.026 14.373 23.183 1.00 86.50 808 GLN A N 1
ATOM 5735 C CA . GLN A 1 808 ? -34.436 14.367 22.803 1.00 86.50 808 GLN A CA 1
ATOM 5736 C C . GLN A 1 808 ? -35.165 15.599 23.341 1.00 86.50 808 GLN A C 1
ATOM 5738 O O . GLN A 1 808 ? -35.062 15.972 24.512 1.00 86.50 808 GLN A O 1
ATOM 5743 N N . ALA A 1 809 ? -35.963 16.228 22.485 1.00 82.88 809 ALA A N 1
ATOM 5744 C CA . ALA A 1 809 ? -36.861 17.304 22.863 1.00 82.88 809 ALA A CA 1
ATOM 5745 C C . ALA A 1 809 ? -38.191 16.770 23.420 1.00 82.88 809 ALA A C 1
ATOM 5747 O O . ALA A 1 809 ? -38.658 15.705 23.018 1.00 82.88 809 ALA A O 1
ATOM 5748 N N . PRO A 1 810 ? -38.919 17.555 24.243 1.00 81.00 810 PRO A N 1
ATOM 5749 C CA . PRO A 1 810 ? -40.242 17.166 24.746 1.00 81.00 810 PRO A CA 1
ATOM 5750 C C . PRO A 1 810 ? -41.298 16.888 23.658 1.00 81.00 810 PRO A C 1
ATOM 5752 O O . PRO A 1 810 ? -42.379 16.379 23.964 1.00 81.00 810 PRO A O 1
ATOM 5755 N N . SER A 1 811 ? -41.038 17.279 22.405 1.00 82.00 811 SER A N 1
ATOM 5756 C CA . SER A 1 811 ? -41.851 16.949 21.230 1.00 82.00 811 SER A CA 1
ATOM 5757 C C . SER A 1 811 ? -41.652 15.517 20.714 1.00 82.00 811 SER A C 1
ATOM 5759 O O . SER A 1 811 ? -42.480 15.072 19.918 1.00 82.00 811 SER A O 1
ATOM 5761 N N . GLY A 1 812 ? -40.608 14.810 21.162 1.00 82.31 812 GLY A N 1
ATOM 5762 C CA . GLY A 1 812 ? -40.135 13.530 20.613 1.00 82.31 812 GLY A CA 1
ATOM 5763 C C . GLY A 1 812 ? -39.064 13.681 19.525 1.00 82.31 812 GLY A C 1
ATOM 5764 O O . GLY A 1 812 ? -38.541 12.692 19.024 1.00 82.31 812 GLY A O 1
ATOM 5765 N N . ASP A 1 813 ? -38.723 14.912 19.152 1.00 86.38 813 ASP A N 1
ATOM 5766 C CA . ASP A 1 813 ? -37.669 15.186 18.176 1.00 86.38 813 ASP A CA 1
ATOM 5767 C C . ASP A 1 813 ? -36.298 14.817 18.770 1.00 86.38 813 ASP A C 1
ATOM 5769 O O . ASP A 1 813 ? -35.985 15.232 19.885 1.00 86.38 813 ASP A O 1
ATOM 5773 N N . ILE A 1 814 ? -35.500 14.042 18.039 1.00 86.12 814 ILE A N 1
ATOM 5774 C CA . ILE A 1 814 ? -34.126 13.667 18.391 1.00 86.12 814 ILE A CA 1
ATOM 5775 C C . ILE A 1 814 ? -33.159 14.502 17.555 1.00 86.12 814 ILE A C 1
ATOM 5777 O O . ILE A 1 814 ? -33.369 14.715 16.355 1.00 86.12 814 ILE A O 1
ATOM 5781 N N . GLY A 1 815 ? -32.089 14.958 18.193 1.00 85.50 815 GLY A N 1
ATOM 5782 C CA . GLY A 1 815 ? -31.002 15.672 17.546 1.00 85.50 815 GLY A CA 1
ATOM 5783 C C . GLY A 1 815 ? -29.671 15.457 18.243 1.00 85.50 815 GLY A C 1
ATOM 5784 O O . GLY A 1 815 ? -29.622 14.914 19.348 1.00 85.50 815 GLY A O 1
ATOM 5785 N N . VAL A 1 816 ? -28.615 15.907 17.580 1.00 85.38 816 VAL A N 1
ATOM 5786 C CA . VAL A 1 816 ? -27.241 15.861 18.078 1.00 85.38 816 VAL A CA 1
ATOM 5787 C C . VAL A 1 816 ? -26.682 17.263 18.259 1.00 85.38 816 VAL A C 1
ATOM 5789 O O . VAL A 1 816 ? -27.068 18.185 17.537 1.00 85.38 816 VAL A O 1
ATOM 5792 N N . PHE A 1 817 ? -25.785 17.412 19.226 1.00 83.06 817 PHE A N 1
ATOM 5793 C CA . PHE A 1 817 ? -24.834 18.515 19.284 1.00 83.06 817 PHE A CA 1
ATOM 5794 C C . PHE A 1 817 ? -23.457 17.949 18.975 1.00 83.06 817 PHE A C 1
ATOM 5796 O O . PHE A 1 817 ? -23.019 17.030 19.664 1.00 83.06 817 PHE A O 1
ATOM 5803 N N . MET A 1 818 ? -22.817 18.512 17.957 1.00 79.50 818 MET A N 1
ATOM 5804 C CA . MET A 1 818 ? -21.440 18.206 17.589 1.00 79.50 818 MET A CA 1
ATOM 5805 C C . MET A 1 818 ? -20.570 19.385 18.003 1.00 79.50 818 MET A C 1
ATOM 5807 O O . MET A 1 818 ? -20.964 20.543 17.804 1.00 79.50 818 MET A O 1
ATOM 5811 N N . PHE A 1 819 ? -19.413 19.089 18.569 1.00 74.25 819 PHE A N 1
ATOM 5812 C CA . PHE A 1 819 ? -18.379 20.067 18.869 1.00 74.25 819 PHE A CA 1
ATOM 5813 C C . PHE A 1 819 ? -17.459 20.090 17.648 1.00 74.25 819 PHE A C 1
ATOM 5815 O O . PHE A 1 819 ? -17.305 19.087 16.973 1.00 74.25 819 PHE A O 1
ATOM 5822 N N . ASN A 1 820 ? -17.083 21.278 17.190 1.00 64.62 820 ASN A N 1
ATOM 5823 C CA . ASN A 1 820 ? -16.207 21.447 16.031 1.00 64.62 820 ASN A CA 1
ATOM 5824 C C . ASN A 1 820 ? -15.335 22.661 16.341 1.00 64.62 820 ASN A C 1
ATOM 5826 O O . ASN A 1 820 ? -15.842 23.790 16.272 1.00 64.62 820 ASN A O 1
ATOM 5830 N N . ASP A 1 821 ? -14.073 22.428 16.708 1.00 55.84 821 ASP A N 1
ATOM 5831 C CA . ASP A 1 821 ? -12.967 23.398 16.754 1.00 55.84 821 ASP A CA 1
ATOM 5832 C C . ASP A 1 821 ? -13.376 24.866 17.030 1.00 55.84 821 ASP A C 1
ATOM 5834 O O . ASP A 1 821 ? -13.108 25.797 16.254 1.00 55.84 821 ASP A O 1
ATOM 5838 N N . GLY A 1 822 ? -14.045 25.098 18.163 1.00 55.84 822 GLY A N 1
ATOM 5839 C CA . GLY A 1 822 ? -14.302 26.432 18.707 1.00 55.84 822 GLY A CA 1
ATOM 5840 C C . GLY A 1 822 ? -15.593 27.150 18.280 1.00 55.84 822 GLY A C 1
ATOM 5841 O O . GLY A 1 822 ? -15.786 28.309 18.686 1.00 55.84 822 GLY A O 1
ATOM 5842 N N . ASP A 1 823 ? -16.495 26.515 17.524 1.00 63.62 823 ASP A N 1
ATOM 5843 C CA . ASP A 1 823 ? -17.851 27.031 17.273 1.00 63.62 823 ASP A CA 1
ATOM 5844 C C . ASP A 1 823 ? -18.853 26.618 18.375 1.00 63.62 823 ASP A C 1
ATOM 5846 O O . ASP A 1 823 ? -18.705 25.609 19.052 1.00 63.62 823 ASP A O 1
ATOM 5850 N N . VAL A 1 824 ? -19.910 27.420 18.586 1.00 68.19 824 VAL A N 1
ATOM 5851 C CA . VAL A 1 824 ? -20.978 27.060 19.541 1.00 68.19 824 VAL A CA 1
ATOM 5852 C C . VAL A 1 824 ? -21.758 25.864 18.975 1.00 68.19 824 VAL A C 1
ATOM 5854 O O . VAL A 1 824 ? -22.334 26.027 17.894 1.00 68.19 824 VAL A O 1
ATOM 5857 N N . PRO A 1 825 ? -21.879 24.737 19.701 1.00 72.81 825 PRO A N 1
ATOM 5858 C CA . PRO A 1 825 ? -22.647 23.584 19.237 1.00 72.81 825 PRO A CA 1
ATOM 5859 C C . PRO A 1 825 ? -24.110 23.961 18.963 1.00 72.81 825 PRO A C 1
ATOM 5861 O O . PRO A 1 825 ? -24.770 24.579 19.809 1.00 72.81 825 PRO A O 1
ATOM 5864 N N . ASP A 1 826 ? -24.636 23.584 17.795 1.00 73.31 826 ASP A N 1
ATOM 5865 C CA . ASP A 1 826 ? -26.054 23.748 17.440 1.00 73.31 826 ASP A CA 1
ATOM 5866 C C . ASP A 1 826 ? -26.776 22.397 17.466 1.00 73.31 826 ASP A C 1
ATOM 5868 O O . ASP A 1 826 ? -26.179 21.344 17.255 1.00 73.31 826 ASP A O 1
ATOM 5872 N N . PHE A 1 827 ? -28.077 22.433 17.746 1.00 76.94 827 PHE A N 1
ATOM 5873 C CA . PHE A 1 827 ? -28.908 21.238 17.766 1.00 76.94 827 PHE A CA 1
ATOM 5874 C C . PHE A 1 827 ? -29.314 20.860 16.342 1.00 76.94 827 PHE A C 1
ATOM 5876 O O . PHE A 1 827 ? -30.228 21.464 15.762 1.00 76.94 827 PHE A O 1
ATOM 5883 N N . THR A 1 828 ? -28.696 19.816 15.801 1.00 83.44 828 THR A N 1
ATOM 5884 C CA . THR A 1 828 ? -29.069 19.266 14.497 1.00 83.44 828 THR A CA 1
ATOM 5885 C C . THR A 1 828 ? -30.133 18.197 14.677 1.00 83.44 828 THR A C 1
ATOM 5887 O O . THR A 1 828 ? -29.898 17.149 15.267 1.00 83.44 828 THR A O 1
ATOM 5890 N N . HIS A 1 829 ? -31.341 18.458 14.179 1.00 84.69 829 HIS A N 1
ATOM 5891 C CA . HIS A 1 829 ? -32.437 17.492 14.213 1.00 84.69 829 HIS A CA 1
ATOM 5892 C C . HIS A 1 829 ? -32.196 16.343 13.224 1.00 84.69 829 HIS A C 1
ATOM 5894 O O . HIS A 1 829 ? -32.205 16.575 12.013 1.00 84.69 829 HIS A O 1
ATOM 5900 N N . ILE A 1 830 ? -32.115 15.111 13.729 1.00 82.75 830 ILE A N 1
ATOM 5901 C CA . ILE A 1 830 ? -31.807 13.907 12.934 1.00 82.75 830 ILE A CA 1
ATOM 5902 C C . ILE A 1 830 ? -32.980 12.923 12.828 1.00 82.75 830 ILE A C 1
ATOM 5904 O O . ILE A 1 830 ? -32.980 12.050 11.964 1.00 82.75 830 ILE A O 1
ATOM 5908 N N . GLY A 1 831 ? -34.025 13.066 13.650 1.00 82.44 831 GLY A N 1
ATOM 5909 C CA . GLY A 1 831 ? -35.157 12.141 13.617 1.00 82.44 831 GLY A CA 1
ATOM 5910 C C . GLY A 1 831 ? -36.232 12.420 14.661 1.00 82.44 831 GLY A C 1
ATOM 5911 O O . GLY A 1 831 ? -36.171 13.391 15.404 1.00 82.44 831 GLY A O 1
ATOM 5912 N N . ASN A 1 832 ? -37.242 11.552 14.734 1.00 84.50 832 ASN A N 1
ATOM 5913 C CA . ASN A 1 832 ? -38.297 11.644 15.743 1.00 84.50 832 ASN A CA 1
ATOM 5914 C C . ASN A 1 832 ? -38.573 10.258 16.337 1.00 84.50 832 ASN A C 1
ATOM 5916 O O . ASN A 1 832 ? -38.914 9.327 15.606 1.00 84.50 832 ASN A O 1
ATOM 5920 N N . MET A 1 833 ? -38.456 10.157 17.659 1.00 83.12 833 MET A N 1
ATOM 5921 C CA . MET A 1 833 ? -38.817 8.988 18.459 1.00 83.12 833 MET A CA 1
ATOM 5922 C C . MET A 1 833 ? -40.009 9.336 19.352 1.00 83.12 833 MET A C 1
ATOM 5924 O O . MET A 1 833 ? -40.018 10.393 19.991 1.00 83.12 833 MET A O 1
ATOM 5928 N N . PRO A 1 834 ? -41.022 8.463 19.464 1.00 84.88 834 PRO A N 1
ATOM 5929 C CA . PRO A 1 834 ? -42.110 8.699 20.399 1.00 84.88 834 PRO A CA 1
ATOM 5930 C C . PRO A 1 834 ? -41.594 8.761 21.844 1.00 84.88 834 PRO A C 1
ATOM 5932 O O . PRO A 1 834 ? -40.758 7.970 22.256 1.00 84.88 834 PRO A O 1
ATOM 5935 N N . THR A 1 835 ? -42.152 9.657 22.656 1.00 84.31 835 THR A N 1
ATOM 5936 C CA . THR A 1 835 ? -41.694 9.910 24.038 1.00 84.31 835 THR A CA 1
ATOM 5937 C C . THR A 1 835 ? -41.971 8.767 25.029 1.00 84.31 835 THR A C 1
ATOM 5939 O O . THR A 1 835 ? -41.809 8.953 26.229 1.00 84.31 835 THR A O 1
ATOM 5942 N N . ASP A 1 836 ? -42.556 7.650 24.587 1.00 87.19 836 ASP A N 1
ATOM 5943 C CA . ASP A 1 836 ? -42.681 6.428 25.395 1.00 87.19 836 ASP A CA 1
ATOM 5944 C C . ASP A 1 836 ? -41.567 5.416 25.105 1.00 87.19 836 ASP A C 1
ATOM 5946 O O . ASP A 1 836 ? -41.645 4.292 25.599 1.00 87.19 836 ASP A O 1
ATOM 5950 N N . TRP A 1 837 ? -40.590 5.796 24.283 1.00 85.94 837 TRP A N 1
ATOM 5951 C CA . TRP A 1 837 ? -39.388 5.033 24.000 1.00 85.94 837 TRP A CA 1
ATOM 5952 C C . TRP A 1 837 ? -38.219 5.621 24.777 1.00 85.94 837 TRP A C 1
ATOM 5954 O O . TRP A 1 837 ? -37.921 6.803 24.634 1.00 85.94 837 TRP A O 1
ATOM 5964 N N . ASP A 1 838 ? -37.573 4.774 25.568 1.00 84.19 838 ASP A N 1
ATOM 5965 C CA . ASP A 1 838 ? -36.404 5.121 26.369 1.00 84.19 838 ASP A CA 1
ATOM 5966 C C . ASP A 1 838 ? -35.152 4.527 25.698 1.00 84.19 838 ASP A C 1
ATOM 5968 O O . ASP A 1 838 ? -35.219 3.407 25.176 1.00 84.19 838 ASP A O 1
ATOM 5972 N N . LEU A 1 839 ? -34.031 5.257 25.694 1.00 84.19 839 LEU A N 1
ATOM 5973 C CA . LEU A 1 839 ? -32.728 4.700 25.304 1.00 84.19 839 LEU A CA 1
ATOM 5974 C C . LEU A 1 839 ? -32.306 3.634 26.334 1.00 84.19 839 LEU A C 1
ATOM 5976 O O . LEU A 1 839 ? -32.539 3.821 27.533 1.00 84.19 839 LEU A O 1
ATOM 5980 N N . LEU A 1 840 ? -31.758 2.510 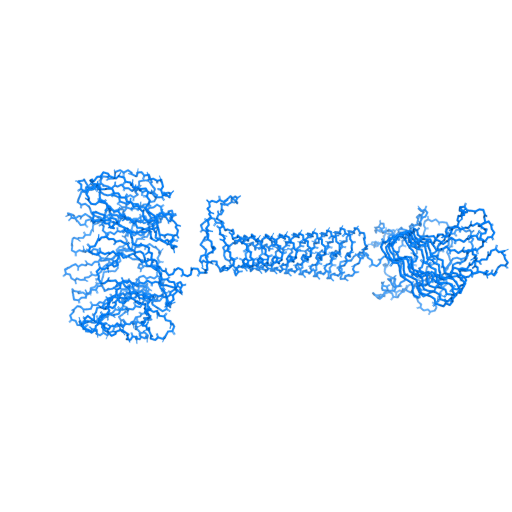25.863 1.00 74.69 840 LEU A N 1
ATOM 5981 C CA . LEU A 1 840 ? -31.311 1.387 26.694 1.00 74.69 840 LEU A CA 1
ATOM 5982 C C . LEU A 1 840 ? -29.861 1.492 27.151 1.00 74.69 840 LEU A C 1
ATOM 5984 O O . LEU A 1 840 ? -29.024 1.956 26.350 1.00 74.69 840 LEU A O 1
#

InterPro domains:
  IPR001343 RTX calcium-binding nonapeptide repeat [PF00353] (31-64)
  IPR001343 RTX calcium-binding nonapeptide repeat [PF00353] (260-291)
  IPR001343 RTX calcium-binding nonapeptide repeat [PF00353] (294-328)
  IPR001343 RTX calcium-binding nonapeptide repeat [PF00353] (330-365)
  IPR001343 RTX calcium-binding nonapeptide repeat [PF00353] (367-401)
  IPR001343 RTX calcium-binding nonapeptide repeat [PF00353] (410-426)
  IPR011049 Serralysin-like metalloprotease, C-terminal [G3DSA:2.150.10.10] (1-134)
  IPR011049 Serralysin-like metalloprotease, C-terminal [G3DSA:2.150.10.10] (166-324)
  IPR011049 Serralysin-like metalloprotease, C-terminal [G3DSA:2.150.10.10] (325-3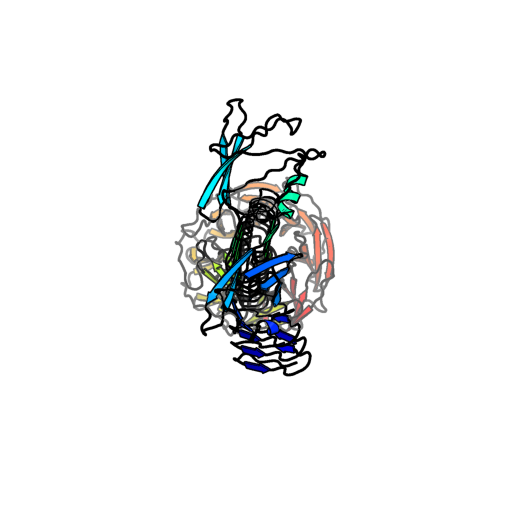74)
  IPR011049 Serralysin-like metalloprotease, C-terminal [G3DSA:2.150.10.10] (375-487)
  IPR011049 Serralysin-like metalloprotease, C-terminal [SSF51120] (2-128)
  IPR011049 Serralysin-like metalloprotease, C-terminal [SSF51120] (206-328)
  IPR011049 Serralysin-like metalloprotease, C-terminal [SSF51120] (316-437)
  IPR013517 FG-GAP repeat [PF01839] (741-764)
  IPR013517 FG-GAP repeat [PF13517] (650-709)
  IPR018511 Hemolysin-type calcium-binding conserved site [PS00330] (45-63)
  IPR018511 Hemolysin-type calcium-binding conserved site [PS00330] (336-354)
  IPR018511 Hemolysin-type calcium-binding conserved site [PS00330] (354-372)
  IPR018511 Hemolysin-type calcium-binding conserved site [PS00330] (363-381)
  IPR028994 Integrin alpha, N-terminal [SSF69318] (550-813)

Foldseek 3Di:
DEEAEQEAEEEEQAAEEEEYYQYHEAYEYADHHYAYEYANAHYAYEYFDYADAYEYENHDDAYEHEDAALNSQANYEDEHDDQNYKYKHQQADPVQKDWDWDDDDQKIKIFIDRRNPPHGPGIHIYRGAFDDWDWDCDPDVRMIIIGTHHDDAKDKDWPDWPDPVPPPDTWTWMWIADPVGDIFIWTWDDPDCPAPPPTDTDGDDDDDDDDDDDPPSADFDDDDDDDDDDDDGDGQGDDPDPCRVVSCVVVPNDDLQPADQAEHEEEADQEEEEHENAHHAYEYANAHYQYEYHPHYEAYEYEQHHEAYEEEQHHYAYEYYQADYAYEYAQHEYAYEEENHAYAYEEENAAEEYEYENAAYAYEYEQYAYAYEYEQHAEAYEYEDYHHQYEEENAHEAYEYEDDQNHAEYEPYHYAYEYEYEPPDDCLSYNYYHYQKYFHAYPVRHGPDMDGPNDDRQLWFAKFWKAFPVQRWIKIWTFRPAFAIDIADIHRPGDQKDFQDWQFQALLRHIWTKIAGNVQRKIWIFDCNSPHGTDTADTHDDDNQKGFQDWWWLAQPNHTWTWIARNQFRWIWIFHRPDRPGTDTADTDRDGPQKHFQDWFFLAPGIIKTWIAGNPQRWIWIFRSNHRPGTDTADTDHDHPQKHWDDWWAAQQPRHIWTWIAGNPFGWIWIWHRPHDRHTDTDDIDGPGNQKDFQDWDAQALPNHTWTWMAGNPFGFIFIFHSPVDNDGDGQTGDHDDPQKHFPDWQAQAQPSHTWTWIARNVPLKIKIFCGNRTHGPDIAIDDDDANKDFQDWADGRPPNHIKTWIAHPQQFIFIFHDDNDDRTDTRTHDGDPPSMHTD

Secondary structure (DSSP, 8-state):
-EE--SS--EEEEEESS-EEEEEESS-EEEEEESS-EEEEEESS-EEEEEES--EEEEEES--EEEESSGGGTTT-EES---TT-EEEETT--TTT-EEEEEEETTEEEEEEESSSSSS-SEEEEEES---EEEEEE-SSTT-EEEEEEPPPPPEEEEEEEE-SS-SSPPEEEEEEE-TTS-EEEEEE--SS-SSGGG-----SS---------TTT--------SSSS----------SSTTHHHHHHTTTSS-TT---SS--EEE--SS--EEE--BSS-EEEEEESS-EEEEEESS-EEEEEES--EEEEEES--EEEEEESS-EEEEEESS-EEEEEESS-EEEEEESS-EEEEEESS-EEEEEEE--EEEEEESS-EEEEEEES-EEEEEESS-EEE--TT---EEEEES--EEEEETT--STTS-EES-SEEEEE-TTS-EEEEEE--SS---EEEEEEEEETTT--EEEEEEESTT-EEE-PPB---TTEEEEEEE-SSSSSS-EEEEEETTT-EEEEEE--SSSS-EE---EEPPTTEEEEEEE-SSSSSSPEEEEEETTT--EEEEEESSTT-EEE---B---TTEEEEEEE--SSSS-EEEEEETTT--EEEEE--SSS--EE---B---TTEEEEEEE-SSSSSS-EEEEEETTT--EEEEEE-SSS-EEEEEEE---TTEEEEEEE-TTSSSS-EEEEEETTT-BEEEE--SS-SS-------BPPTTEEEEEEE-SSSSSS-EEEEEETTT--EEEEEEETTEEEEEEEE--SS-PEEEEEEE-SSSSSEEEEEE-TTSEEEEE---TTSPP-EEEEEE--TTEEE-

Mean predicted aligned error: 21.71 Å

Solvent-accessible surface area (backbone atoms only — not comparable to full-atom values): 43757 Å² total; per-residue (Å²): 112,49,72,50,51,72,51,66,38,80,49,72,57,49,72,50,68,27,36,41,39,32,41,27,37,50,22,40,41,35,28,32,36,28,53,19,37,41,35,32,36,39,30,52,22,38,41,27,46,32,47,44,46,20,40,39,34,50,61,51,57,50,24,34,46,43,25,81,33,60,67,30,40,29,58,21,33,36,62,53,79,52,90,70,32,34,41,34,29,48,67,37,50,70,90,52,44,46,78,47,78,47,77,58,98,61,29,21,39,41,32,35,13,61,85,61,83,83,56,64,74,27,38,30,35,34,46,39,68,56,72,49,71,51,76,43,80,33,101,48,99,43,14,21,33,40,37,75,33,62,77,80,75,72,48,75,45,80,77,49,68,47,52,85,86,71,82,83,57,69,28,44,32,35,35,41,31,46,89,87,74,52,73,49,68,47,50,52,63,80,86,82,67,93,48,89,86,69,67,70,73,76,71,94,66,100,75,88,86,86,88,80,89,54,104,79,74,50,63,70,71,86,85,83,80,94,83,80,82,92,77,84,88,67,79,53,76,52,80,93,50,90,71,47,60,59,57,42,53,76,66,66,80,47,74,86,68,72,60,43,80,42,62,46,69,41,73,54,51,73,50,64,41,81,47,63,40,53,16,26,48,32,39,38,40,36,45,24,29,53,29,38,41,35,37,34,36,33,45,23,37,41,33,35,30,40,34,46,21,38,42,33,32,37,38,34,46,22,39,39,36,32,35,40,32,47,21,38,41,37,29,40,37,38,49,18,38,41,36,30,32,42,30,50,19,40,40,35,28,36,32,46,44,19,38,40,34,29,38,36,34,47,18,37,42,35,30,32,40,36,47,18,40,42,36,31,36,34,35,46,17,38,40,31,42,59,50,47,48,19,36,40,33,28,36,37,32,49,17,38,38,45,55,50,92,63,33,42,54,35,33,28,47,49,63,65,10,35,39,34,36,52,64,90,64,67,61,90,77,42,54,68,45,50,42,34,30,38,36,25,16,47,102,84,69,49,78,75,50,74,47,84,42,75,58,73,87,72,46,63,10,54,77,42,48,32,32,28,77,84,69,37,28,35,32,40,36,31,30,58,42,91,69,36,50,50,72,43,69,80,41,81,73,38,77,54,49,39,84,71,52,64,39,24,39,74,55,81,84,36,63,16,41,30,35,32,28,75,84,71,39,32,33,32,43,30,51,43,85,79,79,65,70,52,54,82,44,74,77,45,80,53,67,69,56,48,42,85,71,52,70,42,29,38,52,52,80,72,26,34,17,42,32,32,28,30,77,86,53,38,27,39,33,44,34,45,44,77,32,101,80,45,76,48,81,41,74,77,46,95,45,46,73,54,49,41,83,69,48,75,45,33,46,38,84,46,32,40,15,42,33,33,33,27,78,85,70,39,29,34,32,41,32,44,22,70,29,84,78,65,59,51,73,31,56,77,46,88,46,62,75,55,48,42,84,69,52,72,42,28,48,82,52,81,81,28,35,15,40,34,31,33,28,77,84,53,27,26,38,34,42,34,41,38,76,45,87,54,52,69,48,82,50,71,74,45,82,65,30,75,53,37,43,83,71,47,74,41,27,25,66,51,74,74,28,36,16,40,34,31,34,28,78,84,68,32,36,34,29,32,31,62,55,83,84,59,100,63,77,56,73,51,34,83,51,67,48,62,92,55,51,44,79,74,48,70,46,37,40,77,56,81,59,22,29,18,40,36,33,34,27,78,83,74,36,37,35,33,40,31,43,30,62,44,42,42,66,76,49,74,45,79,39,74,62,102,55,57,54,42,79,74,48,75,44,62,40,53,79,80,68,31,35,19,38,38,32,35,37,87,87,17,41,28,27,38,31,55,54,54,94,86,54,78,51,54,82,38,70,34,51,75,47,64,83,57,46,44,79,113

Sequence (840 aa):
MLSGGADADSLSGGSGDDTLIGGGGNDSLSGGDGADSVVGSDGEDVLVGGAGTDTLVGGAGNDTFAAGSLADLDGDTIADYAAGDVVQVDDLDSGTAAVTLSRANGTTTVSIDSDGDGNADASFDLTGLYTSYTMDEGSVVGSAELVFHAPQGLSVEAMGTVDLNNDGNLEQVWKITNPNGESVEVTLDLAGVDDPQDATVTAASGTTYHWTEAESGTLQISWSWDGGTTVDTGSAEASGDAADLDALRAAGFVNPYDPTDGADTLLGTADADSIAALGGDDLVSAKAGDDAVDGGAGNDTLSGGLGNDSLSGGLGSDVMYGQDGNDLAIGGAGDDTLVGGDGDDLLRGGLDADALSGGAGNDTLSGGDGTDQLLGGAGNDVLSGGAGVDTLSGGVGDDTIWAAVGDGPIDGGEGNDVLVVLQGTDLDGLSHTGFETAWFVDDSGNVVSTQDLTGPPQLFGPTFLFRSASSGAVQAMQIDGPEAAQFGDEQALGSAWQLAGKGDVDGDGTDDYMWRNTDTGDFAVWSADGTGPVELGNIHSIESKYGLAAFEDFNGDGTDDYLWRDEGTGSIAVWTTGGLDDLAKGNLLGIDNTWQIAAVDQFGSGGQDILWRNTETGNIAIWEMNGIDEPTRGNVLGISSDWALNTTADFDGDGDADILWRNQNDGSLAIWSSEGGGEVTRGNVMGLGTDWEVAAVDDFGGDGKADLLLRNTNDGLLAVWQMDGTNEPVRGMAHGVSSDWSIAAVDDFDGDGNADILWRNEQAGVMSVWEMNGDSPEQRYDFGFDGNLEILAIRELNGDGDMGILAQAPSGDIGVFMFNDGDVPDFTHIGNMPTDWDLL

Organism: NCBI:txid1633335

pLDDT: mean 76.25, std 18.86, range [29.72, 98.81]

Radius of gyration: 46.05 Å; Cα contacts (8 Å, |Δi|>4): 2381; chains: 1; bounding box: 108×53×129 Å